Protein 2EPS (pdb70)

InterPro domains:
  IPR000210 BTB/POZ domain [PF00651] (30-159)
  IPR000210 BTB/POZ domain [PS50097] (41-130)
  IPR000210 BTB/POZ domain [SM00225] (41-160)
  IPR000637 HMG-I/HMG-Y, DNA-binding, conserved site [PS00354] (262-272)
  IPR011333 SKP1/BTB/POZ domain superfamily [G3DSA:3.30.710.10] (14-164)
  IPR011333 SKP1/BTB/POZ domain superfamily [SSF54695] (13-158)
  IPR013087 Zinc finger C2H2-type [PF00096] (357-377)
  IPR013087 Zinc finger C2H2-type [PF00096] (383-405)
  IPR013087 Zinc finger C2H2-type [PF00096] (413-436)
  IPR013087 Zinc finger C2H2-type [PF00096] (497-517)
  IPR013087 Zinc finger C2H2-type [PF00096] (605-628)
  IPR013087 Zinc finger C2H2-type [PF13912] (442-466)
  IPR013087 Zinc finger C2H2-type [PS00028] (294-314)
  IPR013087 Zinc finger C2H2-type [PS00028] (357-377)
  IPR013087 Zinc finger C2H2-type [PS00028] (385-405)
  IPR013087 Zinc finger C2H2-type [PS00028] (415-436)
  IPR013087 Zinc finger C2H2-type [PS00028] (444-464)
  IPR013087 Zinc finger C2H2-type [PS00028] (497-518)
  IPR013087 Zinc finger C2H2-type [PS00028] (607-628)
  IPR013087 Zinc finger C2H2-type [PS50157] (292-314)

Nearest PDB structures (foldseek):
  2eps-assembly1_A  TM=6.583E-01  e=6.763E-07  Homo sapiens
  2eoz-assembly1_A  TM=5.416E-01  e=2.972E-03  Homo sapiens
  2ytg-assembly1_A  TM=5.446E-01  e=8.253E-03  Homo sapiens
  2emh-assembly1_A  TM=5.737E-01  e=2.291E-02  Homo sapiens
  2epw-assembly1_A  TM=4.756E-01  e=1.060E-01  Homo sapiens

Foldseek 3Di:
DPPDDDDDDDAPAFDPPPGRGDNDPVVVVCCCCVVVNDDDPDDDPDDDDDDHDD

Organism: Homo sapiens (NCBI:txid9606)

Secondary structure (DSSP, 8-state):
--------SS--EE-SSS--EESSHHHHHHHHHHTS-------SSSS--SS---

Sequence (54 aa):
GSSGSSGSVGKPYICQSCGKGFSRPDHLNGHIKQVHTSERPHKCQVWVSGPSSGGSSGSSGSVGKPYICQSCGKGFSRPDHLNGHIKQVHTSERPHKCQVWVSGPSSGGSSGSSGSVGKPYICQSCGKGFSRPDHLNGHIKQVHTSERPHKCQVWVSGPSSGGSSGSSGSVGKPYICQSCGKGFSRPDHLNGHIKQVHTSERPHKCQVWVSGPSSGGSSGSSGSVGKPYICQSCGKGFSRPDHLNGHIKQVHTSERPHKCQVWVSGPSSGGSSGSSGSVGKPYICQSCGKGFSRPDHLNGHIKQVHTSERPHKCQVWVSGPSSGGSSGSSGSVGKPYICQSCGKGFSRPDHLNGHIKQVHTSERPHKCQVWVSGPSSGGSSGSSGSVGKPYICQSCGKGFSRPDHLNGHIKQVHTSERPHKCQVWVSGPSSGGSSGSSGSVGKPYICQSCGKGFSRPDHLNGHIKQVHTSERPHKCQVWVSGPSSGGSSGSSGSVGKPYICQSCGKGFSRPDHLNGHIKQVHTSERPHKCQVWVSGPSSGGSSGSSGSVGKPYICQSCGKGFSRPDHLNGHIKQVHTSERPHKCQVWVSGPSSGGSSGSSGSVGKPYICQSCGKGFSRPDHLNGHIKQVHTSERPHKCQVWVSGPSSGGSSGSSGSVGKPYICQSCGKGFSRPDHLNGHIKQVHTSERPHKCQVWVSGPSSGGSSGSSGSVGKPYICQSCGKGFSRPDHLNGHIKQVHTSERPHKCQVWVSGPSSGGSSGSSGSVGKPYICQSCGKGFSRPDHLNGHIKQVHTSERPHKCQVWVSGPSSGGSSGSSGSVGKPYICQSCGKGFSRPDHLNGHIKQVHTSERPHKCQVWVSGPSSGGSSGSSGSVGKPYICQSCGKGFSRPDHLNGHIKQVHTSERPHKCQVWVSGPSSGGSSGSSGSVGKPYICQSCGKGFSRPDHLNGHIKQVHTSERPHKCQVWVSGPSSGGSSGSSGSVGKPYICQSCGKGFSRPDHLNGHIKQVHTSERPHKCQVWVSGPSSGGSSGSSGSVGKPYICQSCGKGFSRPDHLNGHIKQVHTSERPHKCQVWVSGPSSG

GO terms:
  GO:0005515 protein binding (F, IPI)
  GO:0031625 ubiquitin protein ligase binding (F, IPI)
  GO:0005654 nucleoplasm (C, IDA)
  GO:0005634 nucleus (C, TAS)
  GO:0045892 negative regulation of DNA-templated transcription (P, TAS)
  GO:0006355 regulation of DNA-templated transcription (P, TAS)

Structure (mmCIF, N/CA/C/O backbone):
data_2EPS
#
_entry.id   2EPS
#
loop_
_entity.id
_entity.type
_entity.pdbx_description
1 polymer 'POZ-, AT hook-, and zinc finger-containing protein 1'
2 non-polymer 'ZINC ION'
#
loop_
_atom_site.group_PDB
_atom_site.id
_atom_site.type_symbol
_atom_site.label_atom_id
_atom_site.label_alt_id
_atom_site.label_comp_id
_atom_site.label_asym_id
_atom_site.label_entity_id
_atom_site.label_seq_id
_atom_site.pdbx_PDB_ins_code
_atom_site.Cartn_x
_atom_site.Cartn_y
_atom_site.Cartn_z
_atom_site.occupancy
_atom_site.B_iso_or_equiv
_atom_site.auth_seq_id
_atom_site.auth_comp_id
_atom_site.auth_asym_id
_atom_site.auth_atom_id
_atom_site.pdbx_PDB_model_num
ATOM 1 N N . GLY A 1 1 ? 18.539 24.861 -7.387 1.00 0.00 401 GLY A N 1
ATOM 2 C CA . GLY A 1 1 ? 17.550 24.484 -6.393 1.00 0.00 401 GLY A CA 1
ATOM 3 C C . GLY A 1 1 ? 16.584 23.435 -6.907 1.00 0.00 401 GLY A C 1
ATOM 4 O O . GLY A 1 1 ? 15.370 23.574 -6.757 1.00 0.00 401 GLY A O 1
ATOM 8 N N . SER A 1 2 ? 17.122 22.383 -7.515 1.00 0.00 402 SER A N 1
ATOM 9 C CA . SER A 1 2 ? 16.298 21.309 -8.057 1.00 0.00 402 SER A CA 1
ATOM 10 C C . SER A 1 2 ? 16.013 20.254 -6.994 1.00 0.00 402 SER A C 1
ATOM 11 O O . SER A 1 2 ? 14.863 20.034 -6.614 1.00 0.00 402 SER A O 1
ATOM 19 N N . SER A 1 3 ? 17.069 19.602 -6.517 1.00 0.00 403 SER A N 1
ATOM 20 C CA . SER A 1 3 ? 16.933 18.566 -5.500 1.00 0.00 403 SER A CA 1
ATOM 21 C C . SER A 1 3 ? 15.742 17.662 -5.802 1.00 0.00 403 SER A C 1
ATOM 22 O O . SER A 1 3 ? 14.964 17.322 -4.911 1.00 0.00 403 SER A O 1
ATOM 30 N N . GLY A 1 4 ? 15.607 17.274 -7.066 1.00 0.00 404 GLY A N 1
ATOM 31 C CA . GLY A 1 4 ? 14.509 16.413 -7.465 1.00 0.00 404 GLY A CA 1
ATOM 32 C C . GLY A 1 4 ? 14.608 15.980 -8.914 1.00 0.00 404 GLY A C 1
ATOM 33 O O . GLY A 1 4 ? 15.700 15.709 -9.415 1.00 0.00 404 GLY A O 1
ATOM 37 N N . SER A 1 5 ? 13.466 15.912 -9.590 1.00 0.00 405 SER A N 1
ATOM 38 C CA . SER A 1 5 ? 13.428 15.503 -10.989 1.00 0.00 405 SER A CA 1
ATOM 39 C C . SER A 1 5 ? 13.956 14.081 -11.154 1.00 0.00 405 SER A C 1
ATOM 40 O O . SER A 1 5 ? 14.756 13.804 -12.047 1.00 0.00 405 SER A O 1
ATOM 48 N N . SER A 1 6 ? 13.501 13.183 -10.285 1.00 0.00 406 SER A N 1
ATOM 49 C CA . SER A 1 6 ? 13.930 11.790 -10.331 1.00 0.00 406 SER A CA 1
ATOM 50 C C . SER A 1 6 ? 12.787 10.857 -9.941 1.00 0.00 406 SER A C 1
ATOM 51 O O . SER A 1 6 ? 11.795 11.285 -9.353 1.00 0.00 406 SER A O 1
ATOM 59 N N . GLY A 1 7 ? 12.936 9.578 -10.273 1.00 0.00 407 GLY A N 1
ATOM 60 C CA . GLY A 1 7 ? 11.910 8.604 -9.950 1.00 0.00 407 GLY A CA 1
ATOM 61 C C . GLY A 1 7 ? 12.427 7.492 -9.058 1.00 0.00 407 GLY A C 1
ATOM 62 O O . GLY A 1 7 ? 13.258 7.727 -8.181 1.00 0.00 407 GLY A O 1
ATOM 66 N N . SER A 1 8 ? 11.932 6.279 -9.281 1.00 0.00 408 SER A N 1
ATOM 67 C CA . SER A 1 8 ? 12.345 5.128 -8.486 1.00 0.00 408 SER A CA 1
ATOM 68 C C . SER A 1 8 ? 12.783 3.976 -9.386 1.00 0.00 408 SER A C 1
ATOM 69 O O . SER A 1 8 ? 12.096 3.627 -10.346 1.00 0.00 408 SER A O 1
ATOM 77 N N . VAL A 1 9 ? 13.933 3.390 -9.068 1.00 0.00 409 VAL A N 1
ATOM 78 C CA . VAL A 1 9 ? 14.464 2.277 -9.846 1.00 0.00 409 VAL A CA 1
ATOM 79 C C . VAL A 1 9 ? 13.943 0.943 -9.323 1.00 0.00 409 VAL A C 1
ATOM 80 O O . VAL A 1 9 ? 14.530 0.345 -8.422 1.00 0.00 409 VAL A O 1
ATOM 93 N N . GLY A 1 10 ? 12.836 0.481 -9.896 1.00 0.00 410 GLY A N 1
ATOM 94 C CA . GLY A 1 10 ? 12.254 -0.780 -9.476 1.00 0.00 410 GLY A CA 1
ATOM 95 C C . GLY A 1 10 ? 10.771 -0.864 -9.781 1.00 0.00 410 GLY A C 1
ATOM 96 O O . GLY A 1 10 ? 10.351 -1.625 -10.653 1.00 0.00 410 GLY A O 1
ATOM 100 N N . LYS A 1 11 ? 9.975 -0.082 -9.060 1.00 0.00 411 LYS A N 1
ATOM 101 C CA . LYS A 1 11 ? 8.530 -0.071 -9.257 1.00 0.00 411 LYS A CA 1
ATOM 102 C C . LYS A 1 11 ? 8.099 1.158 -10.051 1.00 0.00 411 LYS A C 1
ATOM 103 O O . LYS A 1 11 ? 7.923 2.248 -9.508 1.00 0.00 411 LYS A O 1
ATOM 122 N N . PRO A 1 12 ? 7.922 0.979 -11.369 1.00 0.00 412 PRO A N 1
ATOM 123 C CA . PRO A 1 12 ? 7.507 2.062 -12.266 1.00 0.00 412 PRO A CA 1
ATOM 124 C C . PRO A 1 12 ? 6.062 2.487 -12.030 1.00 0.00 412 PRO A C 1
ATOM 125 O O . PRO A 1 12 ? 5.764 3.678 -11.925 1.00 0.00 412 PRO A O 1
ATOM 136 N N . TYR A 1 13 ? 5.168 1.509 -11.948 1.00 0.00 413 TYR A N 1
ATOM 137 C CA . TYR A 1 13 ? 3.753 1.782 -11.727 1.00 0.00 413 TYR A CA 1
ATOM 138 C C . TYR A 1 13 ? 3.543 2.543 -10.421 1.00 0.00 413 TYR A C 1
ATOM 139 O O . TYR A 1 13 ? 3.432 1.942 -9.352 1.00 0.00 413 TYR A O 1
ATOM 157 N N . ILE A 1 14 ? 3.488 3.867 -10.517 1.00 0.00 414 ILE A N 1
ATOM 158 C CA . ILE A 1 14 ? 3.290 4.710 -9.345 1.00 0.00 414 ILE A CA 1
ATOM 159 C C . ILE A 1 14 ? 1.841 5.172 -9.240 1.00 0.00 414 ILE A C 1
ATOM 160 O O . ILE A 1 14 ? 1.290 5.746 -10.180 1.00 0.00 414 ILE A O 1
ATOM 176 N N . CYS A 1 15 ? 1.227 4.921 -8.088 1.00 0.00 415 CYS A N 1
ATOM 177 C CA . CYS A 1 15 ? -0.158 5.312 -7.858 1.00 0.00 415 CYS A CA 1
ATOM 178 C C . CYS A 1 15 ? -0.363 6.794 -8.160 1.00 0.00 415 CYS A C 1
ATOM 179 O O . CYS A 1 15 ? 0.408 7.641 -7.710 1.00 0.00 415 CYS A O 1
ATOM 186 N N . GLN A 1 16 ? -1.406 7.097 -8.926 1.00 0.00 416 GLN A N 1
ATOM 187 C CA . GLN A 1 16 ? -1.711 8.476 -9.289 1.00 0.00 416 GLN A CA 1
ATOM 188 C C . GLN A 1 16 ? -2.663 9.107 -8.278 1.00 0.00 416 GLN A C 1
ATOM 189 O O . GLN A 1 16 ? -3.330 10.098 -8.574 1.00 0.00 416 GLN A O 1
ATOM 203 N N . SER A 1 17 ? -2.721 8.526 -7.084 1.00 0.00 417 SER A N 1
ATOM 204 C CA . SER A 1 17 ? -3.595 9.029 -6.031 1.00 0.00 417 SER A CA 1
ATOM 205 C C . SER A 1 17 ? -2.781 9.523 -4.839 1.00 0.00 417 SER A C 1
ATOM 206 O O . SER A 1 17 ? -3.001 10.625 -4.336 1.00 0.00 417 SER A O 1
ATOM 214 N N . CYS A 1 18 ? -1.839 8.699 -4.392 1.00 0.00 418 CYS A N 1
ATOM 215 C CA . CYS A 1 18 ? -0.991 9.050 -3.259 1.00 0.00 418 CYS A CA 1
ATOM 216 C C . CYS A 1 18 ? 0.467 9.181 -3.691 1.00 0.00 418 CYS A C 1
ATOM 217 O O . CYS A 1 18 ? 1.171 10.097 -3.269 1.00 0.00 418 CYS A O 1
ATOM 224 N N . GLY A 1 19 ? 0.913 8.257 -4.537 1.00 0.00 419 GLY A N 1
ATOM 225 C CA . GLY A 1 19 ? 2.284 8.287 -5.013 1.00 0.00 419 GLY A CA 1
ATOM 226 C C . GLY A 1 19 ? 2.993 6.961 -4.821 1.00 0.00 419 GLY A C 1
ATOM 227 O O . GLY A 1 19 ? 4.157 6.811 -5.196 1.00 0.00 419 GLY A O 1
ATOM 231 N N . LYS A 1 20 ? 2.293 5.996 -4.235 1.00 0.00 420 LYS A N 1
ATOM 232 C CA . LYS A 1 20 ? 2.862 4.676 -3.993 1.00 0.00 420 LYS A CA 1
ATOM 233 C C . LYS A 1 20 ? 3.483 4.110 -5.266 1.00 0.00 420 LYS A C 1
ATOM 234 O O . LYS A 1 20 ? 3.454 4.746 -6.318 1.00 0.00 420 LYS A O 1
ATOM 253 N N . GLY A 1 21 ? 4.045 2.909 -5.162 1.00 0.00 421 GLY A N 1
ATOM 254 C CA . GLY A 1 21 ? 4.664 2.277 -6.312 1.00 0.00 421 GLY A CA 1
ATOM 255 C C . GLY A 1 21 ? 4.534 0.767 -6.285 1.00 0.00 421 GLY A C 1
ATOM 256 O O . GLY A 1 21 ? 4.593 0.151 -5.220 1.00 0.00 421 GLY A O 1
ATOM 260 N N . PHE A 1 22 ? 4.355 0.169 -7.457 1.00 0.00 422 PHE A N 1
ATOM 261 C CA . PHE A 1 22 ? 4.213 -1.279 -7.563 1.00 0.00 422 PHE A CA 1
ATOM 262 C C . PHE A 1 22 ? 4.968 -1.811 -8.778 1.00 0.00 422 PHE A C 1
ATOM 263 O O . PHE A 1 22 ? 5.437 -1.043 -9.617 1.00 0.00 422 PHE A O 1
ATOM 280 N N . SER A 1 23 ? 5.081 -3.133 -8.864 1.00 0.00 423 SER A N 1
ATOM 281 C CA . SER A 1 23 ? 5.782 -3.770 -9.973 1.00 0.00 423 SER A CA 1
ATOM 282 C C . SER A 1 23 ? 4.795 -4.284 -11.016 1.00 0.00 423 SER A C 1
ATOM 283 O O . SER A 1 23 ? 5.092 -4.306 -12.210 1.00 0.00 423 SER A O 1
ATOM 291 N N . ARG A 1 24 ? 3.619 -4.698 -10.555 1.00 0.00 424 ARG A N 1
ATOM 292 C CA . ARG A 1 24 ? 2.588 -5.214 -11.447 1.00 0.00 424 ARG A CA 1
ATOM 293 C C . ARG A 1 24 ? 1.407 -4.250 -11.528 1.00 0.00 424 ARG A C 1
ATOM 294 O O . ARG A 1 24 ? 1.161 -3.454 -10.622 1.00 0.00 424 ARG A O 1
ATOM 315 N N . PRO A 1 25 ? 0.659 -4.323 -12.639 1.00 0.00 425 PRO A N 1
ATOM 316 C CA . PRO A 1 25 ? -0.508 -3.464 -12.865 1.00 0.00 425 PRO A CA 1
ATOM 317 C C . PRO A 1 25 ? -1.670 -3.811 -11.942 1.00 0.00 425 PRO A C 1
ATOM 318 O O . PRO A 1 25 ? -2.297 -2.927 -11.358 1.00 0.00 425 PRO A O 1
ATOM 329 N N . ASP A 1 26 ? -1.953 -5.103 -11.813 1.00 0.00 426 ASP A N 1
ATOM 330 C CA . ASP A 1 26 ? -3.040 -5.567 -10.959 1.00 0.00 426 ASP A CA 1
ATOM 331 C C . ASP A 1 26 ? -2.748 -5.260 -9.494 1.00 0.00 426 ASP A C 1
ATOM 332 O O . ASP A 1 26 ? -3.640 -4.868 -8.741 1.00 0.00 426 ASP A O 1
ATOM 341 N N . HIS A 1 27 ? -1.493 -5.443 -9.094 1.00 0.00 427 HIS A N 1
ATOM 342 C CA . HIS A 1 27 ? -1.084 -5.186 -7.718 1.00 0.00 427 HIS A CA 1
ATOM 343 C C . HIS A 1 27 ? -1.453 -3.767 -7.298 1.00 0.00 427 HIS A C 1
ATOM 344 O O . HIS A 1 27 ? -2.113 -3.562 -6.278 1.00 0.00 427 HIS A O 1
ATOM 358 N N . LEU A 1 28 ? -1.022 -2.790 -8.088 1.00 0.00 428 LEU A N 1
ATOM 359 C CA . LEU A 1 28 ? -1.306 -1.389 -7.797 1.00 0.00 428 LEU A CA 1
ATOM 360 C C . LEU A 1 28 ? -2.809 -1.131 -7.778 1.00 0.00 428 LEU A C 1
ATOM 361 O O . LEU A 1 28 ? -3.321 -0.449 -6.891 1.00 0.00 428 LEU A O 1
ATOM 377 N N . ASN A 1 29 ? -3.512 -1.683 -8.762 1.00 0.00 429 ASN A N 1
ATOM 378 C CA . ASN A 1 29 ? -4.957 -1.515 -8.857 1.00 0.00 429 ASN A CA 1
ATOM 379 C C . ASN A 1 29 ? -5.631 -1.835 -7.527 1.00 0.00 429 ASN A C 1
ATOM 380 O O . ASN A 1 29 ? -6.367 -1.016 -6.978 1.00 0.00 429 ASN A O 1
ATOM 391 N N . GLY A 1 30 ? -5.373 -3.034 -7.012 1.00 0.00 430 GLY A N 1
ATOM 392 C CA . GLY A 1 30 ? -5.962 -3.442 -5.750 1.00 0.00 430 GLY A CA 1
ATOM 393 C C . GLY A 1 30 ? -5.825 -2.380 -4.677 1.00 0.00 430 GLY A C 1
ATOM 394 O O . GLY A 1 30 ? -6.755 -2.145 -3.904 1.00 0.00 430 GLY A O 1
ATOM 398 N N . HIS A 1 31 ? -4.662 -1.739 -4.626 1.00 0.00 431 HIS A N 1
ATOM 399 C CA . HIS A 1 31 ? -4.407 -0.697 -3.637 1.00 0.00 431 HIS A CA 1
ATOM 400 C C . HIS A 1 31 ? -5.321 0.503 -3.864 1.00 0.00 431 HIS A C 1
ATOM 401 O O . HIS A 1 31 ? -5.848 1.082 -2.913 1.00 0.00 431 HIS A O 1
ATOM 415 N N . ILE A 1 32 ? -5.505 0.871 -5.127 1.00 0.00 432 ILE A N 1
ATOM 416 C CA . ILE A 1 32 ? -6.356 2.001 -5.477 1.00 0.00 432 ILE A CA 1
ATOM 417 C C . ILE A 1 32 ? -7.831 1.653 -5.303 1.00 0.00 432 ILE A C 1
ATOM 418 O O . ILE A 1 32 ? -8.683 2.538 -5.217 1.00 0.00 432 ILE A O 1
ATOM 434 N N . LYS A 1 33 ? -8.125 0.359 -5.250 1.00 0.00 433 LYS A N 1
ATOM 435 C CA . LYS A 1 33 ? -9.497 -0.108 -5.082 1.00 0.00 433 LYS A CA 1
ATOM 436 C C . LYS A 1 33 ? -9.704 -0.699 -3.691 1.00 0.00 433 LYS A C 1
ATOM 437 O O . LYS A 1 33 ? -10.792 -1.172 -3.365 1.00 0.00 433 LYS A O 1
ATOM 456 N N . GLN A 1 34 ? -8.654 -0.668 -2.877 1.00 0.00 434 GLN A N 1
ATOM 457 C CA . GLN A 1 34 ? -8.723 -1.201 -1.522 1.00 0.00 434 GLN A CA 1
ATOM 458 C C . GLN A 1 34 ? -8.419 -0.115 -0.494 1.00 0.00 434 GLN A C 1
ATOM 459 O O . GLN A 1 34 ? -8.886 -0.175 0.643 1.00 0.00 434 GLN A O 1
ATOM 473 N N . VAL A 1 35 ? -7.634 0.877 -0.903 1.00 0.00 435 VAL A N 1
ATOM 474 C CA . VAL A 1 35 ? -7.269 1.976 -0.018 1.00 0.00 435 VAL A CA 1
ATOM 475 C C . VAL A 1 35 ? -7.886 3.289 -0.488 1.00 0.00 435 VAL A C 1
ATOM 476 O O . VAL A 1 35 ? -8.377 4.081 0.317 1.00 0.00 435 VAL A O 1
ATOM 489 N N . HIS A 1 36 ? -7.859 3.513 -1.798 1.00 0.00 436 HIS A N 1
ATOM 490 C CA . HIS A 1 36 ? -8.418 4.730 -2.377 1.00 0.00 436 HIS A CA 1
ATOM 491 C C . HIS A 1 36 ? -9.893 4.542 -2.718 1.00 0.00 436 HIS A C 1
ATOM 492 O O . HIS A 1 36 ? -10.647 5.511 -2.818 1.00 0.00 436 HIS A O 1
ATOM 506 N N . THR A 1 37 ? -10.300 3.289 -2.895 1.00 0.00 437 THR A N 1
ATOM 507 C CA . THR A 1 37 ? -11.684 2.974 -3.226 1.00 0.00 437 THR A CA 1
ATOM 508 C C . THR A 1 37 ? -12.651 3.842 -2.429 1.00 0.00 437 THR A C 1
ATOM 509 O O . THR A 1 37 ? -12.545 3.944 -1.207 1.00 0.00 437 THR A O 1
ATOM 520 N N . SER A 1 38 ? -13.594 4.466 -3.129 1.00 0.00 438 SER A N 1
ATOM 521 C CA . SER A 1 38 ? -14.578 5.328 -2.486 1.00 0.00 438 SER A CA 1
ATOM 522 C C . SER A 1 38 ? -15.744 5.616 -3.427 1.00 0.00 438 SER A C 1
ATOM 523 O O . SER A 1 38 ? -15.723 5.230 -4.595 1.00 0.00 438 SER A O 1
ATOM 531 N N . GLU A 1 39 ? -16.761 6.297 -2.907 1.00 0.00 439 GLU A N 1
ATOM 532 C CA . GLU A 1 39 ? -17.937 6.637 -3.700 1.00 0.00 439 GLU A CA 1
ATOM 533 C C . GLU A 1 39 ? -18.007 8.140 -3.952 1.00 0.00 439 GLU A C 1
ATOM 534 O O . GLU A 1 39 ? -17.693 8.943 -3.074 1.00 0.00 439 GLU A O 1
ATOM 546 N N . ARG A 1 40 ? -18.422 8.513 -5.159 1.00 0.00 440 ARG A N 1
ATOM 547 C CA . ARG A 1 40 ? -18.533 9.919 -5.528 1.00 0.00 440 ARG A CA 1
ATOM 548 C C . ARG A 1 40 ? -19.829 10.181 -6.290 1.00 0.00 440 ARG A C 1
ATOM 549 O O . ARG A 1 40 ? -20.294 9.354 -7.074 1.00 0.00 440 ARG A O 1
ATOM 570 N N . PRO A 1 41 ? -20.426 11.358 -6.054 1.00 0.00 441 PRO A N 1
ATOM 571 C CA . PRO A 1 41 ? -21.676 11.756 -6.708 1.00 0.00 441 PRO A CA 1
ATOM 572 C C . PRO A 1 41 ? -21.489 12.038 -8.195 1.00 0.00 441 PRO A C 1
ATOM 573 O O . PRO A 1 41 ? -20.417 12.465 -8.626 1.00 0.00 441 PRO A O 1
ATOM 584 N N . HIS A 1 42 ? -22.537 11.796 -8.976 1.00 0.00 442 HIS A N 1
ATOM 585 C CA . HIS A 1 42 ? -22.488 12.025 -10.415 1.00 0.00 442 HIS A CA 1
ATOM 586 C C . HIS A 1 42 ? -23.636 12.924 -10.862 1.00 0.00 442 HIS A C 1
ATOM 587 O O . HIS A 1 42 ? -24.566 13.188 -10.099 1.00 0.00 442 HIS A O 1
ATOM 601 N N . LYS A 1 43 ? -23.565 13.394 -12.103 1.00 0.00 443 LYS A N 1
ATOM 602 C CA . LYS A 1 43 ? -24.598 14.263 -12.653 1.00 0.00 443 LYS A CA 1
ATOM 603 C C . LYS A 1 43 ? -25.967 13.593 -12.586 1.00 0.00 443 LYS A C 1
ATOM 604 O O . LYS A 1 43 ? -26.078 12.426 -12.208 1.00 0.00 443 LYS A O 1
ATOM 623 N N . CYS A 1 44 ? -27.003 14.336 -12.957 1.00 0.00 444 CYS A N 1
ATOM 624 C CA . CYS A 1 44 ? -28.365 13.812 -12.939 1.00 0.00 444 CYS A CA 1
ATOM 625 C C . CYS A 1 44 ? -28.641 12.973 -14.183 1.00 0.00 444 CYS A C 1
ATOM 626 O O . CYS A 1 44 ? -29.709 13.073 -14.785 1.00 0.00 444 CYS A O 1
ATOM 634 N N . GLN A 1 45 ? -27.670 12.148 -14.561 1.00 0.00 445 GLN A N 1
ATOM 635 C CA . GLN A 1 45 ? -27.808 11.293 -15.734 1.00 0.00 445 GLN A CA 1
ATOM 636 C C . GLN A 1 45 ? -28.019 12.128 -16.993 1.00 0.00 445 GLN A C 1
ATOM 637 O O . GLN A 1 45 ? -28.767 11.738 -17.890 1.00 0.00 445 GLN A O 1
ATOM 651 N N . VAL A 1 46 ? -27.356 13.278 -17.053 1.00 0.00 446 VAL A N 1
ATOM 652 C CA . VAL A 1 46 ? -27.471 14.168 -18.202 1.00 0.00 446 VAL A CA 1
ATOM 653 C C . VAL A 1 46 ? -26.494 15.333 -18.095 1.00 0.00 446 VAL A C 1
ATOM 654 O O . VAL A 1 46 ? -26.152 15.770 -16.996 1.00 0.00 446 VAL A O 1
ATOM 667 N N . TRP A 1 47 ? -26.050 15.833 -19.242 1.00 0.00 447 TRP A N 1
ATOM 668 C CA . TRP A 1 47 ? -25.112 16.950 -19.277 1.00 0.00 447 TRP A CA 1
ATOM 669 C C . TRP A 1 47 ? -25.679 18.160 -18.541 1.00 0.00 447 TRP A C 1
ATOM 670 O O . TRP A 1 47 ? -25.108 18.621 -17.553 1.00 0.00 447 TRP A O 1
ATOM 691 N N . VAL A 1 48 ? -26.805 18.670 -19.029 1.00 0.00 448 VAL A N 1
ATOM 692 C CA . VAL A 1 48 ? -27.449 19.825 -18.417 1.00 0.00 448 VAL A CA 1
ATOM 693 C C . VAL A 1 48 ? -28.881 19.502 -18.005 1.00 0.00 448 VAL A C 1
ATOM 694 O O . VAL A 1 48 ? -29.645 18.925 -18.778 1.00 0.00 448 VAL A O 1
ATOM 707 N N . SER A 1 49 ? -29.238 19.879 -16.781 1.00 0.00 449 SER A N 1
ATOM 708 C CA . SER A 1 49 ? -30.578 19.627 -16.264 1.00 0.00 449 SER A CA 1
ATOM 709 C C . SER A 1 49 ? -31.348 20.932 -16.090 1.00 0.00 449 SER A C 1
ATOM 710 O O . SER A 1 49 ? -32.548 20.998 -16.351 1.00 0.00 449 SER A O 1
ATOM 718 N N . GLY A 1 50 ? -30.647 21.971 -15.645 1.00 0.00 450 GLY A N 1
ATOM 719 C CA . GLY A 1 50 ? -31.279 23.261 -15.443 1.00 0.00 450 GLY A CA 1
ATOM 720 C C . GLY A 1 50 ? -31.857 23.831 -16.723 1.00 0.00 450 GLY A C 1
ATOM 721 O O . GLY A 1 50 ? -32.136 23.107 -17.679 1.00 0.00 450 GLY A O 1
ATOM 725 N N . PRO A 1 51 ? -32.048 25.158 -16.751 1.00 0.00 451 PRO A N 1
ATOM 726 C CA . PRO A 1 51 ? -32.599 25.854 -17.918 1.00 0.00 451 PRO A CA 1
ATOM 727 C C . PRO A 1 51 ? -31.631 25.869 -19.095 1.00 0.00 451 PRO A C 1
ATOM 728 O O . PRO A 1 51 ? -32.040 25.743 -20.250 1.00 0.00 451 PRO A O 1
ATOM 739 N N . SER A 1 52 ? -30.345 26.023 -18.797 1.00 0.00 452 SER A N 1
ATOM 740 C CA . SER A 1 52 ? -29.318 26.057 -19.832 1.00 0.00 452 SER A CA 1
ATOM 741 C C . SER A 1 52 ? -27.924 26.041 -19.214 1.00 0.00 452 SER A C 1
ATOM 742 O O . SER A 1 52 ? -27.764 26.230 -18.008 1.00 0.00 452 SER A O 1
ATOM 750 N N . SER A 1 53 ? -26.916 25.813 -20.050 1.00 0.00 453 SER A N 1
ATOM 751 C CA . SER A 1 53 ? -25.534 25.767 -19.587 1.00 0.00 453 SER A CA 1
ATOM 752 C C . SER A 1 53 ? -24.571 25.635 -20.763 1.00 0.00 453 SER A C 1
ATOM 753 O O . SER A 1 53 ? -24.966 25.255 -21.864 1.00 0.00 453 SER A O 1
ATOM 761 N N . GLY A 1 54 ? -23.303 25.953 -20.520 1.00 0.00 454 GLY A N 1
ATOM 762 C CA . GLY A 1 54 ? -22.302 25.865 -21.567 1.00 0.00 454 GLY A CA 1
ATOM 763 C C . GLY A 1 54 ? -21.281 26.983 -21.490 1.00 0.00 454 GLY A C 1
ATOM 764 O O . GLY A 1 54 ? -21.487 27.973 -20.788 1.00 0.00 454 GLY A O 1
ATOM 769 N N . GLY A 1 1 ? 26.441 15.064 6.873 1.00 0.00 401 GLY A N 2
ATOM 770 C CA . GLY A 1 1 ? 26.667 13.954 5.966 1.00 0.00 401 GLY A CA 2
ATOM 771 C C . GLY A 1 1 ? 25.399 13.516 5.260 1.00 0.00 401 GLY A C 2
ATOM 772 O O . GLY A 1 1 ? 24.969 14.146 4.294 1.00 0.00 401 GLY A O 2
ATOM 776 N N . SER A 1 2 ? 24.800 12.431 5.742 1.00 0.00 402 SER A N 2
ATOM 777 C CA . SER A 1 2 ? 23.577 11.906 5.146 1.00 0.00 402 SER A CA 2
ATOM 778 C C . SER A 1 2 ? 22.557 11.550 6.224 1.00 0.00 402 SER A C 2
ATOM 779 O O . SER A 1 2 ? 22.835 11.663 7.418 1.00 0.00 402 SER A O 2
ATOM 787 N N . SER A 1 3 ? 21.376 11.119 5.793 1.00 0.00 403 SER A N 2
ATOM 788 C CA . SER A 1 3 ? 20.313 10.749 6.720 1.00 0.00 403 SER A CA 2
ATOM 789 C C . SER A 1 3 ? 20.037 9.250 6.661 1.00 0.00 403 SER A C 2
ATOM 790 O O . SER A 1 3 ? 20.067 8.561 7.679 1.00 0.00 403 SER A O 2
ATOM 798 N N . GLY A 1 4 ? 19.768 8.751 5.458 1.00 0.00 404 GLY A N 2
ATOM 799 C CA . GLY A 1 4 ? 19.491 7.337 5.286 1.00 0.00 404 GLY A CA 2
ATOM 800 C C . GLY A 1 4 ? 18.030 7.065 4.986 1.00 0.00 404 GLY A C 2
ATOM 801 O O . GLY A 1 4 ? 17.315 6.497 5.812 1.00 0.00 404 GLY A O 2
ATOM 805 N N . SER A 1 5 ? 17.584 7.474 3.803 1.00 0.00 405 SER A N 2
ATOM 806 C CA . SER A 1 5 ? 16.197 7.276 3.398 1.00 0.00 405 SER A CA 2
ATOM 807 C C . SER A 1 5 ? 16.119 6.721 1.979 1.00 0.00 405 SER A C 2
ATOM 808 O O . SER A 1 5 ? 15.382 5.773 1.711 1.00 0.00 405 SER A O 2
ATOM 816 N N . SER A 1 6 ? 16.886 7.321 1.073 1.00 0.00 406 SER A N 2
ATOM 817 C CA . SER A 1 6 ? 16.902 6.890 -0.320 1.00 0.00 406 SER A CA 2
ATOM 818 C C . SER A 1 6 ? 17.404 5.455 -0.440 1.00 0.00 406 SER A C 2
ATOM 819 O O . SER A 1 6 ? 18.425 5.092 0.143 1.00 0.00 406 SER A O 2
ATOM 827 N N . GLY A 1 7 ? 16.677 4.641 -1.200 1.00 0.00 407 GLY A N 2
ATOM 828 C CA . GLY A 1 7 ? 17.064 3.254 -1.383 1.00 0.00 407 GLY A CA 2
ATOM 829 C C . GLY A 1 7 ? 16.887 2.787 -2.814 1.00 0.00 407 GLY A C 2
ATOM 830 O O . GLY A 1 7 ? 16.832 3.600 -3.737 1.00 0.00 407 GLY A O 2
ATOM 834 N N . SER A 1 8 ? 16.801 1.474 -3.000 1.00 0.00 408 SER A N 2
ATOM 835 C CA . SER A 1 8 ? 16.636 0.900 -4.330 1.00 0.00 408 SER A CA 2
ATOM 836 C C . SER A 1 8 ? 15.190 1.026 -4.801 1.00 0.00 408 SER A C 2
ATOM 837 O O . SER A 1 8 ? 14.254 0.845 -4.023 1.00 0.00 408 SER A O 2
ATOM 845 N N . VAL A 1 9 ? 15.017 1.339 -6.081 1.00 0.00 409 VAL A N 2
ATOM 846 C CA . VAL A 1 9 ? 13.686 1.490 -6.658 1.00 0.00 409 VAL A CA 2
ATOM 847 C C . VAL A 1 9 ? 13.482 0.532 -7.827 1.00 0.00 409 VAL A C 2
ATOM 848 O O . VAL A 1 9 ? 14.336 0.418 -8.705 1.00 0.00 409 VAL A O 2
ATOM 861 N N . GLY A 1 10 ? 12.344 -0.154 -7.831 1.00 0.00 410 GLY A N 2
ATOM 862 C CA . GLY A 1 10 ? 12.047 -1.093 -8.897 1.00 0.00 410 GLY A CA 2
ATOM 863 C C . GLY A 1 10 ? 10.561 -1.209 -9.171 1.00 0.00 410 GLY A C 2
ATOM 864 O O . GLY A 1 10 ? 10.074 -2.273 -9.555 1.00 0.00 410 GLY A O 2
ATOM 868 N N . LYS A 1 11 ? 9.837 -0.113 -8.972 1.00 0.00 411 LYS A N 2
ATOM 869 C CA . LYS A 1 11 ? 8.396 -0.096 -9.199 1.00 0.00 411 LYS A CA 2
ATOM 870 C C . LYS A 1 11 ? 7.991 1.120 -10.026 1.00 0.00 411 LYS A C 2
ATOM 871 O O . LYS A 1 11 ? 7.837 2.228 -9.512 1.00 0.00 411 LYS A O 2
ATOM 890 N N . PRO A 1 12 ? 7.812 0.910 -11.339 1.00 0.00 412 PRO A N 2
ATOM 891 C CA . PRO A 1 12 ? 7.420 1.977 -12.265 1.00 0.00 412 PRO A CA 2
ATOM 892 C C . PRO A 1 12 ? 5.983 2.438 -12.043 1.00 0.00 412 PRO A C 2
ATOM 893 O O . PRO A 1 12 ? 5.709 3.637 -11.980 1.00 0.00 412 PRO A O 2
ATOM 904 N N . TYR A 1 13 ? 5.071 1.480 -11.924 1.00 0.00 413 TYR A N 2
ATOM 905 C CA . TYR A 1 13 ? 3.662 1.788 -11.711 1.00 0.00 413 TYR A CA 2
ATOM 906 C C . TYR A 1 13 ? 3.463 2.549 -10.403 1.00 0.00 413 TYR A C 2
ATOM 907 O O . TYR A 1 13 ? 3.318 1.947 -9.339 1.00 0.00 413 TYR A O 2
ATOM 925 N N . ILE A 1 14 ? 3.455 3.874 -10.493 1.00 0.00 414 ILE A N 2
ATOM 926 C CA . ILE A 1 14 ? 3.271 4.718 -9.319 1.00 0.00 414 ILE A CA 2
ATOM 927 C C . ILE A 1 14 ? 1.825 5.186 -9.199 1.00 0.00 414 ILE A C 2
ATOM 928 O O . ILE A 1 14 ? 1.246 5.701 -10.156 1.00 0.00 414 ILE A O 2
ATOM 944 N N . CYS A 1 15 ? 1.247 5.006 -8.016 1.00 0.00 415 CYS A N 2
ATOM 945 C CA . CYS A 1 15 ? -0.132 5.410 -7.768 1.00 0.00 415 CYS A CA 2
ATOM 946 C C . CYS A 1 15 ? -0.332 6.887 -8.098 1.00 0.00 415 CYS A C 2
ATOM 947 O O . CYS A 1 15 ? 0.461 7.736 -7.693 1.00 0.00 415 CYS A O 2
ATOM 954 N N . GLN A 1 16 ? -1.399 7.184 -8.834 1.00 0.00 416 GLN A N 2
ATOM 955 C CA . GLN A 1 16 ? -1.703 8.557 -9.217 1.00 0.00 416 GLN A CA 2
ATOM 956 C C . GLN A 1 16 ? -2.641 9.209 -8.207 1.00 0.00 416 GLN A C 2
ATOM 957 O O . GLN A 1 16 ? -3.317 10.191 -8.516 1.00 0.00 416 GLN A O 2
ATOM 971 N N . SER A 1 17 ? -2.678 8.656 -6.998 1.00 0.00 417 SER A N 2
ATOM 972 C CA . SER A 1 17 ? -3.537 9.182 -5.943 1.00 0.00 417 SER A CA 2
ATOM 973 C C . SER A 1 17 ? -2.707 9.661 -4.756 1.00 0.00 417 SER A C 2
ATOM 974 O O . SER A 1 17 ? -2.904 10.766 -4.251 1.00 0.00 417 SER A O 2
ATOM 982 N N . CYS A 1 18 ? -1.778 8.820 -4.314 1.00 0.00 418 CYS A N 2
ATOM 983 C CA . CYS A 1 18 ? -0.917 9.154 -3.186 1.00 0.00 418 CYS A CA 2
ATOM 984 C C . CYS A 1 18 ? 0.541 9.253 -3.625 1.00 0.00 418 CYS A C 2
ATOM 985 O O . CYS A 1 18 ? 1.278 10.129 -3.174 1.00 0.00 418 CYS A O 2
ATOM 992 N N . GLY A 1 19 ? 0.951 8.347 -4.508 1.00 0.00 419 GLY A N 2
ATOM 993 C CA . GLY A 1 19 ? 2.318 8.350 -4.993 1.00 0.00 419 GLY A CA 2
ATOM 994 C C . GLY A 1 19 ? 3.022 7.029 -4.751 1.00 0.00 419 GLY A C 2
ATOM 995 O O . GLY A 1 19 ? 4.228 6.910 -4.967 1.00 0.00 419 GLY A O 2
ATOM 999 N N . LYS A 1 20 ? 2.268 6.033 -4.299 1.00 0.00 420 LYS A N 2
ATOM 1000 C CA . LYS A 1 20 ? 2.825 4.714 -4.026 1.00 0.00 420 LYS A CA 2
ATOM 1001 C C . LYS A 1 20 ? 3.473 4.127 -5.276 1.00 0.00 420 LYS A C 2
ATOM 1002 O O . LYS A 1 20 ? 3.479 4.753 -6.335 1.00 0.00 420 LYS A O 2
ATOM 1021 N N . GLY A 1 21 ? 4.018 2.921 -5.145 1.00 0.00 421 GLY A N 2
ATOM 1022 C CA . GLY A 1 21 ? 4.659 2.271 -6.273 1.00 0.00 421 GLY A CA 2
ATOM 1023 C C . GLY A 1 21 ? 4.504 0.763 -6.237 1.00 0.00 421 GLY A C 2
ATOM 1024 O O . GLY A 1 21 ? 4.515 0.156 -5.167 1.00 0.00 421 GLY A O 2
ATOM 1028 N N . PHE A 1 22 ? 4.358 0.158 -7.411 1.00 0.00 422 PHE A N 2
ATOM 1029 C CA . PHE A 1 22 ? 4.197 -1.288 -7.511 1.00 0.00 422 PHE A CA 2
ATOM 1030 C C . PHE A 1 22 ? 5.000 -1.846 -8.682 1.00 0.00 422 PHE A C 2
ATOM 1031 O O . PHE A 1 22 ? 5.704 -1.109 -9.373 1.00 0.00 422 PHE A O 2
ATOM 1048 N N . SER A 1 23 ? 4.890 -3.152 -8.899 1.00 0.00 423 SER A N 2
ATOM 1049 C CA . SER A 1 23 ? 5.609 -3.811 -9.983 1.00 0.00 423 SER A CA 2
ATOM 1050 C C . SER A 1 23 ? 4.641 -4.311 -11.052 1.00 0.00 423 SER A C 2
ATOM 1051 O O . SER A 1 23 ? 4.948 -4.285 -12.244 1.00 0.00 423 SER A O 2
ATOM 1059 N N . ARG A 1 24 ? 3.471 -4.765 -10.615 1.00 0.00 424 ARG A N 2
ATOM 1060 C CA . ARG A 1 24 ? 2.458 -5.273 -11.533 1.00 0.00 424 ARG A CA 2
ATOM 1061 C C . ARG A 1 24 ? 1.255 -4.336 -11.586 1.00 0.00 424 ARG A C 2
ATOM 1062 O O . ARG A 1 24 ? 0.981 -3.583 -10.651 1.00 0.00 424 ARG A O 2
ATOM 1083 N N . PRO A 1 25 ? 0.518 -4.382 -12.707 1.00 0.00 425 PRO A N 2
ATOM 1084 C CA . PRO A 1 25 ? -0.667 -3.544 -12.909 1.00 0.00 425 PRO A CA 2
ATOM 1085 C C . PRO A 1 25 ? -1.829 -3.957 -12.012 1.00 0.00 425 PRO A C 2
ATOM 1086 O O . PRO A 1 25 ? -2.656 -3.129 -11.630 1.00 0.00 425 PRO A O 2
ATOM 1097 N N . ASP A 1 26 ? -1.885 -5.242 -11.678 1.00 0.00 426 ASP A N 2
ATOM 1098 C CA . ASP A 1 26 ? -2.945 -5.764 -10.824 1.00 0.00 426 ASP A CA 2
ATOM 1099 C C . ASP A 1 26 ? -2.651 -5.475 -9.355 1.00 0.00 426 ASP A C 2
ATOM 1100 O O . ASP A 1 26 ? -3.566 -5.276 -8.555 1.00 0.00 426 ASP A O 2
ATOM 1109 N N . HIS A 1 27 ? -1.369 -5.454 -9.006 1.00 0.00 427 HIS A N 2
ATOM 1110 C CA . HIS A 1 27 ? -0.954 -5.190 -7.633 1.00 0.00 427 HIS A CA 2
ATOM 1111 C C . HIS A 1 27 ? -1.323 -3.768 -7.218 1.00 0.00 427 HIS A C 2
ATOM 1112 O O . HIS A 1 27 ? -1.943 -3.556 -6.174 1.00 0.00 427 HIS A O 2
ATOM 1126 N N . LEU A 1 28 ? -0.938 -2.799 -8.040 1.00 0.00 428 LEU A N 2
ATOM 1127 C CA . LEU A 1 28 ? -1.228 -1.397 -7.758 1.00 0.00 428 LEU A CA 2
ATOM 1128 C C . LEU A 1 28 ? -2.732 -1.143 -7.750 1.00 0.00 428 LEU A C 2
ATOM 1129 O O . LEU A 1 28 ? -3.251 -0.459 -6.869 1.00 0.00 428 LEU A O 2
ATOM 1145 N N . ASN A 1 29 ? -3.426 -1.700 -8.737 1.00 0.00 429 ASN A N 2
ATOM 1146 C CA . ASN A 1 29 ? -4.872 -1.535 -8.843 1.00 0.00 429 ASN A CA 2
ATOM 1147 C C . ASN A 1 29 ? -5.554 -1.853 -7.516 1.00 0.00 429 ASN A C 2
ATOM 1148 O O . ASN A 1 29 ? -6.326 -1.050 -6.994 1.00 0.00 429 ASN A O 2
ATOM 1159 N N . GLY A 1 30 ? -5.262 -3.032 -6.975 1.00 0.00 430 GLY A N 2
ATOM 1160 C CA . GLY A 1 30 ? -5.855 -3.437 -5.713 1.00 0.00 430 GLY A CA 2
ATOM 1161 C C . GLY A 1 30 ? -5.750 -2.360 -4.652 1.00 0.00 430 GLY A C 2
ATOM 1162 O O . GLY A 1 30 ? -6.682 -2.150 -3.875 1.00 0.00 430 GLY A O 2
ATOM 1166 N N . HIS A 1 31 ? -4.611 -1.676 -4.615 1.00 0.00 431 HIS A N 2
ATOM 1167 C CA . HIS A 1 31 ? -4.386 -0.615 -3.640 1.00 0.00 431 HIS A CA 2
ATOM 1168 C C . HIS A 1 31 ? -5.300 0.576 -3.912 1.00 0.00 431 HIS A C 2
ATOM 1169 O O . HIS A 1 31 ? -5.872 1.155 -2.988 1.00 0.00 431 HIS A O 2
ATOM 1183 N N . ILE A 1 32 ? -5.432 0.936 -5.184 1.00 0.00 432 ILE A N 2
ATOM 1184 C CA . ILE A 1 32 ? -6.276 2.057 -5.577 1.00 0.00 432 ILE A CA 2
ATOM 1185 C C . ILE A 1 32 ? -7.754 1.701 -5.455 1.00 0.00 432 ILE A C 2
ATOM 1186 O O . ILE A 1 32 ? -8.613 2.581 -5.391 1.00 0.00 432 ILE A O 2
ATOM 1202 N N . LYS A 1 33 ? -8.044 0.405 -5.422 1.00 0.00 433 LYS A N 2
ATOM 1203 C CA . LYS A 1 33 ? -9.418 -0.069 -5.304 1.00 0.00 433 LYS A CA 2
ATOM 1204 C C . LYS A 1 33 ? -9.672 -0.661 -3.921 1.00 0.00 433 LYS A C 2
ATOM 1205 O O . LYS A 1 33 ? -10.768 -1.145 -3.636 1.00 0.00 433 LYS A O 2
ATOM 1224 N N . GLN A 1 34 ? -8.655 -0.619 -3.068 1.00 0.00 434 GLN A N 2
ATOM 1225 C CA . GLN A 1 34 ? -8.770 -1.151 -1.715 1.00 0.00 434 GLN A CA 2
ATOM 1226 C C . GLN A 1 34 ? -8.522 -0.061 -0.678 1.00 0.00 434 GLN A C 2
ATOM 1227 O O . GLN A 1 34 ? -9.054 -0.112 0.431 1.00 0.00 434 GLN A O 2
ATOM 1241 N N . VAL A 1 35 ? -7.711 0.926 -1.046 1.00 0.00 435 VAL A N 2
ATOM 1242 C CA . VAL A 1 35 ? -7.394 2.030 -0.148 1.00 0.00 435 VAL A CA 2
ATOM 1243 C C . VAL A 1 35 ? -7.980 3.341 -0.660 1.00 0.00 435 VAL A C 2
ATOM 1244 O O . VAL A 1 35 ? -8.512 4.139 0.113 1.00 0.00 435 VAL A O 2
ATOM 1257 N N . HIS A 1 36 ? -7.881 3.557 -1.968 1.00 0.00 436 HIS A N 2
ATOM 1258 C CA . HIS A 1 36 ? -8.403 4.771 -2.584 1.00 0.00 436 HIS A CA 2
ATOM 1259 C C . HIS A 1 36 ? -9.860 4.588 -2.996 1.00 0.00 436 HIS A C 2
ATOM 1260 O O . HIS A 1 36 ? -10.578 5.561 -3.231 1.00 0.00 436 HIS A O 2
ATOM 1274 N N . THR A 1 37 ? -10.292 3.334 -3.084 1.00 0.00 437 THR A N 2
ATOM 1275 C CA . THR A 1 37 ? -11.663 3.023 -3.470 1.00 0.00 437 THR A CA 2
ATOM 1276 C C . THR A 1 37 ? -12.660 3.870 -2.688 1.00 0.00 437 THR A C 2
ATOM 1277 O O . THR A 1 37 ? -12.560 3.995 -1.467 1.00 0.00 437 THR A O 2
ATOM 1288 N N . SER A 1 38 ? -13.623 4.449 -3.398 1.00 0.00 438 SER A N 2
ATOM 1289 C CA . SER A 1 38 ? -14.637 5.287 -2.770 1.00 0.00 438 SER A CA 2
ATOM 1290 C C . SER A 1 38 ? -15.276 4.571 -1.584 1.00 0.00 438 SER A C 2
ATOM 1291 O O . SER A 1 38 ? -15.429 3.350 -1.593 1.00 0.00 438 SER A O 2
ATOM 1299 N N . GLU A 1 39 ? -15.646 5.340 -0.565 1.00 0.00 439 GLU A N 2
ATOM 1300 C CA . GLU A 1 39 ? -16.267 4.779 0.629 1.00 0.00 439 GLU A CA 2
ATOM 1301 C C . GLU A 1 39 ? -17.617 5.436 0.900 1.00 0.00 439 GLU A C 2
ATOM 1302 O O . GLU A 1 39 ? -17.931 6.488 0.341 1.00 0.00 439 GLU A O 2
ATOM 1314 N N . ARG A 1 40 ? -18.412 4.809 1.761 1.00 0.00 440 ARG A N 2
ATOM 1315 C CA . ARG A 1 40 ? -19.728 5.331 2.106 1.00 0.00 440 ARG A CA 2
ATOM 1316 C C . ARG A 1 40 ? -19.608 6.594 2.953 1.00 0.00 440 ARG A C 2
ATOM 1317 O O . ARG A 1 40 ? -18.705 6.734 3.779 1.00 0.00 440 ARG A O 2
ATOM 1338 N N . PRO A 1 41 ? -20.538 7.538 2.746 1.00 0.00 441 PRO A N 2
ATOM 1339 C CA . PRO A 1 41 ? -20.557 8.806 3.481 1.00 0.00 441 PRO A CA 2
ATOM 1340 C C . PRO A 1 41 ? -20.932 8.620 4.947 1.00 0.00 441 PRO A C 2
ATOM 1341 O O . PRO A 1 41 ? -22.111 8.519 5.289 1.00 0.00 441 PRO A O 2
ATOM 1352 N N . HIS A 1 42 ? -19.922 8.576 5.810 1.00 0.00 442 HIS A N 2
ATOM 1353 C CA . HIS A 1 42 ? -20.147 8.404 7.241 1.00 0.00 442 HIS A CA 2
ATOM 1354 C C . HIS A 1 42 ? -20.319 9.754 7.931 1.00 0.00 442 HIS A C 2
ATOM 1355 O O . HIS A 1 42 ? -19.826 10.775 7.452 1.00 0.00 442 HIS A O 2
ATOM 1369 N N . LYS A 1 43 ? -21.022 9.751 9.058 1.00 0.00 443 LYS A N 2
ATOM 1370 C CA . LYS A 1 43 ? -21.260 10.975 9.815 1.00 0.00 443 LYS A CA 2
ATOM 1371 C C . LYS A 1 43 ? -19.985 11.805 9.921 1.00 0.00 443 LYS A C 2
ATOM 1372 O O . LYS A 1 43 ? -18.952 11.319 10.384 1.00 0.00 443 LYS A O 2
ATOM 1391 N N . CYS A 1 44 ? -20.064 13.060 9.490 1.00 0.00 444 CYS A N 2
ATOM 1392 C CA . CYS A 1 44 ? -18.916 13.958 9.537 1.00 0.00 444 CYS A CA 2
ATOM 1393 C C . CYS A 1 44 ? -19.284 15.276 10.210 1.00 0.00 444 CYS A C 2
ATOM 1394 O O . CYS A 1 44 ? -20.462 15.598 10.362 1.00 0.00 444 CYS A O 2
ATOM 1402 N N . GLN A 1 45 ? -18.269 16.034 10.612 1.00 0.00 445 GLN A N 2
ATOM 1403 C CA . GLN A 1 45 ? -18.487 17.316 11.270 1.00 0.00 445 GLN A CA 2
ATOM 1404 C C . GLN A 1 45 ? -18.729 18.420 10.246 1.00 0.00 445 GLN A C 2
ATOM 1405 O O . GLN A 1 45 ? -18.167 18.399 9.151 1.00 0.00 445 GLN A O 2
ATOM 1419 N N . VAL A 1 46 ? -19.570 19.384 10.609 1.00 0.00 446 VAL A N 2
ATOM 1420 C CA . VAL A 1 46 ? -19.886 20.497 9.722 1.00 0.00 446 VAL A CA 2
ATOM 1421 C C . VAL A 1 46 ? -18.618 21.118 9.147 1.00 0.00 446 VAL A C 2
ATOM 1422 O O . VAL A 1 46 ? -17.633 21.314 9.858 1.00 0.00 446 VAL A O 2
ATOM 1435 N N . TRP A 1 47 ? -18.651 21.426 7.855 1.00 0.00 447 TRP A N 2
ATOM 1436 C CA . TRP A 1 47 ? -17.504 22.026 7.184 1.00 0.00 447 TRP A CA 2
ATOM 1437 C C . TRP A 1 47 ? -17.509 23.542 7.346 1.00 0.00 447 TRP A C 2
ATOM 1438 O O . TRP A 1 47 ? -16.491 24.143 7.691 1.00 0.00 447 TRP A O 2
ATOM 1459 N N . VAL A 1 48 ? -18.662 24.155 7.097 1.00 0.00 448 VAL A N 2
ATOM 1460 C CA . VAL A 1 48 ? -18.800 25.602 7.217 1.00 0.00 448 VAL A CA 2
ATOM 1461 C C . VAL A 1 48 ? -20.218 25.987 7.622 1.00 0.00 448 VAL A C 2
ATOM 1462 O O . VAL A 1 48 ? -21.181 25.302 7.276 1.00 0.00 448 VAL A O 2
ATOM 1475 N N . SER A 1 49 ? -20.340 27.088 8.355 1.00 0.00 449 SER A N 2
ATOM 1476 C CA . SER A 1 49 ? -21.642 27.564 8.810 1.00 0.00 449 SER A CA 2
ATOM 1477 C C . SER A 1 49 ? -22.550 27.876 7.625 1.00 0.00 449 SER A C 2
ATOM 1478 O O . SER A 1 49 ? -22.109 27.891 6.477 1.00 0.00 449 SER A O 2
ATOM 1486 N N . GLY A 1 50 ? -23.824 28.125 7.913 1.00 0.00 450 GLY A N 2
ATOM 1487 C CA . GLY A 1 50 ? -24.776 28.434 6.862 1.00 0.00 450 GLY A CA 2
ATOM 1488 C C . GLY A 1 50 ? -24.627 29.850 6.343 1.00 0.00 450 GLY A C 2
ATOM 1489 O O . GLY A 1 50 ? -23.577 30.477 6.479 1.00 0.00 450 GLY A O 2
ATOM 1493 N N . PRO A 1 51 ? -25.698 30.375 5.729 1.00 0.00 451 PRO A N 2
ATOM 1494 C CA . PRO A 1 51 ? -25.707 31.731 5.174 1.00 0.00 451 PRO A CA 2
ATOM 1495 C C . PRO A 1 51 ? -25.681 32.802 6.259 1.00 0.00 451 PRO A C 2
ATOM 1496 O O . PRO A 1 51 ? -26.219 32.607 7.349 1.00 0.00 451 PRO A O 2
ATOM 1507 N N . SER A 1 52 ? -25.054 33.933 5.953 1.00 0.00 452 SER A N 2
ATOM 1508 C CA . SER A 1 52 ? -24.956 35.034 6.904 1.00 0.00 452 SER A CA 2
ATOM 1509 C C . SER A 1 52 ? -24.698 36.354 6.183 1.00 0.00 452 SER A C 2
ATOM 1510 O O . SER A 1 52 ? -24.278 36.370 5.026 1.00 0.00 452 SER A O 2
ATOM 1518 N N . SER A 1 53 ? -24.951 37.459 6.876 1.00 0.00 453 SER A N 2
ATOM 1519 C CA . SER A 1 53 ? -24.750 38.785 6.302 1.00 0.00 453 SER A CA 2
ATOM 1520 C C . SER A 1 53 ? -23.270 39.156 6.299 1.00 0.00 453 SER A C 2
ATOM 1521 O O . SER A 1 53 ? -22.667 39.357 7.352 1.00 0.00 453 SER A O 2
ATOM 1529 N N . GLY A 1 54 ? -22.692 39.246 5.105 1.00 0.00 454 GLY A N 2
ATOM 1530 C CA . GLY A 1 54 ? -21.288 39.593 4.985 1.00 0.00 454 GLY A CA 2
ATOM 1531 C C . GLY A 1 54 ? -20.563 38.736 3.967 1.00 0.00 454 GLY A C 2
ATOM 1532 O O . GLY A 1 54 ? -21.136 37.795 3.418 1.00 0.00 454 GLY A O 2
ATOM 1537 N N . GLY A 1 1 ? 11.502 17.081 14.161 1.00 0.00 401 GLY A N 3
ATOM 1538 C CA . GLY A 1 1 ? 10.431 18.055 14.063 1.00 0.00 401 GLY A CA 3
ATOM 1539 C C . GLY A 1 1 ? 9.480 17.758 12.920 1.00 0.00 401 GLY A C 3
ATOM 1540 O O . GLY A 1 1 ? 8.324 17.400 13.143 1.00 0.00 401 GLY A O 3
ATOM 1544 N N . SER A 1 2 ? 9.967 17.909 11.693 1.00 0.00 402 SER A N 3
ATOM 1545 C CA . SER A 1 2 ? 9.151 17.659 10.510 1.00 0.00 402 SER A CA 3
ATOM 1546 C C . SER A 1 2 ? 10.011 17.642 9.250 1.00 0.00 402 SER A C 3
ATOM 1547 O O . SER A 1 2 ? 10.723 18.603 8.959 1.00 0.00 402 SER A O 3
ATOM 1555 N N . SER A 1 3 ? 9.938 16.543 8.507 1.00 0.00 403 SER A N 3
ATOM 1556 C CA . SER A 1 3 ? 10.713 16.397 7.280 1.00 0.00 403 SER A CA 3
ATOM 1557 C C . SER A 1 3 ? 10.072 15.369 6.352 1.00 0.00 403 SER A C 3
ATOM 1558 O O . SER A 1 3 ? 9.326 14.496 6.795 1.00 0.00 403 SER A O 3
ATOM 1566 N N . GLY A 1 4 ? 10.371 15.478 5.061 1.00 0.00 404 GLY A N 3
ATOM 1567 C CA . GLY A 1 4 ? 9.817 14.552 4.091 1.00 0.00 404 GLY A CA 3
ATOM 1568 C C . GLY A 1 4 ? 10.888 13.869 3.265 1.00 0.00 404 GLY A C 3
ATOM 1569 O O . GLY A 1 4 ? 11.788 14.523 2.738 1.00 0.00 404 GLY A O 3
ATOM 1573 N N . SER A 1 5 ? 10.793 12.548 3.152 1.00 0.00 405 SER A N 3
ATOM 1574 C CA . SER A 1 5 ? 11.765 11.774 2.389 1.00 0.00 405 SER A CA 3
ATOM 1575 C C . SER A 1 5 ? 11.065 10.797 1.449 1.00 0.00 405 SER A C 3
ATOM 1576 O O . SER A 1 5 ? 10.425 9.843 1.892 1.00 0.00 405 SER A O 3
ATOM 1584 N N . SER A 1 6 ? 11.191 11.042 0.149 1.00 0.00 406 SER A N 3
ATOM 1585 C CA . SER A 1 6 ? 10.567 10.188 -0.855 1.00 0.00 406 SER A CA 3
ATOM 1586 C C . SER A 1 6 ? 11.536 9.894 -1.996 1.00 0.00 406 SER A C 3
ATOM 1587 O O . SER A 1 6 ? 12.642 10.432 -2.041 1.00 0.00 406 SER A O 3
ATOM 1595 N N . GLY A 1 7 ? 11.112 9.035 -2.918 1.00 0.00 407 GLY A N 3
ATOM 1596 C CA . GLY A 1 7 ? 11.953 8.684 -4.048 1.00 0.00 407 GLY A CA 3
ATOM 1597 C C . GLY A 1 7 ? 11.890 7.206 -4.380 1.00 0.00 407 GLY A C 3
ATOM 1598 O O . GLY A 1 7 ? 12.861 6.477 -4.183 1.00 0.00 407 GLY A O 3
ATOM 1602 N N . SER A 1 8 ? 10.742 6.763 -4.884 1.00 0.00 408 SER A N 3
ATOM 1603 C CA . SER A 1 8 ? 10.554 5.361 -5.239 1.00 0.00 408 SER A CA 3
ATOM 1604 C C . SER A 1 8 ? 11.369 5.001 -6.477 1.00 0.00 408 SER A C 3
ATOM 1605 O O . SER A 1 8 ? 10.891 5.120 -7.605 1.00 0.00 408 SER A O 3
ATOM 1613 N N . VAL A 1 9 ? 12.603 4.558 -6.258 1.00 0.00 409 VAL A N 3
ATOM 1614 C CA . VAL A 1 9 ? 13.485 4.179 -7.355 1.00 0.00 409 VAL A CA 3
ATOM 1615 C C . VAL A 1 9 ? 13.467 2.671 -7.578 1.00 0.00 409 VAL A C 3
ATOM 1616 O O . VAL A 1 9 ? 14.275 1.938 -7.009 1.00 0.00 409 VAL A O 3
ATOM 1629 N N . GLY A 1 10 ? 12.537 2.213 -8.412 1.00 0.00 410 GLY A N 3
ATOM 1630 C CA . GLY A 1 10 ? 12.431 0.793 -8.696 1.00 0.00 410 GLY A CA 3
ATOM 1631 C C . GLY A 1 10 ? 11.143 0.441 -9.413 1.00 0.00 410 GLY A C 3
ATOM 1632 O O . GLY A 1 10 ? 11.158 0.065 -10.586 1.00 0.00 410 GLY A O 3
ATOM 1636 N N . LYS A 1 11 ? 10.023 0.560 -8.708 1.00 0.00 411 LYS A N 3
ATOM 1637 C CA . LYS A 1 11 ? 8.719 0.252 -9.283 1.00 0.00 411 LYS A CA 3
ATOM 1638 C C . LYS A 1 11 ? 8.208 1.414 -10.127 1.00 0.00 411 LYS A C 3
ATOM 1639 O O . LYS A 1 11 ? 8.009 2.527 -9.639 1.00 0.00 411 LYS A O 3
ATOM 1658 N N . PRO A 1 12 ? 7.989 1.153 -11.425 1.00 0.00 412 PRO A N 3
ATOM 1659 C CA . PRO A 1 12 ? 7.496 2.165 -12.363 1.00 0.00 412 PRO A CA 3
ATOM 1660 C C . PRO A 1 12 ? 6.044 2.548 -12.094 1.00 0.00 412 PRO A C 3
ATOM 1661 O O . PRO A 1 12 ? 5.699 3.729 -12.061 1.00 0.00 412 PRO A O 3
ATOM 1672 N N . TYR A 1 13 ? 5.198 1.541 -11.902 1.00 0.00 413 TYR A N 3
ATOM 1673 C CA . TYR A 1 13 ? 3.783 1.773 -11.637 1.00 0.00 413 TYR A CA 3
ATOM 1674 C C . TYR A 1 13 ? 3.592 2.546 -10.336 1.00 0.00 413 TYR A C 3
ATOM 1675 O O . TYR A 1 13 ? 3.558 1.961 -9.253 1.00 0.00 413 TYR A O 3
ATOM 1693 N N . ILE A 1 14 ? 3.465 3.864 -10.452 1.00 0.00 414 ILE A N 3
ATOM 1694 C CA . ILE A 1 14 ? 3.275 4.718 -9.286 1.00 0.00 414 ILE A CA 3
ATOM 1695 C C . ILE A 1 14 ? 1.835 5.211 -9.196 1.00 0.00 414 ILE A C 3
ATOM 1696 O O . ILE A 1 14 ? 1.315 5.818 -10.132 1.00 0.00 414 ILE A O 3
ATOM 1712 N N . CYS A 1 15 ? 1.196 4.949 -8.061 1.00 0.00 415 CYS A N 3
ATOM 1713 C CA . CYS A 1 15 ? -0.184 5.367 -7.845 1.00 0.00 415 CYS A CA 3
ATOM 1714 C C . CYS A 1 15 ? -0.359 6.850 -8.160 1.00 0.00 415 CYS A C 3
ATOM 1715 O O . CYS A 1 15 ? 0.388 7.691 -7.663 1.00 0.00 415 CYS A O 3
ATOM 1722 N N . GLN A 1 16 ? -1.350 7.160 -8.989 1.00 0.00 416 GLN A N 3
ATOM 1723 C CA . GLN A 1 16 ? -1.622 8.541 -9.371 1.00 0.00 416 GLN A CA 3
ATOM 1724 C C . GLN A 1 16 ? -2.601 9.191 -8.399 1.00 0.00 416 GLN A C 3
ATOM 1725 O O . GLN A 1 16 ? -3.229 10.201 -8.718 1.00 0.00 416 GLN A O 3
ATOM 1739 N N . SER A 1 17 ? -2.728 8.605 -7.213 1.00 0.00 417 SER A N 3
ATOM 1740 C CA . SER A 1 17 ? -3.634 9.125 -6.196 1.00 0.00 417 SER A CA 3
ATOM 1741 C C . SER A 1 17 ? -2.860 9.599 -4.970 1.00 0.00 417 SER A C 3
ATOM 1742 O O . SER A 1 17 ? -3.116 10.681 -4.439 1.00 0.00 417 SER A O 3
ATOM 1750 N N . CYS A 1 18 ? -1.912 8.782 -4.524 1.00 0.00 418 CYS A N 3
ATOM 1751 C CA . CYS A 1 18 ? -1.099 9.116 -3.360 1.00 0.00 418 CYS A CA 3
ATOM 1752 C C . CYS A 1 18 ? 0.373 9.241 -3.742 1.00 0.00 418 CYS A C 3
ATOM 1753 O O . CYS A 1 18 ? 1.033 10.221 -3.400 1.00 0.00 418 CYS A O 3
ATOM 1760 N N . GLY A 1 19 ? 0.881 8.240 -4.455 1.00 0.00 419 GLY A N 3
ATOM 1761 C CA . GLY A 1 19 ? 2.271 8.257 -4.872 1.00 0.00 419 GLY A CA 3
ATOM 1762 C C . GLY A 1 19 ? 2.949 6.914 -4.686 1.00 0.00 419 GLY A C 3
ATOM 1763 O O . GLY A 1 19 ? 4.124 6.752 -5.014 1.00 0.00 419 GLY A O 3
ATOM 1767 N N . LYS A 1 20 ? 2.207 5.947 -4.155 1.00 0.00 420 LYS A N 3
ATOM 1768 C CA . LYS A 1 20 ? 2.743 4.611 -3.924 1.00 0.00 420 LYS A CA 3
ATOM 1769 C C . LYS A 1 20 ? 3.337 4.034 -5.205 1.00 0.00 420 LYS A C 3
ATOM 1770 O O . LYS A 1 20 ? 3.238 4.637 -6.273 1.00 0.00 420 LYS A O 3
ATOM 1789 N N . GLY A 1 21 ? 3.954 2.862 -5.091 1.00 0.00 421 GLY A N 3
ATOM 1790 C CA . GLY A 1 21 ? 4.553 2.223 -6.248 1.00 0.00 421 GLY A CA 3
ATOM 1791 C C . GLY A 1 21 ? 4.402 0.715 -6.221 1.00 0.00 421 GLY A C 3
ATOM 1792 O O . GLY A 1 21 ? 4.420 0.101 -5.154 1.00 0.00 421 GLY A O 3
ATOM 1796 N N . PHE A 1 22 ? 4.250 0.116 -7.397 1.00 0.00 422 PHE A N 3
ATOM 1797 C CA . PHE A 1 22 ? 4.092 -1.330 -7.505 1.00 0.00 422 PHE A CA 3
ATOM 1798 C C . PHE A 1 22 ? 4.845 -1.871 -8.717 1.00 0.00 422 PHE A C 3
ATOM 1799 O O . PHE A 1 22 ? 5.214 -1.118 -9.618 1.00 0.00 422 PHE A O 3
ATOM 1816 N N . SER A 1 23 ? 5.069 -3.181 -8.730 1.00 0.00 423 SER A N 3
ATOM 1817 C CA . SER A 1 23 ? 5.782 -3.823 -9.828 1.00 0.00 423 SER A CA 3
ATOM 1818 C C . SER A 1 23 ? 4.803 -4.431 -10.828 1.00 0.00 423 SER A C 3
ATOM 1819 O O . SER A 1 23 ? 5.109 -4.556 -12.014 1.00 0.00 423 SER A O 3
ATOM 1827 N N . ARG A 1 24 ? 3.626 -4.808 -10.340 1.00 0.00 424 ARG A N 3
ATOM 1828 C CA . ARG A 1 24 ? 2.602 -5.405 -11.190 1.00 0.00 424 ARG A CA 3
ATOM 1829 C C . ARG A 1 24 ? 1.427 -4.450 -11.377 1.00 0.00 424 ARG A C 3
ATOM 1830 O O . ARG A 1 24 ? 1.101 -3.648 -10.502 1.00 0.00 424 ARG A O 3
ATOM 1851 N N . PRO A 1 25 ? 0.775 -4.536 -12.546 1.00 0.00 425 PRO A N 3
ATOM 1852 C CA . PRO A 1 25 ? -0.374 -3.687 -12.876 1.00 0.00 425 PRO A CA 3
ATOM 1853 C C . PRO A 1 25 ? -1.608 -4.035 -12.050 1.00 0.00 425 PRO A C 3
ATOM 1854 O O . PRO A 1 25 ? -2.409 -3.162 -11.716 1.00 0.00 425 PRO A O 3
ATOM 1865 N N . ASP A 1 26 ? -1.754 -5.314 -11.724 1.00 0.00 426 ASP A N 3
ATOM 1866 C CA . ASP A 1 26 ? -2.890 -5.777 -10.936 1.00 0.00 426 ASP A CA 3
ATOM 1867 C C . ASP A 1 26 ? -2.709 -5.424 -9.463 1.00 0.00 426 ASP A C 3
ATOM 1868 O O . ASP A 1 26 ? -3.666 -5.059 -8.779 1.00 0.00 426 ASP A O 3
ATOM 1877 N N . HIS A 1 27 ? -1.476 -5.536 -8.980 1.00 0.00 427 HIS A N 3
ATOM 1878 C CA . HIS A 1 27 ? -1.169 -5.230 -7.587 1.00 0.00 427 HIS A CA 3
ATOM 1879 C C . HIS A 1 27 ? -1.552 -3.792 -7.251 1.00 0.00 427 HIS A C 3
ATOM 1880 O O . HIS A 1 27 ? -2.270 -3.540 -6.282 1.00 0.00 427 HIS A O 3
ATOM 1894 N N . LEU A 1 28 ? -1.068 -2.852 -8.055 1.00 0.00 428 LEU A N 3
ATOM 1895 C CA . LEU A 1 28 ? -1.359 -1.438 -7.843 1.00 0.00 428 LEU A CA 3
ATOM 1896 C C . LEU A 1 28 ? -2.863 -1.184 -7.857 1.00 0.00 428 LEU A C 3
ATOM 1897 O O . LEU A 1 28 ? -3.393 -0.492 -6.988 1.00 0.00 428 LEU A O 3
ATOM 1913 N N . ASN A 1 29 ? -3.544 -1.749 -8.848 1.00 0.00 429 ASN A N 3
ATOM 1914 C CA . ASN A 1 29 ? -4.988 -1.585 -8.974 1.00 0.00 429 ASN A CA 3
ATOM 1915 C C . ASN A 1 29 ? -5.686 -1.881 -7.650 1.00 0.00 429 ASN A C 3
ATOM 1916 O O . ASN A 1 29 ? -6.467 -1.070 -7.154 1.00 0.00 429 ASN A O 3
ATOM 1927 N N . GLY A 1 30 ? -5.400 -3.049 -7.084 1.00 0.00 430 GLY A N 3
ATOM 1928 C CA . GLY A 1 30 ? -6.008 -3.432 -5.823 1.00 0.00 430 GLY A CA 3
ATOM 1929 C C . GLY A 1 30 ? -5.905 -2.342 -4.775 1.00 0.00 430 GLY A C 3
ATOM 1930 O O . GLY A 1 30 ? -6.848 -2.106 -4.019 1.00 0.00 430 GLY A O 3
ATOM 1934 N N . HIS A 1 31 ? -4.756 -1.675 -4.728 1.00 0.00 431 HIS A N 3
ATOM 1935 C CA . HIS A 1 31 ? -4.533 -0.604 -3.764 1.00 0.00 431 HIS A CA 3
ATOM 1936 C C . HIS A 1 31 ? -5.449 0.583 -4.048 1.00 0.00 431 HIS A C 3
ATOM 1937 O O . HIS A 1 31 ? -6.026 1.167 -3.130 1.00 0.00 431 HIS A O 3
ATOM 1951 N N . ILE A 1 32 ? -5.578 0.933 -5.323 1.00 0.00 432 ILE A N 3
ATOM 1952 C CA . ILE A 1 32 ? -6.424 2.049 -5.727 1.00 0.00 432 ILE A CA 3
ATOM 1953 C C . ILE A 1 32 ? -7.901 1.693 -5.601 1.00 0.00 432 ILE A C 3
ATOM 1954 O O . ILE A 1 32 ? -8.760 2.572 -5.535 1.00 0.00 432 ILE A O 3
ATOM 1970 N N . LYS A 1 33 ? -8.190 0.396 -5.566 1.00 0.00 433 LYS A N 3
ATOM 1971 C CA . LYS A 1 33 ? -9.563 -0.079 -5.444 1.00 0.00 433 LYS A CA 3
ATOM 1972 C C . LYS A 1 33 ? -9.817 -0.660 -4.057 1.00 0.00 433 LYS A C 3
ATOM 1973 O O . LYS A 1 33 ? -10.916 -1.131 -3.764 1.00 0.00 433 LYS A O 3
ATOM 1992 N N . GLN A 1 34 ? -8.795 -0.621 -3.208 1.00 0.00 434 GLN A N 3
ATOM 1993 C CA . GLN A 1 34 ? -8.910 -1.143 -1.851 1.00 0.00 434 GLN A CA 3
ATOM 1994 C C . GLN A 1 34 ? -8.647 -0.049 -0.823 1.00 0.00 434 GLN A C 3
ATOM 1995 O O . GLN A 1 34 ? -9.135 -0.112 0.306 1.00 0.00 434 GLN A O 3
ATOM 2009 N N . VAL A 1 35 ? -7.871 0.955 -1.219 1.00 0.00 435 VAL A N 3
ATOM 2010 C CA . VAL A 1 35 ? -7.543 2.065 -0.332 1.00 0.00 435 VAL A CA 3
ATOM 2011 C C . VAL A 1 35 ? -8.142 3.371 -0.841 1.00 0.00 435 VAL A C 3
ATOM 2012 O O . VAL A 1 35 ? -8.660 4.174 -0.064 1.00 0.00 435 VAL A O 3
ATOM 2025 N N . HIS A 1 36 ? -8.068 3.578 -2.152 1.00 0.00 436 HIS A N 3
ATOM 2026 C CA . HIS A 1 36 ? -8.604 4.788 -2.766 1.00 0.00 436 HIS A CA 3
ATOM 2027 C C . HIS A 1 36 ? -10.063 4.593 -3.167 1.00 0.00 436 HIS A C 3
ATOM 2028 O O . HIS A 1 36 ? -10.800 5.560 -3.360 1.00 0.00 436 HIS A O 3
ATOM 2042 N N . THR A 1 37 ? -10.475 3.335 -3.291 1.00 0.00 437 THR A N 3
ATOM 2043 C CA . THR A 1 37 ? -11.845 3.013 -3.671 1.00 0.00 437 THR A CA 3
ATOM 2044 C C . THR A 1 37 ? -12.845 3.858 -2.890 1.00 0.00 437 THR A C 3
ATOM 2045 O O . THR A 1 37 ? -13.797 4.393 -3.458 1.00 0.00 437 THR A O 3
ATOM 2056 N N . SER A 1 38 ? -12.622 3.975 -1.585 1.00 0.00 438 SER A N 3
ATOM 2057 C CA . SER A 1 38 ? -13.506 4.753 -0.725 1.00 0.00 438 SER A CA 3
ATOM 2058 C C . SER A 1 38 ? -13.794 6.120 -1.338 1.00 0.00 438 SER A C 3
ATOM 2059 O O . SER A 1 38 ? -12.984 7.041 -1.236 1.00 0.00 438 SER A O 3
ATOM 2067 N N . GLU A 1 39 ? -14.955 6.244 -1.975 1.00 0.00 439 GLU A N 3
ATOM 2068 C CA . GLU A 1 39 ? -15.350 7.498 -2.605 1.00 0.00 439 GLU A CA 3
ATOM 2069 C C . GLU A 1 39 ? -16.583 8.084 -1.924 1.00 0.00 439 GLU A C 3
ATOM 2070 O O . GLU A 1 39 ? -17.558 7.378 -1.667 1.00 0.00 439 GLU A O 3
ATOM 2082 N N . ARG A 1 40 ? -16.531 9.380 -1.634 1.00 0.00 440 ARG A N 3
ATOM 2083 C CA . ARG A 1 40 ? -17.642 10.062 -0.982 1.00 0.00 440 ARG A CA 3
ATOM 2084 C C . ARG A 1 40 ? -18.964 9.726 -1.666 1.00 0.00 440 ARG A C 3
ATOM 2085 O O . ARG A 1 40 ? -19.039 9.570 -2.885 1.00 0.00 440 ARG A O 3
ATOM 2106 N N . PRO A 1 41 ? -20.033 9.610 -0.864 1.00 0.00 441 PRO A N 3
ATOM 2107 C CA . PRO A 1 41 ? -21.372 9.291 -1.370 1.00 0.00 441 PRO A CA 3
ATOM 2108 C C . PRO A 1 41 ? -21.976 10.437 -2.174 1.00 0.00 441 PRO A C 3
ATOM 2109 O O . PRO A 1 41 ? -21.454 11.553 -2.172 1.00 0.00 441 PRO A O 3
ATOM 2120 N N . HIS A 1 42 ? -23.079 10.156 -2.860 1.00 0.00 442 HIS A N 3
ATOM 2121 C CA . HIS A 1 42 ? -23.755 11.164 -3.668 1.00 0.00 442 HIS A CA 3
ATOM 2122 C C . HIS A 1 42 ? -24.950 11.748 -2.920 1.00 0.00 442 HIS A C 3
ATOM 2123 O O . HIS A 1 42 ? -25.769 11.013 -2.366 1.00 0.00 442 HIS A O 3
ATOM 2137 N N . LYS A 1 43 ? -25.044 13.073 -2.907 1.00 0.00 443 LYS A N 3
ATOM 2138 C CA . LYS A 1 43 ? -26.139 13.756 -2.228 1.00 0.00 443 LYS A CA 3
ATOM 2139 C C . LYS A 1 43 ? -27.427 13.659 -3.039 1.00 0.00 443 LYS A C 3
ATOM 2140 O O . LYS A 1 43 ? -28.426 13.112 -2.571 1.00 0.00 443 LYS A O 3
ATOM 2159 N N . CYS A 1 44 ? -27.396 14.192 -4.256 1.00 0.00 444 CYS A N 3
ATOM 2160 C CA . CYS A 1 44 ? -28.562 14.165 -5.132 1.00 0.00 444 CYS A CA 3
ATOM 2161 C C . CYS A 1 44 ? -28.202 14.655 -6.531 1.00 0.00 444 CYS A C 3
ATOM 2162 O O . CYS A 1 44 ? -27.154 15.266 -6.733 1.00 0.00 444 CYS A O 3
ATOM 2170 N N . GLN A 1 45 ? -29.079 14.381 -7.492 1.00 0.00 445 GLN A N 3
ATOM 2171 C CA . GLN A 1 45 ? -28.852 14.792 -8.872 1.00 0.00 445 GLN A CA 3
ATOM 2172 C C . GLN A 1 45 ? -29.595 16.087 -9.183 1.00 0.00 445 GLN A C 3
ATOM 2173 O O . GLN A 1 45 ? -30.744 16.065 -9.623 1.00 0.00 445 GLN A O 3
ATOM 2187 N N . VAL A 1 46 ? -28.930 17.215 -8.952 1.00 0.00 446 VAL A N 3
ATOM 2188 C CA . VAL A 1 46 ? -29.527 18.520 -9.209 1.00 0.00 446 VAL A CA 3
ATOM 2189 C C . VAL A 1 46 ? -28.532 19.456 -9.886 1.00 0.00 446 VAL A C 3
ATOM 2190 O O . VAL A 1 46 ? -27.357 19.496 -9.524 1.00 0.00 446 VAL A O 3
ATOM 2203 N N . TRP A 1 47 ? -29.012 20.208 -10.870 1.00 0.00 447 TRP A N 3
ATOM 2204 C CA . TRP A 1 47 ? -28.164 21.145 -11.598 1.00 0.00 447 TRP A CA 3
ATOM 2205 C C . TRP A 1 47 ? -28.819 22.519 -11.683 1.00 0.00 447 TRP A C 3
ATOM 2206 O O . TRP A 1 47 ? -30.003 22.635 -11.997 1.00 0.00 447 TRP A O 3
ATOM 2227 N N . VAL A 1 48 ? -28.041 23.559 -11.400 1.00 0.00 448 VAL A N 3
ATOM 2228 C CA . VAL A 1 48 ? -28.545 24.927 -11.445 1.00 0.00 448 VAL A CA 3
ATOM 2229 C C . VAL A 1 48 ? -29.581 25.094 -12.551 1.00 0.00 448 VAL A C 3
ATOM 2230 O O . VAL A 1 48 ? -29.248 25.076 -13.736 1.00 0.00 448 VAL A O 3
ATOM 2243 N N . SER A 1 49 ? -30.840 25.256 -12.155 1.00 0.00 449 SER A N 3
ATOM 2244 C CA . SER A 1 49 ? -31.926 25.423 -13.114 1.00 0.00 449 SER A CA 3
ATOM 2245 C C . SER A 1 49 ? -31.966 26.853 -13.646 1.00 0.00 449 SER A C 3
ATOM 2246 O O . SER A 1 49 ? -32.424 27.769 -12.964 1.00 0.00 449 SER A O 3
ATOM 2254 N N . GLY A 1 50 ? -31.482 27.035 -14.871 1.00 0.00 450 GLY A N 3
ATOM 2255 C CA . GLY A 1 50 ? -31.470 28.354 -15.475 1.00 0.00 450 GLY A CA 3
ATOM 2256 C C . GLY A 1 50 ? -32.344 28.433 -16.711 1.00 0.00 450 GLY A C 3
ATOM 2257 O O . GLY A 1 50 ? -33.550 28.666 -16.631 1.00 0.00 450 GLY A O 3
ATOM 2261 N N . PRO A 1 51 ? -31.730 28.239 -17.888 1.00 0.00 451 PRO A N 3
ATOM 2262 C CA . PRO A 1 51 ? -32.441 28.285 -19.169 1.00 0.00 451 PRO A CA 3
ATOM 2263 C C . PRO A 1 51 ? -33.383 27.100 -19.353 1.00 0.00 451 PRO A C 3
ATOM 2264 O O . PRO A 1 51 ? -32.946 25.987 -19.645 1.00 0.00 451 PRO A O 3
ATOM 2275 N N . SER A 1 52 ? -34.678 27.347 -19.180 1.00 0.00 452 SER A N 3
ATOM 2276 C CA . SER A 1 52 ? -35.682 26.299 -19.324 1.00 0.00 452 SER A CA 3
ATOM 2277 C C . SER A 1 52 ? -36.051 26.098 -20.791 1.00 0.00 452 SER A C 3
ATOM 2278 O O . SER A 1 52 ? -37.222 25.927 -21.130 1.00 0.00 452 SER A O 3
ATOM 2286 N N . SER A 1 53 ? -35.043 26.120 -21.657 1.00 0.00 453 SER A N 3
ATOM 2287 C CA . SER A 1 53 ? -35.261 25.945 -23.088 1.00 0.00 453 SER A CA 3
ATOM 2288 C C . SER A 1 53 ? -34.348 24.858 -23.647 1.00 0.00 453 SER A C 3
ATOM 2289 O O . SER A 1 53 ? -33.201 24.717 -23.225 1.00 0.00 453 SER A O 3
ATOM 2297 N N . GLY A 1 54 ? -34.867 24.090 -24.601 1.00 0.00 454 GLY A N 3
ATOM 2298 C CA . GLY A 1 54 ? -34.086 23.025 -25.202 1.00 0.00 454 GLY A CA 3
ATOM 2299 C C . GLY A 1 54 ? -34.591 22.643 -26.580 1.00 0.00 454 GLY A C 3
ATOM 2300 O O . GLY A 1 54 ? -33.860 22.740 -27.565 1.00 0.00 454 GLY A O 3
ATOM 2305 N N . GLY A 1 1 ? 5.273 15.674 0.128 1.00 0.00 401 GLY A N 4
ATOM 2306 C CA . GLY A 1 1 ? 6.539 15.378 -0.518 1.00 0.00 401 GLY A CA 4
ATOM 2307 C C . GLY A 1 1 ? 6.765 16.215 -1.762 1.00 0.00 401 GLY A C 4
ATOM 2308 O O . GLY A 1 1 ? 6.145 15.978 -2.799 1.00 0.00 401 GLY A O 4
ATOM 2312 N N . SER A 1 2 ? 7.653 17.198 -1.658 1.00 0.00 402 SER A N 4
ATOM 2313 C CA . SER A 1 2 ? 7.955 18.077 -2.782 1.00 0.00 402 SER A CA 4
ATOM 2314 C C . SER A 1 2 ? 8.138 17.273 -4.066 1.00 0.00 402 SER A C 4
ATOM 2315 O O . SER A 1 2 ? 8.375 16.066 -4.027 1.00 0.00 402 SER A O 4
ATOM 2323 N N . SER A 1 3 ? 8.027 17.953 -5.203 1.00 0.00 403 SER A N 4
ATOM 2324 C CA . SER A 1 3 ? 8.176 17.303 -6.500 1.00 0.00 403 SER A CA 4
ATOM 2325 C C . SER A 1 3 ? 9.611 16.829 -6.708 1.00 0.00 403 SER A C 4
ATOM 2326 O O . SER A 1 3 ? 10.559 17.597 -6.551 1.00 0.00 403 SER A O 4
ATOM 2334 N N . GLY A 1 4 ? 9.762 15.556 -7.063 1.00 0.00 404 GLY A N 4
ATOM 2335 C CA . GLY A 1 4 ? 11.084 15.001 -7.287 1.00 0.00 404 GLY A CA 4
ATOM 2336 C C . GLY A 1 4 ? 11.056 13.498 -7.484 1.00 0.00 404 GLY A C 4
ATOM 2337 O O . GLY A 1 4 ? 10.644 12.756 -6.593 1.00 0.00 404 GLY A O 4
ATOM 2341 N N . SER A 1 5 ? 11.493 13.048 -8.656 1.00 0.00 405 SER A N 4
ATOM 2342 C CA . SER A 1 5 ? 11.510 11.624 -8.970 1.00 0.00 405 SER A CA 4
ATOM 2343 C C . SER A 1 5 ? 12.660 11.290 -9.916 1.00 0.00 405 SER A C 4
ATOM 2344 O O . SER A 1 5 ? 12.873 11.975 -10.917 1.00 0.00 405 SER A O 4
ATOM 2352 N N . SER A 1 6 ? 13.397 10.233 -9.591 1.00 0.00 406 SER A N 4
ATOM 2353 C CA . SER A 1 6 ? 14.528 9.810 -10.409 1.00 0.00 406 SER A CA 4
ATOM 2354 C C . SER A 1 6 ? 14.242 8.468 -11.077 1.00 0.00 406 SER A C 4
ATOM 2355 O O . SER A 1 6 ? 15.124 7.617 -11.188 1.00 0.00 406 SER A O 4
ATOM 2363 N N . GLY A 1 7 ? 13.002 8.287 -11.521 1.00 0.00 407 GLY A N 4
ATOM 2364 C CA . GLY A 1 7 ? 12.621 7.048 -12.173 1.00 0.00 407 GLY A CA 4
ATOM 2365 C C . GLY A 1 7 ? 13.012 5.825 -11.367 1.00 0.00 407 GLY A C 4
ATOM 2366 O O . GLY A 1 7 ? 14.175 5.420 -11.366 1.00 0.00 407 GLY A O 4
ATOM 2370 N N . SER A 1 8 ? 12.040 5.236 -10.679 1.00 0.00 408 SER A N 4
ATOM 2371 C CA . SER A 1 8 ? 12.290 4.055 -9.860 1.00 0.00 408 SER A CA 4
ATOM 2372 C C . SER A 1 8 ? 12.479 2.819 -10.734 1.00 0.00 408 SER A C 4
ATOM 2373 O O . SER A 1 8 ? 11.590 2.443 -11.499 1.00 0.00 408 SER A O 4
ATOM 2381 N N . VAL A 1 9 ? 13.643 2.189 -10.614 1.00 0.00 409 VAL A N 4
ATOM 2382 C CA . VAL A 1 9 ? 13.950 0.994 -11.391 1.00 0.00 409 VAL A CA 4
ATOM 2383 C C . VAL A 1 9 ? 13.270 -0.235 -10.799 1.00 0.00 409 VAL A C 4
ATOM 2384 O O . VAL A 1 9 ? 13.193 -1.283 -11.439 1.00 0.00 409 VAL A O 4
ATOM 2397 N N . GLY A 1 10 ? 12.776 -0.099 -9.572 1.00 0.00 410 GLY A N 4
ATOM 2398 C CA . GLY A 1 10 ? 12.108 -1.207 -8.915 1.00 0.00 410 GLY A CA 4
ATOM 2399 C C . GLY A 1 10 ? 10.623 -1.250 -9.216 1.00 0.00 410 GLY A C 4
ATOM 2400 O O . GLY A 1 10 ? 10.144 -2.163 -9.889 1.00 0.00 410 GLY A O 4
ATOM 2404 N N . LYS A 1 11 ? 9.891 -0.261 -8.715 1.00 0.00 411 LYS A N 4
ATOM 2405 C CA . LYS A 1 11 ? 8.451 -0.188 -8.934 1.00 0.00 411 LYS A CA 4
ATOM 2406 C C . LYS A 1 11 ? 8.090 1.025 -9.785 1.00 0.00 411 LYS A C 4
ATOM 2407 O O . LYS A 1 11 ? 7.925 2.138 -9.284 1.00 0.00 411 LYS A O 4
ATOM 2426 N N . PRO A 1 12 ? 7.963 0.808 -11.102 1.00 0.00 412 PRO A N 4
ATOM 2427 C CA . PRO A 1 12 ? 7.619 1.872 -12.050 1.00 0.00 412 PRO A CA 4
ATOM 2428 C C . PRO A 1 12 ? 6.178 2.347 -11.890 1.00 0.00 412 PRO A C 4
ATOM 2429 O O . PRO A 1 12 ? 5.912 3.548 -11.849 1.00 0.00 412 PRO A O 4
ATOM 2440 N N . TYR A 1 13 ? 5.254 1.397 -11.800 1.00 0.00 413 TYR A N 4
ATOM 2441 C CA . TYR A 1 13 ? 3.840 1.719 -11.646 1.00 0.00 413 TYR A CA 4
ATOM 2442 C C . TYR A 1 13 ? 3.598 2.515 -10.367 1.00 0.00 413 TYR A C 4
ATOM 2443 O O . TYR A 1 13 ? 3.426 1.943 -9.291 1.00 0.00 413 TYR A O 4
ATOM 2461 N N . ILE A 1 14 ? 3.587 3.837 -10.495 1.00 0.00 414 ILE A N 4
ATOM 2462 C CA . ILE A 1 14 ? 3.365 4.712 -9.350 1.00 0.00 414 ILE A CA 4
ATOM 2463 C C . ILE A 1 14 ? 1.911 5.168 -9.281 1.00 0.00 414 ILE A C 4
ATOM 2464 O O . ILE A 1 14 ? 1.360 5.675 -10.258 1.00 0.00 414 ILE A O 4
ATOM 2480 N N . CYS A 1 15 ? 1.295 4.985 -8.118 1.00 0.00 415 CYS A N 4
ATOM 2481 C CA . CYS A 1 15 ? -0.095 5.378 -7.918 1.00 0.00 415 CYS A CA 4
ATOM 2482 C C . CYS A 1 15 ? -0.278 6.873 -8.163 1.00 0.00 415 CYS A C 4
ATOM 2483 O O . CYS A 1 15 ? 0.495 7.692 -7.668 1.00 0.00 415 CYS A O 4
ATOM 2490 N N . GLN A 1 16 ? -1.307 7.219 -8.931 1.00 0.00 416 GLN A N 4
ATOM 2491 C CA . GLN A 1 16 ? -1.591 8.615 -9.242 1.00 0.00 416 GLN A CA 4
ATOM 2492 C C . GLN A 1 16 ? -2.565 9.210 -8.231 1.00 0.00 416 GLN A C 4
ATOM 2493 O O . GLN A 1 16 ? -2.963 10.370 -8.346 1.00 0.00 416 GLN A O 4
ATOM 2507 N N . SER A 1 17 ? -2.947 8.409 -7.241 1.00 0.00 417 SER A N 4
ATOM 2508 C CA . SER A 1 17 ? -3.878 8.856 -6.212 1.00 0.00 417 SER A CA 4
ATOM 2509 C C . SER A 1 17 ? -3.129 9.396 -4.998 1.00 0.00 417 SER A C 4
ATOM 2510 O O . SER A 1 17 ? -3.501 10.424 -4.431 1.00 0.00 417 SER A O 4
ATOM 2518 N N . CYS A 1 18 ? -2.070 8.695 -4.605 1.00 0.00 418 CYS A N 4
ATOM 2519 C CA . CYS A 1 18 ? -1.267 9.102 -3.458 1.00 0.00 418 CYS A CA 4
ATOM 2520 C C . CYS A 1 18 ? 0.197 9.274 -3.853 1.00 0.00 418 CYS A C 4
ATOM 2521 O O . CYS A 1 18 ? 0.833 10.266 -3.501 1.00 0.00 418 CYS A O 4
ATOM 2528 N N . GLY A 1 19 ? 0.724 8.299 -4.588 1.00 0.00 419 GLY A N 4
ATOM 2529 C CA . GLY A 1 19 ? 2.109 8.362 -5.019 1.00 0.00 419 GLY A CA 4
ATOM 2530 C C . GLY A 1 19 ? 2.850 7.062 -4.778 1.00 0.00 419 GLY A C 4
ATOM 2531 O O . GLY A 1 19 ? 4.056 6.974 -5.010 1.00 0.00 419 GLY A O 4
ATOM 2535 N N . LYS A 1 20 ? 2.129 6.049 -4.309 1.00 0.00 420 LYS A N 4
ATOM 2536 C CA . LYS A 1 20 ? 2.725 4.747 -4.036 1.00 0.00 420 LYS A CA 4
ATOM 2537 C C . LYS A 1 20 ? 3.369 4.169 -5.291 1.00 0.00 420 LYS A C 4
ATOM 2538 O O . LYS A 1 20 ? 3.313 4.771 -6.363 1.00 0.00 420 LYS A O 4
ATOM 2557 N N . GLY A 1 21 ? 3.981 2.997 -5.151 1.00 0.00 421 GLY A N 4
ATOM 2558 C CA . GLY A 1 21 ? 4.626 2.357 -6.283 1.00 0.00 421 GLY A CA 4
ATOM 2559 C C . GLY A 1 21 ? 4.509 0.846 -6.240 1.00 0.00 421 GLY A C 4
ATOM 2560 O O . GLY A 1 21 ? 4.567 0.242 -5.168 1.00 0.00 421 GLY A O 4
ATOM 2564 N N . PHE A 1 22 ? 4.340 0.234 -7.407 1.00 0.00 422 PHE A N 4
ATOM 2565 C CA . PHE A 1 22 ? 4.210 -1.216 -7.498 1.00 0.00 422 PHE A CA 4
ATOM 2566 C C . PHE A 1 22 ? 5.000 -1.759 -8.685 1.00 0.00 422 PHE A C 4
ATOM 2567 O O . PHE A 1 22 ? 5.478 -0.998 -9.527 1.00 0.00 422 PHE A O 4
ATOM 2584 N N . SER A 1 23 ? 5.133 -3.080 -8.745 1.00 0.00 423 SER A N 4
ATOM 2585 C CA . SER A 1 23 ? 5.868 -3.726 -9.826 1.00 0.00 423 SER A CA 4
ATOM 2586 C C . SER A 1 23 ? 4.911 -4.305 -10.864 1.00 0.00 423 SER A C 4
ATOM 2587 O O . SER A 1 23 ? 5.249 -4.417 -12.042 1.00 0.00 423 SER A O 4
ATOM 2595 N N . ARG A 1 24 ? 3.715 -4.673 -10.416 1.00 0.00 424 ARG A N 4
ATOM 2596 C CA . ARG A 1 24 ? 2.708 -5.241 -11.304 1.00 0.00 424 ARG A CA 4
ATOM 2597 C C . ARG A 1 24 ? 1.510 -4.306 -11.438 1.00 0.00 424 ARG A C 4
ATOM 2598 O O . ARG A 1 24 ? 1.222 -3.496 -10.557 1.00 0.00 424 ARG A O 4
ATOM 2619 N N . PRO A 1 25 ? 0.795 -4.418 -12.567 1.00 0.00 425 PRO A N 4
ATOM 2620 C CA . PRO A 1 25 ? -0.383 -3.591 -12.844 1.00 0.00 425 PRO A CA 4
ATOM 2621 C C . PRO A 1 25 ? -1.563 -3.944 -11.945 1.00 0.00 425 PRO A C 4
ATOM 2622 O O . PRO A 1 25 ? -2.201 -3.063 -11.367 1.00 0.00 425 PRO A O 4
ATOM 2633 N N . ASP A 1 26 ? -1.848 -5.236 -11.831 1.00 0.00 426 ASP A N 4
ATOM 2634 C CA . ASP A 1 26 ? -2.951 -5.706 -11.000 1.00 0.00 426 ASP A CA 4
ATOM 2635 C C . ASP A 1 26 ? -2.705 -5.375 -9.532 1.00 0.00 426 ASP A C 4
ATOM 2636 O O . ASP A 1 26 ? -3.632 -5.033 -8.797 1.00 0.00 426 ASP A O 4
ATOM 2645 N N . HIS A 1 27 ? -1.449 -5.480 -9.109 1.00 0.00 427 HIS A N 4
ATOM 2646 C CA . HIS A 1 27 ? -1.080 -5.193 -7.728 1.00 0.00 427 HIS A CA 4
ATOM 2647 C C . HIS A 1 27 ? -1.462 -3.765 -7.349 1.00 0.00 427 HIS A C 4
ATOM 2648 O O . HIS A 1 27 ? -2.162 -3.540 -6.361 1.00 0.00 427 HIS A O 4
ATOM 2662 N N . LEU A 1 28 ? -0.996 -2.804 -8.140 1.00 0.00 428 LEU A N 4
ATOM 2663 C CA . LEU A 1 28 ? -1.288 -1.398 -7.887 1.00 0.00 428 LEU A CA 4
ATOM 2664 C C . LEU A 1 28 ? -2.792 -1.141 -7.910 1.00 0.00 428 LEU A C 4
ATOM 2665 O O . LEU A 1 28 ? -3.324 -0.439 -7.051 1.00 0.00 428 LEU A O 4
ATOM 2681 N N . ASN A 1 29 ? -3.470 -1.716 -8.897 1.00 0.00 429 ASN A N 4
ATOM 2682 C CA . ASN A 1 29 ? -4.913 -1.551 -9.030 1.00 0.00 429 ASN A CA 4
ATOM 2683 C C . ASN A 1 29 ? -5.620 -1.855 -7.713 1.00 0.00 429 ASN A C 4
ATOM 2684 O O . ASN A 1 29 ? -6.381 -1.036 -7.201 1.00 0.00 429 ASN A O 4
ATOM 2695 N N . GLY A 1 30 ? -5.360 -3.040 -7.168 1.00 0.00 430 GLY A N 4
ATOM 2696 C CA . GLY A 1 30 ? -5.978 -3.432 -5.915 1.00 0.00 430 GLY A CA 4
ATOM 2697 C C . GLY A 1 30 ? -5.875 -2.353 -4.856 1.00 0.00 430 GLY A C 4
ATOM 2698 O O . GLY A 1 30 ? -6.824 -2.115 -4.107 1.00 0.00 430 GLY A O 4
ATOM 2702 N N . HIS A 1 31 ? -4.721 -1.697 -4.790 1.00 0.00 431 HIS A N 4
ATOM 2703 C CA . HIS A 1 31 ? -4.498 -0.637 -3.813 1.00 0.00 431 HIS A CA 4
ATOM 2704 C C . HIS A 1 31 ? -5.410 0.554 -4.086 1.00 0.00 431 HIS A C 4
ATOM 2705 O O . HIS A 1 31 ? -5.956 1.155 -3.160 1.00 0.00 431 HIS A O 4
ATOM 2719 N N . ILE A 1 32 ? -5.571 0.890 -5.362 1.00 0.00 432 ILE A N 4
ATOM 2720 C CA . ILE A 1 32 ? -6.418 2.009 -5.756 1.00 0.00 432 ILE A CA 4
ATOM 2721 C C . ILE A 1 32 ? -7.895 1.655 -5.620 1.00 0.00 432 ILE A C 4
ATOM 2722 O O . ILE A 1 32 ? -8.753 2.536 -5.562 1.00 0.00 432 ILE A O 4
ATOM 2738 N N . LYS A 1 33 ? -8.185 0.360 -5.568 1.00 0.00 433 LYS A N 4
ATOM 2739 C CA . LYS A 1 33 ? -9.558 -0.113 -5.436 1.00 0.00 433 LYS A CA 4
ATOM 2740 C C . LYS A 1 33 ? -9.830 -0.605 -4.018 1.00 0.00 433 LYS A C 4
ATOM 2741 O O . LYS A 1 33 ? -10.956 -0.972 -3.685 1.00 0.00 433 LYS A O 4
ATOM 2760 N N . GLN A 1 34 ? -8.791 -0.609 -3.189 1.00 0.00 434 GLN A N 4
ATOM 2761 C CA . GLN A 1 34 ? -8.920 -1.056 -1.807 1.00 0.00 434 GLN A CA 4
ATOM 2762 C C . GLN A 1 34 ? -8.648 0.089 -0.837 1.00 0.00 434 GLN A C 4
ATOM 2763 O O . GLN A 1 34 ? -9.144 0.093 0.290 1.00 0.00 434 GLN A O 4
ATOM 2777 N N . VAL A 1 35 ? -7.857 1.060 -1.282 1.00 0.00 435 VAL A N 4
ATOM 2778 C CA . VAL A 1 35 ? -7.520 2.212 -0.454 1.00 0.00 435 VAL A CA 4
ATOM 2779 C C . VAL A 1 35 ? -8.091 3.497 -1.041 1.00 0.00 435 VAL A C 4
ATOM 2780 O O . VAL A 1 35 ? -8.478 4.409 -0.309 1.00 0.00 435 VAL A O 4
ATOM 2793 N N . HIS A 1 36 ? -8.142 3.564 -2.368 1.00 0.00 436 HIS A N 4
ATOM 2794 C CA . HIS A 1 36 ? -8.668 4.739 -3.054 1.00 0.00 436 HIS A CA 4
ATOM 2795 C C . HIS A 1 36 ? -10.082 4.481 -3.566 1.00 0.00 436 HIS A C 4
ATOM 2796 O O . HIS A 1 36 ? -10.592 5.218 -4.411 1.00 0.00 436 HIS A O 4
ATOM 2810 N N . THR A 1 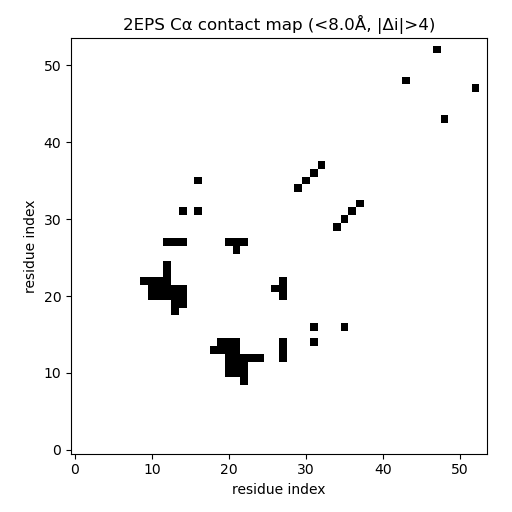37 ? -10.711 3.431 -3.049 1.00 0.00 437 THR A N 4
ATOM 2811 C CA . THR A 1 37 ? -12.065 3.075 -3.454 1.00 0.00 437 THR A CA 4
ATOM 2812 C C . THR A 1 37 ? -13.102 3.780 -2.588 1.00 0.00 437 THR A C 4
ATOM 2813 O O . THR A 1 37 ? -14.189 4.119 -3.055 1.00 0.00 437 THR A O 4
ATOM 2824 N N . SER A 1 38 ? -12.759 3.998 -1.322 1.00 0.00 438 SER A N 4
ATOM 2825 C CA . SER A 1 38 ? -13.662 4.661 -0.389 1.00 0.00 438 SER A CA 4
ATOM 2826 C C . SER A 1 38 ? -13.365 6.156 -0.314 1.00 0.00 438 SER A C 4
ATOM 2827 O O . SER A 1 38 ? -14.273 6.984 -0.387 1.00 0.00 438 SER A O 4
ATOM 2835 N N . GLU A 1 39 ? -12.087 6.493 -0.169 1.00 0.00 439 GLU A N 4
ATOM 2836 C CA . GLU A 1 39 ? -11.671 7.888 -0.084 1.00 0.00 439 GLU A CA 4
ATOM 2837 C C . GLU A 1 39 ? -10.984 8.330 -1.374 1.00 0.00 439 GLU A C 4
ATOM 2838 O O . GLU A 1 39 ? -10.109 7.637 -1.893 1.00 0.00 439 GLU A O 4
ATOM 2850 N N . ARG A 1 40 ? -11.389 9.488 -1.885 1.00 0.00 440 ARG A N 4
ATOM 2851 C CA . ARG A 1 40 ? -10.815 10.023 -3.114 1.00 0.00 440 ARG A CA 4
ATOM 2852 C C . ARG A 1 40 ? -11.013 11.534 -3.194 1.00 0.00 440 ARG A C 4
ATOM 2853 O O . ARG A 1 40 ? -11.963 12.090 -2.643 1.00 0.00 440 ARG A O 4
ATOM 2874 N N . PRO A 1 41 ? -10.095 12.214 -3.896 1.00 0.00 441 PRO A N 4
ATOM 2875 C CA . PRO A 1 41 ? -10.147 13.670 -4.066 1.00 0.00 441 PRO A CA 4
ATOM 2876 C C . PRO A 1 41 ? -11.301 14.108 -4.961 1.00 0.00 441 PRO A C 4
ATOM 2877 O O . PRO A 1 41 ? -12.178 13.311 -5.296 1.00 0.00 441 PRO A O 4
ATOM 2888 N N . HIS A 1 42 ? -11.294 15.381 -5.346 1.00 0.00 442 HIS A N 4
ATOM 2889 C CA . HIS A 1 42 ? -12.341 15.925 -6.204 1.00 0.00 442 HIS A CA 4
ATOM 2890 C C . HIS A 1 42 ? -12.117 15.519 -7.658 1.00 0.00 442 HIS A C 4
ATOM 2891 O O . HIS A 1 42 ? -11.005 15.618 -8.177 1.00 0.00 442 HIS A O 4
ATOM 2905 N N . LYS A 1 43 ? -13.180 15.060 -8.309 1.00 0.00 443 LYS A N 4
ATOM 2906 C CA . LYS A 1 43 ? -13.101 14.639 -9.703 1.00 0.00 443 LYS A CA 4
ATOM 2907 C C . LYS A 1 43 ? -13.359 15.814 -10.642 1.00 0.00 443 LYS A C 4
ATOM 2908 O O . LYS A 1 43 ? -14.220 16.654 -10.378 1.00 0.00 443 LYS A O 4
ATOM 2927 N N . CYS A 1 44 ? -12.609 15.865 -11.737 1.00 0.00 444 CYS A N 4
ATOM 2928 C CA . CYS A 1 44 ? -12.757 16.937 -12.716 1.00 0.00 444 CYS A CA 4
ATOM 2929 C C . CYS A 1 44 ? -12.670 16.391 -14.137 1.00 0.00 444 CYS A C 4
ATOM 2930 O O . CYS A 1 44 ? -11.747 15.649 -14.471 1.00 0.00 444 CYS A O 4
ATOM 2938 N N . GLN A 1 45 ? -13.639 16.762 -14.968 1.00 0.00 445 GLN A N 4
ATOM 2939 C CA . GLN A 1 45 ? -13.672 16.307 -16.353 1.00 0.00 445 GLN A CA 4
ATOM 2940 C C . GLN A 1 45 ? -12.787 17.182 -17.235 1.00 0.00 445 GLN A C 4
ATOM 2941 O O . GLN A 1 45 ? -13.275 18.065 -17.941 1.00 0.00 445 GLN A O 4
ATOM 2955 N N . VAL A 1 46 ? -11.482 16.932 -17.189 1.00 0.00 446 VAL A N 4
ATOM 2956 C CA . VAL A 1 46 ? -10.529 17.696 -17.985 1.00 0.00 446 VAL A CA 4
ATOM 2957 C C . VAL A 1 46 ? -9.952 16.850 -19.114 1.00 0.00 446 VAL A C 4
ATOM 2958 O O . VAL A 1 46 ? -9.795 17.323 -20.239 1.00 0.00 446 VAL A O 4
ATOM 2971 N N . TRP A 1 47 ? -9.639 15.597 -18.805 1.00 0.00 447 TRP A N 4
ATOM 2972 C CA . TRP A 1 47 ? -9.079 14.683 -19.795 1.00 0.00 447 TRP A CA 4
ATOM 2973 C C . TRP A 1 47 ? -9.885 14.722 -21.089 1.00 0.00 447 TRP A C 4
ATOM 2974 O O . TRP A 1 47 ? -9.333 14.577 -22.180 1.00 0.00 447 TRP A O 4
ATOM 2995 N N . VAL A 1 48 ? -11.193 14.917 -20.960 1.00 0.00 448 VAL A N 4
ATOM 2996 C CA . VAL A 1 48 ? -12.075 14.976 -22.120 1.00 0.00 448 VAL A CA 4
ATOM 2997 C C . VAL A 1 48 ? -13.399 15.648 -21.770 1.00 0.00 448 VAL A C 4
ATOM 2998 O O . VAL A 1 48 ? -14.036 15.305 -20.775 1.00 0.00 448 VAL A O 4
ATOM 3011 N N . SER A 1 49 ? -13.806 16.605 -22.597 1.00 0.00 449 SER A N 4
ATOM 3012 C CA . SER A 1 49 ? -15.053 17.328 -22.374 1.00 0.00 449 SER A CA 4
ATOM 3013 C C . SER A 1 49 ? -15.886 17.381 -23.651 1.00 0.00 449 SER A C 4
ATOM 3014 O O . SER A 1 49 ? -15.716 18.273 -24.480 1.00 0.00 449 SER A O 4
ATOM 3022 N N . GLY A 1 50 ? -16.790 16.417 -23.801 1.00 0.00 450 GLY A N 4
ATOM 3023 C CA . GLY A 1 50 ? -17.636 16.371 -24.979 1.00 0.00 450 GLY A CA 4
ATOM 3024 C C . GLY A 1 50 ? -18.172 14.979 -25.253 1.00 0.00 450 GLY A C 4
ATOM 3025 O O . GLY A 1 50 ? -17.614 13.977 -24.807 1.00 0.00 450 GLY A O 4
ATOM 3029 N N . PRO A 1 51 ? -19.281 14.906 -26.004 1.00 0.00 451 PRO A N 4
ATOM 3030 C CA . PRO A 1 51 ? -19.918 13.632 -26.353 1.00 0.00 451 PRO A CA 4
ATOM 3031 C C . PRO A 1 51 ? -19.082 12.817 -27.334 1.00 0.00 451 PRO A C 4
ATOM 3032 O O . PRO A 1 51 ? -19.421 11.678 -27.656 1.00 0.00 451 PRO A O 4
ATOM 3043 N N . SER A 1 52 ? -17.988 13.406 -27.805 1.00 0.00 452 SER A N 4
ATOM 3044 C CA . SER A 1 52 ? -17.105 12.735 -28.752 1.00 0.00 452 SER A CA 4
ATOM 3045 C C . SER A 1 52 ? -16.804 11.310 -28.298 1.00 0.00 452 SER A C 4
ATOM 3046 O O . SER A 1 52 ? -16.443 11.078 -27.144 1.00 0.00 452 SER A O 4
ATOM 3054 N N . SER A 1 53 ? -16.956 10.359 -29.214 1.00 0.00 453 SER A N 4
ATOM 3055 C CA . SER A 1 53 ? -16.704 8.956 -28.909 1.00 0.00 453 SER A CA 4
ATOM 3056 C C . SER A 1 53 ? -15.790 8.327 -29.955 1.00 0.00 453 SER A C 4
ATOM 3057 O O . SER A 1 53 ? -15.763 8.753 -31.109 1.00 0.00 453 SER A O 4
ATOM 3065 N N . GLY A 1 54 ? -15.040 7.309 -29.542 1.00 0.00 454 GLY A N 4
ATOM 3066 C CA . GLY A 1 54 ? -14.133 6.638 -30.455 1.00 0.00 454 GLY A CA 4
ATOM 3067 C C . GLY A 1 54 ? -14.436 5.158 -30.589 1.00 0.00 454 GLY A C 4
ATOM 3068 O O . GLY A 1 54 ? -15.593 4.745 -30.512 1.00 0.00 454 GLY A O 4
ATOM 3073 N N . GLY A 1 1 ? 24.978 14.859 4.838 1.00 0.00 401 GLY A N 5
ATOM 3074 C CA . GLY A 1 1 ? 25.461 13.493 4.916 1.00 0.00 401 GLY A CA 5
ATOM 3075 C C . GLY A 1 1 ? 25.920 12.963 3.573 1.00 0.00 401 GLY A C 5
ATOM 3076 O O . GLY A 1 1 ? 25.800 13.644 2.555 1.00 0.00 401 GLY A O 5
ATOM 3080 N N . SER A 1 2 ? 26.449 11.743 3.569 1.00 0.00 402 SER A N 5
ATOM 3081 C CA . SER A 1 2 ? 26.933 11.124 2.341 1.00 0.00 402 SER A CA 5
ATOM 3082 C C . SER A 1 2 ? 25.832 10.305 1.674 1.00 0.00 402 SER A C 5
ATOM 3083 O O . SER A 1 2 ? 24.806 10.011 2.287 1.00 0.00 402 SER A O 5
ATOM 3091 N N . SER A 1 3 ? 26.054 9.940 0.416 1.00 0.00 403 SER A N 5
ATOM 3092 C CA . SER A 1 3 ? 25.079 9.159 -0.337 1.00 0.00 403 SER A CA 5
ATOM 3093 C C . SER A 1 3 ? 25.249 7.668 -0.060 1.00 0.00 403 SER A C 5
ATOM 3094 O O . SER A 1 3 ? 25.881 6.949 -0.833 1.00 0.00 403 SER A O 5
ATOM 3102 N N . GLY A 1 4 ? 24.679 7.210 1.051 1.00 0.00 404 GLY A N 5
ATOM 3103 C CA . GLY A 1 4 ? 24.778 5.808 1.412 1.00 0.00 404 GLY A CA 5
ATOM 3104 C C . GLY A 1 4 ? 23.423 5.178 1.668 1.00 0.00 404 GLY A C 5
ATOM 3105 O O . GLY A 1 4 ? 23.222 4.514 2.685 1.00 0.00 404 GLY A O 5
ATOM 3109 N N . SER A 1 5 ? 22.490 5.387 0.744 1.00 0.00 405 SER A N 5
ATOM 3110 C CA . SER A 1 5 ? 21.146 4.840 0.878 1.00 0.00 405 SER A CA 5
ATOM 3111 C C . SER A 1 5 ? 20.461 4.742 -0.482 1.00 0.00 405 SER A C 5
ATOM 3112 O O . SER A 1 5 ? 20.227 5.752 -1.146 1.00 0.00 405 SER A O 5
ATOM 3120 N N . SER A 1 6 ? 20.143 3.518 -0.891 1.00 0.00 406 SER A N 5
ATOM 3121 C CA . SER A 1 6 ? 19.488 3.286 -2.173 1.00 0.00 406 SER A CA 5
ATOM 3122 C C . SER A 1 6 ? 18.007 3.641 -2.099 1.00 0.00 406 SER A C 5
ATOM 3123 O O . SER A 1 6 ? 17.270 3.111 -1.269 1.00 0.00 406 SER A O 5
ATOM 3131 N N . GLY A 1 7 ? 17.576 4.544 -2.976 1.00 0.00 407 GLY A N 5
ATOM 3132 C CA . GLY A 1 7 ? 16.185 4.956 -2.994 1.00 0.00 407 GLY A CA 5
ATOM 3133 C C . GLY A 1 7 ? 15.232 3.785 -2.857 1.00 0.00 407 GLY A C 5
ATOM 3134 O O . GLY A 1 7 ? 14.904 3.369 -1.746 1.00 0.00 407 GLY A O 5
ATOM 3138 N N . SER A 1 8 ? 14.785 3.252 -3.990 1.00 0.00 408 SER A N 5
ATOM 3139 C CA . SER A 1 8 ? 13.859 2.126 -3.992 1.00 0.00 408 SER A CA 5
ATOM 3140 C C . SER A 1 8 ? 14.398 0.982 -4.845 1.00 0.00 408 SER A C 5
ATOM 3141 O O . SER A 1 8 ? 15.419 1.121 -5.518 1.00 0.00 408 SER A O 5
ATOM 3149 N N . VAL A 1 9 ? 13.702 -0.151 -4.813 1.00 0.00 409 VAL A N 5
ATOM 3150 C CA . VAL A 1 9 ? 14.108 -1.320 -5.584 1.00 0.00 409 VAL A CA 5
ATOM 3151 C C . VAL A 1 9 ? 13.916 -1.087 -7.078 1.00 0.00 409 VAL A C 5
ATOM 3152 O O . VAL A 1 9 ? 14.874 -1.107 -7.849 1.00 0.00 409 VAL A O 5
ATOM 3165 N N . GLY A 1 10 ? 12.668 -0.865 -7.481 1.00 0.00 410 GLY A N 5
ATOM 3166 C CA . GLY A 1 10 ? 12.372 -0.631 -8.882 1.00 0.00 410 GLY A CA 5
ATOM 3167 C C . GLY A 1 10 ? 10.900 -0.806 -9.201 1.00 0.00 410 GLY A C 5
ATOM 3168 O O . GLY A 1 10 ? 10.502 -1.802 -9.804 1.00 0.00 410 GLY A O 5
ATOM 3172 N N . LYS A 1 11 ? 10.089 0.164 -8.793 1.00 0.00 411 LYS A N 5
ATOM 3173 C CA . LYS A 1 11 ? 8.652 0.114 -9.038 1.00 0.00 411 LYS A CA 5
ATOM 3174 C C . LYS A 1 11 ? 8.208 1.284 -9.911 1.00 0.00 411 LYS A C 5
ATOM 3175 O O . LYS A 1 11 ? 7.999 2.400 -9.435 1.00 0.00 411 LYS A O 5
ATOM 3194 N N . PRO A 1 12 ? 8.057 1.024 -11.218 1.00 0.00 412 PRO A N 5
ATOM 3195 C CA . PRO A 1 12 ? 7.634 2.042 -12.184 1.00 0.00 412 PRO A CA 5
ATOM 3196 C C . PRO A 1 12 ? 6.176 2.448 -11.997 1.00 0.00 412 PRO A C 5
ATOM 3197 O O . PRO A 1 12 ? 5.850 3.635 -11.974 1.00 0.00 412 PRO A O 5
ATOM 3208 N N . TYR A 1 13 ? 5.303 1.455 -11.862 1.00 0.00 413 TYR A N 5
ATOM 3209 C CA . TYR A 1 13 ? 3.879 1.709 -11.679 1.00 0.00 413 TYR A CA 5
ATOM 3210 C C . TYR A 1 13 ? 3.624 2.471 -10.382 1.00 0.00 413 TYR A C 5
ATOM 3211 O O . TYR A 1 13 ? 3.509 1.875 -9.311 1.00 0.00 413 TYR A O 5
ATOM 3229 N N . ILE A 1 14 ? 3.537 3.793 -10.488 1.00 0.00 414 ILE A N 5
ATOM 3230 C CA . ILE A 1 14 ? 3.294 4.637 -9.324 1.00 0.00 414 ILE A CA 5
ATOM 3231 C C . ILE A 1 14 ? 1.844 5.107 -9.279 1.00 0.00 414 ILE A C 5
ATOM 3232 O O . ILE A 1 14 ? 1.296 5.562 -10.283 1.00 0.00 414 ILE A O 5
ATOM 3248 N N . CYS A 1 15 ? 1.228 4.994 -8.107 1.00 0.00 415 CYS A N 5
ATOM 3249 C CA . CYS A 1 15 ? -0.158 5.408 -7.929 1.00 0.00 415 CYS A CA 5
ATOM 3250 C C . CYS A 1 15 ? -0.339 6.878 -8.299 1.00 0.00 415 CYS A C 5
ATOM 3251 O O . CYS A 1 15 ? 0.390 7.743 -7.816 1.00 0.00 415 CYS A O 5
ATOM 3258 N N . GLN A 1 16 ? -1.316 7.150 -9.158 1.00 0.00 416 GLN A N 5
ATOM 3259 C CA . GLN A 1 16 ? -1.592 8.514 -9.593 1.00 0.00 416 GLN A CA 5
ATOM 3260 C C . GLN A 1 16 ? -2.523 9.220 -8.612 1.00 0.00 416 GLN A C 5
ATOM 3261 O O . GLN A 1 16 ? -3.198 10.186 -8.967 1.00 0.00 416 GLN A O 5
ATOM 3275 N N . SER A 1 17 ? -2.555 8.730 -7.377 1.00 0.00 417 SER A N 5
ATOM 3276 C CA . SER A 1 17 ? -3.406 9.312 -6.346 1.00 0.00 417 SER A CA 5
ATOM 3277 C C . SER A 1 17 ? -2.580 9.740 -5.137 1.00 0.00 417 SER A C 5
ATOM 3278 O O . SER A 1 17 ? -2.466 10.929 -4.838 1.00 0.00 417 SER A O 5
ATOM 3286 N N . CYS A 1 18 ? -2.004 8.763 -4.445 1.00 0.00 418 CYS A N 5
ATOM 3287 C CA . CYS A 1 18 ? -1.188 9.036 -3.268 1.00 0.00 418 CYS A CA 5
ATOM 3288 C C . CYS A 1 18 ? 0.283 9.179 -3.647 1.00 0.00 418 CYS A C 5
ATOM 3289 O O . CYS A 1 18 ? 0.978 10.068 -3.157 1.00 0.00 418 CYS A O 5
ATOM 3296 N N . GLY A 1 19 ? 0.751 8.297 -4.525 1.00 0.00 419 GLY A N 5
ATOM 3297 C CA . GLY A 1 19 ? 2.136 8.342 -4.956 1.00 0.00 419 GLY A CA 5
ATOM 3298 C C . GLY A 1 19 ? 2.873 7.048 -4.674 1.00 0.00 419 GLY A C 5
ATOM 3299 O O . GLY A 1 19 ? 4.100 6.991 -4.761 1.00 0.00 419 GLY A O 5
ATOM 3303 N N . LYS A 1 20 ? 2.124 6.004 -4.333 1.00 0.00 420 LYS A N 5
ATOM 3304 C CA . LYS A 1 20 ? 2.713 4.704 -4.037 1.00 0.00 420 LYS A CA 5
ATOM 3305 C C . LYS A 1 20 ? 3.369 4.107 -5.278 1.00 0.00 420 LYS A C 5
ATOM 3306 O O . LYS A 1 20 ? 3.364 4.716 -6.347 1.00 0.00 420 LYS A O 5
ATOM 3325 N N . GLY A 1 21 ? 3.932 2.912 -5.128 1.00 0.00 421 GLY A N 5
ATOM 3326 C CA . GLY A 1 21 ? 4.582 2.253 -6.246 1.00 0.00 421 GLY A CA 5
ATOM 3327 C C . GLY A 1 21 ? 4.431 0.746 -6.198 1.00 0.00 421 GLY A C 5
ATOM 3328 O O . GLY A 1 21 ? 4.451 0.146 -5.123 1.00 0.00 421 GLY A O 5
ATOM 3332 N N . PHE A 1 22 ? 4.278 0.130 -7.366 1.00 0.00 422 PHE A N 5
ATOM 3333 C CA . PHE A 1 22 ? 4.120 -1.317 -7.453 1.00 0.00 422 PHE A CA 5
ATOM 3334 C C . PHE A 1 22 ? 4.908 -1.880 -8.632 1.00 0.00 422 PHE A C 5
ATOM 3335 O O . PHE A 1 22 ? 5.308 -1.143 -9.534 1.00 0.00 422 PHE A O 5
ATOM 3352 N N . SER A 1 23 ? 5.128 -3.191 -8.617 1.00 0.00 423 SER A N 5
ATOM 3353 C CA . SER A 1 23 ? 5.872 -3.853 -9.682 1.00 0.00 423 SER A CA 5
ATOM 3354 C C . SER A 1 23 ? 4.923 -4.430 -10.729 1.00 0.00 423 SER A C 5
ATOM 3355 O O . SER A 1 23 ? 5.300 -4.621 -11.885 1.00 0.00 423 SER A O 5
ATOM 3363 N N . ARG A 1 24 ? 3.691 -4.706 -10.314 1.00 0.00 424 ARG A N 5
ATOM 3364 C CA . ARG A 1 24 ? 2.689 -5.262 -11.215 1.00 0.00 424 ARG A CA 5
ATOM 3365 C C . ARG A 1 24 ? 1.504 -4.311 -11.363 1.00 0.00 424 ARG A C 5
ATOM 3366 O O . ARG A 1 24 ? 1.201 -3.514 -10.475 1.00 0.00 424 ARG A O 5
ATOM 3387 N N . PRO A 1 25 ? 0.818 -4.396 -12.513 1.00 0.00 425 PRO A N 5
ATOM 3388 C CA . PRO A 1 25 ? -0.344 -3.551 -12.805 1.00 0.00 425 PRO A CA 5
ATOM 3389 C C . PRO A 1 25 ? -1.551 -3.907 -11.944 1.00 0.00 425 PRO A C 5
ATOM 3390 O O . PRO A 1 25 ? -2.275 -3.027 -11.478 1.00 0.00 425 PRO A O 5
ATOM 3401 N N . ASP A 1 26 ? -1.762 -5.202 -11.737 1.00 0.00 426 ASP A N 5
ATOM 3402 C CA . ASP A 1 26 ? -2.881 -5.675 -10.930 1.00 0.00 426 ASP A CA 5
ATOM 3403 C C . ASP A 1 26 ? -2.670 -5.338 -9.457 1.00 0.00 426 ASP A C 5
ATOM 3404 O O . ASP A 1 26 ? -3.597 -4.910 -8.769 1.00 0.00 426 ASP A O 5
ATOM 3413 N N . HIS A 1 27 ? -1.445 -5.534 -8.980 1.00 0.00 427 HIS A N 5
ATOM 3414 C CA . HIS A 1 27 ? -1.113 -5.251 -7.589 1.00 0.00 427 HIS A CA 5
ATOM 3415 C C . HIS A 1 27 ? -1.437 -3.802 -7.236 1.00 0.00 427 HIS A C 5
ATOM 3416 O O . HIS A 1 27 ? -1.982 -3.519 -6.168 1.00 0.00 427 HIS A O 5
ATOM 3430 N N . LEU A 1 28 ? -1.099 -2.889 -8.139 1.00 0.00 428 LEU A N 5
ATOM 3431 C CA . LEU A 1 28 ? -1.354 -1.469 -7.924 1.00 0.00 428 LEU A CA 5
ATOM 3432 C C . LEU A 1 28 ? -2.850 -1.172 -7.960 1.00 0.00 428 LEU A C 5
ATOM 3433 O O . LEU A 1 28 ? -3.368 -0.441 -7.118 1.00 0.00 428 LEU A O 5
ATOM 3449 N N . ASN A 1 29 ? -3.538 -1.748 -8.941 1.00 0.00 429 ASN A N 5
ATOM 3450 C CA . ASN A 1 29 ? -4.976 -1.546 -9.086 1.00 0.00 429 ASN A CA 5
ATOM 3451 C C . ASN A 1 29 ? -5.701 -1.840 -7.776 1.00 0.00 429 ASN A C 5
ATOM 3452 O O . ASN A 1 29 ? -6.449 -1.006 -7.268 1.00 0.00 429 ASN A O 5
ATOM 3463 N N . GLY A 1 30 ? -5.473 -3.033 -7.234 1.00 0.00 430 GLY A N 5
ATOM 3464 C CA . GLY A 1 30 ? -6.112 -3.415 -5.989 1.00 0.00 430 GLY A CA 5
ATOM 3465 C C . GLY A 1 30 ? -5.993 -2.344 -4.923 1.00 0.00 430 GLY A C 5
ATOM 3466 O O . GLY A 1 30 ? -6.941 -2.090 -4.178 1.00 0.00 430 GLY A O 5
ATOM 3470 N N . HIS A 1 31 ? -4.826 -1.713 -4.848 1.00 0.00 431 HIS A N 5
ATOM 3471 C CA . HIS A 1 31 ? -4.586 -0.663 -3.864 1.00 0.00 431 HIS A CA 5
ATOM 3472 C C . HIS A 1 31 ? -5.478 0.546 -4.131 1.00 0.00 431 HIS A C 5
ATOM 3473 O O . HIS A 1 31 ? -6.005 1.158 -3.202 1.00 0.00 431 HIS A O 5
ATOM 3487 N N . ILE A 1 32 ? -5.642 0.884 -5.406 1.00 0.00 432 ILE A N 5
ATOM 3488 C CA . ILE A 1 32 ? -6.471 2.018 -5.794 1.00 0.00 432 ILE A CA 5
ATOM 3489 C C . ILE A 1 32 ? -7.953 1.684 -5.673 1.00 0.00 432 ILE A C 5
ATOM 3490 O O . ILE A 1 32 ? -8.801 2.575 -5.626 1.00 0.00 432 ILE A O 5
ATOM 3506 N N . LYS A 1 33 ? -8.260 0.392 -5.621 1.00 0.00 433 LYS A N 5
ATOM 3507 C CA . LYS A 1 33 ? -9.640 -0.063 -5.501 1.00 0.00 433 LYS A CA 5
ATOM 3508 C C . LYS A 1 33 ? -9.916 -0.603 -4.102 1.00 0.00 433 LYS A C 5
ATOM 3509 O O . LYS A 1 33 ? -11.039 -0.997 -3.790 1.00 0.00 433 LYS A O 5
ATOM 3528 N N . GLN A 1 34 ? -8.885 -0.615 -3.263 1.00 0.00 434 GLN A N 5
ATOM 3529 C CA . GLN A 1 34 ? -9.018 -1.106 -1.897 1.00 0.00 434 GLN A CA 5
ATOM 3530 C C . GLN A 1 34 ? -8.743 0.006 -0.890 1.00 0.00 434 GLN A C 5
ATOM 3531 O O . GLN A 1 34 ? -9.229 -0.032 0.241 1.00 0.00 434 GLN A O 5
ATOM 3545 N N . VAL A 1 35 ? -7.961 0.996 -1.308 1.00 0.00 435 VAL A N 5
ATOM 3546 C CA . VAL A 1 35 ? -7.622 2.120 -0.443 1.00 0.00 435 VAL A CA 5
ATOM 3547 C C . VAL A 1 35 ? -8.181 3.426 -0.994 1.00 0.00 435 VAL A C 5
ATOM 3548 O O . VAL A 1 35 ? -8.647 4.282 -0.241 1.00 0.00 435 VAL A O 5
ATOM 3561 N N . HIS A 1 36 ? -8.132 3.574 -2.315 1.00 0.00 436 HIS A N 5
ATOM 3562 C CA . HIS A 1 36 ? -8.635 4.777 -2.968 1.00 0.00 436 HIS A CA 5
ATOM 3563 C C . HIS A 1 36 ? -10.087 4.594 -3.400 1.00 0.00 436 HIS A C 5
ATOM 3564 O O . HIS A 1 36 ? -10.674 5.472 -4.032 1.00 0.00 436 HIS A O 5
ATOM 3578 N N . THR A 1 37 ? -10.662 3.446 -3.055 1.00 0.00 437 THR A N 5
ATOM 3579 C CA . THR A 1 37 ? -12.044 3.146 -3.407 1.00 0.00 437 THR A CA 5
ATOM 3580 C C . THR A 1 37 ? -13.015 3.806 -2.435 1.00 0.00 437 THR A C 5
ATOM 3581 O O . THR A 1 37 ? -14.044 4.345 -2.840 1.00 0.00 437 THR A O 5
ATOM 3592 N N . SER A 1 38 ? -12.680 3.759 -1.149 1.00 0.00 438 SER A N 5
ATOM 3593 C CA . SER A 1 38 ? -13.525 4.350 -0.118 1.00 0.00 438 SER A CA 5
ATOM 3594 C C . SER A 1 38 ? -13.604 5.865 -0.282 1.00 0.00 438 SER A C 5
ATOM 3595 O O . SER A 1 38 ? -12.753 6.474 -0.929 1.00 0.00 438 SER A O 5
ATOM 3603 N N . GLU A 1 39 ? -14.633 6.465 0.308 1.00 0.00 439 GLU A N 5
ATOM 3604 C CA . GLU A 1 39 ? -14.824 7.908 0.227 1.00 0.00 439 GLU A CA 5
ATOM 3605 C C . GLU A 1 39 ? -13.927 8.633 1.226 1.00 0.00 439 GLU A C 5
ATOM 3606 O O . GLU A 1 39 ? -13.238 8.003 2.028 1.00 0.00 439 GLU A O 5
ATOM 3618 N N . ARG A 1 40 ? -13.941 9.961 1.170 1.00 0.00 440 ARG A N 5
ATOM 3619 C CA . ARG A 1 40 ? -13.127 10.772 2.068 1.00 0.00 440 ARG A CA 5
ATOM 3620 C C . ARG A 1 40 ? -13.826 12.089 2.393 1.00 0.00 440 ARG A C 5
ATOM 3621 O O . ARG A 1 40 ? -14.512 12.679 1.558 1.00 0.00 440 ARG A O 5
ATOM 3642 N N . PRO A 1 41 ? -13.649 12.562 3.636 1.00 0.00 441 PRO A N 5
ATOM 3643 C CA . PRO A 1 41 ? -14.255 13.813 4.101 1.00 0.00 441 PRO A CA 5
ATOM 3644 C C . PRO A 1 41 ? -13.631 15.039 3.441 1.00 0.00 441 PRO A C 5
ATOM 3645 O O . PRO A 1 41 ? -12.830 14.917 2.514 1.00 0.00 441 PRO A O 5
ATOM 3656 N N . HIS A 1 42 ? -14.003 16.219 3.925 1.00 0.00 442 HIS A N 5
ATOM 3657 C CA . HIS A 1 42 ? -13.479 17.468 3.382 1.00 0.00 442 HIS A CA 5
ATOM 3658 C C . HIS A 1 42 ? -13.831 18.644 4.288 1.00 0.00 442 HIS A C 5
ATOM 3659 O O . HIS A 1 42 ? -14.536 18.485 5.285 1.00 0.00 442 HIS A O 5
ATOM 3673 N N . LYS A 1 43 ? -13.335 19.825 3.935 1.00 0.00 443 LYS A N 5
ATOM 3674 C CA . LYS A 1 43 ? -13.596 21.029 4.715 1.00 0.00 443 LYS A CA 5
ATOM 3675 C C . LYS A 1 43 ? -15.066 21.428 4.623 1.00 0.00 443 LYS A C 5
ATOM 3676 O O . LYS A 1 43 ? -15.837 20.824 3.877 1.00 0.00 443 LYS A O 5
ATOM 3695 N N . CYS A 1 44 ? -15.445 22.448 5.385 1.00 0.00 444 CYS A N 5
ATOM 3696 C CA . CYS A 1 44 ? -16.823 22.928 5.389 1.00 0.00 444 CYS A CA 5
ATOM 3697 C C . CYS A 1 44 ? -17.376 23.003 3.970 1.00 0.00 444 CYS A C 5
ATOM 3698 O O . CYS A 1 44 ? -16.621 23.004 2.998 1.00 0.00 444 CYS A O 5
ATOM 3706 N N . GLN A 1 45 ? -18.699 23.065 3.859 1.00 0.00 445 GLN A N 5
ATOM 3707 C CA . GLN A 1 45 ? -19.354 23.139 2.558 1.00 0.00 445 GLN A CA 5
ATOM 3708 C C . GLN A 1 45 ? -20.187 24.410 2.438 1.00 0.00 445 GLN A C 5
ATOM 3709 O O . GLN A 1 45 ? -20.294 25.187 3.388 1.00 0.00 445 GLN A O 5
ATOM 3723 N N . VAL A 1 46 ? -20.776 24.618 1.265 1.00 0.00 446 VAL A N 5
ATOM 3724 C CA . VAL A 1 46 ? -21.601 25.796 1.021 1.00 0.00 446 VAL A CA 5
ATOM 3725 C C . VAL A 1 46 ? -23.064 25.519 1.347 1.00 0.00 446 VAL A C 5
ATOM 3726 O O . VAL A 1 46 ? -23.427 24.403 1.720 1.00 0.00 446 VAL A O 5
ATOM 3739 N N . TRP A 1 47 ? -23.900 26.541 1.202 1.00 0.00 447 TRP A N 5
ATOM 3740 C CA . TRP A 1 47 ? -25.325 26.407 1.481 1.00 0.00 447 TRP A CA 5
ATOM 3741 C C . TRP A 1 47 ? -26.101 27.597 0.929 1.00 0.00 447 TRP A C 5
ATOM 3742 O O . TRP A 1 47 ? -25.897 28.735 1.352 1.00 0.00 447 TRP A O 5
ATOM 3763 N N . VAL A 1 48 ? -26.993 27.328 -0.020 1.00 0.00 448 VAL A N 5
ATOM 3764 C CA . VAL A 1 48 ? -27.801 28.377 -0.629 1.00 0.00 448 VAL A CA 5
ATOM 3765 C C . VAL A 1 48 ? -27.025 29.686 -0.720 1.00 0.00 448 VAL A C 5
ATOM 3766 O O . VAL A 1 48 ? -27.571 30.762 -0.477 1.00 0.00 448 VAL A O 5
ATOM 3779 N N . SER A 1 49 ? -25.747 29.587 -1.074 1.00 0.00 449 SER A N 5
ATOM 3780 C CA . SER A 1 49 ? -24.894 30.763 -1.194 1.00 0.00 449 SER A CA 5
ATOM 3781 C C . SER A 1 49 ? -24.952 31.333 -2.608 1.00 0.00 449 SER A C 5
ATOM 3782 O O . SER A 1 49 ? -24.109 31.024 -3.449 1.00 0.00 449 SER A O 5
ATOM 3790 N N . GLY A 1 50 ? -25.954 32.170 -2.861 1.00 0.00 450 GLY A N 5
ATOM 3791 C CA . GLY A 1 50 ? -26.105 32.771 -4.173 1.00 0.00 450 GLY A CA 5
ATOM 3792 C C . GLY A 1 50 ? -26.027 34.284 -4.130 1.00 0.00 450 GLY A C 5
ATOM 3793 O O . GLY A 1 50 ? -25.015 34.885 -4.492 1.00 0.00 450 GLY A O 5
ATOM 3797 N N . PRO A 1 51 ? -27.116 34.924 -3.680 1.00 0.00 451 PRO A N 5
ATOM 3798 C CA . PRO A 1 51 ? -27.192 36.384 -3.581 1.00 0.00 451 PRO A CA 5
ATOM 3799 C C . PRO A 1 51 ? -26.292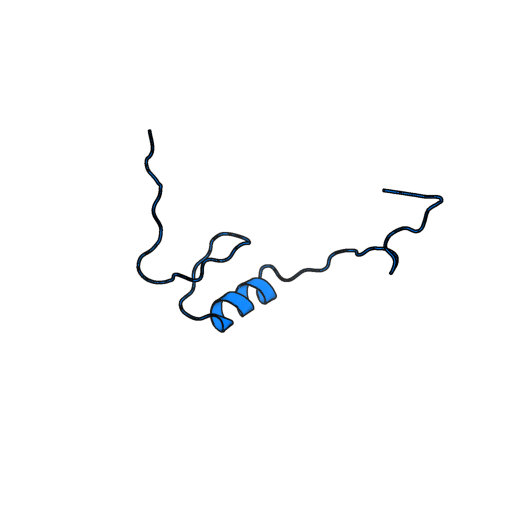 36.939 -2.482 1.00 0.00 451 PRO A C 5
ATOM 3800 O O . PRO A 1 51 ? -25.806 38.066 -2.574 1.00 0.00 451 PRO A O 5
ATOM 3811 N N . SER A 1 52 ? -26.074 36.139 -1.443 1.00 0.00 452 SER A N 5
ATOM 3812 C CA . SER A 1 52 ? -25.235 36.552 -0.324 1.00 0.00 452 SER A CA 5
ATOM 3813 C C . SER A 1 52 ? -23.839 36.937 -0.805 1.00 0.00 452 SER A C 5
ATOM 3814 O O . SER A 1 52 ? -23.319 36.362 -1.761 1.00 0.00 452 SER A O 5
ATOM 3822 N N . SER A 1 53 ? -23.238 37.915 -0.135 1.00 0.00 453 SER A N 5
ATOM 3823 C CA . SER A 1 53 ? -21.904 38.382 -0.496 1.00 0.00 453 SER A CA 5
ATOM 3824 C C . SER A 1 53 ? -20.833 37.464 0.085 1.00 0.00 453 SER A C 5
ATOM 3825 O O . SER A 1 53 ? -19.866 37.924 0.690 1.00 0.00 453 SER A O 5
ATOM 3833 N N . GLY A 1 54 ? -21.013 36.160 -0.105 1.00 0.00 454 GLY A N 5
ATOM 3834 C CA . GLY A 1 54 ? -20.055 35.197 0.405 1.00 0.00 454 GLY A CA 5
ATOM 3835 C C . GLY A 1 54 ? -19.718 34.122 -0.609 1.00 0.00 454 GLY A C 5
ATOM 3836 O O . GLY A 1 54 ? -18.546 33.833 -0.850 1.00 0.00 454 GLY A O 5
ATOM 3841 N N . GLY A 1 1 ? 7.368 26.988 2.400 1.00 0.00 401 GLY A N 6
ATOM 3842 C CA . GLY A 1 1 ? 8.240 25.920 1.947 1.00 0.00 401 GLY A CA 6
ATOM 3843 C C . GLY A 1 1 ? 8.307 24.769 2.931 1.00 0.00 401 GLY A C 6
ATOM 3844 O O . GLY A 1 1 ? 7.801 24.869 4.049 1.00 0.00 401 GLY A O 6
ATOM 3848 N N . SER A 1 2 ? 8.931 23.672 2.515 1.00 0.00 402 SER A N 6
ATOM 3849 C CA . SER A 1 2 ? 9.057 22.495 3.367 1.00 0.00 402 SER A CA 6
ATOM 3850 C C . SER A 1 2 ? 9.954 21.447 2.716 1.00 0.00 402 SER A C 6
ATOM 3851 O O . SER A 1 2 ? 10.130 21.435 1.497 1.00 0.00 402 SER A O 6
ATOM 3859 N N . SER A 1 3 ? 10.519 20.568 3.537 1.00 0.00 403 SER A N 6
ATOM 3860 C CA . SER A 1 3 ? 11.401 19.517 3.043 1.00 0.00 403 SER A CA 6
ATOM 3861 C C . SER A 1 3 ? 10.612 18.460 2.276 1.00 0.00 403 SER A C 6
ATOM 3862 O O . SER A 1 3 ? 10.070 17.526 2.865 1.00 0.00 403 SER A O 6
ATOM 3870 N N . GLY A 1 4 ? 10.551 18.617 0.957 1.00 0.00 404 GLY A N 6
ATOM 3871 C CA . GLY A 1 4 ? 9.825 17.671 0.130 1.00 0.00 404 GLY A CA 6
ATOM 3872 C C . GLY A 1 4 ? 10.681 17.097 -0.982 1.00 0.00 404 GLY A C 6
ATOM 3873 O O . GLY A 1 4 ? 11.290 17.840 -1.752 1.00 0.00 404 GLY A O 6
ATOM 3877 N N . SER A 1 5 ? 10.730 15.772 -1.065 1.00 0.00 405 SER A N 6
ATOM 3878 C CA . SER A 1 5 ? 11.523 15.099 -2.088 1.00 0.00 405 SER A CA 6
ATOM 3879 C C . SER A 1 5 ? 11.158 13.620 -2.172 1.00 0.00 405 SER A C 6
ATOM 3880 O O . SER A 1 5 ? 11.476 12.839 -1.275 1.00 0.00 405 SER A O 6
ATOM 3888 N N . SER A 1 6 ? 10.488 13.243 -3.256 1.00 0.00 406 SER A N 6
ATOM 3889 C CA . SER A 1 6 ? 10.075 11.859 -3.457 1.00 0.00 406 SER A CA 6
ATOM 3890 C C . SER A 1 6 ? 10.346 11.414 -4.892 1.00 0.00 406 SER A C 6
ATOM 3891 O O . SER A 1 6 ? 9.973 12.096 -5.846 1.00 0.00 406 SER A O 6
ATOM 3899 N N . GLY A 1 7 ? 10.998 10.264 -5.035 1.00 0.00 407 GLY A N 6
ATOM 3900 C CA . GLY A 1 7 ? 11.309 9.747 -6.355 1.00 0.00 407 GLY A CA 6
ATOM 3901 C C . GLY A 1 7 ? 11.021 8.264 -6.479 1.00 0.00 407 GLY A C 6
ATOM 3902 O O . GLY A 1 7 ? 11.279 7.495 -5.554 1.00 0.00 407 GLY A O 6
ATOM 3906 N N . SER A 1 8 ? 10.483 7.862 -7.626 1.00 0.00 408 SER A N 6
ATOM 3907 C CA . SER A 1 8 ? 10.154 6.461 -7.866 1.00 0.00 408 SER A CA 6
ATOM 3908 C C . SER A 1 8 ? 11.356 5.710 -8.432 1.00 0.00 408 SER A C 6
ATOM 3909 O O . SER A 1 8 ? 11.509 5.587 -9.647 1.00 0.00 408 SER A O 6
ATOM 3917 N N . VAL A 1 9 ? 12.206 5.210 -7.541 1.00 0.00 409 VAL A N 6
ATOM 3918 C CA . VAL A 1 9 ? 13.394 4.470 -7.950 1.00 0.00 409 VAL A CA 6
ATOM 3919 C C . VAL A 1 9 ? 13.180 2.967 -7.811 1.00 0.00 409 VAL A C 6
ATO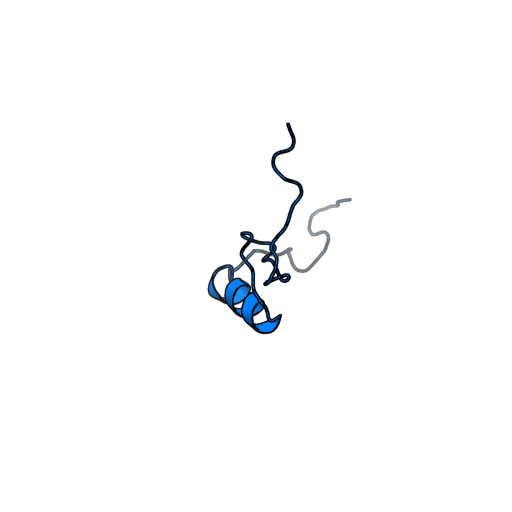M 3920 O O . VAL A 1 9 ? 13.441 2.386 -6.759 1.00 0.00 409 VAL A O 6
ATOM 3933 N N . GLY A 1 10 ? 12.702 2.341 -8.883 1.00 0.00 410 GLY A N 6
ATOM 3934 C CA . GLY A 1 10 ? 12.461 0.911 -8.861 1.00 0.00 410 GLY A CA 6
ATOM 3935 C C . GLY A 1 10 ? 11.185 0.526 -9.583 1.00 0.00 410 GLY A C 6
ATOM 3936 O O . GLY A 1 10 ? 11.214 0.153 -10.756 1.00 0.00 410 GLY A O 6
ATOM 3940 N N . LYS A 1 11 ? 10.060 0.615 -8.882 1.00 0.00 411 LYS A N 6
ATOM 3941 C CA . LYS A 1 11 ? 8.766 0.274 -9.462 1.00 0.00 411 LYS A CA 6
ATOM 3942 C C . LYS A 1 11 ? 8.228 1.425 -10.306 1.00 0.00 411 LYS A C 6
ATOM 3943 O O . LYS A 1 11 ? 8.043 2.544 -9.827 1.00 0.00 411 LYS A O 6
ATOM 3962 N N . PRO A 1 12 ? 7.969 1.146 -11.592 1.00 0.00 412 PRO A N 6
ATOM 3963 C CA . PRO A 1 12 ? 7.445 2.145 -12.529 1.00 0.00 412 PRO A CA 6
ATOM 3964 C C . PRO A 1 12 ? 6.003 2.530 -12.219 1.00 0.00 412 PRO A C 6
ATOM 3965 O O . PRO A 1 12 ? 5.659 3.712 -12.185 1.00 0.00 412 PRO A O 6
ATOM 3976 N N . TYR A 1 13 ? 5.163 1.526 -11.995 1.00 0.00 413 TYR A N 6
ATOM 3977 C CA . TYR A 1 13 ? 3.756 1.760 -11.691 1.00 0.00 413 TYR A CA 6
ATOM 3978 C C . TYR A 1 13 ? 3.602 2.525 -10.380 1.00 0.00 413 TYR A C 6
ATOM 3979 O O . TYR A 1 13 ? 3.632 1.937 -9.298 1.00 0.00 413 TYR A O 6
ATOM 3997 N N . ILE A 1 14 ? 3.437 3.839 -10.485 1.00 0.00 414 ILE A N 6
ATOM 3998 C CA . ILE A 1 14 ? 3.277 4.685 -9.309 1.00 0.00 414 ILE A CA 6
ATOM 3999 C C . ILE A 1 14 ? 1.842 5.188 -9.184 1.00 0.00 414 ILE A C 6
ATOM 4000 O O . ILE A 1 14 ? 1.300 5.786 -10.113 1.00 0.00 414 ILE A O 6
ATOM 4016 N N . CYS A 1 15 ? 1.234 4.942 -8.029 1.00 0.00 415 CYS A N 6
ATOM 4017 C CA . CYS A 1 15 ? -0.138 5.370 -7.780 1.00 0.00 415 CYS A CA 6
ATOM 4018 C C . CYS A 1 15 ? -0.305 6.858 -8.075 1.00 0.00 415 CYS A C 6
ATOM 4019 O O . CYS A 1 15 ? 0.436 7.690 -7.554 1.00 0.00 415 CYS A O 6
ATOM 4026 N N . GLN A 1 16 ? -1.283 7.183 -8.914 1.00 0.00 416 GLN A N 6
ATOM 4027 C CA . GLN A 1 16 ? -1.547 8.570 -9.278 1.00 0.00 416 GLN A CA 6
ATOM 4028 C C . GLN A 1 16 ? -2.497 9.224 -8.279 1.00 0.00 416 GLN A C 6
ATOM 4029 O O . GLN A 1 16 ? -3.148 10.221 -8.588 1.00 0.00 416 GLN A O 6
ATOM 4043 N N . SER A 1 17 ? -2.570 8.655 -7.080 1.00 0.00 417 SER A N 6
ATOM 4044 C CA . SER A 1 17 ? -3.443 9.180 -6.037 1.00 0.00 417 SER A CA 6
ATOM 4045 C C . SER A 1 17 ? -2.631 9.641 -4.830 1.00 0.00 417 SER A C 6
ATOM 4046 O O . SER A 1 17 ? -2.783 10.769 -4.359 1.00 0.00 417 SER A O 6
ATOM 4054 N N . CYS A 1 18 ? -1.768 8.761 -4.334 1.00 0.00 418 CYS A N 6
ATOM 4055 C CA . CYS A 1 18 ? -0.931 9.075 -3.182 1.00 0.00 418 CYS A CA 6
ATOM 4056 C C . CYS A 1 18 ? 0.533 9.199 -3.592 1.00 0.00 418 CYS A C 6
ATOM 4057 O O . CYS A 1 18 ? 1.217 10.149 -3.212 1.00 0.00 418 CYS A O 6
ATOM 4064 N N . GLY A 1 19 ? 1.008 8.231 -4.370 1.00 0.00 419 GLY A N 6
ATOM 4065 C CA . GLY A 1 19 ? 2.389 8.250 -4.818 1.00 0.00 419 GLY A CA 6
ATOM 4066 C C . GLY A 1 19 ? 3.093 6.929 -4.583 1.00 0.00 419 GLY A C 6
ATOM 4067 O O . GLY A 1 19 ? 4.315 6.837 -4.704 1.00 0.00 419 GLY A O 6
ATOM 4071 N N . LYS A 1 20 ? 2.321 5.901 -4.244 1.00 0.00 420 LYS A N 6
ATOM 4072 C CA . LYS A 1 20 ? 2.877 4.577 -3.990 1.00 0.00 420 LYS A CA 6
ATOM 4073 C C . LYS A 1 20 ? 3.498 3.996 -5.256 1.00 0.00 420 LYS A C 6
ATOM 4074 O O . LYS A 1 20 ? 3.497 4.633 -6.309 1.00 0.00 420 LYS A O 6
ATOM 4093 N N . GLY A 1 21 ? 4.028 2.781 -5.147 1.00 0.00 421 GLY A N 6
ATOM 4094 C CA . GLY A 1 21 ? 4.643 2.135 -6.291 1.00 0.00 421 GLY A CA 6
ATOM 4095 C C . GLY A 1 21 ? 4.460 0.630 -6.274 1.00 0.00 421 GLY A C 6
ATOM 4096 O O . GLY A 1 21 ? 4.492 0.005 -5.214 1.00 0.00 421 GLY A O 6
ATOM 4100 N N . PHE A 1 22 ? 4.266 0.046 -7.452 1.00 0.00 422 PHE A N 6
ATOM 4101 C CA . PHE A 1 22 ? 4.073 -1.395 -7.569 1.00 0.00 422 PHE A CA 6
ATOM 4102 C C . PHE A 1 22 ? 4.827 -1.948 -8.775 1.00 0.00 422 PHE A C 6
ATOM 4103 O O . PHE A 1 22 ? 5.172 -1.210 -9.697 1.00 0.00 422 PHE A O 6
ATOM 4120 N N . SER A 1 23 ? 5.081 -3.253 -8.759 1.00 0.00 423 SER A N 6
ATOM 4121 C CA . SER A 1 23 ? 5.798 -3.906 -9.848 1.00 0.00 423 SER A CA 6
ATOM 4122 C C . SER A 1 23 ? 4.825 -4.446 -10.892 1.00 0.00 423 SER A C 6
ATOM 4123 O O . SER A 1 23 ? 5.149 -4.522 -12.077 1.00 0.00 423 SER A O 6
ATOM 4131 N N . ARG A 1 24 ? 3.632 -4.819 -10.442 1.00 0.00 424 ARG A N 6
ATOM 4132 C CA . ARG A 1 24 ? 2.611 -5.353 -11.336 1.00 0.00 424 ARG A CA 6
ATOM 4133 C C . ARG A 1 24 ? 1.436 -4.388 -11.458 1.00 0.00 424 ARG A C 6
ATOM 4134 O O . ARG A 1 24 ? 1.174 -3.574 -10.572 1.00 0.00 424 ARG A O 6
ATOM 4155 N N . PRO A 1 25 ? 0.711 -4.477 -12.583 1.00 0.00 425 PRO A N 6
ATOM 4156 C CA . PRO A 1 25 ? -0.447 -3.619 -12.849 1.00 0.00 425 PRO A CA 6
ATOM 4157 C C . PRO A 1 25 ? -1.630 -3.946 -11.944 1.00 0.00 425 PRO A C 6
ATOM 4158 O O . PRO A 1 25 ? -2.277 -3.049 -11.403 1.00 0.00 425 PRO A O 6
ATOM 4169 N N . ASP A 1 26 ? -1.908 -5.235 -11.784 1.00 0.00 426 ASP A N 6
ATOM 4170 C CA . ASP A 1 26 ? -3.013 -5.681 -10.943 1.00 0.00 426 ASP A CA 6
ATOM 4171 C C . ASP A 1 26 ? -2.742 -5.362 -9.476 1.00 0.00 426 ASP A C 6
ATOM 4172 O O . ASP A 1 26 ? -3.650 -4.988 -8.733 1.00 0.00 426 ASP A O 6
ATOM 4181 N N . HIS A 1 27 ? -1.487 -5.514 -9.064 1.00 0.00 427 HIS A N 6
ATOM 4182 C CA . HIS A 1 27 ? -1.096 -5.242 -7.685 1.00 0.00 427 HIS A CA 6
ATOM 4183 C C . HIS A 1 27 ? -1.453 -3.812 -7.291 1.00 0.00 427 HIS A C 6
ATOM 4184 O O . HIS A 1 27 ? -2.060 -3.579 -6.245 1.00 0.00 427 HIS A O 6
ATOM 4198 N N . LEU A 1 28 ? -1.073 -2.859 -8.134 1.00 0.00 428 LEU A N 6
ATOM 4199 C CA . LEU A 1 28 ? -1.352 -1.451 -7.873 1.00 0.00 428 LEU A CA 6
ATOM 4200 C C . LEU A 1 28 ? -2.854 -1.189 -7.852 1.00 0.00 428 LEU A C 6
ATOM 4201 O O . LEU A 1 28 ? -3.364 -0.512 -6.960 1.00 0.00 428 LEU A O 6
ATOM 4217 N N . ASN A 1 29 ? -3.558 -1.731 -8.840 1.00 0.00 429 ASN A N 6
ATOM 4218 C CA . ASN A 1 29 ? -5.003 -1.558 -8.934 1.00 0.00 429 ASN A CA 6
ATOM 4219 C C . ASN A 1 29 ? -5.676 -1.866 -7.600 1.00 0.00 429 ASN A C 6
ATOM 4220 O O . ASN A 1 29 ? -6.426 -1.049 -7.068 1.00 0.00 429 ASN A O 6
ATOM 4231 N N . GLY A 1 30 ? -5.402 -3.052 -7.066 1.00 0.00 430 GLY A N 6
ATOM 4232 C CA . GLY A 1 30 ? -5.988 -3.448 -5.799 1.00 0.00 430 GLY A CA 6
ATOM 4233 C C . GLY A 1 30 ? -5.834 -2.384 -4.730 1.00 0.00 430 GLY A C 6
ATOM 4234 O O . GLY A 1 30 ? -6.759 -2.130 -3.959 1.00 0.00 430 GLY A O 6
ATOM 4238 N N . HIS A 1 31 ? -4.661 -1.761 -4.684 1.00 0.00 431 HIS A N 6
ATOM 4239 C CA . HIS A 1 31 ? -4.388 -0.718 -3.701 1.00 0.00 431 HIS A CA 6
ATOM 4240 C C . HIS A 1 31 ? -5.285 0.494 -3.931 1.00 0.00 431 HIS A C 6
ATOM 4241 O O . HIS A 1 31 ? -5.793 1.091 -2.982 1.00 0.00 431 HIS A O 6
ATOM 4255 N N . ILE A 1 32 ? -5.474 0.852 -5.197 1.00 0.00 432 ILE A N 6
ATOM 4256 C CA . ILE A 1 32 ? -6.310 1.993 -5.551 1.00 0.00 432 ILE A CA 6
ATOM 4257 C C . ILE A 1 32 ? -7.788 1.673 -5.357 1.00 0.00 432 ILE A C 6
ATOM 4258 O O . ILE A 1 32 ? -8.618 2.573 -5.225 1.00 0.00 432 ILE A O 6
ATOM 4274 N N . LYS A 1 33 ? -8.111 0.384 -5.337 1.00 0.00 433 LYS A N 6
ATOM 4275 C CA . LYS A 1 33 ? -9.488 -0.058 -5.156 1.00 0.00 433 LYS A CA 6
ATOM 4276 C C . LYS A 1 33 ? -9.713 -0.570 -3.737 1.00 0.00 433 LYS A C 6
ATOM 4277 O O . LYS A 1 33 ? -10.827 -0.943 -3.371 1.00 0.00 433 LYS A O 6
ATOM 4296 N N . GLN A 1 34 ? -8.647 -0.585 -2.942 1.00 0.00 434 GLN A N 6
ATOM 4297 C CA . GLN A 1 34 ? -8.730 -1.052 -1.563 1.00 0.00 434 GLN A CA 6
ATOM 4298 C C . GLN A 1 34 ? -8.458 0.087 -0.586 1.00 0.00 434 GLN A C 6
ATOM 4299 O O . GLN A 1 34 ? -8.959 0.087 0.539 1.00 0.00 434 GLN A O 6
ATOM 4313 N N . VAL A 1 35 ? -7.662 1.058 -1.023 1.00 0.00 435 VAL A N 6
ATOM 4314 C CA . VAL A 1 35 ? -7.324 2.204 -0.187 1.00 0.00 435 VAL A CA 6
ATOM 4315 C C . VAL A 1 35 ? -7.901 3.493 -0.762 1.00 0.00 435 VAL A C 6
ATOM 4316 O O . VAL A 1 35 ? -8.348 4.370 -0.023 1.00 0.00 435 VAL A O 6
ATOM 4329 N N . HIS A 1 36 ? -7.888 3.601 -2.087 1.00 0.00 436 HIS A N 6
ATOM 4330 C CA . HIS A 1 36 ? -8.412 4.783 -2.763 1.00 0.00 436 HIS A CA 6
ATOM 4331 C C . HIS A 1 36 ? -9.844 4.549 -3.234 1.00 0.00 436 HIS A C 6
ATOM 4332 O O . HIS A 1 36 ? -10.383 5.325 -4.025 1.00 0.00 436 HIS A O 6
ATOM 4346 N N . THR A 1 37 ? -10.456 3.476 -2.744 1.00 0.00 437 THR A N 6
ATOM 4347 C CA . THR A 1 37 ? -11.824 3.139 -3.117 1.00 0.00 437 THR A CA 6
ATOM 4348 C C . THR A 1 37 ? -12.829 3.851 -2.219 1.00 0.00 437 THR A C 6
ATOM 4349 O O . THR A 1 37 ? -12.695 3.848 -0.995 1.00 0.00 437 THR A O 6
ATOM 4360 N N . SER A 1 38 ? -13.837 4.462 -2.835 1.00 0.00 438 SER A N 6
ATOM 4361 C CA . SER A 1 38 ? -14.864 5.181 -2.090 1.00 0.00 438 SER A CA 6
ATOM 4362 C C . SER A 1 38 ? -16.251 4.882 -2.650 1.00 0.00 438 SER A C 6
ATOM 4363 O O . SER A 1 38 ? -16.475 4.964 -3.858 1.00 0.00 438 SER A O 6
ATOM 4371 N N . GLU A 1 39 ? -17.178 4.533 -1.763 1.00 0.00 439 GLU A N 6
ATOM 4372 C CA . GLU A 1 39 ? -18.543 4.220 -2.169 1.00 0.00 439 GLU A CA 6
ATOM 4373 C C . GLU A 1 39 ? -19.433 5.457 -2.083 1.00 0.00 439 GLU A C 6
ATOM 4374 O O . GLU A 1 39 ? -19.354 6.226 -1.124 1.00 0.00 439 GLU A O 6
ATOM 4386 N N . ARG A 1 40 ? -20.279 5.641 -3.091 1.00 0.00 440 ARG A N 6
ATOM 4387 C CA . ARG A 1 40 ? -21.183 6.784 -3.130 1.00 0.00 440 ARG A CA 6
ATOM 4388 C C . ARG A 1 40 ? -22.244 6.602 -4.212 1.00 0.00 440 ARG A C 6
ATOM 4389 O O . ARG A 1 40 ? -21.987 6.049 -5.281 1.00 0.00 440 ARG A O 6
ATOM 4410 N N . PRO A 1 41 ? -23.466 7.076 -3.928 1.00 0.00 441 PRO A N 6
ATOM 4411 C CA . PRO A 1 41 ? -24.591 6.977 -4.864 1.00 0.00 441 PRO A CA 6
ATOM 4412 C C . PRO A 1 41 ? -24.415 7.880 -6.079 1.00 0.00 441 PRO A C 6
ATOM 4413 O O . PRO A 1 41 ? -23.388 8.543 -6.229 1.00 0.00 441 PRO A O 6
ATOM 4424 N N . HIS A 1 42 ? -25.423 7.902 -6.945 1.00 0.00 442 HIS A N 6
ATOM 4425 C CA . HIS A 1 42 ? -25.380 8.726 -8.148 1.00 0.00 442 HIS A CA 6
ATOM 4426 C C . HIS A 1 42 ? -25.180 10.196 -7.793 1.00 0.00 442 HIS A C 6
ATOM 4427 O O . HIS A 1 42 ? -26.116 10.878 -7.374 1.00 0.00 442 HIS A O 6
ATOM 4441 N N . LYS A 1 43 ? -23.954 10.679 -7.961 1.00 0.00 443 LYS A N 6
ATOM 4442 C CA . LYS A 1 43 ? -23.629 12.068 -7.659 1.00 0.00 443 LYS A CA 6
ATOM 4443 C C . LYS A 1 43 ? -23.289 12.837 -8.932 1.00 0.00 443 LYS A C 6
ATOM 4444 O O . LYS A 1 43 ? -22.164 12.768 -9.429 1.00 0.00 443 LYS A O 6
ATOM 4463 N N . CYS A 1 44 ? -24.267 13.569 -9.455 1.00 0.00 444 CYS A N 6
ATOM 4464 C CA . CYS A 1 44 ? -24.071 14.351 -10.670 1.00 0.00 444 CYS A CA 6
ATOM 4465 C C . CYS A 1 44 ? -23.326 15.647 -10.368 1.00 0.00 444 CYS A C 6
ATOM 4466 O O . CYS A 1 44 ? -23.802 16.482 -9.599 1.00 0.00 444 CYS A O 6
ATOM 4474 N N . GLN A 1 45 ? -22.156 15.807 -10.977 1.00 0.00 445 GLN A N 6
ATOM 4475 C CA . GLN A 1 45 ? -21.345 17.001 -10.771 1.00 0.00 445 GLN A CA 6
ATOM 4476 C C . GLN A 1 45 ? -21.432 17.934 -11.974 1.00 0.00 445 GLN A C 6
ATOM 4477 O O . GLN A 1 45 ? -20.712 17.763 -12.958 1.00 0.00 445 GLN A O 6
ATOM 4491 N N . VAL A 1 46 ? -22.319 18.920 -11.890 1.00 0.00 446 VAL A N 6
ATOM 4492 C CA . VAL A 1 46 ? -22.500 19.880 -12.972 1.00 0.00 446 VAL A CA 6
ATOM 4493 C C . VAL A 1 46 ? -23.363 21.055 -12.525 1.00 0.00 446 VAL A C 6
ATOM 4494 O O . VAL A 1 46 ? -24.372 20.873 -11.844 1.00 0.00 446 VAL A O 6
ATOM 4507 N N . TRP A 1 47 ? -22.961 22.259 -12.914 1.00 0.00 447 TRP A N 6
ATOM 4508 C CA . TRP A 1 47 ? -23.698 23.465 -12.554 1.00 0.00 447 TRP A CA 6
ATOM 4509 C C . TRP A 1 47 ? -24.376 24.074 -13.777 1.00 0.00 447 TRP A C 6
ATOM 4510 O O . TRP A 1 47 ? -25.478 24.614 -13.684 1.00 0.00 447 TRP A O 6
ATOM 4531 N N . VAL A 1 48 ? -23.710 23.984 -14.924 1.00 0.00 448 VAL A N 6
ATOM 4532 C CA . VAL A 1 48 ? -24.249 24.525 -16.166 1.00 0.00 448 VAL A CA 6
ATOM 4533 C C . VAL A 1 48 ? -23.825 23.681 -17.363 1.00 0.00 448 VAL A C 6
ATOM 4534 O O . VAL A 1 48 ? -22.654 23.330 -17.504 1.00 0.00 448 VAL A O 6
ATOM 4547 N N . SER A 1 49 ? -24.785 23.360 -18.223 1.00 0.00 449 SER A N 6
ATOM 4548 C CA . SER A 1 49 ? -24.513 22.555 -19.408 1.00 0.00 449 SER A CA 6
ATOM 4549 C C . SER A 1 49 ? -25.023 23.249 -20.667 1.00 0.00 449 SER A C 6
ATOM 4550 O O . SER A 1 49 ? -26.054 23.920 -20.644 1.00 0.00 449 SER A O 6
ATOM 4558 N N . GLY A 1 50 ? -24.292 23.083 -21.765 1.00 0.00 450 GLY A N 6
ATOM 4559 C CA . GLY A 1 50 ? -24.685 23.699 -23.018 1.00 0.00 450 GLY A CA 6
ATOM 4560 C C . GLY A 1 50 ? -23.505 24.278 -23.774 1.00 0.00 450 GLY A C 6
ATOM 4561 O O . GLY A 1 50 ? -23.010 23.693 -24.737 1.00 0.00 450 GLY A O 6
ATOM 4565 N N . PRO A 1 51 ? -23.039 25.458 -23.337 1.00 0.00 451 PRO A N 6
ATOM 4566 C CA . PRO A 1 51 ? -21.906 26.142 -23.966 1.00 0.00 451 PRO A CA 6
ATOM 4567 C C . PRO A 1 51 ? -20.585 25.419 -23.725 1.00 0.00 451 PRO A C 6
ATOM 4568 O O . PRO A 1 51 ? -20.490 24.552 -22.857 1.00 0.00 451 PRO A O 6
ATOM 4579 N N . SER A 1 52 ? -19.567 25.782 -24.500 1.00 0.00 452 SER A N 6
ATOM 4580 C CA . SER A 1 52 ? -18.252 25.165 -24.372 1.00 0.00 452 SER A CA 6
ATOM 4581 C C . SER A 1 52 ? -18.319 23.674 -24.688 1.00 0.00 452 SER A C 6
ATOM 4582 O O . SER A 1 52 ? -17.720 22.853 -23.992 1.00 0.00 452 SER A O 6
ATOM 4590 N N . SER A 1 53 ? -19.051 23.331 -25.743 1.00 0.00 453 SER A N 6
ATOM 4591 C CA . SER A 1 53 ? -19.200 21.939 -26.150 1.00 0.00 453 SER A CA 6
ATOM 4592 C C . SER A 1 53 ? -18.059 21.517 -27.070 1.00 0.00 453 SER A C 6
ATOM 4593 O O . SER A 1 53 ? -17.401 22.354 -27.686 1.00 0.00 453 SER A O 6
ATOM 4601 N N . GLY A 1 54 ? -17.831 20.210 -27.159 1.00 0.00 454 GLY A N 6
ATOM 4602 C CA . GLY A 1 54 ? -16.770 19.698 -28.006 1.00 0.00 454 GLY A CA 6
ATOM 4603 C C . GLY A 1 54 ? -17.182 19.608 -29.462 1.00 0.00 454 GLY A C 6
ATOM 4604 O O . GLY A 1 54 ? -18.189 20.188 -29.866 1.00 0.00 454 GLY A O 6
ATOM 4609 N N . GLY A 1 1 ? 18.514 27.923 -9.020 1.00 0.00 401 GLY A N 7
ATOM 4610 C CA . GLY A 1 1 ? 18.062 27.885 -7.642 1.00 0.00 401 GLY A CA 7
ATOM 4611 C C . GLY A 1 1 ? 18.368 26.563 -6.967 1.00 0.00 401 GLY A C 7
ATOM 4612 O O . GLY A 1 1 ? 19.533 26.207 -6.784 1.00 0.00 401 GLY A O 7
ATOM 4616 N N . SER A 1 2 ? 17.322 25.833 -6.595 1.00 0.00 402 SER A N 7
ATOM 4617 C CA . SER A 1 2 ? 17.485 24.545 -5.932 1.00 0.00 402 SER A CA 7
ATOM 4618 C C . SER A 1 2 ? 17.357 23.399 -6.931 1.00 0.00 402 SER A C 7
ATOM 4619 O O . SER A 1 2 ? 16.605 23.488 -7.901 1.00 0.00 402 SER A O 7
ATOM 4627 N N . SER A 1 3 ? 18.098 22.323 -6.686 1.00 0.00 403 SER A N 7
ATOM 4628 C CA . SER A 1 3 ? 18.072 21.160 -7.566 1.00 0.00 403 SER A CA 7
ATOM 4629 C C . SER A 1 3 ? 18.081 19.867 -6.757 1.00 0.00 403 SER A C 7
ATOM 4630 O O . SER A 1 3 ? 18.564 19.832 -5.626 1.00 0.00 403 SER A O 7
ATOM 4638 N N . GLY A 1 4 ? 17.541 18.804 -7.346 1.00 0.00 404 GLY A N 7
ATOM 4639 C CA . GLY A 1 4 ? 17.496 17.523 -6.666 1.00 0.00 404 GLY A CA 7
ATOM 4640 C C . GLY A 1 4 ? 16.096 16.943 -6.614 1.00 0.00 404 GLY A C 7
ATOM 4641 O O . GLY A 1 4 ? 15.312 17.276 -5.725 1.00 0.00 404 GLY A O 7
ATOM 4645 N N . SER A 1 5 ? 15.780 16.075 -7.569 1.00 0.00 405 SER A N 7
ATOM 4646 C CA . SER A 1 5 ? 14.463 15.452 -7.631 1.00 0.00 405 SER A CA 7
ATOM 4647 C C . SER A 1 5 ? 14.561 13.948 -7.392 1.00 0.00 405 SER A C 7
ATOM 4648 O O . SER A 1 5 ? 15.576 13.325 -7.703 1.00 0.00 405 SER A O 7
ATOM 4656 N N . SER A 1 6 ? 13.499 13.373 -6.838 1.00 0.00 406 SER A N 7
ATOM 4657 C CA . SER A 1 6 ? 13.465 11.943 -6.554 1.00 0.00 406 SER A CA 7
ATOM 4658 C C . SER A 1 6 ? 13.061 11.152 -7.794 1.00 0.00 406 SER A C 7
ATOM 4659 O O . SER A 1 6 ? 12.540 11.711 -8.758 1.00 0.00 406 SER A O 7
ATOM 4667 N N . GLY A 1 7 ? 13.306 9.845 -7.761 1.00 0.00 407 GLY A N 7
ATOM 4668 C CA . GLY A 1 7 ? 12.962 8.997 -8.887 1.00 0.00 407 GLY A CA 7
ATOM 4669 C C . GLY A 1 7 ? 12.224 7.742 -8.464 1.00 0.00 407 GLY A C 7
ATOM 4670 O O . GLY A 1 7 ? 11.464 7.757 -7.495 1.00 0.00 407 GLY A O 7
ATOM 4674 N N . SER A 1 8 ? 12.447 6.653 -9.192 1.00 0.00 408 SER A N 7
ATOM 4675 C CA . SER A 1 8 ? 11.793 5.385 -8.890 1.00 0.00 408 SER A CA 7
ATOM 4676 C C . SER A 1 8 ? 12.823 4.300 -8.593 1.00 0.00 408 SER A C 7
ATOM 4677 O O . SER A 1 8 ? 12.725 3.592 -7.591 1.00 0.00 408 SER A O 7
ATOM 4685 N N . VAL A 1 9 ? 13.812 4.175 -9.472 1.00 0.00 409 VAL A N 7
ATOM 4686 C CA . VAL A 1 9 ? 14.863 3.177 -9.305 1.00 0.00 409 VAL A CA 7
ATOM 4687 C C . VAL A 1 9 ? 14.300 1.876 -8.746 1.00 0.00 409 VAL A C 7
ATOM 4688 O O . VAL A 1 9 ? 15.004 1.119 -8.078 1.00 0.00 409 VAL A O 7
ATOM 4701 N N . GLY A 1 10 ? 13.025 1.621 -9.023 1.00 0.00 410 GLY A N 7
ATOM 4702 C CA . GLY A 1 10 ? 12.388 0.409 -8.540 1.00 0.00 410 GLY A CA 7
ATOM 4703 C C . GLY A 1 10 ? 11.108 0.090 -9.286 1.00 0.00 410 GLY A C 7
ATOM 4704 O O . GLY A 1 10 ? 11.144 -0.368 -10.428 1.00 0.00 410 GLY A O 7
ATOM 4708 N N . LYS A 1 11 ? 9.973 0.329 -8.639 1.00 0.00 411 LYS A N 7
ATOM 4709 C CA . LYS A 1 11 ? 8.674 0.064 -9.247 1.00 0.00 411 LYS A CA 7
ATOM 4710 C C . LYS A 1 11 ? 8.214 1.252 -10.086 1.00 0.00 411 LYS A C 7
ATOM 4711 O O . LYS A 1 11 ? 8.041 2.364 -9.589 1.00 0.00 411 LYS A O 7
ATOM 4730 N N . PRO A 1 12 ? 8.009 1.012 -11.390 1.00 0.00 412 PRO A N 7
ATOM 4731 C CA . PRO A 1 12 ? 7.564 2.049 -12.325 1.00 0.00 412 PRO A CA 7
ATOM 4732 C C . PRO A 1 12 ? 6.121 2.473 -12.077 1.00 0.00 412 PRO A C 7
ATOM 4733 O O . PRO A 1 12 ? 5.816 3.665 -12.013 1.00 0.00 412 PRO A O 7
ATOM 4744 N N . TYR A 1 13 ? 5.237 1.492 -11.936 1.00 0.00 413 TYR A N 7
ATOM 4745 C CA . TYR A 1 13 ? 3.825 1.765 -11.696 1.00 0.00 413 TYR A CA 7
ATOM 4746 C C . TYR A 1 13 ? 3.632 2.530 -10.391 1.00 0.00 413 TYR A C 7
ATOM 4747 O O . TYR A 1 13 ? 3.536 1.934 -9.317 1.00 0.00 413 TYR A O 7
ATOM 4765 N N . ILE A 1 14 ? 3.575 3.853 -10.491 1.00 0.00 414 ILE A N 7
ATOM 4766 C CA . ILE A 1 14 ? 3.392 4.701 -9.320 1.00 0.00 414 ILE A CA 7
ATOM 4767 C C . ILE A 1 14 ? 1.951 5.191 -9.215 1.00 0.00 414 ILE A C 7
ATOM 4768 O O . ILE A 1 14 ? 1.395 5.727 -10.174 1.00 0.00 414 ILE A O 7
ATOM 4784 N N . CYS A 1 15 ? 1.352 5.004 -8.044 1.00 0.00 415 CYS A N 7
ATOM 4785 C CA . CYS A 1 15 ? -0.023 5.428 -7.812 1.00 0.00 415 CYS A CA 7
ATOM 4786 C C . CYS A 1 15 ? -0.169 6.935 -8.006 1.00 0.00 415 CYS A C 7
ATOM 4787 O O . CYS A 1 15 ? 0.492 7.723 -7.330 1.00 0.00 415 CYS A O 7
ATOM 4794 N N . GLN A 1 16 ? -1.037 7.326 -8.933 1.00 0.00 416 GLN A N 7
ATOM 4795 C CA . GLN A 1 16 ? -1.268 8.737 -9.216 1.00 0.00 416 GLN A CA 7
ATOM 4796 C C . GLN A 1 16 ? -2.220 9.349 -8.192 1.00 0.00 416 GLN A C 7
ATOM 4797 O O . GLN A 1 16 ? -2.480 10.551 -8.214 1.00 0.00 416 GLN A O 7
ATOM 4811 N N . SER A 1 17 ? -2.735 8.512 -7.297 1.00 0.00 417 SER A N 7
ATOM 4812 C CA . SER A 1 17 ? -3.661 8.970 -6.268 1.00 0.00 417 SER A CA 7
ATOM 4813 C C . SER A 1 17 ? -2.905 9.469 -5.040 1.00 0.00 417 SER A C 7
ATOM 4814 O O . SER A 1 17 ? -3.221 10.523 -4.488 1.00 0.00 417 SER A O 7
ATOM 4822 N N . CYS A 1 18 ? -1.904 8.704 -4.617 1.00 0.00 418 CYS A N 7
ATOM 4823 C CA . CYS A 1 18 ? -1.102 9.066 -3.455 1.00 0.00 418 CYS A CA 7
ATOM 4824 C C . CYS A 1 18 ? 0.370 9.202 -3.832 1.00 0.00 418 CYS A C 7
ATOM 4825 O O . CYS A 1 18 ? 1.019 10.192 -3.495 1.00 0.00 418 CYS A O 7
ATOM 4832 N N . GLY A 1 19 ? 0.891 8.200 -4.533 1.00 0.00 419 GLY A N 7
ATOM 4833 C CA . GLY A 1 19 ? 2.283 8.227 -4.944 1.00 0.00 419 GLY A CA 7
ATOM 4834 C C . GLY A 1 19 ? 2.973 6.892 -4.744 1.00 0.00 419 GLY A C 7
ATOM 4835 O O . GLY A 1 19 ? 4.162 6.750 -5.029 1.00 0.00 419 GLY A O 7
ATOM 4839 N N . LYS A 1 20 ? 2.226 5.910 -4.251 1.00 0.00 420 LYS A N 7
ATOM 4840 C CA . LYS A 1 20 ? 2.772 4.579 -4.011 1.00 0.00 420 LYS A CA 7
ATOM 4841 C C . LYS A 1 20 ? 3.396 4.011 -5.282 1.00 0.00 420 LYS A C 7
ATOM 4842 O O . LYS A 1 20 ? 3.399 4.659 -6.327 1.00 0.00 420 LYS A O 7
ATOM 4861 N N . GLY A 1 21 ? 3.922 2.794 -5.184 1.00 0.00 421 GLY A N 7
ATOM 4862 C CA . GLY A 1 21 ? 4.541 2.158 -6.333 1.00 0.00 421 GLY A CA 7
ATOM 4863 C C . GLY A 1 21 ? 4.366 0.653 -6.327 1.00 0.00 421 GLY A C 7
ATOM 4864 O O . GLY A 1 21 ? 4.321 0.030 -5.265 1.00 0.00 421 GLY A O 7
ATOM 4868 N N . PHE A 1 22 ? 4.265 0.065 -7.514 1.00 0.00 422 PHE A N 7
ATOM 4869 C CA . PHE A 1 22 ? 4.090 -1.377 -7.642 1.00 0.00 422 PHE A CA 7
ATOM 4870 C C . PHE A 1 22 ? 4.840 -1.910 -8.860 1.00 0.00 422 PHE A C 7
ATOM 4871 O O . PHE A 1 22 ? 5.130 -1.167 -9.798 1.00 0.00 422 PHE A O 7
ATOM 4888 N N . SER A 1 23 ? 5.152 -3.202 -8.837 1.00 0.00 423 SER A N 7
ATOM 4889 C CA . SER A 1 23 ? 5.871 -3.834 -9.936 1.00 0.00 423 SER A CA 7
ATOM 4890 C C . SER A 1 23 ? 4.900 -4.400 -10.967 1.00 0.00 423 SER A C 7
ATOM 4891 O O . SER A 1 23 ? 5.259 -4.607 -12.126 1.00 0.00 423 SER A O 7
ATOM 4899 N N . ARG A 1 24 ? 3.668 -4.648 -10.536 1.00 0.00 424 ARG A N 7
ATOM 4900 C CA . ARG A 1 24 ? 2.644 -5.192 -11.420 1.00 0.00 424 ARG A CA 7
ATOM 4901 C C . ARG A 1 24 ? 1.444 -4.252 -11.505 1.00 0.00 424 ARG A C 7
ATOM 4902 O O . ARG A 1 24 ? 1.185 -3.454 -10.604 1.00 0.00 424 ARG A O 7
ATOM 4923 N N . PRO A 1 25 ? 0.694 -4.348 -12.612 1.00 0.00 425 PRO A N 7
ATOM 4924 C CA . PRO A 1 25 ? -0.490 -3.515 -12.841 1.00 0.00 425 PRO A CA 7
ATOM 4925 C C . PRO A 1 25 ? -1.643 -3.878 -11.911 1.00 0.00 425 PRO A C 7
ATOM 4926 O O . PRO A 1 25 ? -2.246 -3.006 -11.285 1.00 0.00 425 PRO A O 7
ATOM 4937 N N . ASP A 1 26 ? -1.944 -5.169 -11.826 1.00 0.00 426 ASP A N 7
ATOM 4938 C CA . ASP A 1 26 ? -3.024 -5.647 -10.970 1.00 0.00 426 ASP A CA 7
ATOM 4939 C C . ASP A 1 26 ? -2.730 -5.345 -9.504 1.00 0.00 426 ASP A C 7
ATOM 4940 O O . ASP A 1 26 ? -3.635 -5.033 -8.730 1.00 0.00 426 ASP A O 7
ATOM 4949 N N . HIS A 1 27 ? -1.458 -5.442 -9.128 1.00 0.00 427 HIS A N 7
ATOM 4950 C CA . HIS A 1 27 ? -1.045 -5.179 -7.754 1.00 0.00 427 HIS A CA 7
ATOM 4951 C C . HIS A 1 27 ? -1.419 -3.761 -7.336 1.00 0.00 427 HIS A C 7
ATOM 4952 O O . HIS A 1 27 ? -2.065 -3.556 -6.307 1.00 0.00 427 HIS A O 7
ATOM 4966 N N . LEU A 1 28 ? -1.009 -2.785 -8.138 1.00 0.00 428 LEU A N 7
ATOM 4967 C CA . LEU A 1 28 ? -1.300 -1.385 -7.851 1.00 0.00 428 LEU A CA 7
ATOM 4968 C C . LEU A 1 28 ? -2.805 -1.135 -7.830 1.00 0.00 428 LEU A C 7
ATOM 4969 O O . LEU A 1 28 ? -3.315 -0.433 -6.958 1.00 0.00 428 LEU A O 7
ATOM 4985 N N . ASN A 1 29 ? -3.510 -1.716 -8.795 1.00 0.00 429 ASN A N 7
ATOM 4986 C CA . ASN A 1 29 ? -4.957 -1.558 -8.886 1.00 0.00 429 ASN A CA 7
ATOM 4987 C C . ASN A 1 29 ? -5.624 -1.878 -7.552 1.00 0.00 429 ASN A C 7
ATOM 4988 O O . ASN A 1 29 ? -6.366 -1.063 -7.006 1.00 0.00 429 ASN A O 7
ATOM 4999 N N . GLY A 1 30 ? -5.354 -3.072 -7.033 1.00 0.00 430 GLY A N 7
ATOM 5000 C CA . GLY A 1 30 ? -5.935 -3.479 -5.767 1.00 0.00 430 GLY A CA 7
ATOM 5001 C C . GLY A 1 30 ? -5.820 -2.404 -4.704 1.00 0.00 430 GLY A C 7
ATOM 5002 O O . GLY A 1 30 ? -6.767 -2.154 -3.958 1.00 0.00 430 GLY A O 7
ATOM 5006 N N . HIS A 1 31 ? -4.655 -1.767 -4.632 1.00 0.00 431 HIS A N 7
ATOM 5007 C CA . HIS A 1 31 ? -4.419 -0.714 -3.651 1.00 0.00 431 HIS A CA 7
ATOM 5008 C C . HIS A 1 31 ? -5.349 0.472 -3.892 1.00 0.00 431 HIS A C 7
ATOM 5009 O O . HIS A 1 31 ? -5.915 1.030 -2.952 1.00 0.00 431 HIS A O 7
ATOM 5023 N N . ILE A 1 32 ? -5.501 0.850 -5.157 1.00 0.00 432 ILE A N 7
ATOM 5024 C CA . ILE A 1 32 ? -6.362 1.969 -5.520 1.00 0.00 432 ILE A CA 7
ATOM 5025 C C . ILE A 1 32 ? -7.834 1.601 -5.368 1.00 0.00 432 ILE A C 7
ATOM 5026 O O . ILE A 1 32 ? -8.704 2.473 -5.339 1.00 0.00 432 ILE A O 7
ATOM 5042 N N . LYS A 1 33 ? -8.107 0.305 -5.270 1.00 0.00 433 LYS A N 7
ATOM 5043 C CA . LYS A 1 33 ? -9.474 -0.180 -5.117 1.00 0.00 433 LYS A CA 7
ATOM 5044 C C . LYS A 1 33 ? -9.732 -0.637 -3.685 1.00 0.00 433 LYS A C 7
ATOM 5045 O O . LYS A 1 33 ? -10.865 -0.949 -3.319 1.00 0.00 433 LYS A O 7
ATOM 5064 N N . GLN A 1 34 ? -8.675 -0.673 -2.880 1.00 0.00 434 GLN A N 7
ATOM 5065 C CA . GLN A 1 34 ? -8.789 -1.092 -1.488 1.00 0.00 434 GLN A CA 7
ATOM 5066 C C . GLN A 1 34 ? -8.482 0.067 -0.545 1.00 0.00 434 GLN A C 7
ATOM 5067 O O . GLN A 1 34 ? -8.908 0.070 0.610 1.00 0.00 434 GLN A O 7
ATOM 5081 N N . VAL A 1 35 ? -7.738 1.049 -1.044 1.00 0.00 435 VAL A N 7
ATOM 5082 C CA . VAL A 1 35 ? -7.374 2.213 -0.246 1.00 0.00 435 VAL A CA 7
ATOM 5083 C C . VAL A 1 35 ? -7.969 3.489 -0.831 1.00 0.00 435 VAL A C 7
ATOM 5084 O O . VAL A 1 35 ? -8.384 4.387 -0.098 1.00 0.00 435 VAL A O 7
ATOM 5097 N N . HIS A 1 36 ? -8.009 3.562 -2.158 1.00 0.00 436 HIS A N 7
ATOM 5098 C CA . HIS A 1 36 ? -8.556 4.728 -2.843 1.00 0.00 436 HIS A CA 7
ATOM 5099 C C . HIS A 1 36 ? -9.992 4.472 -3.289 1.00 0.00 436 HIS A C 7
ATOM 5100 O O . HIS A 1 36 ? -10.547 5.221 -4.095 1.00 0.00 436 HIS A O 7
ATOM 5114 N N . THR A 1 37 ? -10.591 3.409 -2.762 1.00 0.00 437 THR A N 7
ATOM 5115 C CA . THR A 1 37 ? -11.961 3.053 -3.107 1.00 0.00 437 THR A CA 7
ATOM 5116 C C . THR A 1 37 ? -12.959 3.767 -2.202 1.00 0.00 437 THR A C 7
ATOM 5117 O O . THR A 1 37 ? -12.664 4.056 -1.043 1.00 0.00 437 THR A O 7
ATOM 5128 N N . SER A 1 38 ? -14.141 4.050 -2.740 1.00 0.00 438 SER A N 7
ATOM 5129 C CA . SER A 1 38 ? -15.182 4.734 -1.982 1.00 0.00 438 SER A CA 7
ATOM 5130 C C . SER A 1 38 ? -14.760 6.161 -1.645 1.00 0.00 438 SER A C 7
ATOM 5131 O O . SER A 1 38 ? -15.088 6.680 -0.579 1.00 0.00 438 SER A O 7
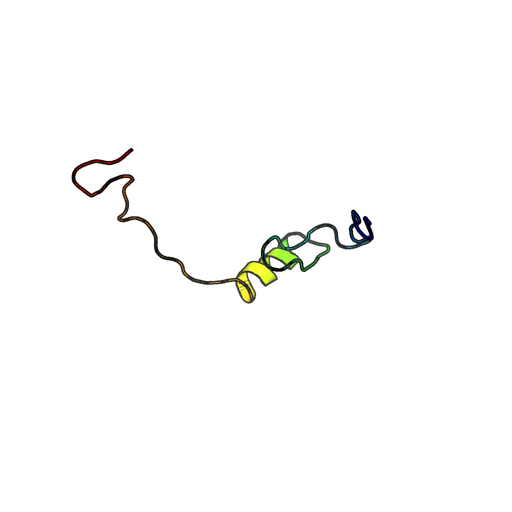ATOM 5139 N N . GLU A 1 39 ? -14.030 6.788 -2.562 1.00 0.00 439 GLU A N 7
ATOM 5140 C CA . GLU A 1 39 ? -13.562 8.154 -2.362 1.00 0.00 439 GLU A CA 7
ATOM 5141 C C . GLU A 1 39 ? -14.642 9.161 -2.747 1.00 0.00 439 GLU A C 7
ATOM 5142 O O . GLU A 1 39 ? -15.760 8.784 -3.098 1.00 0.00 439 GLU A O 7
ATOM 5154 N N . ARG A 1 40 ? -14.299 10.443 -2.678 1.00 0.00 440 ARG A N 7
ATOM 5155 C CA . ARG A 1 40 ? -15.239 11.505 -3.017 1.00 0.00 440 ARG A CA 7
ATOM 5156 C C . ARG A 1 40 ? -14.903 12.115 -4.375 1.00 0.00 440 ARG A C 7
ATOM 5157 O O . ARG A 1 40 ? -13.744 12.181 -4.783 1.00 0.00 440 ARG A O 7
ATOM 5178 N N . PRO A 1 41 ? -15.941 12.572 -5.091 1.00 0.00 441 PRO A N 7
ATOM 5179 C CA . PRO A 1 41 ? -15.781 13.185 -6.413 1.00 0.00 441 PRO A CA 7
ATOM 5180 C C . PRO A 1 41 ? -15.104 14.549 -6.342 1.00 0.00 441 PRO A C 7
ATOM 5181 O O . PRO A 1 41 ? -14.803 15.158 -7.369 1.00 0.00 441 PRO A O 7
ATOM 5192 N N . HIS A 1 42 ? -14.865 15.023 -5.123 1.00 0.00 442 HIS A N 7
ATOM 5193 C CA . HIS A 1 42 ? -14.222 16.316 -4.919 1.00 0.00 442 HIS A CA 7
ATOM 5194 C C . HIS A 1 42 ? -13.177 16.580 -5.999 1.00 0.00 442 HIS A C 7
ATOM 5195 O O . HIS A 1 42 ? -12.539 15.654 -6.500 1.00 0.00 442 HIS A O 7
ATOM 5209 N N . LYS A 1 43 ? -13.008 17.849 -6.354 1.00 0.00 443 LYS A N 7
ATOM 5210 C CA . LYS A 1 43 ? -12.041 18.236 -7.375 1.00 0.00 443 LYS A CA 7
ATOM 5211 C C . LYS A 1 43 ? -11.249 19.464 -6.936 1.00 0.00 443 LYS A C 7
ATOM 5212 O O . LYS A 1 43 ? -11.760 20.315 -6.207 1.00 0.00 443 LYS A O 7
ATOM 5231 N N . CYS A 1 44 ? -10.003 19.550 -7.386 1.00 0.00 444 CYS A N 7
ATOM 5232 C CA . CYS A 1 44 ? -9.141 20.675 -7.040 1.00 0.00 444 CYS A CA 7
ATOM 5233 C C . CYS A 1 44 ? -9.761 21.994 -7.490 1.00 0.00 444 CYS A C 7
ATOM 5234 O O . CYS A 1 44 ? -9.630 22.388 -8.649 1.00 0.00 444 CYS A O 7
ATOM 5242 N N . GLN A 1 45 ? -10.438 22.669 -6.567 1.00 0.00 445 GLN A N 7
ATOM 5243 C CA . GLN A 1 45 ? -11.081 23.942 -6.871 1.00 0.00 445 GLN A CA 7
ATOM 5244 C C . GLN A 1 45 ? -10.081 24.930 -7.462 1.00 0.00 445 GLN A C 7
ATOM 5245 O O . GLN A 1 45 ? -9.204 25.436 -6.761 1.00 0.00 445 GLN A O 7
ATOM 5259 N N . VAL A 1 46 ? -10.218 25.200 -8.756 1.00 0.00 446 VAL A N 7
ATOM 5260 C CA . VAL A 1 46 ? -9.326 26.129 -9.441 1.00 0.00 446 VAL A CA 7
ATOM 5261 C C . VAL A 1 46 ? -10.015 27.465 -9.696 1.00 0.00 446 VAL A C 7
ATOM 5262 O O . VAL A 1 46 ? -11.152 27.509 -10.166 1.00 0.00 446 VAL A O 7
ATOM 5275 N N . TRP A 1 47 ? -9.318 28.551 -9.385 1.00 0.00 447 TRP A N 7
ATOM 5276 C CA . TRP A 1 47 ? -9.863 29.890 -9.581 1.00 0.00 447 TRP A CA 7
ATOM 5277 C C . TRP A 1 47 ? -9.662 30.354 -11.019 1.00 0.00 447 TRP A C 7
ATOM 5278 O O . TRP A 1 47 ? -10.600 30.817 -11.669 1.00 0.00 447 TRP A O 7
ATOM 5299 N N . VAL A 1 48 ? -8.434 30.227 -11.512 1.00 0.00 448 VAL A N 7
ATOM 5300 C CA . VAL A 1 48 ? -8.111 30.632 -12.875 1.00 0.00 448 VAL A CA 7
ATOM 5301 C C . VAL A 1 48 ? -7.940 29.419 -13.783 1.00 0.00 448 VAL A C 7
ATOM 5302 O O . VAL A 1 48 ? -7.329 28.423 -13.396 1.00 0.00 448 VAL A O 7
ATOM 5315 N N . SER A 1 49 ? -8.484 29.511 -14.992 1.00 0.00 449 SER A N 7
ATOM 5316 C CA . SER A 1 49 ? -8.394 28.420 -15.955 1.00 0.00 449 SER A CA 7
ATOM 5317 C C . SER A 1 49 ? -8.867 27.108 -15.336 1.00 0.00 449 SER A C 7
ATOM 5318 O O . SER A 1 49 ? -8.265 26.056 -15.547 1.00 0.00 449 SER A O 7
ATOM 5326 N N . GLY A 1 50 ? -9.951 27.180 -14.568 1.00 0.00 450 GLY A N 7
ATOM 5327 C CA . GLY A 1 50 ? -10.487 25.993 -13.929 1.00 0.00 450 GLY A CA 7
ATOM 5328 C C . GLY A 1 50 ? -11.639 25.387 -14.705 1.00 0.00 450 GLY A C 7
ATOM 5329 O O . GLY A 1 50 ? -11.446 24.603 -15.634 1.00 0.00 450 GLY A O 7
ATOM 5333 N N . PRO A 1 51 ? -12.872 25.750 -14.321 1.00 0.00 451 PRO A N 7
ATOM 5334 C CA . PRO A 1 51 ? -14.085 25.247 -14.974 1.00 0.00 451 PRO A CA 7
ATOM 5335 C C . PRO A 1 51 ? -14.255 25.799 -16.385 1.00 0.00 451 PRO A C 7
ATOM 5336 O O . PRO A 1 51 ? -14.023 26.983 -16.631 1.00 0.00 451 PRO A O 7
ATOM 5347 N N . SER A 1 52 ? -14.661 24.934 -17.309 1.00 0.00 452 SER A N 7
ATOM 5348 C CA . SER A 1 52 ? -14.859 25.335 -18.697 1.00 0.00 452 SER A CA 7
ATOM 5349 C C . SER A 1 52 ? -15.594 26.669 -18.777 1.00 0.00 452 SER A C 7
ATOM 5350 O O . SER A 1 52 ? -15.162 27.588 -19.473 1.00 0.00 452 SER A O 7
ATOM 5358 N N . SER A 1 53 ? -16.709 26.768 -18.060 1.00 0.00 453 SER A N 7
ATOM 5359 C CA . SER A 1 53 ? -17.508 27.987 -18.052 1.00 0.00 453 SER A CA 7
ATOM 5360 C C . SER A 1 53 ? -16.657 29.192 -17.659 1.00 0.00 453 SER A C 7
ATOM 5361 O O . SER A 1 53 ? -16.428 30.093 -18.465 1.00 0.00 453 SER A O 7
ATOM 5369 N N . GLY A 1 54 ? -16.192 29.199 -16.414 1.00 0.00 454 GLY A N 7
ATOM 5370 C CA . GLY A 1 54 ? -15.372 30.296 -15.934 1.00 0.00 454 GLY A CA 7
ATOM 5371 C C . GLY A 1 54 ? -14.461 30.852 -17.010 1.00 0.00 454 GLY A C 7
ATOM 5372 O O . GLY A 1 54 ? -14.824 31.792 -17.716 1.00 0.00 454 GLY A O 7
ATOM 5377 N N . GLY A 1 1 ? 4.248 20.529 -1.366 1.00 0.00 401 GLY A N 8
ATOM 5378 C CA . GLY A 1 1 ? 5.686 20.541 -1.555 1.00 0.00 401 GLY A CA 8
ATOM 5379 C C . GLY A 1 1 ? 6.247 19.160 -1.826 1.00 0.00 401 GLY A C 8
ATOM 5380 O O . GLY A 1 1 ? 5.617 18.152 -1.506 1.00 0.00 401 GLY A O 8
ATOM 5384 N N . SER A 1 2 ? 7.436 19.111 -2.420 1.00 0.00 402 SER A N 8
ATOM 5385 C CA . SER A 1 2 ? 8.079 17.842 -2.740 1.00 0.00 402 SER A CA 8
ATOM 5386 C C . SER A 1 2 ? 9.584 18.025 -2.915 1.00 0.00 402 SER A C 8
ATOM 5387 O O . SER A 1 2 ? 10.098 19.141 -2.836 1.00 0.00 402 SER A O 8
ATOM 5395 N N . SER A 1 3 ? 10.284 16.921 -3.153 1.00 0.00 403 SER A N 8
ATOM 5396 C CA . SER A 1 3 ? 11.730 16.957 -3.335 1.00 0.00 403 SER A CA 8
ATOM 5397 C C . SER A 1 3 ? 12.087 17.164 -4.804 1.00 0.00 403 SER A C 8
ATOM 5398 O O . SER A 1 3 ? 12.998 16.524 -5.329 1.00 0.00 403 SER A O 8
ATOM 5406 N N . GLY A 1 4 ? 11.363 18.064 -5.462 1.00 0.00 404 GLY A N 8
ATOM 5407 C CA . GLY A 1 4 ? 11.617 18.340 -6.864 1.00 0.00 404 GLY A CA 8
ATOM 5408 C C . GLY A 1 4 ? 11.595 17.085 -7.715 1.00 0.00 404 GLY A C 8
ATOM 5409 O O . GLY A 1 4 ? 11.004 16.076 -7.330 1.00 0.00 404 GLY A O 8
ATOM 5413 N N . SER A 1 5 ? 12.239 17.148 -8.876 1.00 0.00 405 SER A N 8
ATOM 5414 C CA . SER A 1 5 ? 12.287 16.010 -9.786 1.00 0.00 405 SER A CA 8
ATOM 5415 C C . SER A 1 5 ? 13.191 14.912 -9.236 1.00 0.00 405 SER A C 8
ATOM 5416 O O . SER A 1 5 ?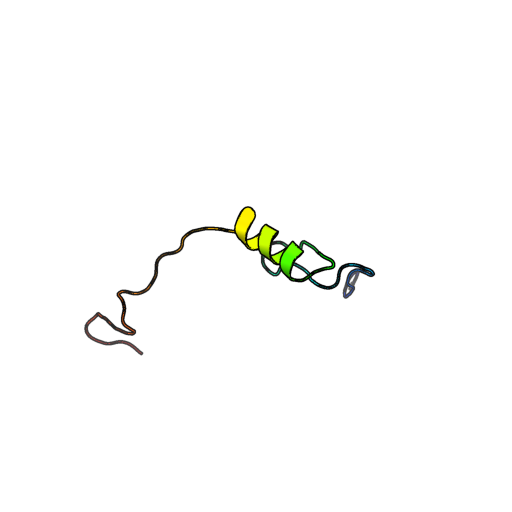 14.396 14.898 -9.491 1.00 0.00 405 SER A O 8
ATOM 5424 N N . SER A 1 6 ? 12.601 13.992 -8.480 1.00 0.00 406 SER A N 8
ATOM 5425 C CA . SER A 1 6 ? 13.353 12.890 -7.890 1.00 0.00 406 SER A CA 8
ATOM 5426 C C . SER A 1 6 ? 12.862 11.549 -8.425 1.00 0.00 406 SER A C 8
ATOM 5427 O O . SER A 1 6 ? 11.863 11.008 -7.953 1.00 0.00 406 SER A O 8
ATOM 5435 N N . GLY A 1 7 ? 13.572 11.017 -9.415 1.00 0.00 407 GLY A N 8
ATOM 5436 C CA . GLY A 1 7 ? 13.194 9.744 -9.999 1.00 0.00 407 GLY A CA 8
ATOM 5437 C C . GLY A 1 7 ? 14.061 8.601 -9.510 1.00 0.00 407 GLY A C 8
ATOM 5438 O O . GLY A 1 7 ? 14.542 7.794 -10.304 1.00 0.00 407 GLY A O 8
ATOM 5442 N N . SER A 1 8 ? 14.263 8.533 -8.198 1.00 0.00 408 SER A N 8
ATOM 5443 C CA . SER A 1 8 ? 15.083 7.484 -7.603 1.00 0.00 408 SER A CA 8
ATOM 5444 C C . SER A 1 8 ? 14.213 6.343 -7.084 1.00 0.00 408 SER A C 8
ATOM 5445 O O . SER A 1 8 ? 14.442 5.819 -5.994 1.00 0.00 408 SER A O 8
ATOM 5453 N N . VAL A 1 9 ? 13.213 5.964 -7.873 1.00 0.00 409 VAL A N 8
ATOM 5454 C CA . VAL A 1 9 ? 12.308 4.884 -7.496 1.00 0.00 409 VAL A CA 8
ATOM 5455 C C . VAL A 1 9 ? 12.410 3.715 -8.469 1.00 0.00 409 VAL A C 8
ATOM 5456 O O . VAL A 1 9 ? 12.613 3.907 -9.667 1.00 0.00 409 VAL A O 8
ATOM 5469 N N . GLY A 1 10 ? 12.269 2.502 -7.944 1.00 0.00 410 GLY A N 8
ATOM 5470 C CA . GLY A 1 10 ? 12.348 1.318 -8.781 1.00 0.00 410 GLY A CA 8
ATOM 5471 C C . GLY A 1 10 ? 11.041 1.019 -9.487 1.00 0.00 410 GLY A C 8
ATOM 5472 O O . GLY A 1 10 ? 10.949 1.125 -10.711 1.00 0.00 410 GLY A O 8
ATOM 5476 N N . LYS A 1 11 ? 10.026 0.642 -8.717 1.00 0.00 411 LYS A N 8
ATOM 5477 C CA . LYS A 1 11 ? 8.717 0.326 -9.275 1.00 0.00 411 LYS A CA 8
ATOM 5478 C C . LYS A 1 11 ? 8.190 1.483 -10.117 1.00 0.00 411 LYS A C 8
ATOM 5479 O O . LYS A 1 11 ? 7.965 2.589 -9.625 1.00 0.00 411 LYS A O 8
ATOM 5498 N N . PRO A 1 12 ? 7.987 1.225 -11.418 1.00 0.00 412 PRO A N 8
ATOM 5499 C CA . PRO A 1 12 ? 7.482 2.233 -12.355 1.00 0.00 412 PRO A CA 8
ATOM 5500 C C . PRO A 1 12 ? 6.022 2.586 -12.096 1.00 0.00 412 PRO A C 8
ATOM 5501 O O . PRO A 1 12 ? 5.659 3.761 -12.029 1.00 0.00 412 PRO A O 8
ATOM 5512 N N . TYR A 1 13 ? 5.188 1.562 -11.951 1.00 0.00 413 TYR A N 8
ATOM 5513 C CA . TYR A 1 13 ? 3.765 1.765 -11.701 1.00 0.00 413 TYR A CA 8
ATOM 5514 C C . TYR A 1 13 ? 3.544 2.529 -10.399 1.00 0.00 413 TYR A C 8
ATOM 5515 O O . TYR A 1 13 ? 3.414 1.931 -9.330 1.00 0.00 413 TYR A O 8
ATOM 5533 N N . ILE A 1 14 ? 3.504 3.853 -10.498 1.00 0.00 414 ILE A N 8
ATOM 5534 C CA . ILE A 1 14 ? 3.297 4.700 -9.329 1.00 0.00 414 ILE A CA 8
ATOM 5535 C C . ILE A 1 14 ? 1.850 5.173 -9.243 1.00 0.00 414 ILE A C 8
ATOM 5536 O O . ILE A 1 14 ? 1.311 5.736 -10.197 1.00 0.00 414 ILE A O 8
ATOM 5552 N N . CYS A 1 15 ? 1.226 4.944 -8.093 1.00 0.00 415 CYS A N 8
ATOM 5553 C CA . CYS A 1 15 ? -0.159 5.348 -7.879 1.00 0.00 415 CYS A CA 8
ATOM 5554 C C . CYS A 1 15 ? -0.344 6.833 -8.178 1.00 0.00 415 CYS A C 8
ATOM 5555 O O . CYS A 1 15 ? 0.425 7.671 -7.709 1.00 0.00 415 CYS A O 8
ATOM 5562 N N . GLN A 1 16 ? -1.371 7.149 -8.961 1.00 0.00 416 GLN A N 8
ATOM 5563 C CA . GLN A 1 16 ? -1.657 8.532 -9.323 1.00 0.00 416 GLN A CA 8
ATOM 5564 C C . GLN A 1 16 ? -2.631 9.164 -8.333 1.00 0.00 416 GLN A C 8
ATOM 5565 O O . GLN A 1 16 ? -3.296 10.151 -8.645 1.00 0.00 416 GLN A O 8
ATOM 5579 N N . SER A 1 17 ? -2.709 8.586 -7.138 1.00 0.00 417 SER A N 8
ATOM 5580 C CA . SER A 1 17 ? -3.605 9.090 -6.103 1.00 0.00 417 SER A CA 8
ATOM 5581 C C . SER A 1 17 ? -2.816 9.569 -4.888 1.00 0.00 417 SER A C 8
ATOM 5582 O O . SER A 1 17 ? -3.071 10.649 -4.355 1.00 0.00 417 SER A O 8
ATOM 5590 N N . CYS A 1 18 ? -1.857 8.757 -4.456 1.00 0.00 418 CYS A N 8
ATOM 5591 C CA . CYS A 1 18 ? -1.031 9.096 -3.304 1.00 0.00 418 CYS A CA 8
ATOM 5592 C C . CYS A 1 18 ? 0.437 9.218 -3.704 1.00 0.00 418 CYS A C 8
ATOM 5593 O O . CYS A 1 18 ? 1.109 10.185 -3.350 1.00 0.00 418 CYS A O 8
ATOM 5600 N N . GLY A 1 19 ? 0.926 8.229 -4.446 1.00 0.00 419 GLY A N 8
ATOM 5601 C CA . GLY A 1 19 ? 2.310 8.245 -4.883 1.00 0.00 419 GLY A CA 8
ATOM 5602 C C . GLY A 1 19 ? 2.994 6.906 -4.690 1.00 0.00 419 GLY A C 8
ATOM 5603 O O . GLY A 1 19 ? 4.185 6.762 -4.968 1.00 0.00 419 GLY A O 8
ATOM 5607 N N . LYS A 1 20 ? 2.241 5.922 -4.210 1.00 0.00 420 LYS A N 8
ATOM 5608 C CA . LYS A 1 20 ? 2.781 4.588 -3.978 1.00 0.00 420 LYS A CA 8
ATOM 5609 C C . LYS A 1 20 ? 3.401 4.023 -5.253 1.00 0.00 420 LYS A C 8
ATOM 5610 O O . LYS A 1 20 ? 3.340 4.644 -6.313 1.00 0.00 420 LYS A O 8
ATOM 5629 N N . GLY A 1 21 ? 3.996 2.839 -5.142 1.00 0.00 421 GLY A N 8
ATOM 5630 C CA . GLY A 1 21 ? 4.617 2.210 -6.293 1.00 0.00 421 GLY A CA 8
ATOM 5631 C C . GLY A 1 21 ? 4.482 0.700 -6.271 1.00 0.00 421 GLY A C 8
ATOM 5632 O O . GLY A 1 21 ? 4.529 0.081 -5.208 1.00 0.00 421 GLY A O 8
ATOM 5636 N N . PHE A 1 22 ? 4.313 0.106 -7.448 1.00 0.00 422 PHE A N 8
ATOM 5637 C CA . PHE A 1 22 ? 4.169 -1.341 -7.559 1.00 0.00 422 PHE A CA 8
ATOM 5638 C C . PHE A 1 22 ? 4.926 -1.871 -8.773 1.00 0.00 422 PHE A C 8
ATOM 5639 O O . PHE A 1 22 ? 5.383 -1.101 -9.618 1.00 0.00 422 PHE A O 8
ATOM 5656 N N . SER A 1 23 ? 5.055 -3.191 -8.853 1.00 0.00 423 SER A N 8
ATOM 5657 C CA . SER A 1 23 ? 5.761 -3.825 -9.960 1.00 0.00 423 SER A CA 8
ATOM 5658 C C . SER A 1 23 ? 4.777 -4.423 -10.961 1.00 0.00 423 SER A C 8
ATOM 5659 O O . SER A 1 23 ? 5.085 -4.561 -12.145 1.00 0.00 423 SER A O 8
ATOM 5667 N N . ARG A 1 24 ? 3.590 -4.775 -10.476 1.00 0.00 424 ARG A N 8
ATOM 5668 C CA . ARG A 1 24 ? 2.560 -5.358 -11.327 1.00 0.00 424 ARG A CA 8
ATOM 5669 C C . ARG A 1 24 ? 1.381 -4.403 -11.486 1.00 0.00 424 ARG A C 8
ATOM 5670 O O . ARG A 1 24 ? 1.067 -3.612 -10.596 1.00 0.00 424 ARG A O 8
ATOM 5691 N N . PRO A 1 25 ? 0.711 -4.477 -12.645 1.00 0.00 425 PRO A N 8
ATOM 5692 C CA . PRO A 1 25 ? -0.443 -3.627 -12.948 1.00 0.00 425 PRO A CA 8
ATOM 5693 C C . PRO A 1 25 ? -1.664 -3.986 -12.108 1.00 0.00 425 PRO A C 8
ATOM 5694 O O . PRO A 1 25 ? -2.476 -3.122 -11.775 1.00 0.00 425 PRO A O 8
ATOM 5705 N N . ASP A 1 26 ? -1.788 -5.264 -11.768 1.00 0.00 426 ASP A N 8
ATOM 5706 C CA . ASP A 1 26 ? -2.909 -5.737 -10.965 1.00 0.00 426 ASP A CA 8
ATOM 5707 C C . ASP A 1 26 ? -2.694 -5.415 -9.489 1.00 0.00 426 ASP A C 8
ATOM 5708 O O . ASP A 1 26 ? -3.639 -5.094 -8.768 1.00 0.00 426 ASP A O 8
ATOM 5717 N N . HIS A 1 27 ? -1.444 -5.505 -9.045 1.00 0.00 427 HIS A N 8
ATOM 5718 C CA . HIS A 1 27 ? -1.105 -5.224 -7.654 1.00 0.00 427 HIS A CA 8
ATOM 5719 C C . HIS A 1 27 ? -1.489 -3.796 -7.279 1.00 0.00 427 HIS A C 8
ATOM 5720 O O . HIS A 1 27 ? -2.197 -3.571 -6.296 1.00 0.00 427 HIS A O 8
ATOM 5734 N N . LEU A 1 28 ? -1.018 -2.836 -8.066 1.00 0.00 428 LEU A N 8
ATOM 5735 C CA . LEU A 1 28 ? -1.312 -1.429 -7.816 1.00 0.00 428 LEU A CA 8
ATOM 5736 C C . LEU A 1 28 ? -2.817 -1.178 -7.819 1.00 0.00 428 LEU A C 8
ATOM 5737 O O . LEU A 1 28 ? -3.348 -0.521 -6.925 1.00 0.00 428 LEU A O 8
ATOM 5753 N N . ASN A 1 29 ? -3.498 -1.708 -8.830 1.00 0.00 429 ASN A N 8
ATOM 5754 C CA . ASN A 1 29 ? -4.942 -1.543 -8.948 1.00 0.00 429 ASN A CA 8
ATOM 5755 C C . ASN A 1 29 ? -5.639 -1.891 -7.636 1.00 0.00 429 ASN A C 8
ATOM 5756 O O . ASN A 1 29 ? -6.420 -1.102 -7.108 1.00 0.00 429 ASN A O 8
ATOM 5767 N N . GLY A 1 30 ? -5.348 -3.079 -7.115 1.00 0.00 430 GLY A N 8
ATOM 5768 C CA . GLY A 1 30 ? -5.954 -3.511 -5.869 1.00 0.00 430 GLY A CA 8
ATOM 5769 C C . GLY A 1 30 ? -5.850 -2.462 -4.779 1.00 0.00 430 GLY A C 8
ATOM 5770 O O . GLY A 1 30 ? -6.804 -2.232 -4.036 1.00 0.00 430 GLY A O 8
ATOM 5774 N N . HIS A 1 31 ? -4.687 -1.825 -4.683 1.00 0.00 431 HIS A N 8
ATOM 5775 C CA . HIS A 1 31 ? -4.462 -0.795 -3.675 1.00 0.00 431 HIS A CA 8
ATOM 5776 C C . HIS A 1 31 ? -5.392 0.394 -3.895 1.00 0.00 431 HIS A C 8
ATOM 5777 O O . HIS A 1 31 ? -5.931 0.957 -2.942 1.00 0.00 431 HIS A O 8
ATOM 5791 N N . ILE A 1 32 ? -5.575 0.770 -5.156 1.00 0.00 432 ILE A N 8
ATOM 5792 C CA . ILE A 1 32 ? -6.441 1.891 -5.500 1.00 0.00 432 ILE A CA 8
ATOM 5793 C C . ILE A 1 32 ? -7.909 1.534 -5.298 1.00 0.00 432 ILE A C 8
ATOM 5794 O O . ILE A 1 32 ? -8.755 2.412 -5.120 1.00 0.00 432 ILE A O 8
ATOM 5810 N N . LYS A 1 33 ? -8.207 0.240 -5.324 1.00 0.00 433 LYS A N 8
ATOM 5811 C CA . LYS A 1 33 ? -9.573 -0.236 -5.141 1.00 0.00 433 LYS A CA 8
ATOM 5812 C C . LYS A 1 33 ? -9.772 -0.788 -3.733 1.00 0.00 433 LYS A C 8
ATOM 5813 O O . LYS A 1 33 ? -10.853 -1.269 -3.393 1.00 0.00 433 LYS A O 8
ATOM 5832 N N . GLN A 1 34 ? -8.724 -0.715 -2.919 1.00 0.00 434 GLN A N 8
ATOM 5833 C CA . GLN A 1 34 ? -8.786 -1.208 -1.549 1.00 0.00 434 GLN A CA 8
ATOM 5834 C C . GLN A 1 34 ? -8.510 -0.085 -0.554 1.00 0.00 434 GLN A C 8
ATOM 5835 O O . GLN A 1 34 ? -8.981 -0.119 0.583 1.00 0.00 434 GLN A O 8
ATOM 5849 N N . VAL A 1 35 ? -7.742 0.909 -0.989 1.00 0.00 435 VAL A N 8
ATOM 5850 C CA . VAL A 1 35 ? -7.403 2.042 -0.137 1.00 0.00 435 VAL A CA 8
ATOM 5851 C C . VAL A 1 35 ? -8.002 3.335 -0.679 1.00 0.00 435 VAL A C 8
ATOM 5852 O O . VAL A 1 35 ? -8.528 4.153 0.077 1.00 0.00 435 VAL A O 8
ATOM 5865 N N . HIS A 1 36 ? -7.920 3.514 -1.993 1.00 0.00 436 HIS A N 8
ATOM 5866 C CA . HIS A 1 36 ? -8.456 4.708 -2.638 1.00 0.00 436 HIS A CA 8
ATOM 5867 C C . HIS A 1 36 ? -9.913 4.502 -3.038 1.00 0.00 436 HIS A C 8
ATOM 5868 O O . HIS A 1 36 ? -10.565 5.416 -3.545 1.00 0.00 436 HIS A O 8
ATOM 5882 N N . THR A 1 37 ? -10.421 3.295 -2.807 1.00 0.00 437 THR A N 8
ATOM 5883 C CA . THR A 1 37 ? -11.800 2.968 -3.145 1.00 0.00 437 THR A CA 8
ATOM 5884 C C . THR A 1 37 ? -12.779 3.740 -2.267 1.00 0.00 437 THR A C 8
ATOM 5885 O O . THR A 1 37 ? -13.189 3.261 -1.210 1.00 0.00 437 THR A O 8
ATOM 5896 N N . SER A 1 38 ? -13.149 4.936 -2.712 1.00 0.00 438 SER A N 8
ATOM 5897 C CA . SER A 1 38 ? -14.078 5.776 -1.965 1.00 0.00 438 SER A CA 8
ATOM 5898 C C . SER A 1 38 ? -15.311 6.101 -2.802 1.00 0.00 438 SER A C 8
ATOM 5899 O O . SER A 1 38 ? -16.442 5.990 -2.330 1.00 0.00 438 SER A O 8
ATOM 5907 N N . GLU A 1 39 ? -15.083 6.503 -4.049 1.00 0.00 439 GLU A N 8
ATOM 5908 C CA . GLU A 1 39 ? -16.175 6.846 -4.952 1.00 0.00 439 GLU A CA 8
ATOM 5909 C C . GLU A 1 39 ? -16.409 5.732 -5.969 1.00 0.00 439 GLU A C 8
ATOM 5910 O O . GLU A 1 39 ? -15.628 4.784 -6.058 1.00 0.00 439 GLU A O 8
ATOM 5922 N N . ARG A 1 40 ? -17.489 5.855 -6.733 1.00 0.00 440 ARG A N 8
ATOM 5923 C CA . ARG A 1 40 ? -17.828 4.859 -7.743 1.00 0.00 440 ARG A CA 8
ATOM 5924 C C . ARG A 1 40 ? -18.584 5.497 -8.904 1.00 0.00 440 ARG A C 8
ATOM 5925 O O . ARG A 1 40 ? -19.360 6.436 -8.730 1.00 0.00 440 ARG A O 8
ATOM 5946 N N . PRO A 1 41 ? -18.352 4.976 -10.119 1.00 0.00 441 PRO A N 8
ATOM 5947 C CA . PRO A 1 41 ? -19.002 5.480 -11.333 1.00 0.00 441 PRO A CA 8
ATOM 5948 C C . PRO A 1 41 ? -20.491 5.156 -11.370 1.00 0.00 441 PRO A C 8
ATOM 5949 O O . PRO A 1 41 ? -20.906 4.165 -11.970 1.00 0.00 441 PRO A O 8
ATOM 5960 N N . HIS A 1 42 ? -21.292 6.000 -10.726 1.00 0.00 442 HIS A N 8
ATOM 5961 C CA . HIS A 1 42 ? -22.737 5.803 -10.687 1.00 0.00 442 HIS A CA 8
ATOM 5962 C C . HIS A 1 42 ? -23.395 6.361 -11.945 1.00 0.00 442 HIS A C 8
ATOM 5963 O O . HIS A 1 42 ? -22.857 7.258 -12.595 1.00 0.00 442 HIS A O 8
ATOM 5977 N N . LYS A 1 43 ? -24.561 5.823 -12.285 1.00 0.00 443 LYS A N 8
ATOM 5978 C CA . LYS A 1 43 ? -25.294 6.266 -13.465 1.00 0.00 443 LYS A CA 8
ATOM 5979 C C . LYS A 1 43 ? -26.709 6.700 -13.096 1.00 0.00 443 LYS A C 8
ATOM 5980 O O . LYS A 1 43 ? -27.279 6.220 -12.115 1.00 0.00 443 LYS A O 8
ATOM 5999 N N . CYS A 1 44 ? -27.270 7.607 -13.887 1.00 0.00 444 CYS A N 8
ATOM 6000 C CA . CYS A 1 44 ? -28.620 8.104 -13.643 1.00 0.00 444 CYS A CA 8
ATOM 6001 C C . CYS A 1 44 ? -29.656 7.014 -13.899 1.00 0.00 444 CYS A C 8
ATOM 6002 O O . CYS A 1 44 ? -29.732 6.464 -14.997 1.00 0.00 444 CYS A O 8
ATOM 6010 N N . GLN A 1 45 ? -30.449 6.707 -12.878 1.00 0.00 445 GLN A N 8
ATOM 6011 C CA . GLN A 1 45 ? -31.478 5.681 -12.992 1.00 0.00 445 GLN A CA 8
ATOM 6012 C C . GLN A 1 45 ? -32.540 6.086 -14.008 1.00 0.00 445 GLN A C 8
ATOM 6013 O O . GLN A 1 45 ? -33.000 7.229 -14.020 1.00 0.00 445 GLN A O 8
ATOM 6027 N N . VAL A 1 46 ? -32.927 5.143 -14.862 1.00 0.00 446 VAL A N 8
ATOM 6028 C CA . VAL A 1 46 ? -33.935 5.401 -15.882 1.00 0.00 446 VAL A CA 8
ATOM 6029 C C . VAL A 1 46 ? -35.049 4.362 -15.829 1.00 0.00 446 VAL A C 8
ATOM 6030 O O . VAL A 1 46 ? -34.791 3.158 -15.854 1.00 0.00 446 VAL A O 8
ATOM 6043 N N . TRP A 1 47 ? -36.288 4.834 -15.757 1.00 0.00 447 TRP A N 8
ATOM 6044 C CA . TRP A 1 47 ? -37.443 3.944 -15.702 1.00 0.00 447 TRP A CA 8
ATOM 6045 C C . TRP A 1 47 ? -37.606 3.181 -17.011 1.00 0.00 447 TRP A C 8
ATOM 6046 O O . TRP A 1 47 ? -37.694 1.953 -17.019 1.00 0.00 447 TRP A O 8
ATOM 6067 N N . VAL A 1 48 ? -37.645 3.916 -18.119 1.00 0.00 448 VAL A N 8
ATOM 6068 C CA . VAL A 1 48 ? -37.796 3.307 -19.435 1.00 0.00 448 VAL A CA 8
ATOM 6069 C C . VAL A 1 48 ? -37.316 4.249 -20.534 1.00 0.00 448 VAL A C 8
ATOM 6070 O O . VAL A 1 48 ? -37.611 5.444 -20.514 1.00 0.00 448 VAL A O 8
ATOM 6083 N N . SER A 1 49 ? -36.575 3.702 -21.492 1.00 0.00 449 SER A N 8
ATOM 6084 C CA . SER A 1 49 ? -36.050 4.493 -22.599 1.00 0.00 449 SER A CA 8
ATOM 6085 C C . SER A 1 49 ? -37.166 5.280 -23.281 1.00 0.00 449 SER A C 8
ATOM 6086 O O . SER A 1 49 ? -38.342 5.120 -22.955 1.00 0.00 449 SER A O 8
ATOM 6094 N N . GLY A 1 50 ? -36.787 6.130 -24.230 1.00 0.00 450 GLY A N 8
ATOM 6095 C CA . GLY A 1 50 ? -37.766 6.930 -24.943 1.00 0.00 450 GLY A CA 8
ATOM 6096 C C . GLY A 1 50 ? -37.926 6.498 -26.387 1.00 0.00 450 GLY A C 8
ATOM 6097 O O . GLY A 1 50 ? -38.784 5.682 -26.723 1.00 0.00 450 GLY A O 8
ATOM 6101 N N . PRO A 1 51 ? -37.084 7.055 -27.272 1.00 0.00 451 PRO A N 8
ATOM 6102 C CA . PRO A 1 51 ? -37.117 6.739 -28.702 1.00 0.00 451 PRO A CA 8
ATOM 6103 C C . PRO A 1 51 ? -36.640 5.320 -28.994 1.00 0.00 451 PRO A C 8
ATOM 6104 O O . PRO A 1 51 ? -36.554 4.909 -30.151 1.00 0.00 451 PRO A O 8
ATOM 6115 N N . SER A 1 52 ? -36.331 4.576 -27.937 1.00 0.00 452 SER A N 8
ATOM 6116 C CA . SER A 1 52 ? -35.859 3.203 -28.079 1.00 0.00 452 SER A CA 8
ATOM 6117 C C . SER A 1 52 ? -36.620 2.480 -29.186 1.00 0.00 452 SER A C 8
ATOM 6118 O O . SER A 1 52 ? -37.719 2.884 -29.566 1.00 0.00 452 SER A O 8
ATOM 6126 N N . SER A 1 53 ? -36.027 1.407 -29.699 1.00 0.00 453 SER A N 8
ATOM 6127 C CA . SER A 1 53 ? -36.647 0.628 -30.765 1.00 0.00 453 SER A CA 8
ATOM 6128 C C . SER A 1 53 ? -37.945 -0.014 -30.285 1.00 0.00 453 SER A C 8
ATOM 6129 O O . SER A 1 53 ? -38.326 0.123 -29.124 1.00 0.00 453 SER A O 8
ATOM 6137 N N . GLY A 1 54 ? -38.620 -0.717 -31.190 1.00 0.00 454 GLY A N 8
ATOM 6138 C CA . GLY A 1 54 ? -39.868 -1.370 -30.841 1.00 0.00 454 GLY A CA 8
ATOM 6139 C C . GLY A 1 54 ? -39.738 -2.253 -29.616 1.00 0.00 454 GLY A C 8
ATOM 6140 O O . GLY A 1 54 ? -40.251 -1.924 -28.547 1.00 0.00 454 GLY A O 8
ATOM 6145 N N . GLY A 1 1 ? 17.157 20.292 10.742 1.00 0.00 401 GLY A N 9
ATOM 6146 C CA . GLY A 1 1 ? 16.943 18.940 10.259 1.00 0.00 401 GLY A CA 9
ATOM 6147 C C . GLY A 1 1 ? 15.642 18.798 9.494 1.00 0.00 401 GLY A C 9
ATOM 6148 O O . GLY A 1 1 ? 14.885 17.852 9.714 1.00 0.00 401 GLY A O 9
ATOM 6152 N N . SER A 1 2 ? 15.380 19.740 8.595 1.00 0.00 402 SER A N 9
ATOM 6153 C CA . SER A 1 2 ? 14.158 19.719 7.798 1.00 0.00 402 SER A CA 9
ATOM 6154 C C . SER A 1 2 ? 14.381 18.981 6.482 1.00 0.00 402 SER A C 9
ATOM 6155 O O . SER A 1 2 ? 13.920 19.418 5.427 1.00 0.00 402 SER A O 9
ATOM 6163 N N . SER A 1 3 ? 15.092 17.860 6.551 1.00 0.00 403 SER A N 9
ATOM 6164 C CA . SER A 1 3 ? 15.380 17.062 5.365 1.00 0.00 403 SER A CA 9
ATOM 6165 C C . SER A 1 3 ? 14.453 15.853 5.285 1.00 0.00 403 SER A C 9
ATOM 6166 O O . SER A 1 3 ? 14.796 14.763 5.742 1.00 0.00 403 SER A O 9
ATOM 6174 N N . GLY A 1 4 ? 13.276 16.054 4.700 1.00 0.00 404 GLY A N 9
ATOM 6175 C CA . GLY A 1 4 ? 12.318 14.973 4.570 1.00 0.00 404 GLY A CA 9
ATOM 6176 C C . GLY A 1 4 ? 12.675 14.012 3.454 1.00 0.00 404 GLY A C 9
ATOM 6177 O O . GLY A 1 4 ? 12.281 14.210 2.305 1.00 0.00 404 GLY A O 9
ATOM 6181 N N . SER A 1 5 ? 13.426 12.968 3.791 1.00 0.00 405 SER A N 9
ATOM 6182 C CA . SER A 1 5 ? 13.842 11.975 2.807 1.00 0.00 405 SER A CA 9
ATOM 6183 C C . SER A 1 5 ? 12.713 10.990 2.519 1.00 0.00 405 SER A C 9
ATOM 6184 O O . SER A 1 5 ? 12.131 10.411 3.436 1.00 0.00 405 SER A O 9
ATOM 6192 N N . SER A 1 6 ? 12.409 10.806 1.238 1.00 0.00 406 SER A N 9
ATOM 6193 C CA . SER A 1 6 ? 11.348 9.895 0.828 1.00 0.00 406 SER A CA 9
ATOM 6194 C C . SER A 1 6 ? 11.455 9.571 -0.659 1.00 0.00 406 SER A C 9
ATOM 6195 O O . SER A 1 6 ? 11.851 10.414 -1.463 1.00 0.00 406 SER A O 9
ATOM 6203 N N . GLY A 1 7 ? 11.099 8.341 -1.018 1.00 0.00 407 GLY A N 9
ATOM 6204 C CA . GLY A 1 7 ? 11.162 7.926 -2.407 1.00 0.00 407 GLY A CA 9
ATOM 6205 C C . GLY A 1 7 ? 11.745 6.536 -2.571 1.00 0.00 407 GLY A C 9
ATOM 6206 O O . GLY A 1 7 ? 12.263 5.956 -1.617 1.00 0.00 407 GLY A O 9
ATOM 6210 N N . SER A 1 8 ? 11.660 6.000 -3.785 1.00 0.00 408 SER A N 9
ATOM 6211 C CA . SER A 1 8 ? 12.179 4.667 -4.069 1.00 0.00 408 SER A CA 9
ATOM 6212 C C . SER A 1 8 ? 12.301 4.442 -5.573 1.00 0.00 408 SER A C 9
ATOM 6213 O O . SER A 1 8 ? 11.395 4.773 -6.338 1.00 0.00 408 SER A O 9
ATOM 6221 N N . VAL A 1 9 ? 13.428 3.875 -5.990 1.00 0.00 409 VAL A N 9
ATOM 6222 C CA . VAL A 1 9 ? 13.671 3.603 -7.402 1.00 0.00 409 VAL A CA 9
ATOM 6223 C C . VAL A 1 9 ? 13.566 2.111 -7.701 1.00 0.00 409 VAL A C 9
ATOM 6224 O O . VAL A 1 9 ? 14.166 1.286 -7.013 1.00 0.00 409 VAL A O 9
ATOM 6237 N N . GLY A 1 10 ? 12.798 1.772 -8.732 1.00 0.00 410 GLY A N 9
ATOM 6238 C CA . GLY A 1 10 ? 12.629 0.380 -9.105 1.00 0.00 410 GLY A CA 9
ATOM 6239 C C . GLY A 1 10 ? 11.241 0.088 -9.641 1.00 0.00 410 GLY A C 9
ATOM 6240 O O . GLY A 1 10 ? 11.092 -0.479 -10.723 1.00 0.00 410 GLY A O 9
ATOM 6244 N N . LYS A 1 11 ? 10.222 0.475 -8.882 1.00 0.00 411 LYS A N 9
ATOM 6245 C CA . LYS A 1 11 ? 8.839 0.252 -9.285 1.00 0.00 411 LYS A CA 9
ATOM 6246 C C . LYS A 1 11 ? 8.322 1.417 -10.123 1.00 0.00 411 LYS A C 9
ATOM 6247 O O . LYS A 1 11 ? 8.112 2.524 -9.628 1.00 0.00 411 LYS A O 9
ATOM 6266 N N . PRO A 1 12 ? 8.110 1.163 -11.423 1.00 0.00 412 PRO A N 9
ATOM 6267 C CA . PRO A 1 12 ? 7.613 2.178 -12.357 1.00 0.00 412 PRO A CA 9
ATOM 6268 C C . PRO A 1 12 ? 6.157 2.548 -12.091 1.00 0.00 412 PRO A C 9
ATOM 6269 O O . PRO A 1 12 ? 5.811 3.726 -12.008 1.00 0.00 412 PRO A O 9
ATOM 6280 N N . TYR A 1 13 ? 5.310 1.534 -11.958 1.00 0.00 413 TYR A N 9
ATOM 6281 C CA . TYR A 1 13 ? 3.891 1.752 -11.703 1.00 0.00 413 TYR A CA 9
ATOM 6282 C C . TYR A 1 13 ? 3.683 2.513 -10.397 1.00 0.00 413 TYR A C 9
ATOM 6283 O O . TYR A 1 13 ? 3.650 1.920 -9.318 1.00 0.00 413 TYR A O 9
ATOM 6301 N N . ILE A 1 14 ? 3.542 3.830 -10.503 1.00 0.00 414 ILE A N 9
ATOM 6302 C CA . ILE A 1 14 ? 3.336 4.673 -9.332 1.00 0.00 414 ILE A CA 9
ATOM 6303 C C . ILE A 1 14 ? 1.880 5.112 -9.221 1.00 0.00 414 ILE A C 9
ATOM 6304 O O . ILE A 1 14 ? 1.310 5.656 -10.168 1.00 0.00 414 ILE A O 9
ATOM 6320 N N . CYS A 1 15 ? 1.283 4.874 -8.058 1.00 0.00 415 CYS A N 9
ATOM 6321 C CA . CYS A 1 15 ? -0.107 5.246 -7.821 1.00 0.00 415 CYS A CA 9
ATOM 6322 C C . CYS A 1 15 ? -0.339 6.719 -8.149 1.00 0.00 415 CYS A C 9
ATOM 6323 O O . CYS A 1 15 ? 0.377 7.593 -7.662 1.00 0.00 415 CYS A O 9
ATOM 6330 N N . GLN A 1 16 ? -1.345 6.983 -8.976 1.00 0.00 416 GLN A N 9
ATOM 6331 C CA . GLN A 1 16 ? -1.671 8.349 -9.369 1.00 0.00 416 GLN A CA 9
ATOM 6332 C C . GLN A 1 16 ? -2.641 8.984 -8.378 1.00 0.00 416 GLN A C 9
ATOM 6333 O O . GLN A 1 16 ? -3.343 9.940 -8.706 1.00 0.00 416 GLN A O 9
ATOM 6347 N N . SER A 1 17 ? -2.675 8.444 -7.163 1.00 0.00 417 SER A N 9
ATOM 6348 C CA . SER A 1 17 ? -3.562 8.955 -6.125 1.00 0.00 417 SER A CA 9
ATOM 6349 C C . SER A 1 17 ? -2.762 9.474 -4.934 1.00 0.00 417 SER A C 9
ATOM 6350 O O . SER A 1 17 ? -2.966 10.599 -4.476 1.00 0.00 417 SER A O 9
ATOM 6358 N N . CYS A 1 18 ? -1.851 8.645 -4.435 1.00 0.00 418 CYS A N 9
ATOM 6359 C CA . CYS A 1 18 ? -1.019 9.018 -3.297 1.00 0.00 418 CYS A CA 9
ATOM 6360 C C . CYS A 1 18 ? 0.440 9.171 -3.717 1.00 0.00 418 CYS A C 9
ATOM 6361 O O . CYS A 1 18 ? 1.101 10.145 -3.359 1.00 0.00 418 CYS A O 9
ATOM 6368 N N . GLY A 1 19 ? 0.936 8.201 -4.479 1.00 0.00 419 GLY A N 9
ATOM 6369 C CA . GLY A 1 19 ? 2.313 8.246 -4.936 1.00 0.00 419 GLY A CA 9
ATOM 6370 C C . GLY A 1 19 ? 3.051 6.946 -4.682 1.00 0.00 419 GLY A C 9
ATOM 6371 O O . GLY A 1 19 ? 4.269 6.873 -4.846 1.00 0.00 419 GLY A O 9
ATOM 6375 N N . LYS A 1 20 ? 2.313 5.917 -4.280 1.00 0.00 420 LYS A N 9
ATOM 6376 C CA . LYS A 1 20 ? 2.903 4.613 -4.003 1.00 0.00 420 LYS A CA 9
ATOM 6377 C C . LYS A 1 20 ? 3.527 4.020 -5.262 1.00 0.00 420 LYS A C 9
ATOM 6378 O O . LYS A 1 20 ? 3.499 4.633 -6.328 1.00 0.00 420 LYS A O 9
ATOM 6397 N N . GLY A 1 21 ? 4.089 2.822 -5.130 1.00 0.00 421 GLY A N 9
ATOM 6398 C CA . GLY A 1 21 ? 4.710 2.165 -6.265 1.00 0.00 421 GLY A CA 9
ATOM 6399 C C . GLY A 1 21 ? 4.534 0.660 -6.232 1.00 0.00 421 GLY A C 9
ATOM 6400 O O . GLY A 1 21 ? 4.587 0.045 -5.167 1.00 0.00 421 GLY A O 9
ATOM 6404 N N . PHE A 1 22 ? 4.323 0.065 -7.402 1.00 0.00 422 PHE A N 9
ATOM 6405 C CA . PHE A 1 22 ? 4.136 -1.378 -7.502 1.00 0.00 422 PHE A CA 9
ATOM 6406 C C . PHE A 1 22 ? 4.903 -1.944 -8.694 1.00 0.00 422 PHE A C 9
ATOM 6407 O O . PHE A 1 22 ? 5.327 -1.204 -9.581 1.00 0.00 422 PHE A O 9
ATOM 6424 N N . SER A 1 23 ? 5.076 -3.262 -8.706 1.00 0.00 423 SER A N 9
ATOM 6425 C CA . SER A 1 23 ? 5.795 -3.928 -9.786 1.00 0.00 423 SER A CA 9
ATOM 6426 C C . SER A 1 23 ? 4.826 -4.463 -10.835 1.00 0.00 423 SER A C 9
ATOM 6427 O O . SER A 1 23 ? 5.169 -4.578 -12.012 1.00 0.00 423 SER A O 9
ATOM 6435 N N . ARG A 1 24 ? 3.613 -4.787 -10.400 1.00 0.00 424 ARG A N 9
ATOM 6436 C CA . ARG A 1 24 ? 2.593 -5.311 -11.301 1.00 0.00 424 ARG A CA 9
ATOM 6437 C C . ARG A 1 24 ? 1.424 -4.338 -11.424 1.00 0.00 424 ARG A C 9
ATOM 6438 O O . ARG A 1 24 ? 1.140 -3.553 -10.518 1.00 0.00 424 ARG A O 9
ATOM 6459 N N . PRO A 1 25 ? 0.730 -4.387 -12.571 1.00 0.00 425 PRO A N 9
ATOM 6460 C CA . PRO A 1 25 ? -0.418 -3.517 -12.839 1.00 0.00 425 PRO A CA 9
ATOM 6461 C C . PRO A 1 25 ? -1.626 -3.870 -11.979 1.00 0.00 425 PRO A C 9
ATOM 6462 O O . PRO A 1 25 ? -2.353 -2.988 -11.521 1.00 0.00 425 PRO A O 9
ATOM 6473 N N . ASP A 1 26 ? -1.835 -5.164 -11.762 1.00 0.00 426 ASP A N 9
ATOM 6474 C CA . ASP A 1 26 ? -2.955 -5.633 -10.955 1.00 0.00 426 ASP A CA 9
ATOM 6475 C C . ASP A 1 26 ? -2.734 -5.313 -9.480 1.00 0.00 426 ASP A C 9
ATOM 6476 O O . ASP A 1 26 ? -3.663 -4.923 -8.772 1.00 0.00 426 ASP A O 9
ATOM 6485 N N . HIS A 1 27 ? -1.497 -5.481 -9.023 1.00 0.00 427 HIS A N 9
ATOM 6486 C CA . HIS A 1 27 ? -1.153 -5.210 -7.631 1.00 0.00 427 HIS A CA 9
ATOM 6487 C C . HIS A 1 27 ? -1.470 -3.764 -7.264 1.00 0.00 427 HIS A C 9
ATOM 6488 O O . HIS A 1 27 ? -2.035 -3.490 -6.205 1.00 0.00 427 HIS A O 9
ATOM 6502 N N . LEU A 1 28 ? -1.103 -2.841 -8.147 1.00 0.00 428 LEU A N 9
ATOM 6503 C CA . LEU A 1 28 ? -1.348 -1.421 -7.916 1.00 0.00 428 LEU A CA 9
ATOM 6504 C C . LEU A 1 28 ? -2.843 -1.119 -7.914 1.00 0.00 428 LEU A C 9
ATOM 6505 O O . LEU A 1 28 ? -3.341 -0.403 -7.047 1.00 0.00 428 LEU A O 9
ATOM 6521 N N . ASN A 1 29 ? -3.554 -1.673 -8.891 1.00 0.00 429 ASN A N 9
ATOM 6522 C CA . ASN A 1 29 ? -4.993 -1.465 -9.002 1.00 0.00 429 ASN A CA 9
ATOM 6523 C C . ASN A 1 29 ? -5.690 -1.769 -7.679 1.00 0.00 429 ASN A C 9
ATOM 6524 O O . ASN A 1 29 ? -6.408 -0.930 -7.137 1.00 0.00 429 ASN A O 9
ATOM 6535 N N . GLY A 1 30 ? -5.472 -2.976 -7.165 1.00 0.00 430 GLY A N 9
ATOM 6536 C CA . GLY A 1 30 ? -6.085 -3.369 -5.910 1.00 0.00 430 GLY A CA 9
ATOM 6537 C C . GLY A 1 30 ? -5.931 -2.314 -4.833 1.00 0.00 430 GLY A C 9
ATOM 6538 O O . GLY A 1 30 ? -6.862 -2.055 -4.069 1.00 0.00 430 GLY A O 9
ATOM 6542 N N . HIS A 1 31 ? -4.752 -1.704 -4.770 1.00 0.00 431 HIS A N 9
ATOM 6543 C CA . HIS A 1 31 ? -4.478 -0.671 -3.777 1.00 0.00 431 HIS A CA 9
ATOM 6544 C C . HIS A 1 31 ? -5.369 0.547 -4.000 1.00 0.00 431 HIS A C 9
ATOM 6545 O O . HIS A 1 31 ? -5.873 1.143 -3.047 1.00 0.00 431 HIS A O 9
ATOM 6559 N N . ILE A 1 32 ? -5.558 0.912 -5.264 1.00 0.00 432 ILE A N 9
ATOM 6560 C CA . ILE A 1 32 ? -6.388 2.059 -5.611 1.00 0.00 432 ILE A CA 9
ATOM 6561 C C . ILE A 1 32 ? -7.867 1.749 -5.406 1.00 0.00 432 ILE A C 9
ATOM 6562 O O . ILE A 1 32 ? -8.682 2.652 -5.213 1.00 0.00 432 ILE A O 9
ATOM 6578 N N . LYS A 1 33 ? -8.208 0.465 -5.446 1.00 0.00 433 LYS A N 9
ATOM 6579 C CA . LYS A 1 33 ? -9.589 0.034 -5.262 1.00 0.00 433 LYS A CA 9
ATOM 6580 C C . LYS A 1 33 ? -9.807 -0.503 -3.851 1.00 0.00 433 LYS A C 9
ATOM 6581 O O . LYS A 1 33 ? -10.920 -0.881 -3.487 1.00 0.00 433 LYS A O 9
ATOM 6600 N N . GLN A 1 34 ? -8.738 -0.531 -3.061 1.00 0.00 434 GLN A N 9
ATOM 6601 C CA . GLN A 1 34 ? -8.815 -1.021 -1.690 1.00 0.00 434 GLN A CA 9
ATOM 6602 C C . GLN A 1 34 ? -8.510 0.095 -0.696 1.00 0.00 434 GLN A C 9
ATOM 6603 O O . GLN A 1 34 ? -8.988 0.077 0.439 1.00 0.00 434 GLN A O 9
ATOM 6617 N N . VAL A 1 35 ? -7.712 1.065 -1.129 1.00 0.00 435 VAL A N 9
ATOM 6618 C CA . VAL A 1 35 ? -7.344 2.190 -0.277 1.00 0.00 435 VAL A CA 9
ATOM 6619 C C . VAL A 1 35 ? -7.904 3.499 -0.823 1.00 0.00 435 VAL A C 9
ATOM 6620 O O . VAL A 1 35 ? -8.316 4.375 -0.063 1.00 0.00 435 VAL A O 9
ATOM 6633 N N . HIS A 1 36 ? -7.916 3.625 -2.147 1.00 0.00 436 HIS A N 9
ATOM 6634 C CA . HIS A 1 36 ? -8.426 4.827 -2.796 1.00 0.00 436 HIS A CA 9
ATOM 6635 C C . HIS A 1 36 ? -9.860 4.619 -3.274 1.00 0.00 436 HIS A C 9
ATOM 6636 O O . HIS A 1 36 ? -10.375 5.392 -4.083 1.00 0.00 436 HIS A O 9
ATOM 6650 N N . THR A 1 37 ? -10.501 3.569 -2.770 1.00 0.00 437 THR A N 9
ATOM 6651 C CA . THR A 1 37 ? -11.874 3.258 -3.147 1.00 0.00 437 THR A CA 9
ATOM 6652 C C . THR A 1 37 ? -12.868 3.966 -2.234 1.00 0.00 437 THR A C 9
ATOM 6653 O O . THR A 1 37 ? -12.614 4.145 -1.042 1.00 0.00 437 THR A O 9
ATOM 6664 N N . SER A 1 38 ? -14.002 4.368 -2.799 1.00 0.00 438 SER A N 9
ATOM 6665 C CA . SER A 1 38 ? -15.034 5.059 -2.036 1.00 0.00 438 SER A CA 9
ATOM 6666 C C . SER A 1 38 ? -15.097 4.533 -0.605 1.00 0.00 438 SER A C 9
ATOM 6667 O O . SER A 1 38 ? -14.815 3.363 -0.351 1.00 0.00 438 SER A O 9
ATOM 6675 N N . GLU A 1 39 ? -15.467 5.408 0.325 1.00 0.00 439 GLU A N 9
ATOM 6676 C CA . GLU A 1 39 ? -15.566 5.032 1.730 1.00 0.00 439 GLU A CA 9
ATOM 6677 C C . GLU A 1 39 ? -16.502 3.840 1.910 1.00 0.00 439 GLU A C 9
ATOM 6678 O O . GLU A 1 39 ? -17.286 3.513 1.019 1.00 0.00 439 GLU A O 9
ATOM 6690 N N . ARG A 1 40 ? -16.414 3.196 3.069 1.00 0.00 440 ARG A N 9
ATOM 6691 C CA . ARG A 1 40 ? -17.251 2.040 3.366 1.00 0.00 440 ARG A CA 9
ATOM 6692 C C . ARG A 1 40 ? -17.817 2.128 4.781 1.00 0.00 440 ARG A C 9
ATOM 6693 O O . ARG A 1 40 ? -17.175 2.633 5.702 1.00 0.00 440 ARG A O 9
ATOM 6714 N N . PRO A 1 41 ? -19.047 1.624 4.958 1.00 0.00 441 PRO A N 9
ATOM 6715 C CA . PRO A 1 41 ? -19.726 1.634 6.257 1.00 0.00 441 PRO A CA 9
ATOM 6716 C C . PRO A 1 41 ? -19.084 0.676 7.255 1.00 0.00 441 PRO A C 9
ATOM 6717 O O . PRO A 1 41 ? -18.501 -0.338 6.869 1.00 0.00 441 PRO A O 9
ATOM 6728 N N . HIS A 1 42 ? -19.195 1.003 8.538 1.00 0.00 442 HIS A N 9
ATOM 6729 C CA . HIS A 1 42 ? -18.625 0.170 9.591 1.00 0.00 442 HIS A CA 9
ATOM 6730 C C . HIS A 1 42 ? -19.723 -0.546 10.372 1.00 0.00 442 HIS A C 9
ATOM 6731 O O . HIS A 1 42 ? -19.668 -1.760 10.570 1.00 0.00 442 HIS A O 9
ATOM 6745 N N . LYS A 1 43 ? -20.720 0.213 10.813 1.00 0.00 443 LYS A N 9
ATOM 6746 C CA . LYS A 1 43 ? -21.832 -0.348 11.571 1.00 0.00 443 LYS A CA 9
ATOM 6747 C C . LYS A 1 43 ? -23.155 -0.116 10.849 1.00 0.00 443 LYS A C 9
ATOM 6748 O O . LYS A 1 43 ? -24.182 0.138 11.480 1.00 0.00 443 LYS A O 9
ATOM 6767 N N . CYS A 1 44 ? -23.124 -0.206 9.524 1.00 0.00 444 CYS A N 9
ATOM 6768 C CA . CYS A 1 44 ? -24.321 -0.007 8.715 1.00 0.00 444 CYS A CA 9
ATOM 6769 C C . CYS A 1 44 ? -24.476 -1.124 7.689 1.00 0.00 444 CYS A C 9
ATOM 6770 O O . CYS A 1 44 ? -23.928 -1.049 6.589 1.00 0.00 444 CYS A O 9
ATOM 6778 N N . GLN A 1 45 ? -25.225 -2.159 8.056 1.00 0.00 445 GLN A N 9
ATOM 6779 C CA . GLN A 1 45 ? -25.449 -3.293 7.168 1.00 0.00 445 GLN A CA 9
ATOM 6780 C C . GLN A 1 45 ? -26.939 -3.502 6.917 1.00 0.00 445 GLN A C 9
ATOM 6781 O O . GLN A 1 45 ? -27.426 -4.632 6.912 1.00 0.00 445 GLN A O 9
ATOM 6795 N N . VAL A 1 46 ? -27.659 -2.404 6.710 1.00 0.00 446 VAL A N 9
ATOM 6796 C CA . VAL A 1 46 ? -29.093 -2.466 6.458 1.00 0.00 446 VAL A CA 9
ATOM 6797 C C . VAL A 1 46 ? -29.478 -1.608 5.258 1.00 0.00 446 VAL A C 9
ATOM 6798 O O . VAL A 1 46 ? -29.045 -0.462 5.137 1.00 0.00 446 VAL A O 9
ATOM 6811 N N . TRP A 1 47 ? -30.295 -2.170 4.374 1.00 0.00 447 TRP A N 9
ATOM 6812 C CA . TRP A 1 47 ? -30.740 -1.455 3.183 1.00 0.00 447 TRP A CA 9
ATOM 6813 C C . TRP A 1 47 ? -32.002 -0.650 3.470 1.00 0.00 447 TRP A C 9
ATOM 6814 O O . TRP A 1 47 ? -32.130 0.497 3.040 1.00 0.00 447 TRP A O 9
ATOM 6835 N N . VAL A 1 48 ? -32.933 -1.257 4.200 1.00 0.00 448 VAL A N 9
ATOM 6836 C CA . VAL A 1 48 ? -34.185 -0.595 4.545 1.00 0.00 448 VAL A CA 9
ATOM 6837 C C . VAL A 1 48 ? -34.000 0.347 5.730 1.00 0.00 448 VAL A C 9
ATOM 6838 O O . VAL A 1 48 ? -33.504 -0.054 6.783 1.00 0.00 448 VAL A O 9
ATOM 6851 N N . SER A 1 49 ? -34.403 1.601 5.550 1.00 0.00 449 SER A N 9
ATOM 6852 C CA . SER A 1 49 ? -34.278 2.602 6.604 1.00 0.00 449 SER A CA 9
ATOM 6853 C C . SER A 1 49 ? -35.611 3.304 6.845 1.00 0.00 449 SER A C 9
ATOM 6854 O O . SER A 1 49 ? -36.305 3.684 5.903 1.00 0.00 449 SER A O 9
ATOM 6862 N N . GLY A 1 50 ? -35.962 3.474 8.116 1.00 0.00 450 GLY A N 9
ATOM 6863 C CA . GLY A 1 50 ? -37.209 4.130 8.460 1.00 0.00 450 GLY A CA 9
ATOM 6864 C C . GLY A 1 50 ? -37.005 5.321 9.375 1.00 0.00 450 GLY A C 9
ATOM 6865 O O . GLY A 1 50 ? -36.732 6.435 8.927 1.00 0.00 450 GLY A O 9
ATOM 6869 N N . PRO A 1 51 ? -37.139 5.093 10.690 1.00 0.00 451 PRO A N 9
ATOM 6870 C CA . PRO A 1 51 ? -36.973 6.144 11.697 1.00 0.00 451 PRO A CA 9
ATOM 6871 C C . PRO A 1 51 ? -35.523 6.600 11.825 1.00 0.00 451 PRO A C 9
ATOM 6872 O O . PRO A 1 51 ? -35.232 7.795 11.778 1.00 0.00 451 PRO A O 9
ATOM 6883 N N . SER A 1 52 ? -34.618 5.641 11.986 1.00 0.00 452 SER A N 9
ATOM 6884 C CA . SER A 1 52 ? -33.198 5.945 12.124 1.00 0.00 452 SER A CA 9
ATOM 6885 C C . SER A 1 52 ? -32.371 4.664 12.172 1.00 0.00 452 SER A C 9
ATOM 6886 O O . SER A 1 52 ? -32.914 3.559 12.154 1.00 0.00 452 SER A O 9
ATOM 6894 N N . SER A 1 53 ? -31.052 4.821 12.233 1.00 0.00 453 SER A N 9
ATOM 6895 C CA . SER A 1 53 ? -30.148 3.678 12.279 1.00 0.00 453 SER A CA 9
ATOM 6896 C C . SER A 1 53 ? -30.299 2.919 13.594 1.00 0.00 453 SER A C 9
ATOM 6897 O O . SER A 1 53 ? -30.569 1.719 13.604 1.00 0.00 453 SER A O 9
ATOM 6905 N N . GLY A 1 54 ? -30.121 3.629 14.704 1.00 0.00 454 GLY A N 9
ATOM 6906 C CA . GLY A 1 54 ? -30.241 3.007 16.010 1.00 0.00 454 GLY A CA 9
ATOM 6907 C C . GLY A 1 54 ? -30.499 4.017 17.111 1.00 0.00 454 GLY A C 9
ATOM 6908 O O . GLY A 1 54 ? -29.613 4.309 17.914 1.00 0.00 454 GLY A O 9
ATOM 6913 N N . GLY A 1 1 ? 13.530 25.874 -6.986 1.00 0.00 401 GLY A N 10
ATOM 6914 C CA . GLY A 1 1 ? 12.990 25.511 -5.689 1.00 0.00 401 GLY A CA 10
ATOM 6915 C C . GLY A 1 1 ? 11.866 24.499 -5.791 1.00 0.00 401 GLY A C 10
ATOM 6916 O O . GLY A 1 1 ? 10.826 24.649 -5.151 1.00 0.00 401 GLY A O 10
ATOM 6920 N N . SER A 1 2 ? 12.075 23.465 -6.600 1.00 0.00 402 SER A N 10
ATOM 6921 C CA . SER A 1 2 ? 11.069 22.427 -6.789 1.00 0.00 402 SER A CA 10
ATOM 6922 C C . SER A 1 2 ? 11.643 21.049 -6.472 1.00 0.00 402 SER A C 10
ATOM 6923 O O . SER A 1 2 ? 12.860 20.871 -6.412 1.00 0.00 402 SER A O 10
ATOM 6931 N N . SER A 1 3 ? 10.758 20.078 -6.271 1.00 0.00 403 SER A N 10
ATOM 6932 C CA . SER A 1 3 ? 11.176 18.717 -5.956 1.00 0.00 403 SER A CA 10
ATOM 6933 C C . SER A 1 3 ? 11.828 18.055 -7.167 1.00 0.00 403 SER A C 10
ATOM 6934 O O . SER A 1 3 ? 12.928 17.513 -7.074 1.00 0.00 403 SER A O 10
ATOM 6942 N N . GLY A 1 4 ? 11.139 18.105 -8.303 1.00 0.00 404 GLY A N 10
ATOM 6943 C CA . GLY A 1 4 ? 11.666 17.507 -9.516 1.00 0.00 404 GLY A CA 10
ATOM 6944 C C . GLY A 1 4 ? 11.704 15.994 -9.448 1.00 0.00 404 GLY A C 10
ATOM 6945 O O . GLY A 1 4 ? 11.148 15.393 -8.528 1.00 0.00 404 GLY A O 10
ATOM 6949 N N . SER A 1 5 ? 12.361 15.375 -10.424 1.00 0.00 405 SER A N 10
ATOM 6950 C CA . SER A 1 5 ? 12.465 13.921 -10.473 1.00 0.00 405 SER A CA 10
ATOM 6951 C C . SER A 1 5 ? 13.880 13.490 -10.846 1.00 0.00 405 SER A C 10
ATOM 6952 O O . SER A 1 5 ? 14.311 13.656 -11.986 1.00 0.00 405 SER A O 10
ATOM 6960 N N . SER A 1 6 ? 14.598 12.935 -9.874 1.00 0.00 406 SER A N 10
ATOM 6961 C CA . SER A 1 6 ? 15.966 12.483 -10.097 1.00 0.00 406 SER A CA 10
ATOM 6962 C C . SER A 1 6 ? 16.171 11.077 -9.542 1.00 0.00 406 SER A C 10
ATOM 6963 O O . SER A 1 6 ? 15.671 10.742 -8.469 1.00 0.00 406 SER A O 10
ATOM 6971 N N . GLY A 1 7 ? 16.911 10.257 -10.282 1.00 0.00 407 GLY A N 10
ATOM 6972 C CA . GLY A 1 7 ? 17.170 8.897 -9.849 1.00 0.00 407 GLY A CA 10
ATOM 6973 C C . GLY A 1 7 ? 16.092 7.930 -10.298 1.00 0.00 407 GLY A C 10
ATOM 6974 O O . GLY A 1 7 ? 15.185 7.602 -9.533 1.00 0.00 407 GLY A O 10
ATOM 6978 N N . SER A 1 8 ? 16.189 7.474 -11.543 1.00 0.00 408 SER A N 10
ATOM 6979 C CA . SER A 1 8 ? 15.211 6.544 -12.094 1.00 0.00 408 SER A CA 10
ATOM 6980 C C . SER A 1 8 ? 15.557 5.106 -11.719 1.00 0.00 408 SER A C 10
ATOM 6981 O O . SER A 1 8 ? 16.474 4.508 -12.282 1.00 0.00 408 SER A O 10
ATOM 6989 N N . VAL A 1 9 ? 14.816 4.557 -10.762 1.00 0.00 409 VAL A N 10
ATOM 6990 C CA . VAL A 1 9 ? 15.041 3.189 -10.310 1.00 0.00 409 VAL A CA 10
ATOM 6991 C C . VAL A 1 9 ? 13.963 2.750 -9.326 1.00 0.00 409 VAL A C 10
ATOM 6992 O O . VAL A 1 9 ? 13.524 3.530 -8.482 1.00 0.00 409 VAL A O 10
ATOM 7005 N N . GLY A 1 10 ? 13.540 1.495 -9.441 1.00 0.00 410 GLY A N 10
ATOM 7006 C CA . GLY A 1 10 ? 12.517 0.973 -8.555 1.00 0.00 410 GLY A CA 10
ATOM 7007 C C . GLY A 1 10 ? 11.265 0.552 -9.299 1.00 0.00 410 GLY A C 10
ATOM 7008 O O . GLY A 1 10 ? 11.336 0.083 -10.435 1.00 0.00 410 GLY A O 10
ATOM 7012 N N . LYS A 1 11 ? 10.113 0.718 -8.657 1.00 0.00 411 LYS A N 10
ATOM 7013 C CA . LYS A 1 11 ? 8.839 0.352 -9.264 1.00 0.00 411 LYS A CA 10
ATOM 7014 C C . LYS A 1 11 ? 8.285 1.501 -10.101 1.00 0.00 411 LYS A C 10
ATOM 7015 O O . LYS A 1 11 ? 8.050 2.604 -9.606 1.00 0.00 411 LYS A O 10
ATOM 7034 N N . PRO A 1 12 ? 8.069 1.239 -11.398 1.00 0.00 412 PRO A N 10
ATOM 7035 C CA . PRO A 1 12 ? 7.538 2.239 -12.330 1.00 0.00 412 PRO A CA 10
ATOM 7036 C C . PRO A 1 12 ? 6.076 2.571 -12.053 1.00 0.00 412 PRO A C 10
ATOM 7037 O O . PRO A 1 12 ? 5.698 3.740 -11.975 1.00 0.00 412 PRO A O 10
ATOM 7048 N N . TYR A 1 13 ? 5.257 1.535 -11.905 1.00 0.00 413 TYR A N 10
ATOM 7049 C CA . TYR A 1 13 ? 3.835 1.717 -11.638 1.00 0.00 413 TYR A CA 10
ATOM 7050 C C . TYR A 1 13 ? 3.618 2.479 -10.334 1.00 0.00 413 TYR A C 10
ATOM 7051 O O . TYR A 1 13 ? 3.523 1.882 -9.262 1.00 0.00 413 TYR A O 10
ATOM 7069 N N . ILE A 1 14 ? 3.542 3.802 -10.436 1.00 0.00 414 ILE A N 10
ATOM 7070 C CA . ILE A 1 14 ? 3.335 4.647 -9.267 1.00 0.00 414 ILE A CA 10
ATOM 7071 C C . ILE A 1 14 ? 1.885 5.108 -9.172 1.00 0.00 414 ILE A C 10
ATOM 7072 O O . ILE A 1 14 ? 1.333 5.659 -10.125 1.00 0.00 414 ILE A O 10
ATOM 7088 N N . CYS A 1 15 ? 1.272 4.882 -8.014 1.00 0.00 415 CYS A N 10
ATOM 7089 C CA . CYS A 1 15 ? -0.114 5.275 -7.793 1.00 0.00 415 CYS A CA 10
ATOM 7090 C C . CYS A 1 15 ? -0.320 6.751 -8.122 1.00 0.00 415 CYS A C 10
ATOM 7091 O O . CYS A 1 15 ? 0.402 7.614 -7.626 1.00 0.00 415 CYS A O 10
ATOM 7098 N N . GLN A 1 16 ? -1.311 7.031 -8.963 1.00 0.00 416 GLN A N 10
ATOM 7099 C CA . GLN A 1 16 ? -1.612 8.401 -9.359 1.00 0.00 416 GLN A CA 10
ATOM 7100 C C . GLN A 1 16 ? -2.592 9.047 -8.385 1.00 0.00 416 GLN A C 10
ATOM 7101 O O . GLN A 1 16 ? -3.222 10.056 -8.701 1.00 0.00 416 GLN A O 10
ATOM 7115 N N . SER A 1 17 ? -2.715 8.458 -7.200 1.00 0.00 417 SER A N 10
ATOM 7116 C CA . SER A 1 17 ? -3.622 8.974 -6.181 1.00 0.00 417 SER A CA 10
ATOM 7117 C C . SER A 1 17 ? -2.844 9.500 -4.978 1.00 0.00 417 SER A C 10
ATOM 7118 O O . SER A 1 17 ? -3.158 10.561 -4.437 1.00 0.00 417 SER A O 10
ATOM 7126 N N . CYS A 1 18 ? -1.828 8.751 -4.565 1.00 0.00 418 CYS A N 10
ATOM 7127 C CA . CYS A 1 18 ? -1.004 9.139 -3.426 1.00 0.00 418 CYS A CA 10
ATOM 7128 C C . CYS A 1 18 ? 0.462 9.260 -3.832 1.00 0.00 418 CYS A C 10
ATOM 7129 O O . CYS A 1 18 ? 1.117 10.261 -3.541 1.00 0.00 418 CYS A O 10
ATOM 7136 N N . GLY A 1 19 ? 0.971 8.233 -4.505 1.00 0.00 419 GLY A N 10
ATOM 7137 C CA . GLY A 1 19 ? 2.355 8.244 -4.940 1.00 0.00 419 GLY A CA 10
ATOM 7138 C C . GLY A 1 19 ? 3.035 6.903 -4.745 1.00 0.00 419 GLY A C 10
ATOM 7139 O O . GLY A 1 19 ? 4.208 6.738 -5.080 1.00 0.00 419 GLY A O 10
ATOM 7143 N N . LYS A 1 20 ? 2.297 5.942 -4.199 1.00 0.00 420 LYS A N 10
ATOM 7144 C CA . LYS A 1 20 ? 2.834 4.608 -3.958 1.00 0.00 420 LYS A CA 10
ATOM 7145 C C . LYS A 1 20 ? 3.453 4.033 -5.229 1.00 0.00 420 LYS A C 10
ATOM 7146 O O . LYS A 1 20 ? 3.453 4.677 -6.277 1.00 0.00 420 LYS A O 10
ATOM 7165 N N . GLY A 1 21 ? 3.979 2.816 -5.127 1.00 0.00 421 GLY A N 10
ATOM 7166 C CA . GLY A 1 21 ? 4.593 2.175 -6.275 1.00 0.00 421 GLY A CA 10
ATOM 7167 C C . GLY A 1 21 ? 4.450 0.666 -6.242 1.00 0.00 421 GLY A C 10
ATOM 7168 O O . GLY A 1 21 ? 4.488 0.055 -5.174 1.00 0.00 421 GLY A O 10
ATOM 7172 N N . PHE A 1 22 ? 4.285 0.063 -7.415 1.00 0.00 422 PHE A N 10
ATOM 7173 C CA . PHE A 1 22 ? 4.133 -1.384 -7.515 1.00 0.00 422 PHE A CA 10
ATOM 7174 C C . PHE A 1 22 ? 4.896 -1.928 -8.720 1.00 0.00 422 PHE A C 10
ATOM 7175 O O . PHE A 1 22 ? 5.297 -1.174 -9.606 1.00 0.00 422 PHE A O 10
ATOM 7192 N N . SER A 1 23 ? 5.091 -3.242 -8.745 1.00 0.00 423 SER A N 10
ATOM 7193 C CA . SER A 1 23 ? 5.809 -3.888 -9.837 1.00 0.00 423 SER A CA 10
ATOM 7194 C C . SER A 1 23 ? 4.838 -4.403 -10.896 1.00 0.00 423 SER A C 10
ATOM 7195 O O . SER A 1 23 ? 5.147 -4.408 -12.087 1.00 0.00 423 SER A O 10
ATOM 7203 N N . ARG A 1 24 ? 3.662 -4.835 -10.451 1.00 0.00 424 ARG A N 10
ATOM 7204 C CA . ARG A 1 24 ? 2.646 -5.354 -11.358 1.00 0.00 424 ARG A CA 10
ATOM 7205 C C . ARG A 1 24 ? 1.472 -4.385 -11.470 1.00 0.00 424 ARG A C 10
ATOM 7206 O O . ARG A 1 24 ? 1.209 -3.583 -10.573 1.00 0.00 424 ARG A O 10
ATOM 7227 N N . PRO A 1 25 ? 0.748 -4.459 -12.597 1.00 0.00 425 PRO A N 10
ATOM 7228 C CA . PRO A 1 25 ? -0.409 -3.596 -12.853 1.00 0.00 425 PRO A CA 10
ATOM 7229 C C . PRO A 1 25 ? -1.594 -3.934 -11.954 1.00 0.00 425 PRO A C 10
ATOM 7230 O O . PRO A 1 25 ? -2.239 -3.044 -11.401 1.00 0.00 425 PRO A O 10
ATOM 7241 N N . ASP A 1 26 ? -1.874 -5.225 -11.813 1.00 0.00 426 ASP A N 10
ATOM 7242 C CA . ASP A 1 26 ? -2.981 -5.680 -10.980 1.00 0.00 426 ASP A CA 10
ATOM 7243 C C . ASP A 1 26 ? -2.728 -5.349 -9.512 1.00 0.00 426 ASP A C 10
ATOM 7244 O O . ASP A 1 26 ? -3.639 -4.942 -8.791 1.00 0.00 426 ASP A O 10
ATOM 7253 N N . HIS A 1 27 ? -1.485 -5.528 -9.076 1.00 0.00 427 HIS A N 10
ATOM 7254 C CA . HIS A 1 27 ? -1.113 -5.248 -7.694 1.00 0.00 427 HIS A CA 10
ATOM 7255 C C . HIS A 1 27 ? -1.473 -3.816 -7.313 1.00 0.00 427 HIS A C 10
ATOM 7256 O O . HIS A 1 27 ? -2.122 -3.577 -6.293 1.00 0.00 427 HIS A O 10
ATOM 7270 N N . LEU A 1 28 ? -1.047 -2.865 -8.137 1.00 0.00 428 LEU A N 10
ATOM 7271 C CA . LEU A 1 28 ? -1.324 -1.455 -7.887 1.00 0.00 428 LEU A CA 10
ATOM 7272 C C . LEU A 1 28 ? -2.826 -1.184 -7.898 1.00 0.00 428 LEU A C 10
ATOM 7273 O O . LEU A 1 28 ? -3.351 -0.507 -7.015 1.00 0.00 428 LEU A O 10
ATOM 7289 N N . ASN A 1 29 ? -3.511 -1.720 -8.902 1.00 0.00 429 ASN A N 10
ATOM 7290 C CA . ASN A 1 29 ? -4.953 -1.538 -9.027 1.00 0.00 429 ASN A CA 10
ATOM 7291 C C . ASN A 1 29 ? -5.656 -1.848 -7.709 1.00 0.00 429 ASN A C 10
ATOM 7292 O O . ASN A 1 29 ? -6.410 -1.027 -7.188 1.00 0.00 429 ASN A O 10
ATOM 7303 N N . GLY A 1 30 ? -5.403 -3.039 -7.175 1.00 0.00 430 GLY A N 10
ATOM 7304 C CA . GLY A 1 30 ? -6.019 -3.436 -5.922 1.00 0.00 430 GLY A CA 10
ATOM 7305 C C . GLY A 1 30 ? -5.884 -2.375 -4.848 1.00 0.00 430 GLY A C 10
ATOM 7306 O O . GLY A 1 30 ? -6.817 -2.135 -4.081 1.00 0.00 430 GLY A O 10
ATOM 7310 N N . HIS A 1 31 ? -4.718 -1.739 -4.790 1.00 0.00 431 HIS A N 10
ATOM 7311 C CA . HIS A 1 31 ? -4.463 -0.698 -3.800 1.00 0.00 431 HIS A CA 10
ATOM 7312 C C . HIS A 1 31 ? -5.364 0.510 -4.038 1.00 0.00 431 HIS A C 10
ATOM 7313 O O . HIS A 1 31 ? -5.859 1.123 -3.092 1.00 0.00 431 HIS A O 10
ATOM 7327 N N . ILE A 1 32 ? -5.571 0.847 -5.306 1.00 0.00 432 ILE A N 10
ATOM 7328 C CA . ILE A 1 32 ? -6.412 1.981 -5.668 1.00 0.00 432 ILE A CA 10
ATOM 7329 C C . ILE A 1 32 ? -7.889 1.647 -5.495 1.00 0.00 432 ILE A C 10
ATOM 7330 O O . ILE A 1 32 ? -8.735 2.539 -5.424 1.00 0.00 432 ILE A O 10
ATOM 7346 N N . LYS A 1 33 ? -8.194 0.356 -5.426 1.00 0.00 433 LYS A N 10
ATOM 7347 C CA . LYS A 1 33 ? -9.570 -0.099 -5.259 1.00 0.00 433 LYS A CA 10
ATOM 7348 C C . LYS A 1 33 ? -9.797 -0.634 -3.849 1.00 0.00 433 LYS A C 10
ATOM 7349 O O . LYS A 1 33 ? -10.908 -1.032 -3.499 1.00 0.00 433 LYS A O 10
ATOM 7368 N N . GLN A 1 34 ? -8.739 -0.640 -3.045 1.00 0.00 434 GLN A N 10
ATOM 7369 C CA . GLN A 1 34 ? -8.826 -1.126 -1.673 1.00 0.00 434 GLN A CA 10
ATOM 7370 C C . GLN A 1 34 ? -8.540 -0.005 -0.679 1.00 0.00 434 GLN A C 10
ATOM 7371 O O . GLN A 1 34 ? -9.016 -0.032 0.456 1.00 0.00 434 GLN A O 10
ATOM 7385 N N . VAL A 1 35 ? -7.759 0.979 -1.113 1.00 0.00 435 VAL A N 10
ATOM 7386 C CA . VAL A 1 35 ? -7.410 2.110 -0.261 1.00 0.00 435 VAL A CA 10
ATOM 7387 C C . VAL A 1 35 ? -7.991 3.409 -0.807 1.00 0.00 435 VAL A C 10
ATOM 7388 O O . VAL A 1 35 ? -8.478 4.250 -0.051 1.00 0.00 435 VAL A O 10
ATOM 7401 N N . HIS A 1 36 ? -7.938 3.566 -2.126 1.00 0.00 436 HIS A N 10
ATOM 7402 C CA . HIS A 1 36 ? -8.461 4.764 -2.775 1.00 0.00 436 HIS A CA 10
ATOM 7403 C C . HIS A 1 36 ? -9.908 4.556 -3.212 1.00 0.00 436 HIS A C 10
ATOM 7404 O O . HIS A 1 36 ? -10.445 5.331 -4.004 1.00 0.00 436 HIS A O 10
ATOM 7418 N N . THR A 1 37 ? -10.534 3.505 -2.692 1.00 0.00 437 THR A N 10
ATOM 7419 C CA . THR A 1 37 ? -11.917 3.195 -3.030 1.00 0.00 437 THR A CA 10
ATOM 7420 C C . THR A 1 37 ? -12.884 3.880 -2.071 1.00 0.00 437 THR A C 10
ATOM 7421 O O . THR A 1 37 ? -13.098 3.413 -0.952 1.00 0.00 437 THR A O 10
ATOM 7432 N N . SER A 1 38 ? -13.466 4.988 -2.517 1.00 0.00 438 SER A N 10
ATOM 7433 C CA . SER A 1 38 ? -14.409 5.740 -1.696 1.00 0.00 438 SER A CA 10
ATOM 7434 C C . SER A 1 38 ? -15.549 4.844 -1.221 1.00 0.00 438 SER A C 10
ATOM 7435 O O . SER A 1 38 ? -15.915 4.859 -0.046 1.00 0.00 438 SER A O 10
ATOM 7443 N N . GLU A 1 39 ? -16.105 4.064 -2.143 1.00 0.00 439 GLU A N 10
ATOM 7444 C CA . GLU A 1 39 ? -17.203 3.162 -1.818 1.00 0.00 439 GLU A CA 10
ATOM 7445 C C . GLU A 1 39 ? -16.897 1.742 -2.284 1.00 0.00 439 GLU A C 10
ATOM 7446 O O . GLU A 1 39 ? -16.373 1.536 -3.378 1.00 0.00 439 GLU A O 10
ATOM 7458 N N . ARG A 1 40 ? -17.228 0.766 -1.444 1.00 0.00 440 ARG A N 10
ATOM 7459 C CA . ARG A 1 40 ? -16.987 -0.635 -1.768 1.00 0.00 440 ARG A CA 10
ATOM 7460 C C . ARG A 1 40 ? -17.721 -1.031 -3.046 1.00 0.00 440 ARG A C 10
ATOM 7461 O O . ARG A 1 40 ? -18.821 -0.559 -3.332 1.00 0.00 440 ARG A O 10
ATOM 7482 N N . PRO A 1 41 ? -17.098 -1.920 -3.835 1.00 0.00 441 PRO A N 10
ATOM 7483 C CA . PRO A 1 41 ? -17.673 -2.399 -5.095 1.00 0.00 441 PRO A CA 10
ATOM 7484 C C . PRO A 1 41 ? -18.886 -3.298 -4.874 1.00 0.00 441 PRO A C 10
ATOM 7485 O O . PRO A 1 41 ? -18.755 -4.429 -4.405 1.00 0.00 441 PRO A O 10
ATOM 7496 N N . HIS A 1 42 ? -20.065 -2.787 -5.216 1.00 0.00 442 HIS A N 10
ATOM 7497 C CA . HIS A 1 42 ? -21.301 -3.545 -5.056 1.00 0.00 442 HIS A CA 10
ATOM 7498 C C . HIS A 1 42 ? -21.994 -3.745 -6.400 1.00 0.00 442 HIS A C 10
ATOM 7499 O O . HIS A 1 42 ? -22.175 -2.796 -7.164 1.00 0.00 442 HIS A O 10
ATOM 7513 N N . LYS A 1 43 ? -22.378 -4.984 -6.684 1.00 0.00 443 LYS A N 10
ATOM 7514 C CA . LYS A 1 43 ? -23.052 -5.310 -7.935 1.00 0.00 443 LYS A CA 10
ATOM 7515 C C . LYS A 1 43 ? -24.546 -5.519 -7.711 1.00 0.00 443 LYS A C 10
ATOM 7516 O O . LYS A 1 43 ? -25.036 -6.648 -7.743 1.00 0.00 443 LYS A O 10
ATOM 7535 N N . CYS A 1 44 ? -25.264 -4.425 -7.486 1.00 0.00 444 CYS A N 10
ATOM 7536 C CA . CYS A 1 44 ? -26.704 -4.488 -7.257 1.00 0.00 444 CYS A CA 10
ATOM 7537 C C . CYS A 1 44 ? -27.323 -3.096 -7.301 1.00 0.00 444 CYS A C 10
ATOM 7538 O O . CYS A 1 44 ? -27.172 -2.309 -6.367 1.00 0.00 444 CYS A O 10
ATOM 7546 N N . GLN A 1 45 ? -28.020 -2.798 -8.394 1.00 0.00 445 GLN A N 10
ATOM 7547 C CA . GLN A 1 45 ? -28.661 -1.499 -8.561 1.00 0.00 445 GLN A CA 10
ATOM 7548 C C . GLN A 1 45 ? -29.890 -1.6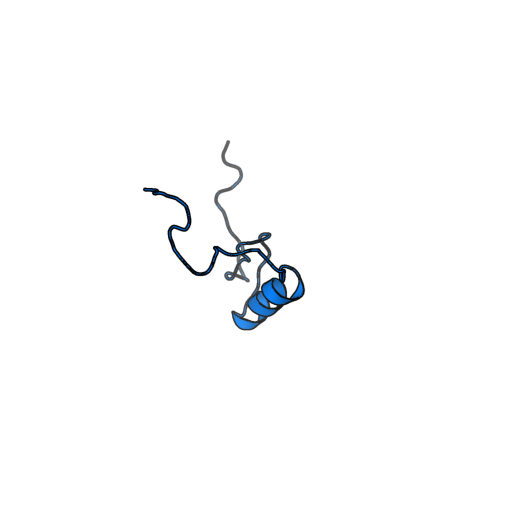10 -9.456 1.00 0.00 445 GLN A C 10
ATOM 7549 O O . GLN A 1 45 ? -29.878 -2.322 -10.460 1.00 0.00 445 GLN A O 10
ATOM 7563 N N . VAL A 1 46 ? -30.952 -0.900 -9.086 1.00 0.00 446 VAL A N 10
ATOM 7564 C CA . VAL A 1 46 ? -32.190 -0.918 -9.855 1.00 0.00 446 VAL A CA 10
ATOM 7565 C C . VAL A 1 46 ? -33.158 0.151 -9.363 1.00 0.00 446 VAL A C 10
ATOM 7566 O O . VAL A 1 46 ? -33.132 0.535 -8.193 1.00 0.00 446 VAL A O 10
ATOM 7579 N N . TRP A 1 47 ? -34.012 0.627 -10.262 1.00 0.00 447 TRP A N 10
ATOM 7580 C CA . TRP A 1 47 ? -34.991 1.652 -9.918 1.00 0.00 447 TRP A CA 10
ATOM 7581 C C . TRP A 1 47 ? -36.341 1.353 -10.560 1.00 0.00 447 TRP A C 10
ATOM 7582 O O . TRP A 1 47 ? -36.408 0.814 -11.665 1.00 0.00 447 TRP A O 10
ATOM 7603 N N . VAL A 1 48 ? -37.416 1.706 -9.861 1.00 0.00 448 VAL A N 10
ATOM 7604 C CA . VAL A 1 48 ? -38.764 1.476 -10.364 1.00 0.00 448 VAL A CA 10
ATOM 7605 C C . VAL A 1 48 ? -38.818 1.624 -11.881 1.00 0.00 448 VAL A C 10
ATOM 7606 O O . VAL A 1 48 ? -38.221 2.539 -12.447 1.00 0.00 448 VAL A O 10
ATOM 7619 N N . SER A 1 49 ? -39.538 0.716 -12.533 1.00 0.00 449 SER A N 10
ATOM 7620 C CA . SER A 1 49 ? -39.667 0.743 -13.985 1.00 0.00 449 SER A CA 10
ATOM 7621 C C . SER A 1 49 ? -41.134 0.691 -14.401 1.00 0.00 449 SER A C 10
ATOM 7622 O O . SER A 1 49 ? -41.702 -0.386 -14.579 1.00 0.00 449 SER A O 10
ATOM 7630 N N . GLY A 1 50 ? -41.741 1.863 -14.554 1.00 0.00 450 GLY A N 10
ATOM 7631 C CA . GLY A 1 50 ? -43.137 1.930 -14.948 1.00 0.00 450 GLY A CA 10
ATOM 7632 C C . GLY A 1 50 ? -44.042 1.159 -14.008 1.00 0.00 450 GLY A C 10
ATOM 7633 O O . GLY A 1 50 ? -43.720 0.944 -12.839 1.00 0.00 450 GLY A O 10
ATOM 7637 N N . PRO A 1 51 ? -45.205 0.730 -14.519 1.00 0.00 451 PRO A N 10
ATOM 7638 C CA . PRO A 1 51 ? -46.184 -0.027 -13.733 1.00 0.00 451 PRO A CA 10
ATOM 7639 C C . PRO A 1 51 ? -45.698 -1.434 -13.403 1.00 0.00 451 PRO A C 10
ATOM 7640 O O . PRO A 1 51 ? -46.420 -2.223 -12.793 1.00 0.00 451 PRO A O 10
ATOM 7651 N N . SER A 1 52 ? -44.471 -1.742 -13.808 1.00 0.00 452 SER A N 10
ATOM 7652 C CA . SER A 1 52 ? -43.890 -3.056 -13.558 1.00 0.00 452 SER A CA 10
ATOM 7653 C C . SER A 1 52 ? -44.366 -3.614 -12.219 1.00 0.00 452 SER A C 10
ATOM 7654 O O . SER A 1 52 ? -44.317 -2.930 -11.197 1.00 0.00 452 SER A O 10
ATOM 7662 N N . SER A 1 53 ? -44.826 -4.861 -12.235 1.00 0.00 453 SER A N 10
ATOM 7663 C CA . SER A 1 53 ? -45.314 -5.510 -11.025 1.00 0.00 453 SER A CA 10
ATOM 7664 C C . SER A 1 53 ? -44.204 -5.627 -9.985 1.00 0.00 453 SER A C 10
ATOM 7665 O O . SER A 1 53 ? -43.087 -6.038 -10.296 1.00 0.00 453 SER A O 10
ATOM 7673 N N . GLY A 1 54 ? -44.521 -5.261 -8.746 1.00 0.00 454 GLY A N 10
ATOM 7674 C CA . GLY A 1 54 ? -43.541 -5.331 -7.678 1.00 0.00 454 GLY A CA 10
ATOM 7675 C C . GLY A 1 54 ? -43.590 -4.122 -6.766 1.00 0.00 454 GLY A C 10
ATOM 7676 O O . GLY A 1 54 ? -44.656 -3.748 -6.278 1.00 0.00 454 GLY A O 10
ATOM 7681 N N . GLY A 1 1 ? 10.574 24.194 -1.704 1.00 0.00 401 GLY A N 11
ATOM 7682 C CA . GLY A 1 1 ? 10.223 23.314 -0.605 1.00 0.00 401 GLY A CA 11
ATOM 7683 C C . GLY A 1 1 ? 9.657 21.991 -1.080 1.00 0.00 401 GLY A C 11
ATOM 7684 O O . GLY A 1 1 ? 8.708 21.469 -0.495 1.00 0.00 401 GLY A O 11
ATOM 7688 N N . SER A 1 2 ? 10.239 21.448 -2.144 1.00 0.00 402 SER A N 11
ATOM 7689 C CA . SER A 1 2 ? 9.783 20.179 -2.701 1.00 0.00 402 SER A CA 11
ATOM 7690 C C . SER A 1 2 ? 10.966 19.319 -3.133 1.00 0.00 402 SER A C 11
ATOM 7691 O O . SER A 1 2 ? 11.691 19.663 -4.066 1.00 0.00 402 SER A O 11
ATOM 7699 N N . SER A 1 3 ? 11.155 18.196 -2.446 1.00 0.00 403 SER A N 11
ATOM 7700 C CA . SER A 1 3 ? 12.252 17.287 -2.755 1.00 0.00 403 SER A CA 11
ATOM 7701 C C . SER A 1 3 ? 12.043 16.625 -4.113 1.00 0.00 403 SER A C 11
ATOM 7702 O O . SER A 1 3 ? 10.941 16.638 -4.660 1.00 0.00 403 SER A O 11
ATOM 7710 N N . GLY A 1 4 ? 13.111 16.046 -4.653 1.00 0.00 404 GLY A N 11
ATOM 7711 C CA . GLY A 1 4 ? 13.025 15.387 -5.943 1.00 0.00 404 GLY A CA 11
ATOM 7712 C C . GLY A 1 4 ? 14.341 14.763 -6.365 1.00 0.00 404 GLY A C 11
ATOM 7713 O O . GLY A 1 4 ? 14.913 15.138 -7.388 1.00 0.00 404 GLY A O 11
ATOM 7717 N N . SER A 1 5 ? 14.823 13.810 -5.573 1.00 0.00 405 SER A N 11
ATOM 7718 C CA . SER A 1 5 ? 16.083 13.138 -5.867 1.00 0.00 405 SER A CA 11
ATOM 7719 C C . SER A 1 5 ? 15.863 11.644 -6.088 1.00 0.00 405 SER A C 11
ATOM 7720 O O . SER A 1 5 ? 15.545 10.908 -5.154 1.00 0.00 405 SER A O 11
ATOM 7728 N N . SER A 1 6 ? 16.036 11.204 -7.330 1.00 0.00 406 SER A N 11
ATOM 7729 C CA . SER A 1 6 ? 15.853 9.800 -7.676 1.00 0.00 406 SER A CA 11
ATOM 7730 C C . SER A 1 6 ? 16.717 9.418 -8.874 1.00 0.00 406 SER A C 11
ATOM 7731 O O . SER A 1 6 ? 16.741 10.119 -9.885 1.00 0.00 406 SER A O 11
ATOM 7739 N N . GLY A 1 7 ? 17.427 8.300 -8.752 1.00 0.00 407 GLY A N 11
ATOM 7740 C CA . GLY A 1 7 ? 18.283 7.844 -9.830 1.00 0.00 407 GLY A CA 11
ATOM 7741 C C . GLY A 1 7 ? 18.096 6.371 -10.135 1.00 0.00 407 GLY A C 11
ATOM 7742 O O . GLY A 1 7 ? 17.732 6.002 -11.252 1.00 0.00 407 GLY A O 11
ATOM 7746 N N . SER A 1 8 ? 18.348 5.526 -9.140 1.00 0.00 408 SER A N 11
ATOM 7747 C CA . SER A 1 8 ? 18.211 4.084 -9.309 1.00 0.00 408 SER A CA 11
ATOM 7748 C C . SER A 1 8 ? 16.808 3.724 -9.789 1.00 0.00 408 SER A C 11
ATOM 7749 O O . SER A 1 8 ? 15.825 4.351 -9.395 1.00 0.00 408 SER A O 11
ATOM 7757 N N . VAL A 1 9 ? 16.724 2.709 -10.643 1.00 0.00 409 VAL A N 11
ATOM 7758 C CA . VAL A 1 9 ? 15.443 2.263 -11.177 1.00 0.00 409 VAL A CA 11
ATOM 7759 C C . VAL A 1 9 ? 14.646 1.498 -10.127 1.00 0.00 409 VAL A C 11
ATOM 7760 O O . VAL A 1 9 ? 15.205 0.727 -9.349 1.00 0.00 409 VAL A O 11
ATOM 7773 N N . GLY A 1 10 ? 13.334 1.715 -10.112 1.00 0.00 410 GLY A N 11
ATOM 7774 C CA . GLY A 1 10 ? 12.481 1.038 -9.154 1.00 0.00 410 GLY A CA 11
ATOM 7775 C C . GLY A 1 10 ? 11.071 0.837 -9.673 1.00 0.00 410 GLY A C 11
ATOM 7776 O O . GLY A 1 10 ? 10.821 0.952 -10.873 1.00 0.00 410 GLY A O 11
ATOM 7780 N N . LYS A 1 11 ? 10.147 0.532 -8.769 1.00 0.00 411 LYS A N 11
ATOM 7781 C CA . LYS A 1 11 ? 8.754 0.313 -9.141 1.00 0.00 411 LYS A CA 11
ATOM 7782 C C . LYS A 1 11 ? 8.231 1.466 -9.993 1.00 0.00 411 LYS A C 11
ATOM 7783 O O . LYS A 1 11 ? 7.994 2.571 -9.505 1.00 0.00 411 LYS A O 11
ATOM 7802 N N . PRO A 1 12 ? 8.044 1.203 -11.295 1.00 0.00 412 PRO A N 11
ATOM 7803 C CA . PRO A 1 12 ? 7.545 2.206 -12.240 1.00 0.00 412 PRO A CA 11
ATOM 7804 C C . PRO A 1 12 ? 6.079 2.551 -11.999 1.00 0.00 412 PRO A C 11
ATOM 7805 O O . PRO A 1 12 ? 5.713 3.724 -11.915 1.00 0.00 412 PRO A O 11
ATOM 7816 N N . TYR A 1 13 ? 5.245 1.524 -11.889 1.00 0.00 413 TYR A N 11
ATOM 7817 C CA . TYR A 1 13 ? 3.818 1.719 -11.659 1.00 0.00 413 TYR A CA 11
ATOM 7818 C C . TYR A 1 13 ? 3.576 2.503 -10.373 1.00 0.00 413 TYR A C 11
ATOM 7819 O O . TYR A 1 13 ? 3.441 1.922 -9.295 1.00 0.00 413 TYR A O 11
ATOM 7837 N N . ILE A 1 14 ? 3.520 3.825 -10.495 1.00 0.00 414 ILE A N 11
ATOM 7838 C CA . ILE A 1 14 ? 3.292 4.689 -9.344 1.00 0.00 414 ILE A CA 11
ATOM 7839 C C . ILE A 1 14 ? 1.828 5.106 -9.251 1.00 0.00 414 ILE A C 11
ATOM 7840 O O . ILE A 1 14 ? 1.248 5.594 -10.221 1.00 0.00 414 ILE A O 11
ATOM 7856 N N . CYS A 1 15 ? 1.237 4.912 -8.077 1.00 0.00 415 CYS A N 11
ATOM 7857 C CA . CYS A 1 15 ? -0.159 5.269 -7.855 1.00 0.00 415 CYS A CA 11
ATOM 7858 C C . CYS A 1 15 ? -0.399 6.744 -8.161 1.00 0.00 415 CYS A C 11
ATOM 7859 O O . CYS A 1 15 ? 0.321 7.614 -7.672 1.00 0.00 415 CYS A O 11
ATOM 7866 N N . GLN A 1 16 ? -1.415 7.017 -8.973 1.00 0.00 416 GLN A N 11
ATOM 7867 C CA . GLN A 1 16 ? -1.749 8.387 -9.345 1.00 0.00 416 GLN A CA 11
ATOM 7868 C C . GLN A 1 16 ? -2.718 9.002 -8.341 1.00 0.00 416 GLN A C 11
ATOM 7869 O O . GLN A 1 16 ? -3.406 9.977 -8.645 1.00 0.00 416 GLN A O 11
ATOM 7883 N N . SER A 1 17 ? -2.769 8.425 -7.145 1.00 0.00 417 SER A N 11
ATOM 7884 C CA . SER A 1 17 ? -3.657 8.914 -6.097 1.00 0.00 417 SER A CA 11
ATOM 7885 C C . SER A 1 17 ? -2.858 9.440 -4.908 1.00 0.00 417 SER A C 11
ATOM 7886 O O . SER A 1 17 ? -3.154 10.507 -4.369 1.00 0.00 417 SER A O 11
ATOM 7894 N N . CYS A 1 18 ? -1.843 8.683 -4.504 1.00 0.00 418 CYS A N 11
ATOM 7895 C CA . CYS A 1 18 ? -1.000 9.069 -3.380 1.00 0.00 418 CYS A CA 11
ATOM 7896 C C . CYS A 1 18 ? 0.460 9.181 -3.808 1.00 0.00 418 CYS A C 11
ATOM 7897 O O . CYS A 1 18 ? 1.142 10.151 -3.480 1.00 0.00 418 CYS A O 11
ATOM 7904 N N . GLY A 1 19 ? 0.934 8.180 -4.543 1.00 0.00 419 GLY A N 11
ATOM 7905 C CA . GLY A 1 19 ? 2.310 8.184 -5.004 1.00 0.00 419 GLY A CA 11
ATOM 7906 C C . GLY A 1 19 ? 2.978 6.833 -4.848 1.00 0.00 419 GLY A C 11
ATOM 7907 O O . GLY A 1 19 ? 4.094 6.625 -5.325 1.00 0.00 419 GLY A O 11
ATOM 7911 N N . LYS A 1 20 ? 2.296 5.911 -4.177 1.00 0.00 420 LYS A N 11
ATOM 7912 C CA . LYS A 1 20 ? 2.830 4.572 -3.958 1.00 0.00 420 LYS A CA 11
ATOM 7913 C C . LYS A 1 20 ? 3.409 4.000 -5.247 1.00 0.00 420 LYS A C 11
ATOM 7914 O O . LYS A 1 20 ? 3.242 4.573 -6.323 1.00 0.00 420 LYS A O 11
ATOM 7933 N N . GLY A 1 21 ? 4.091 2.864 -5.132 1.00 0.00 421 GLY A N 11
ATOM 7934 C CA . GLY A 1 21 ? 4.683 2.232 -6.297 1.00 0.00 421 GLY A CA 11
ATOM 7935 C C . GLY A 1 21 ? 4.561 0.722 -6.262 1.00 0.00 421 GLY A C 11
ATOM 7936 O O . GLY A 1 21 ? 4.646 0.109 -5.198 1.00 0.00 421 GLY A O 11
ATOM 7940 N N . PHE A 1 22 ? 4.358 0.119 -7.429 1.00 0.00 422 PHE A N 11
ATOM 7941 C CA . PHE A 1 22 ? 4.221 -1.329 -7.528 1.00 0.00 422 PHE A CA 11
ATOM 7942 C C . PHE A 1 22 ? 4.982 -1.866 -8.737 1.00 0.00 422 PHE A C 11
ATOM 7943 O O . PHE A 1 22 ? 5.455 -1.100 -9.577 1.00 0.00 422 PHE A O 11
ATOM 7960 N N . SER A 1 23 ? 5.095 -3.188 -8.818 1.00 0.00 423 SER A N 11
ATOM 7961 C CA . SER A 1 23 ? 5.802 -3.828 -9.921 1.00 0.00 423 SER A CA 11
ATOM 7962 C C . SER A 1 23 ? 4.820 -4.351 -10.965 1.00 0.00 423 SER A C 11
ATOM 7963 O O . SER A 1 23 ? 5.107 -4.344 -12.162 1.00 0.00 423 SER A O 11
ATOM 7971 N N . ARG A 1 24 ? 3.659 -4.804 -10.502 1.00 0.00 424 ARG A N 11
ATOM 7972 C CA . ARG A 1 24 ? 2.634 -5.332 -11.394 1.00 0.00 424 ARG A CA 11
ATOM 7973 C C . ARG A 1 24 ? 1.459 -4.365 -11.504 1.00 0.00 424 ARG A C 11
ATOM 7974 O O . ARG A 1 24 ? 1.201 -3.559 -10.610 1.00 0.00 424 ARG A O 11
ATOM 7995 N N . PRO A 1 25 ? 0.728 -4.447 -12.625 1.00 0.00 425 PRO A N 11
ATOM 7996 C CA . PRO A 1 25 ? -0.432 -3.587 -12.879 1.00 0.00 425 PRO A CA 11
ATOM 7997 C C . PRO A 1 25 ? -1.610 -3.921 -11.970 1.00 0.00 425 PRO A C 11
ATOM 7998 O O . PRO A 1 25 ? -2.235 -3.030 -11.395 1.00 0.00 425 PRO A O 11
ATOM 8009 N N . ASP A 1 26 ? -1.909 -5.209 -11.846 1.00 0.00 426 ASP A N 11
ATOM 8010 C CA . ASP A 1 26 ? -3.012 -5.661 -11.006 1.00 0.00 426 ASP A CA 11
ATOM 8011 C C . ASP A 1 26 ? -2.735 -5.359 -9.537 1.00 0.00 426 ASP A C 11
ATOM 8012 O O . ASP A 1 26 ? -3.646 -5.025 -8.779 1.00 0.00 426 ASP A O 11
ATOM 8021 N N . HIS A 1 27 ? -1.472 -5.480 -9.141 1.00 0.00 427 HIS A N 11
ATOM 8022 C CA . HIS A 1 27 ? -1.075 -5.220 -7.762 1.00 0.00 427 HIS A CA 11
ATOM 8023 C C . HIS A 1 27 ? -1.431 -3.794 -7.353 1.00 0.00 427 HIS A C 11
ATOM 8024 O O . HIS A 1 27 ? -2.072 -3.573 -6.324 1.00 0.00 427 HIS A O 11
ATOM 8038 N N . LEU A 1 28 ? -1.012 -2.829 -8.164 1.00 0.00 428 LEU A N 11
ATOM 8039 C CA . LEU A 1 28 ? -1.286 -1.424 -7.887 1.00 0.00 428 LEU A CA 11
ATOM 8040 C C . LEU A 1 28 ? -2.787 -1.152 -7.883 1.00 0.00 428 LEU A C 11
ATOM 8041 O O . LEU A 1 28 ? -3.301 -0.461 -7.004 1.00 0.00 428 LEU A O 11
ATOM 8057 N N . ASN A 1 29 ? -3.485 -1.702 -8.871 1.00 0.00 429 ASN A N 11
ATOM 8058 C CA . ASN A 1 29 ? -4.928 -1.521 -8.981 1.00 0.00 429 ASN A CA 11
ATOM 8059 C C . ASN A 1 29 ? -5.620 -1.849 -7.661 1.00 0.00 429 ASN A C 11
ATOM 8060 O O . ASN A 1 29 ? -6.380 -1.041 -7.129 1.00 0.00 429 ASN A O 11
ATOM 8071 N N . GLY A 1 30 ? -5.349 -3.040 -7.137 1.00 0.00 430 GLY A N 11
ATOM 8072 C CA . GLY A 1 30 ? -5.952 -3.454 -5.884 1.00 0.00 430 GLY A CA 11
ATOM 8073 C C . GLY A 1 30 ? -5.834 -2.395 -4.806 1.00 0.00 430 GLY A C 11
ATOM 8074 O O . GLY A 1 30 ? -6.777 -2.162 -4.049 1.00 0.00 430 GLY A O 11
ATOM 8078 N N . HIS A 1 31 ? -4.674 -1.751 -4.735 1.00 0.00 431 HIS A N 11
ATOM 8079 C CA . HIS A 1 31 ? -4.436 -0.711 -3.740 1.00 0.00 431 HIS A CA 11
ATOM 8080 C C . HIS A 1 31 ? -5.360 0.482 -3.970 1.00 0.00 431 HIS A C 11
ATOM 8081 O O . HIS A 1 31 ? -5.890 1.061 -3.022 1.00 0.00 431 HIS A O 11
ATOM 8095 N N . ILE A 1 32 ? -5.547 0.843 -5.235 1.00 0.00 432 ILE A N 11
ATOM 8096 C CA . ILE A 1 32 ? -6.407 1.966 -5.589 1.00 0.00 432 ILE A CA 11
ATOM 8097 C C . ILE A 1 32 ? -7.879 1.607 -5.416 1.00 0.00 432 ILE A C 11
ATOM 8098 O O . ILE A 1 32 ? -8.740 2.485 -5.358 1.00 0.00 432 ILE A O 11
ATOM 8114 N N . LYS A 1 33 ? -8.160 0.312 -5.332 1.00 0.00 433 LYS A N 11
ATOM 8115 C CA . LYS A 1 33 ? -9.528 -0.165 -5.162 1.00 0.00 433 LYS A CA 11
ATOM 8116 C C . LYS A 1 33 ? -9.745 -0.701 -3.751 1.00 0.00 433 LYS A C 11
ATOM 8117 O O . LYS A 1 33 ? -10.846 -1.129 -3.403 1.00 0.00 433 LYS A O 11
ATOM 8136 N N . GLN A 1 34 ? -8.690 -0.674 -2.943 1.00 0.00 434 GLN A N 11
ATOM 8137 C CA . GLN A 1 34 ? -8.768 -1.157 -1.569 1.00 0.00 434 GLN A CA 11
ATOM 8138 C C . GLN A 1 34 ? -8.480 -0.033 -0.580 1.00 0.00 434 GLN A C 11
ATOM 8139 O O . GLN A 1 34 ? -8.930 -0.069 0.565 1.00 0.00 434 GLN A O 11
ATOM 8153 N N . VAL A 1 35 ? -7.725 0.965 -1.029 1.00 0.00 435 VAL A N 11
ATOM 8154 C CA . VAL A 1 35 ? -7.377 2.101 -0.184 1.00 0.00 435 VAL A CA 11
ATOM 8155 C C . VAL A 1 35 ? -7.968 3.395 -0.732 1.00 0.00 435 VAL A C 11
ATOM 8156 O O . VAL A 1 35 ? -8.435 4.246 0.026 1.00 0.00 435 VAL A O 11
ATOM 8169 N N . HIS A 1 36 ? -7.945 3.537 -2.053 1.00 0.00 436 HIS A N 11
ATOM 8170 C CA . HIS A 1 36 ? -8.479 4.728 -2.703 1.00 0.00 436 HIS A CA 11
ATOM 8171 C C . HIS A 1 36 ? -9.920 4.502 -3.152 1.00 0.00 436 HIS A C 11
ATOM 8172 O O . HIS A 1 36 ? -10.463 5.272 -3.945 1.00 0.00 436 HIS A O 11
ATOM 8186 N N . THR A 1 37 ? -10.534 3.440 -2.640 1.00 0.00 437 THR A N 11
ATOM 8187 C CA . THR A 1 37 ? -11.911 3.111 -2.989 1.00 0.00 437 THR A CA 11
ATOM 8188 C C . THR A 1 37 ? -12.894 3.780 -2.035 1.00 0.00 437 THR A C 11
ATOM 8189 O O . THR A 1 37 ? -13.123 3.298 -0.926 1.00 0.00 437 THR A O 11
ATOM 8200 N N . SER A 1 38 ? -13.475 4.892 -2.474 1.00 0.00 438 SER A N 11
ATOM 8201 C CA . SER A 1 38 ? -14.432 5.628 -1.658 1.00 0.00 438 SER A CA 11
ATOM 8202 C C . SER A 1 38 ? -15.672 5.993 -2.470 1.00 0.00 438 SER A C 11
ATOM 8203 O O . SER A 1 38 ? -15.800 5.609 -3.632 1.00 0.00 438 SER A O 11
ATOM 8211 N N . GLU A 1 39 ? -16.581 6.737 -1.848 1.00 0.00 439 GLU A N 11
ATOM 8212 C CA . GLU A 1 39 ? -17.811 7.153 -2.513 1.00 0.00 439 GLU A CA 11
ATOM 8213 C C . GLU A 1 39 ? -17.572 8.389 -3.374 1.00 0.00 439 GLU A C 11
ATOM 8214 O O . GLU A 1 39 ? -16.732 9.230 -3.053 1.00 0.00 439 GLU A O 11
ATOM 8226 N N . ARG A 1 40 ? -18.316 8.492 -4.471 1.00 0.00 440 ARG A N 11
ATOM 8227 C CA . ARG A 1 40 ? -18.184 9.624 -5.380 1.00 0.00 440 ARG A CA 11
ATOM 8228 C C . ARG A 1 40 ? -19.513 10.360 -5.528 1.00 0.00 440 ARG A C 11
ATOM 8229 O O . ARG A 1 40 ? -20.590 9.776 -5.411 1.00 0.00 440 ARG A O 11
ATOM 8250 N N . PRO A 1 41 ? -19.436 11.673 -5.790 1.00 0.00 441 PRO A N 11
ATOM 8251 C CA . PRO A 1 41 ? -20.622 12.517 -5.959 1.00 0.00 441 PRO A CA 11
ATOM 8252 C C . PRO A 1 41 ? -21.377 12.205 -7.246 1.00 0.00 441 PRO A C 11
ATOM 8253 O O . PRO A 1 41 ? -20.952 11.365 -8.039 1.00 0.00 441 PRO A O 11
ATOM 8264 N N . HIS A 1 42 ? -22.500 12.887 -7.448 1.00 0.00 442 HIS A N 11
ATOM 8265 C CA . HIS A 1 42 ? -23.314 12.683 -8.641 1.00 0.00 442 HIS A CA 11
ATOM 8266 C C . HIS A 1 42 ? -22.465 12.791 -9.904 1.00 0.00 442 HIS A C 11
ATOM 8267 O O . HIS A 1 42 ? -22.103 13.888 -10.330 1.00 0.00 442 HIS A O 11
ATOM 8281 N N . LYS A 1 43 ? -22.148 11.645 -10.498 1.00 0.00 443 LYS A N 11
ATOM 8282 C CA . LYS A 1 43 ? -21.342 11.610 -11.712 1.00 0.00 443 LYS A CA 11
ATOM 8283 C C . LYS A 1 43 ? -21.396 10.231 -12.361 1.00 0.00 443 LYS A C 11
ATOM 8284 O O . LYS A 1 43 ? -20.875 9.257 -11.816 1.00 0.00 443 LYS A O 11
ATOM 8303 N N . CYS A 1 44 ? -22.027 10.155 -13.527 1.00 0.00 444 CYS A N 11
ATOM 8304 C CA . CYS A 1 44 ? -22.148 8.894 -14.251 1.00 0.00 444 CYS A CA 11
ATOM 8305 C C . CYS A 1 44 ? -20.902 8.036 -14.059 1.00 0.00 444 CYS A C 11
ATOM 8306 O O . CYS A 1 44 ? -19.782 8.496 -14.274 1.00 0.00 444 CYS A O 11
ATOM 8314 N N . GLN A 1 45 ? -21.108 6.787 -13.652 1.00 0.00 445 GLN A N 11
ATOM 8315 C CA . GLN A 1 45 ? -20.000 5.865 -13.429 1.00 0.00 445 GLN A CA 11
ATOM 8316 C C . GLN A 1 45 ? -19.984 4.768 -14.488 1.00 0.00 445 GLN A C 11
ATOM 8317 O O . GLN A 1 45 ? -19.737 3.601 -14.184 1.00 0.00 445 GLN A O 11
ATOM 8331 N N . VAL A 1 46 ? -20.249 5.150 -15.734 1.00 0.00 446 VAL A N 11
ATOM 8332 C CA . VAL A 1 46 ? -20.264 4.198 -16.838 1.00 0.00 446 VAL A CA 11
ATOM 8333 C C . VAL A 1 46 ? -19.066 4.405 -17.758 1.00 0.00 446 VAL A C 11
ATOM 8334 O O . VAL A 1 46 ? -18.190 5.223 -17.478 1.00 0.00 446 VAL A O 11
ATOM 8347 N N . TRP A 1 47 ? -19.035 3.658 -18.856 1.00 0.00 447 TRP A N 11
ATOM 8348 C CA . TRP A 1 47 ? -17.943 3.760 -19.818 1.00 0.00 447 TRP A CA 11
ATOM 8349 C C . TRP A 1 47 ? -18.481 3.878 -21.240 1.00 0.00 447 TRP A C 11
ATOM 8350 O O . TRP A 1 47 ? -17.963 4.649 -22.048 1.00 0.00 447 TRP A O 11
ATOM 8371 N N . VAL A 1 48 ? -19.523 3.109 -21.540 1.00 0.00 448 VAL A N 11
ATOM 8372 C CA . VAL A 1 48 ? -20.131 3.129 -22.865 1.00 0.00 448 VAL A CA 11
ATOM 8373 C C . VAL A 1 48 ? -21.442 3.907 -22.856 1.00 0.00 448 VAL A C 11
ATOM 8374 O O . VAL A 1 48 ? -21.724 4.679 -23.773 1.00 0.00 448 VAL A O 11
ATOM 8387 N N . SER A 1 49 ? -22.240 3.700 -21.814 1.00 0.00 449 SER A N 11
ATOM 8388 C CA . SER A 1 49 ? -23.524 4.380 -21.686 1.00 0.00 449 SER A CA 11
ATOM 8389 C C . SER A 1 49 ? -24.144 4.118 -20.317 1.00 0.00 449 SER A C 11
ATOM 8390 O O . SER A 1 49 ? -23.642 3.306 -19.541 1.00 0.00 449 SER A O 11
ATOM 8398 N N . GLY A 1 50 ? -25.239 4.814 -20.028 1.00 0.00 450 GLY A N 11
ATOM 8399 C CA . GLY A 1 50 ? -25.911 4.644 -18.752 1.00 0.00 450 GLY A CA 11
ATOM 8400 C C . GLY A 1 50 ? -26.286 3.200 -18.483 1.00 0.00 450 GLY A C 11
ATOM 8401 O O . GLY A 1 50 ? -25.494 2.419 -17.953 1.00 0.00 450 GLY A O 11
ATOM 8405 N N . PRO A 1 51 ? -27.521 2.827 -18.850 1.00 0.00 451 PRO A N 11
ATOM 8406 C CA . PRO A 1 51 ? -28.027 1.466 -18.653 1.00 0.00 451 PRO A CA 11
ATOM 8407 C C . PRO A 1 51 ? -27.344 0.455 -19.568 1.00 0.00 451 PRO A C 11
ATOM 8408 O O . PRO A 1 51 ? -26.477 0.812 -20.366 1.00 0.00 451 PRO A O 11
ATOM 8419 N N . SER A 1 52 ? -27.740 -0.808 -19.446 1.00 0.00 452 SER A N 11
ATOM 8420 C CA . SER A 1 52 ? -27.162 -1.872 -20.260 1.00 0.00 452 SER A CA 11
ATOM 8421 C C . SER A 1 52 ? -27.808 -1.910 -21.642 1.00 0.00 452 SER A C 11
ATOM 8422 O O . SER A 1 52 ? -28.695 -1.113 -21.947 1.00 0.00 452 SER A O 11
ATOM 8430 N N . SER A 1 53 ? -27.355 -2.842 -22.474 1.00 0.00 453 SER A N 11
ATOM 8431 C CA . SER A 1 53 ? -27.885 -2.983 -23.825 1.00 0.00 453 SER A CA 11
ATOM 8432 C C . SER A 1 53 ? -28.601 -4.320 -23.991 1.00 0.00 453 SER A C 11
ATOM 8433 O O . SER A 1 53 ? -29.729 -4.377 -24.478 1.00 0.00 453 SER A O 11
ATOM 8441 N N . GLY A 1 54 ? -27.935 -5.396 -23.583 1.00 0.00 454 GLY A N 11
ATOM 8442 C CA . GLY A 1 54 ? -28.521 -6.719 -23.695 1.00 0.00 454 GLY A CA 11
ATOM 8443 C C . GLY A 1 54 ? -29.322 -7.103 -22.467 1.00 0.00 454 GLY A C 11
ATOM 8444 O O . GLY A 1 54 ? -29.901 -8.188 -22.409 1.00 0.00 454 GLY A O 11
ATOM 8449 N N . GLY A 1 1 ? 15.855 1.259 8.304 1.00 0.00 401 GLY A N 12
ATOM 8450 C CA . GLY A 1 1 ? 15.024 1.692 7.197 1.00 0.00 401 GLY A CA 12
ATOM 8451 C C . GLY A 1 1 ? 14.251 0.549 6.571 1.00 0.00 401 GLY A C 12
ATOM 8452 O O . GLY A 1 1 ? 14.839 -0.359 5.983 1.00 0.00 401 GLY A O 12
ATOM 8456 N N . SER A 1 2 ? 12.928 0.591 6.698 1.00 0.00 402 SER A N 12
ATOM 8457 C CA . SER A 1 2 ? 12.073 -0.453 6.144 1.00 0.00 402 SER A CA 12
ATOM 8458 C C . SER A 1 2 ? 11.777 -0.188 4.672 1.00 0.00 402 SER A C 12
ATOM 8459 O O . SER A 1 2 ? 10.633 -0.294 4.229 1.00 0.00 402 SER A O 12
ATOM 8467 N N . SER A 1 3 ? 12.816 0.157 3.918 1.00 0.00 403 SER A N 12
ATOM 8468 C CA . SER A 1 3 ? 12.667 0.441 2.495 1.00 0.00 403 SER A CA 12
ATOM 8469 C C . SER A 1 3 ? 13.773 -0.232 1.688 1.00 0.00 403 SER A C 12
ATOM 8470 O O . SER A 1 3 ? 14.880 -0.439 2.183 1.00 0.00 403 SER A O 12
ATOM 8478 N N . GLY A 1 4 ? 13.464 -0.572 0.441 1.00 0.00 404 GLY A N 12
ATOM 8479 C CA . GLY A 1 4 ? 14.440 -1.219 -0.416 1.00 0.00 404 GLY A CA 12
ATOM 8480 C C . GLY A 1 4 ? 14.586 -0.526 -1.756 1.00 0.00 404 GLY A C 12
ATOM 8481 O O . GLY A 1 4 ? 15.409 0.375 -1.910 1.00 0.00 404 GLY A O 12
ATOM 8485 N N . SER A 1 5 ? 13.784 -0.949 -2.729 1.00 0.00 405 SER A N 12
ATOM 8486 C CA . SER A 1 5 ? 13.831 -0.366 -4.065 1.00 0.00 405 SER A CA 12
ATOM 8487 C C . SER A 1 5 ? 13.364 1.086 -4.041 1.00 0.00 405 SER A C 12
ATOM 8488 O O . SER A 1 5 ? 12.173 1.369 -4.168 1.00 0.00 405 SER A O 12
ATOM 8496 N N . SER A 1 6 ? 14.312 2.003 -3.877 1.00 0.00 406 SER A N 12
ATOM 8497 C CA . SER A 1 6 ? 13.999 3.427 -3.832 1.00 0.00 406 SER A CA 12
ATOM 8498 C C . SER A 1 6 ? 14.794 4.191 -4.885 1.00 0.00 406 SER A C 12
ATOM 8499 O O . SER A 1 6 ? 15.304 5.280 -4.625 1.00 0.00 406 SER A O 12
ATOM 8507 N N . GLY A 1 7 ? 14.896 3.611 -6.078 1.00 0.00 407 GLY A N 12
ATOM 8508 C CA . GLY A 1 7 ? 15.630 4.251 -7.154 1.00 0.00 407 GLY A CA 12
ATOM 8509 C C . GLY A 1 7 ? 15.872 3.319 -8.324 1.00 0.00 407 GLY A C 12
ATOM 8510 O O . GLY A 1 7 ? 14.963 3.049 -9.109 1.00 0.00 407 GLY A O 12
ATOM 8514 N N . SER A 1 8 ? 17.102 2.829 -8.444 1.00 0.00 408 SER A N 12
ATOM 8515 C CA . SER A 1 8 ? 17.462 1.926 -9.531 1.00 0.00 408 SER A CA 12
ATOM 8516 C C . SER A 1 8 ? 16.444 0.796 -9.660 1.00 0.00 408 SER A C 12
ATOM 8517 O O . SER A 1 8 ? 15.858 0.358 -8.670 1.00 0.00 408 SER A O 12
ATOM 8525 N N . VAL A 1 9 ? 16.240 0.329 -10.887 1.00 0.00 409 VAL A N 12
ATOM 8526 C CA . VAL A 1 9 ? 15.294 -0.750 -11.147 1.00 0.00 409 VAL A CA 12
ATOM 8527 C C . VAL A 1 9 ? 14.096 -0.668 -10.208 1.00 0.00 409 VAL A C 12
ATOM 8528 O O . VAL A 1 9 ? 13.599 -1.686 -9.728 1.00 0.00 409 VAL A O 12
ATOM 8541 N N . GLY A 1 10 ? 13.634 0.552 -9.951 1.00 0.00 410 GLY A N 12
ATOM 8542 C CA . GLY A 1 10 ? 12.497 0.745 -9.071 1.00 0.00 410 GLY A CA 12
ATOM 8543 C C . GLY A 1 10 ? 11.181 0.397 -9.739 1.00 0.00 410 GLY A C 12
ATOM 8544 O O . GLY A 1 10 ? 11.156 -0.022 -10.897 1.00 0.00 410 GLY A O 12
ATOM 8548 N N . LYS A 1 11 ? 10.085 0.567 -9.008 1.00 0.00 411 LYS A N 12
ATOM 8549 C CA . LYS A 1 11 ? 8.759 0.268 -9.535 1.00 0.00 411 LYS A CA 12
ATOM 8550 C C . LYS A 1 11 ? 8.220 1.439 -10.351 1.00 0.00 411 LYS A C 12
ATOM 8551 O O . LYS A 1 11 ? 8.032 2.545 -9.844 1.00 0.00 411 LYS A O 12
ATOM 8570 N N . PRO A 1 12 ? 7.964 1.193 -11.644 1.00 0.00 412 PRO A N 12
ATOM 8571 C CA . PRO A 1 12 ? 7.441 2.214 -12.556 1.00 0.00 412 PRO A CA 12
ATOM 8572 C C . PRO A 1 12 ? 5.997 2.589 -12.241 1.00 0.00 412 PRO A C 12
ATOM 8573 O O . PRO A 1 12 ? 5.654 3.769 -12.167 1.00 0.00 412 PRO A O 12
ATOM 8584 N N . TYR A 1 13 ? 5.156 1.578 -12.055 1.00 0.00 413 TYR A N 12
ATOM 8585 C CA . TYR A 1 13 ? 3.748 1.801 -11.749 1.00 0.00 413 TYR A CA 12
ATOM 8586 C C . TYR A 1 13 ? 3.589 2.540 -10.424 1.00 0.00 413 TYR A C 12
ATOM 8587 O O . TYR A 1 13 ? 3.632 1.932 -9.353 1.00 0.00 413 TYR A O 12
ATOM 8605 N N . ILE A 1 14 ? 3.405 3.853 -10.504 1.00 0.00 414 ILE A N 12
ATOM 8606 C CA . ILE A 1 14 ? 3.238 4.675 -9.312 1.00 0.00 414 ILE A CA 12
ATOM 8607 C C . ILE A 1 14 ? 1.797 5.154 -9.173 1.00 0.00 414 ILE A C 12
ATOM 8608 O O . ILE A 1 14 ? 1.210 5.677 -10.120 1.00 0.00 414 ILE A O 12
ATOM 8624 N N . CYS A 1 15 ? 1.232 4.972 -7.984 1.00 0.00 415 CYS A N 12
ATOM 8625 C CA . CYS A 1 15 ? -0.141 5.386 -7.718 1.00 0.00 415 CYS A CA 12
ATOM 8626 C C . CYS A 1 15 ? -0.330 6.870 -8.023 1.00 0.00 415 CYS A C 12
ATOM 8627 O O . CYS A 1 15 ? 0.372 7.720 -7.477 1.00 0.00 415 CYS A O 12
ATOM 8634 N N . GLN A 1 16 ? -1.284 7.171 -8.898 1.00 0.00 416 GLN A N 12
ATOM 8635 C CA . GLN A 1 16 ? -1.565 8.550 -9.276 1.00 0.00 416 GLN A CA 12
ATOM 8636 C C . GLN A 1 16 ? -2.541 9.195 -8.297 1.00 0.00 416 GLN A C 12
ATOM 8637 O O . GLN A 1 16 ? -3.187 10.193 -8.616 1.00 0.00 416 GLN A O 12
ATOM 8651 N N . SER A 1 17 ? -2.642 8.618 -7.104 1.00 0.00 417 SER A N 12
ATOM 8652 C CA . SER A 1 17 ? -3.542 9.134 -6.079 1.00 0.00 417 SER A CA 12
ATOM 8653 C C . SER A 1 17 ? -2.761 9.598 -4.854 1.00 0.00 417 SER A C 12
ATOM 8654 O O . SER A 1 17 ? -2.998 10.686 -4.327 1.00 0.00 417 SER A O 12
ATOM 8662 N N . CYS A 1 18 ? -1.827 8.766 -4.405 1.00 0.00 418 CYS A N 12
ATOM 8663 C CA . CYS A 1 18 ? -1.010 9.089 -3.242 1.00 0.00 418 CYS A CA 12
ATOM 8664 C C . CYS A 1 18 ? 0.460 9.224 -3.630 1.00 0.00 418 CYS A C 12
ATOM 8665 O O . CYS A 1 18 ? 1.132 10.175 -3.235 1.00 0.00 418 CYS A O 12
ATOM 8672 N N . GLY A 1 19 ? 0.951 8.264 -4.408 1.00 0.00 419 GLY A N 12
ATOM 8673 C CA . GLY A 1 19 ? 2.337 8.294 -4.837 1.00 0.00 419 GLY A CA 12
ATOM 8674 C C . GLY A 1 19 ? 3.047 6.976 -4.596 1.00 0.00 419 GLY A C 12
ATOM 8675 O O . GLY A 1 19 ? 4.270 6.889 -4.718 1.00 0.00 419 GLY A O 12
ATOM 8679 N N . LYS A 1 20 ? 2.281 5.947 -4.250 1.00 0.00 420 LYS A N 12
ATOM 8680 C CA . LYS A 1 20 ? 2.843 4.627 -3.991 1.00 0.00 420 LYS A CA 12
ATOM 8681 C C . LYS A 1 20 ? 3.470 4.045 -5.253 1.00 0.00 420 LYS A C 12
ATOM 8682 O O . LYS A 1 20 ? 3.462 4.675 -6.310 1.00 0.00 420 LYS A O 12
ATOM 8701 N N . GLY A 1 21 ? 4.012 2.836 -5.136 1.00 0.00 421 GLY A N 12
ATOM 8702 C CA . GLY A 1 21 ? 4.635 2.189 -6.276 1.00 0.00 421 GLY A CA 12
ATOM 8703 C C . GLY A 1 21 ? 4.455 0.684 -6.258 1.00 0.00 421 GLY A C 12
ATOM 8704 O O . GLY A 1 21 ? 4.489 0.060 -5.196 1.00 0.00 421 GLY A O 12
ATOM 8708 N N . PHE A 1 22 ? 4.262 0.098 -7.435 1.00 0.00 422 PHE A N 12
ATOM 8709 C CA . PHE A 1 22 ? 4.074 -1.344 -7.549 1.00 0.00 422 PHE A CA 12
ATOM 8710 C C . PHE A 1 22 ? 4.832 -1.897 -8.752 1.00 0.00 422 PHE A C 12
ATOM 8711 O O . PHE A 1 22 ? 5.213 -1.153 -9.656 1.00 0.00 422 PHE A O 12
ATOM 8728 N N . SER A 1 23 ? 5.048 -3.209 -8.756 1.00 0.00 423 SER A N 12
ATOM 8729 C CA . SER A 1 23 ? 5.764 -3.863 -9.845 1.00 0.00 423 SER A CA 12
ATOM 8730 C C . SER A 1 23 ? 4.793 -4.378 -10.902 1.00 0.00 423 SER A C 12
ATOM 8731 O O . SER A 1 23 ? 5.112 -4.412 -12.090 1.00 0.00 423 SER A O 12
ATOM 8739 N N . ARG A 1 24 ? 3.605 -4.779 -10.460 1.00 0.00 424 ARG A N 12
ATOM 8740 C CA . ARG A 1 24 ? 2.586 -5.294 -11.366 1.00 0.00 424 ARG A CA 12
ATOM 8741 C C . ARG A 1 24 ? 1.398 -4.341 -11.447 1.00 0.00 424 ARG A C 12
ATOM 8742 O O . ARG A 1 24 ? 1.132 -3.562 -10.531 1.00 0.00 424 ARG A O 12
ATOM 8763 N N . PRO A 1 25 ? 0.665 -4.401 -12.569 1.00 0.00 425 PRO A N 12
ATOM 8764 C CA . PRO A 1 25 ? -0.507 -3.551 -12.796 1.00 0.00 425 PRO A CA 12
ATOM 8765 C C . PRO A 1 25 ? -1.678 -3.924 -11.894 1.00 0.00 425 PRO A C 12
ATOM 8766 O O . PRO A 1 25 ? -2.360 -3.054 -11.353 1.00 0.00 425 PRO A O 12
ATOM 8777 N N . ASP A 1 26 ? -1.906 -5.224 -11.736 1.00 0.00 426 ASP A N 12
ATOM 8778 C CA . ASP A 1 26 ? -2.994 -5.713 -10.898 1.00 0.00 426 ASP A CA 12
ATOM 8779 C C . ASP A 1 26 ? -2.736 -5.392 -9.429 1.00 0.00 426 ASP A C 12
ATOM 8780 O O . ASP A 1 26 ? -3.655 -5.042 -8.688 1.00 0.00 426 ASP A O 12
ATOM 8789 N N . HIS A 1 27 ? -1.478 -5.514 -9.014 1.00 0.00 427 HIS A N 12
ATOM 8790 C CA . HIS A 1 27 ? -1.099 -5.237 -7.634 1.00 0.00 427 HIS A CA 12
ATOM 8791 C C . HIS A 1 27 ? -1.459 -3.805 -7.248 1.00 0.00 427 HIS A C 12
ATOM 8792 O O . HIS A 1 27 ? -2.072 -3.568 -6.207 1.00 0.00 427 HIS A O 12
ATOM 8806 N N . LEU A 1 28 ? -1.072 -2.855 -8.092 1.00 0.00 428 LEU A N 12
ATOM 8807 C CA . LEU A 1 28 ? -1.353 -1.446 -7.839 1.00 0.00 428 LEU A CA 12
ATOM 8808 C C . LEU A 1 28 ? -2.856 -1.188 -7.810 1.00 0.00 428 LEU A C 12
ATOM 8809 O O . LEU A 1 28 ? -3.362 -0.506 -6.919 1.00 0.00 428 LEU A O 12
ATOM 8825 N N . ASN A 1 29 ? -3.566 -1.739 -8.789 1.00 0.00 429 ASN A N 12
ATOM 8826 C CA . ASN A 1 29 ? -5.012 -1.570 -8.875 1.00 0.00 429 ASN A CA 12
ATOM 8827 C C . ASN A 1 29 ? -5.677 -1.893 -7.540 1.00 0.00 429 ASN A C 12
ATOM 8828 O O . ASN A 1 29 ? -6.408 -1.073 -6.984 1.00 0.00 429 ASN A O 12
ATOM 8839 N N . GLY A 1 30 ? -5.418 -3.093 -7.031 1.00 0.00 430 GLY A N 12
ATOM 8840 C CA . GLY A 1 30 ? -5.999 -3.504 -5.766 1.00 0.00 430 GLY A CA 12
ATOM 8841 C C . GLY A 1 30 ? -5.857 -2.444 -4.692 1.00 0.00 430 GLY A C 12
ATOM 8842 O O . GLY A 1 30 ? -6.773 -2.227 -3.898 1.00 0.00 430 GLY A O 12
ATOM 8846 N N . HIS A 1 31 ? -4.704 -1.782 -4.664 1.00 0.00 431 HIS A N 12
ATOM 8847 C CA . HIS A 1 31 ? -4.445 -0.739 -3.678 1.00 0.00 431 HIS A CA 12
ATOM 8848 C C . HIS A 1 31 ? -5.358 0.462 -3.905 1.00 0.00 431 HIS A C 12
ATOM 8849 O O . HIS A 1 31 ? -5.879 1.046 -2.954 1.00 0.00 431 HIS A O 12
ATOM 8863 N N . ILE A 1 32 ? -5.545 0.827 -5.169 1.00 0.00 432 ILE A N 12
ATOM 8864 C CA . ILE A 1 32 ? -6.395 1.958 -5.519 1.00 0.00 432 ILE A CA 12
ATOM 8865 C C . ILE A 1 32 ? -7.871 1.608 -5.357 1.00 0.00 432 ILE A C 12
ATOM 8866 O O . ILE A 1 32 ? -8.729 2.489 -5.322 1.00 0.00 432 ILE A O 12
ATOM 8882 N N . LYS A 1 33 ? -8.159 0.314 -5.257 1.00 0.00 433 LYS A N 12
ATOM 8883 C CA . LYS A 1 33 ? -9.530 -0.154 -5.096 1.00 0.00 433 LYS A CA 12
ATOM 8884 C C . LYS A 1 33 ? -9.745 -0.736 -3.702 1.00 0.00 433 LYS A C 12
ATOM 8885 O O . LYS A 1 33 ? -10.837 -1.200 -3.376 1.00 0.00 433 LYS A O 12
ATOM 8904 N N . GLN A 1 34 ? -8.697 -0.707 -2.885 1.00 0.00 434 GLN A N 12
ATOM 8905 C CA . GLN A 1 34 ? -8.773 -1.231 -1.527 1.00 0.00 434 GLN A CA 12
ATOM 8906 C C . GLN A 1 34 ? -8.492 -0.136 -0.504 1.00 0.00 434 GLN A C 12
ATOM 8907 O O . GLN A 1 34 ? -8.942 -0.209 0.639 1.00 0.00 434 GLN A O 12
ATOM 8921 N N . VAL A 1 35 ? -7.743 0.880 -0.923 1.00 0.00 435 VAL A N 12
ATOM 8922 C CA . VAL A 1 35 ? -7.402 1.991 -0.043 1.00 0.00 435 VAL A CA 12
ATOM 8923 C C . VAL A 1 35 ? -7.989 3.300 -0.559 1.00 0.00 435 VAL A C 12
ATOM 8924 O O . VAL A 1 35 ? -8.513 4.105 0.212 1.00 0.00 435 VAL A O 12
ATOM 8937 N N . HIS A 1 36 ? -7.898 3.508 -1.869 1.00 0.00 436 HIS A N 12
ATOM 8938 C CA . HIS A 1 36 ? -8.421 4.720 -2.489 1.00 0.00 436 HIS A CA 12
ATOM 8939 C C . HIS A 1 36 ? -9.883 4.538 -2.888 1.00 0.00 436 HIS A C 12
ATOM 8940 O O . HIS A 1 36 ? -10.601 5.512 -3.116 1.00 0.00 436 HIS A O 12
ATOM 8954 N N . THR A 1 37 ? -10.317 3.285 -2.972 1.00 0.00 437 THR A N 12
ATOM 8955 C CA . THR A 1 37 ? -11.692 2.976 -3.345 1.00 0.00 437 THR A CA 12
ATOM 8956 C C . THR A 1 37 ? -12.676 3.885 -2.620 1.00 0.00 437 THR A C 12
ATOM 8957 O O . THR A 1 37 ? -12.426 4.315 -1.494 1.00 0.00 437 THR A O 12
ATOM 8968 N N . SER A 1 38 ? -13.798 4.175 -3.272 1.00 0.00 438 SER A N 12
ATOM 8969 C CA . SER A 1 38 ? -14.820 5.036 -2.689 1.00 0.00 438 SER A CA 12
ATOM 8970 C C . SER A 1 38 ? -14.365 6.493 -2.685 1.00 0.00 438 SER A C 12
ATOM 8971 O O . SER A 1 38 ? -14.401 7.162 -1.653 1.00 0.00 438 SER A O 12
ATOM 8979 N N . GLU A 1 39 ? -13.937 6.976 -3.847 1.00 0.00 439 GLU A N 12
ATOM 8980 C CA . GLU A 1 39 ? -13.474 8.352 -3.978 1.00 0.00 439 GLU A CA 12
ATOM 8981 C C . GLU A 1 39 ? -13.749 8.888 -5.380 1.00 0.00 439 GLU A C 12
ATOM 8982 O O . GLU A 1 39 ? -13.717 8.142 -6.358 1.00 0.00 439 GLU A O 12
ATOM 8994 N N . ARG A 1 40 ? -14.021 10.186 -5.468 1.00 0.00 440 ARG A N 12
ATOM 8995 C CA . ARG A 1 40 ? -14.303 10.823 -6.749 1.00 0.00 440 ARG A CA 12
ATOM 8996 C C . ARG A 1 40 ? -13.746 12.242 -6.785 1.00 0.00 440 ARG A C 12
ATOM 8997 O O . ARG A 1 40 ? -13.738 12.959 -5.784 1.00 0.00 440 ARG A O 12
ATOM 9018 N N . PRO A 1 41 ? -13.267 12.660 -7.966 1.00 0.00 441 PRO A N 12
ATOM 9019 C CA . PRO A 1 41 ? -12.698 13.997 -8.162 1.00 0.00 441 PRO A CA 12
ATOM 9020 C C . PRO A 1 41 ? -13.757 15.093 -8.093 1.00 0.00 441 PRO A C 12
ATOM 9021 O O . PRO A 1 41 ? -13.451 16.276 -8.244 1.00 0.00 441 PRO A O 12
ATOM 9032 N N . HIS A 1 42 ? -15.003 14.692 -7.863 1.00 0.00 442 HIS A N 12
ATOM 9033 C CA . HIS A 1 42 ? -16.107 15.641 -7.773 1.00 0.00 442 HIS A CA 12
ATOM 9034 C C . HIS A 1 42 ? -15.660 16.931 -7.093 1.00 0.00 442 HIS A C 12
ATOM 9035 O O . HIS A 1 42 ? -16.026 18.028 -7.516 1.00 0.00 442 HIS A O 12
ATOM 9049 N N . LYS A 1 43 ? -14.867 16.793 -6.036 1.00 0.00 443 LYS A N 12
ATOM 9050 C CA . LYS A 1 43 ? -14.368 17.947 -5.297 1.00 0.00 443 LYS A CA 12
ATOM 9051 C C . LYS A 1 43 ? -13.169 18.570 -6.004 1.00 0.00 443 LYS A C 12
ATOM 9052 O O . LYS A 1 43 ? -12.144 18.849 -5.380 1.00 0.00 443 LYS A O 12
ATOM 9071 N N . CYS A 1 44 ? -13.304 18.787 -7.308 1.00 0.00 444 CYS A N 12
ATOM 9072 C CA . CYS A 1 44 ? -12.231 19.379 -8.100 1.00 0.00 444 CYS A CA 12
ATOM 9073 C C . CYS A 1 44 ? -12.792 20.338 -9.144 1.00 0.00 444 CYS A C 12
ATOM 9074 O O . CYS A 1 44 ? -13.965 20.258 -9.508 1.00 0.00 444 CYS A O 12
ATOM 9082 N N . GLN A 1 45 ? -11.946 21.246 -9.621 1.00 0.00 445 GLN A N 12
ATOM 9083 C CA . GLN A 1 45 ? -12.359 22.222 -10.622 1.00 0.00 445 GLN A CA 12
ATOM 9084 C C . GLN A 1 45 ? -11.705 21.931 -11.969 1.00 0.00 445 GLN A C 12
ATOM 9085 O O . GLN A 1 45 ? -10.715 22.563 -12.339 1.00 0.00 445 GLN A O 12
ATOM 9099 N N . VAL A 1 46 ? -12.264 20.970 -12.697 1.00 0.00 446 VAL A N 12
ATOM 9100 C CA . VAL A 1 46 ? -11.735 20.596 -14.003 1.00 0.00 446 VAL A CA 12
ATOM 9101 C C . VAL A 1 46 ? -12.593 21.167 -15.127 1.00 0.00 446 VAL A C 12
ATOM 9102 O O . VAL A 1 46 ? -13.817 21.229 -15.017 1.00 0.00 446 VAL A O 12
ATOM 9115 N N . TRP A 1 47 ? -11.941 21.582 -16.208 1.00 0.00 447 TRP A N 12
ATOM 9116 C CA . TRP A 1 47 ? -12.644 22.148 -17.353 1.00 0.00 447 TRP A CA 12
ATOM 9117 C C . TRP A 1 47 ? -13.375 21.062 -18.134 1.00 0.00 447 TRP A C 12
ATOM 9118 O O . TRP A 1 47 ? -14.550 21.210 -18.471 1.00 0.00 447 TRP A O 12
ATOM 9139 N N . VAL A 1 48 ? -12.673 19.970 -18.420 1.00 0.00 448 VAL A N 12
ATOM 9140 C CA . VAL A 1 48 ? -13.257 18.858 -19.161 1.00 0.00 448 VAL A CA 12
ATOM 9141 C C . VAL A 1 48 ? -13.804 17.795 -18.215 1.00 0.00 448 VAL A C 12
ATOM 9142 O O . VAL A 1 48 ? -13.161 17.437 -17.228 1.00 0.00 448 VAL A O 12
ATOM 9155 N N . SER A 1 49 ? -14.995 17.292 -18.524 1.00 0.00 449 SER A N 12
ATOM 9156 C CA . SER A 1 49 ? -15.631 16.271 -17.700 1.00 0.00 449 SER A CA 12
ATOM 9157 C C . SER A 1 49 ? -14.703 15.076 -17.503 1.00 0.00 449 SER A C 12
ATOM 9158 O O . SER A 1 49 ? -14.204 14.838 -16.404 1.00 0.00 449 SER A O 12
ATOM 9166 N N . GLY A 1 50 ? -14.477 14.327 -18.578 1.00 0.00 450 GLY A N 12
ATOM 9167 C CA . GLY A 1 50 ? -13.610 13.166 -18.503 1.00 0.00 450 GLY A CA 12
ATOM 9168 C C . GLY A 1 50 ? -13.960 12.114 -19.536 1.00 0.00 450 GLY A C 12
ATOM 9169 O O . GLY A 1 50 ? -15.124 11.920 -19.887 1.00 0.00 450 GLY A O 12
ATOM 9173 N N . PRO A 1 51 ? -12.935 11.413 -20.044 1.00 0.00 451 PRO A N 12
ATOM 9174 C CA . PRO A 1 51 ? -13.115 10.364 -21.052 1.00 0.00 451 PRO A CA 12
ATOM 9175 C C . PRO A 1 51 ? -13.807 9.128 -20.485 1.00 0.00 451 PRO A C 12
ATOM 9176 O O . PRO A 1 51 ? -14.002 8.137 -21.188 1.00 0.00 451 PRO A O 12
ATOM 9187 N N . SER A 1 52 ? -14.177 9.195 -19.210 1.00 0.00 452 SER A N 12
ATOM 9188 C CA . SER A 1 52 ? -14.844 8.080 -18.548 1.00 0.00 452 SER A CA 12
ATOM 9189 C C . SER A 1 52 ? -15.759 7.341 -19.520 1.00 0.00 452 SER A C 12
ATOM 9190 O O . SER A 1 52 ? -16.859 7.800 -19.825 1.00 0.00 452 SER A O 12
ATOM 9198 N N . SER A 1 53 ? -15.295 6.192 -20.002 1.00 0.00 453 SER A N 12
ATOM 9199 C CA . SER A 1 53 ? -16.069 5.390 -20.942 1.00 0.00 453 SER A CA 12
ATOM 9200 C C . SER A 1 53 ? -16.621 4.140 -20.263 1.00 0.00 453 SER A C 12
ATOM 9201 O O . SER A 1 53 ? -16.484 3.030 -20.775 1.00 0.00 453 SER A O 12
ATOM 9209 N N . GLY A 1 54 ? -17.247 4.331 -19.106 1.00 0.00 454 GLY A N 12
ATOM 9210 C CA . GLY A 1 54 ? -17.812 3.212 -18.374 1.00 0.00 454 GLY A CA 12
ATOM 9211 C C . GLY A 1 54 ? -17.809 3.438 -16.875 1.00 0.00 454 GLY A C 12
ATOM 9212 O O . GLY A 1 54 ? -17.920 4.573 -16.412 1.00 0.00 454 GLY A O 12
ATOM 9217 N N . GLY A 1 1 ? 8.778 21.720 -21.601 1.00 0.00 401 GLY A N 13
ATOM 9218 C CA . GLY A 1 1 ? 9.225 22.638 -20.570 1.00 0.00 401 GLY A CA 13
ATOM 9219 C C . GLY A 1 1 ? 10.732 22.636 -20.405 1.00 0.00 401 GLY A C 13
ATOM 9220 O O . GLY A 1 1 ? 11.469 22.845 -21.368 1.00 0.00 401 GLY A O 13
ATOM 9224 N N . SER A 1 2 ? 11.192 22.400 -19.180 1.00 0.00 402 SER A N 13
ATOM 9225 C CA . SER A 1 2 ? 12.621 22.376 -18.891 1.00 0.00 402 SER A CA 13
ATOM 9226 C C . SER A 1 2 ? 12.997 21.119 -18.113 1.00 0.00 402 SER A C 13
ATOM 9227 O O . SER A 1 2 ? 12.700 21.000 -16.924 1.00 0.00 402 SER A O 13
ATOM 9235 N N . SER A 1 3 ? 13.653 20.184 -18.792 1.00 0.00 403 SER A N 13
ATOM 9236 C CA . SER A 1 3 ? 14.067 18.934 -18.167 1.00 0.00 403 SER A CA 13
ATOM 9237 C C . SER A 1 3 ? 15.103 18.214 -19.026 1.00 0.00 403 SER A C 13
ATOM 9238 O O . SER A 1 3 ? 15.396 18.631 -20.145 1.00 0.00 403 SER A O 13
ATOM 9246 N N . GLY A 1 4 ? 15.655 17.129 -18.491 1.00 0.00 404 GLY A N 13
ATOM 9247 C CA . GLY A 1 4 ? 16.652 16.367 -19.220 1.00 0.00 404 GLY A CA 13
ATOM 9248 C C . GLY A 1 4 ? 17.244 15.244 -18.393 1.00 0.00 404 GLY A C 13
ATOM 9249 O O . GLY A 1 4 ? 18.463 15.127 -18.275 1.00 0.00 404 GLY A O 13
ATOM 9253 N N . SER A 1 5 ? 16.378 14.416 -17.816 1.00 0.00 405 SER A N 13
ATOM 9254 C CA . SER A 1 5 ? 16.822 13.300 -16.990 1.00 0.00 405 SER A CA 13
ATOM 9255 C C . SER A 1 5 ? 15.648 12.400 -16.616 1.00 0.00 405 SER A C 13
ATOM 9256 O O . SER A 1 5 ? 14.589 12.880 -16.210 1.00 0.00 405 SER A O 13
ATOM 9264 N N . SER A 1 6 ? 15.844 11.093 -16.755 1.00 0.00 406 SER A N 13
ATOM 9265 C CA . SER A 1 6 ? 14.801 10.125 -16.436 1.00 0.00 406 SER A CA 13
ATOM 9266 C C . SER A 1 6 ? 15.397 8.876 -15.794 1.00 0.00 406 SER A C 13
ATOM 9267 O O . SER A 1 6 ? 16.344 8.289 -16.315 1.00 0.00 406 SER A O 13
ATOM 9275 N N . GLY A 1 7 ? 14.834 8.475 -14.658 1.00 0.00 407 GLY A N 13
ATOM 9276 C CA . GLY A 1 7 ? 15.322 7.299 -13.963 1.00 0.00 407 GLY A CA 13
ATOM 9277 C C . GLY A 1 7 ? 14.273 6.683 -13.059 1.00 0.00 407 GLY A C 13
ATOM 9278 O O . GLY A 1 7 ? 13.848 7.298 -12.081 1.00 0.00 407 GLY A O 13
ATOM 9282 N N . SER A 1 8 ? 13.853 5.465 -13.386 1.00 0.00 408 SER A N 13
ATOM 9283 C CA . SER A 1 8 ? 12.842 4.768 -12.599 1.00 0.00 408 SER A CA 13
ATOM 9284 C C . SER A 1 8 ? 13.432 4.257 -11.288 1.00 0.00 408 SER A C 13
ATOM 9285 O O . SER A 1 8 ? 12.799 4.339 -10.236 1.00 0.00 408 SER A O 13
ATOM 9293 N N . VAL A 1 9 ? 14.650 3.730 -11.360 1.00 0.00 409 VAL A N 13
ATOM 9294 C CA . VAL A 1 9 ? 15.328 3.206 -10.180 1.00 0.00 409 VAL A CA 13
ATOM 9295 C C . VAL A 1 9 ? 14.325 2.691 -9.154 1.00 0.00 409 VAL A C 13
ATOM 9296 O O . VAL A 1 9 ? 14.426 2.993 -7.966 1.00 0.00 409 VAL A O 13
ATOM 9309 N N . GLY A 1 10 ? 13.356 1.910 -9.622 1.00 0.00 410 GLY A N 13
ATOM 9310 C CA . GLY A 1 10 ? 12.348 1.364 -8.732 1.00 0.00 410 GLY A CA 13
ATOM 9311 C C . GLY A 1 10 ? 11.036 1.091 -9.440 1.00 0.00 410 GLY A C 13
ATOM 9312 O O . GLY A 1 10 ? 10.900 1.353 -10.636 1.00 0.00 410 GLY A O 13
ATOM 9316 N N . LYS A 1 11 ? 10.066 0.562 -8.702 1.00 0.00 411 LYS A N 13
ATOM 9317 C CA . LYS A 1 11 ? 8.757 0.252 -9.265 1.00 0.00 411 LYS A CA 13
ATOM 9318 C C . LYS A 1 11 ? 8.242 1.410 -10.114 1.00 0.00 411 LYS A C 13
ATOM 9319 O O . LYS A 1 11 ? 8.027 2.520 -9.627 1.00 0.00 411 LYS A O 13
ATOM 9338 N N . PRO A 1 12 ? 8.038 1.147 -11.413 1.00 0.00 412 PRO A N 13
ATOM 9339 C CA . PRO A 1 12 ? 7.543 2.155 -12.356 1.00 0.00 412 PRO A CA 13
ATOM 9340 C C . PRO A 1 12 ? 6.086 2.523 -12.100 1.00 0.00 412 PRO A C 13
ATOM 9341 O O . PRO A 1 12 ? 5.730 3.701 -12.065 1.00 0.00 412 PRO A O 13
ATOM 9352 N N . TYR A 1 13 ? 5.247 1.508 -11.923 1.00 0.00 413 TYR A N 13
ATOM 9353 C CA . TYR A 1 13 ? 3.827 1.725 -11.672 1.00 0.00 413 TYR A CA 13
ATOM 9354 C C . TYR A 1 13 ? 3.614 2.484 -10.366 1.00 0.00 413 TYR A C 13
ATOM 9355 O O . TYR A 1 13 ? 3.587 1.890 -9.287 1.00 0.00 413 TYR A O 13
ATOM 9373 N N . ILE A 1 14 ? 3.464 3.800 -10.472 1.00 0.00 414 ILE A N 13
ATOM 9374 C CA . ILE A 1 14 ? 3.252 4.641 -9.300 1.00 0.00 414 ILE A CA 13
ATOM 9375 C C . ILE A 1 14 ? 1.802 5.105 -9.212 1.00 0.00 414 ILE A C 13
ATOM 9376 O O . ILE A 1 14 ? 1.228 5.576 -10.194 1.00 0.00 414 ILE A O 13
ATOM 9392 N N . CYS A 1 15 ? 1.214 4.970 -8.028 1.00 0.00 415 CYS A N 13
ATOM 9393 C CA . CYS A 1 15 ? -0.169 5.376 -7.809 1.00 0.00 415 CYS A CA 13
ATOM 9394 C C . CYS A 1 15 ? -0.364 6.849 -8.156 1.00 0.00 415 CYS A C 13
ATOM 9395 O O . CYS A 1 15 ? 0.354 7.715 -7.656 1.00 0.00 415 CYS A O 13
ATOM 9402 N N . GLN A 1 16 ? -1.341 7.125 -9.014 1.00 0.00 416 GLN A N 13
ATOM 9403 C CA . GLN A 1 16 ? -1.630 8.493 -9.428 1.00 0.00 416 GLN A CA 13
ATOM 9404 C C . GLN A 1 16 ? -2.582 9.169 -8.446 1.00 0.00 416 GLN A C 13
ATOM 9405 O O . GLN A 1 16 ? -3.247 10.147 -8.785 1.00 0.00 416 GLN A O 13
ATOM 9419 N N . SER A 1 17 ? -2.641 8.640 -7.228 1.00 0.00 417 SER A N 13
ATOM 9420 C CA . SER A 1 17 ? -3.515 9.190 -6.198 1.00 0.00 417 SER A CA 13
ATOM 9421 C C . SER A 1 17 ? -2.703 9.687 -5.006 1.00 0.00 417 SER A C 13
ATOM 9422 O O . SER A 1 17 ? -2.806 10.849 -4.610 1.00 0.00 417 SER A O 13
ATOM 9430 N N . CYS A 1 18 ? -1.894 8.799 -4.437 1.00 0.00 418 CYS A N 13
ATOM 9431 C CA . CYS A 1 18 ? -1.064 9.145 -3.290 1.00 0.00 418 CYS A CA 13
ATOM 9432 C C . CYS A 1 18 ? 0.402 9.268 -3.697 1.00 0.00 418 CYS A C 13
ATOM 9433 O O . CYS A 1 18 ? 1.091 10.207 -3.299 1.00 0.00 418 CYS A O 13
ATOM 9440 N N . GLY A 1 19 ? 0.872 8.313 -4.493 1.00 0.00 419 GLY A N 13
ATOM 9441 C CA . GLY A 1 19 ? 2.252 8.333 -4.941 1.00 0.00 419 GLY A CA 13
ATOM 9442 C C . GLY A 1 19 ? 2.965 7.021 -4.679 1.00 0.00 419 GLY A C 13
ATOM 9443 O O . GLY A 1 19 ? 4.184 6.927 -4.830 1.00 0.00 419 GLY A O 13
ATOM 9447 N N . LYS A 1 20 ? 2.206 6.005 -4.283 1.00 0.00 420 LYS A N 13
ATOM 9448 C CA . LYS A 1 20 ? 2.772 4.692 -3.998 1.00 0.00 420 LYS A CA 13
ATOM 9449 C C . LYS A 1 20 ? 3.398 4.086 -5.251 1.00 0.00 420 LYS A C 13
ATOM 9450 O O . LYS A 1 20 ? 3.385 4.695 -6.320 1.00 0.00 420 LYS A O 13
ATOM 9469 N N . GLY A 1 21 ? 3.944 2.882 -5.111 1.00 0.00 421 GLY A N 13
ATOM 9470 C CA . GLY A 1 21 ? 4.566 2.214 -6.239 1.00 0.00 421 GLY A CA 13
ATOM 9471 C C . GLY A 1 21 ? 4.396 0.708 -6.187 1.00 0.00 421 GLY A C 13
ATOM 9472 O O . GLY A 1 21 ? 4.406 0.112 -5.109 1.00 0.00 421 GLY A O 13
ATOM 9476 N N . PHE A 1 22 ? 4.238 0.092 -7.353 1.00 0.00 422 PHE A N 13
ATOM 9477 C CA . PHE A 1 22 ? 4.062 -1.354 -7.436 1.00 0.00 422 PHE A CA 13
ATOM 9478 C C . PHE A 1 22 ? 4.847 -1.931 -8.610 1.00 0.00 422 PHE A C 13
ATOM 9479 O O . PHE A 1 22 ? 5.224 -1.209 -9.533 1.00 0.00 422 PHE A O 13
ATOM 9496 N N . SER A 1 23 ? 5.091 -3.237 -8.567 1.00 0.00 423 SER A N 13
ATOM 9497 C CA . SER A 1 23 ? 5.834 -3.911 -9.625 1.00 0.00 423 SER A CA 13
ATOM 9498 C C . SER A 1 23 ? 4.890 -4.449 -10.695 1.00 0.00 423 SER A C 13
ATOM 9499 O O . SER A 1 23 ? 5.236 -4.497 -11.876 1.00 0.00 423 SER A O 13
ATOM 9507 N N . ARG A 1 24 ? 3.696 -4.851 -10.274 1.00 0.00 424 ARG A N 13
ATOM 9508 C CA . ARG A 1 24 ? 2.701 -5.387 -11.195 1.00 0.00 424 ARG A CA 13
ATOM 9509 C C . ARG A 1 24 ? 1.521 -4.430 -11.338 1.00 0.00 424 ARG A C 13
ATOM 9510 O O . ARG A 1 24 ? 1.227 -3.631 -10.448 1.00 0.00 424 ARG A O 13
ATOM 9531 N N . PRO A 1 25 ? 0.828 -4.510 -12.484 1.00 0.00 425 PRO A N 13
ATOM 9532 C CA . PRO A 1 25 ? -0.330 -3.659 -12.770 1.00 0.00 425 PRO A CA 13
ATOM 9533 C C . PRO A 1 25 ? -1.535 -4.009 -11.903 1.00 0.00 425 PRO A C 13
ATOM 9534 O O . PRO A 1 25 ? -2.224 -3.124 -11.394 1.00 0.00 425 PRO A O 13
ATOM 9545 N N . ASP A 1 26 ? -1.783 -5.303 -11.738 1.00 0.00 426 ASP A N 13
ATOM 9546 C CA . ASP A 1 26 ? -2.904 -5.770 -10.930 1.00 0.00 426 ASP A CA 13
ATOM 9547 C C . ASP A 1 26 ? -2.696 -5.424 -9.459 1.00 0.00 426 ASP A C 13
ATOM 9548 O O . ASP A 1 26 ? -3.639 -5.058 -8.757 1.00 0.00 426 ASP A O 13
ATOM 9557 N N . HIS A 1 27 ? -1.455 -5.542 -8.998 1.00 0.00 427 HIS A N 13
ATOM 9558 C CA . HIS A 1 27 ? -1.123 -5.242 -7.610 1.00 0.00 427 HIS A CA 13
ATOM 9559 C C . HIS A 1 27 ? -1.501 -3.806 -7.260 1.00 0.00 427 HIS A C 13
ATOM 9560 O O . HIS A 1 27 ? -2.155 -3.555 -6.246 1.00 0.00 427 HIS A O 13
ATOM 9574 N N . LEU A 1 28 ? -1.085 -2.868 -8.103 1.00 0.00 428 LEU A N 13
ATOM 9575 C CA . LEU A 1 28 ? -1.380 -1.456 -7.882 1.00 0.00 428 LEU A CA 13
ATOM 9576 C C . LEU A 1 28 ? -2.882 -1.198 -7.934 1.00 0.00 428 LEU A C 13
ATOM 9577 O O . LEU A 1 28 ? -3.429 -0.485 -7.094 1.00 0.00 428 LEU A O 13
ATOM 9593 N N . ASN A 1 29 ? -3.544 -1.787 -8.925 1.00 0.00 429 ASN A N 13
ATOM 9594 C CA . ASN A 1 29 ? -4.984 -1.622 -9.085 1.00 0.00 429 ASN A CA 13
ATOM 9595 C C . ASN A 1 29 ? -5.712 -1.889 -7.771 1.00 0.00 429 ASN A C 13
ATOM 9596 O O . ASN A 1 29 ? -6.501 -1.067 -7.308 1.00 0.00 429 ASN A O 13
ATOM 9607 N N . GLY A 1 30 ? -5.441 -3.046 -7.175 1.00 0.00 430 GLY A N 13
ATOM 9608 C CA . GLY A 1 30 ? -6.077 -3.401 -5.920 1.00 0.00 430 GLY A CA 13
ATOM 9609 C C . GLY A 1 30 ? -5.982 -2.295 -4.888 1.00 0.00 430 GLY A C 13
ATOM 9610 O O . GLY A 1 30 ? -6.956 -1.995 -4.197 1.00 0.00 430 GLY A O 13
ATOM 9614 N N . HIS A 1 31 ? -4.804 -1.687 -4.781 1.00 0.00 431 HIS A N 13
ATOM 9615 C CA . HIS A 1 31 ? -4.585 -0.608 -3.825 1.00 0.00 431 HIS A CA 13
ATOM 9616 C C . HIS A 1 31 ? -5.469 0.593 -4.149 1.00 0.00 431 HIS A C 13
ATOM 9617 O O . HIS A 1 31 ? -6.022 1.229 -3.251 1.00 0.00 431 HIS A O 13
ATOM 9631 N N . ILE A 1 32 ? -5.597 0.897 -5.436 1.00 0.00 432 ILE A N 13
ATOM 9632 C CA . ILE A 1 32 ? -6.414 2.021 -5.877 1.00 0.00 432 ILE A CA 13
ATOM 9633 C C . ILE A 1 32 ? -7.900 1.694 -5.775 1.00 0.00 432 ILE A C 13
ATOM 9634 O O . ILE A 1 32 ? -8.745 2.590 -5.764 1.00 0.00 432 ILE A O 13
ATOM 9650 N N . LYS A 1 33 ? -8.212 0.405 -5.698 1.00 0.00 433 LYS A N 13
ATOM 9651 C CA . LYS A 1 33 ? -9.596 -0.042 -5.593 1.00 0.00 433 LYS A CA 13
ATOM 9652 C C . LYS A 1 33 ? -9.881 -0.608 -4.206 1.00 0.00 433 LYS A C 13
ATOM 9653 O O . LYS A 1 33 ? -10.994 -1.054 -3.925 1.00 0.00 433 LYS A O 13
ATOM 9672 N N . GLN A 1 34 ? -8.871 -0.586 -3.343 1.00 0.00 434 GLN A N 13
ATOM 9673 C CA . GLN A 1 34 ? -9.014 -1.097 -1.985 1.00 0.00 434 GLN A CA 13
ATOM 9674 C C . GLN A 1 34 ? -8.754 0.002 -0.960 1.00 0.00 434 GLN A C 13
ATOM 9675 O O . GLN A 1 34 ? -9.254 -0.052 0.164 1.00 0.00 434 GLN A O 13
ATOM 9689 N N . VAL A 1 35 ? -7.968 0.998 -1.354 1.00 0.00 435 VAL A N 13
ATOM 9690 C CA . VAL A 1 35 ? -7.642 2.111 -0.470 1.00 0.00 435 VAL A CA 13
ATOM 9691 C C . VAL A 1 35 ? -8.185 3.426 -1.017 1.00 0.00 435 VAL A C 13
ATOM 9692 O O . VAL A 1 35 ? -8.691 4.261 -0.267 1.00 0.00 435 VAL A O 13
ATOM 9705 N N . HIS A 1 36 ? -8.077 3.603 -2.330 1.00 0.00 436 HIS A N 13
ATOM 9706 C CA . HIS A 1 36 ? -8.559 4.817 -2.980 1.00 0.00 436 HIS A CA 13
ATOM 9707 C C . HIS A 1 36 ? -9.995 4.641 -3.463 1.00 0.00 436 HIS A C 13
ATOM 9708 O O . HIS A 1 36 ? -10.527 5.486 -4.184 1.00 0.00 436 HIS A O 13
ATOM 9722 N N . THR A 1 37 ? -10.619 3.537 -3.063 1.00 0.00 437 THR A N 13
ATOM 9723 C CA . THR A 1 37 ? -11.992 3.249 -3.457 1.00 0.00 437 THR A CA 13
ATOM 9724 C C . THR A 1 37 ? -12.985 3.873 -2.483 1.00 0.00 437 THR A C 13
ATOM 9725 O O . THR A 1 37 ? -14.030 4.382 -2.889 1.00 0.00 437 THR A O 13
ATOM 9736 N N . SER A 1 38 ? -12.652 3.831 -1.197 1.00 0.00 438 SER A N 13
ATOM 9737 C CA . SER A 1 38 ? -13.518 4.390 -0.165 1.00 0.00 438 SER A CA 13
ATOM 9738 C C . SER A 1 38 ? -13.905 5.827 -0.500 1.00 0.00 438 SER A C 13
ATOM 9739 O O . SER A 1 38 ? -13.052 6.710 -0.571 1.00 0.00 438 SER A O 13
ATOM 9747 N N . GLU A 1 39 ? -15.199 6.052 -0.706 1.00 0.00 439 GLU A N 13
ATOM 9748 C CA . GLU A 1 39 ? -15.700 7.381 -1.035 1.00 0.00 439 GLU A CA 13
ATOM 9749 C C . GLU A 1 39 ? -15.209 8.413 -0.024 1.00 0.00 439 GLU A C 13
ATOM 9750 O O . GLU A 1 39 ? -15.138 8.139 1.174 1.00 0.00 439 GLU A O 13
ATOM 9762 N N . ARG A 1 40 ? -14.870 9.600 -0.516 1.00 0.00 440 ARG A N 13
ATOM 9763 C CA . ARG A 1 40 ? -14.384 10.673 0.343 1.00 0.00 440 ARG A CA 13
ATOM 9764 C C . ARG A 1 40 ? -15.104 11.983 0.037 1.00 0.00 440 ARG A C 13
ATOM 9765 O O . ARG A 1 40 ? -15.601 12.203 -1.068 1.00 0.00 440 ARG A O 13
ATOM 9786 N N . PRO A 1 41 ? -15.162 12.874 1.038 1.00 0.00 441 PRO A N 13
ATOM 9787 C CA . PRO A 1 41 ? -15.819 14.177 0.900 1.00 0.00 441 PRO A CA 13
ATOM 9788 C C . PRO A 1 41 ? -15.053 15.118 -0.023 1.00 0.00 441 PRO A C 13
ATOM 9789 O O . PRO A 1 41 ? -14.002 14.761 -0.557 1.00 0.00 441 PRO A O 13
ATOM 9800 N N . HIS A 1 42 ? -15.585 16.322 -0.208 1.00 0.00 442 HIS A N 13
ATOM 9801 C CA . HIS A 1 42 ? -14.950 17.315 -1.067 1.00 0.00 442 HIS A CA 13
ATOM 9802 C C . HIS A 1 42 ? -14.774 18.639 -0.329 1.00 0.00 442 HIS A C 13
ATOM 9803 O O . HIS A 1 42 ? -15.615 19.026 0.483 1.00 0.00 442 HIS A O 13
ATOM 9817 N N . LYS A 1 43 ? -13.676 19.330 -0.616 1.00 0.00 443 LYS A N 13
ATOM 9818 C CA . LYS A 1 43 ? -13.390 20.611 0.019 1.00 0.00 443 LYS A CA 13
ATOM 9819 C C . LYS A 1 43 ? -14.543 21.589 -0.183 1.00 0.00 443 LYS A C 13
ATOM 9820 O O . LYS A 1 43 ? -15.229 21.550 -1.205 1.00 0.00 443 LYS A O 13
ATOM 9839 N N . CYS A 1 44 ? -14.749 22.464 0.794 1.00 0.00 444 CYS A N 13
ATOM 9840 C CA . CYS A 1 44 ? -15.819 23.453 0.723 1.00 0.00 444 CYS A CA 13
ATOM 9841 C C . CYS A 1 44 ? -15.696 24.295 -0.543 1.00 0.00 444 CYS A C 13
ATOM 9842 O O . CYS A 1 44 ? -14.791 25.120 -0.665 1.00 0.00 444 CYS A O 13
ATOM 9850 N N . GLN A 1 45 ? -16.612 24.080 -1.482 1.00 0.00 445 GLN A N 13
ATOM 9851 C CA . GLN A 1 45 ? -16.605 24.818 -2.739 1.00 0.00 445 GLN A CA 13
ATOM 9852 C C . GLN A 1 45 ? -16.889 26.298 -2.503 1.00 0.00 445 GLN A C 13
ATOM 9853 O O . GLN A 1 45 ? -17.160 26.717 -1.378 1.00 0.00 445 GLN A O 13
ATOM 9867 N N . VAL A 1 46 ? -16.826 27.085 -3.572 1.00 0.00 446 VAL A N 13
ATOM 9868 C CA . VAL A 1 46 ? -17.077 28.519 -3.482 1.00 0.00 446 VAL A CA 13
ATOM 9869 C C . VAL A 1 46 ? -18.556 28.803 -3.242 1.00 0.00 446 VAL A C 13
ATOM 9870 O O . VAL A 1 46 ? -19.420 28.014 -3.624 1.00 0.00 446 VAL A O 13
ATOM 9883 N N . TRP A 1 47 ? -18.839 29.935 -2.608 1.00 0.00 447 TRP A N 13
ATOM 9884 C CA . TRP A 1 47 ? -20.214 30.325 -2.317 1.00 0.00 447 TRP A CA 13
ATOM 9885 C C . TRP A 1 47 ? -20.795 31.160 -3.453 1.00 0.00 447 TRP A C 13
ATOM 9886 O O . TRP A 1 47 ? -20.114 32.014 -4.020 1.00 0.00 447 TRP A O 13
ATOM 9907 N N . VAL A 1 48 ? -22.058 30.907 -3.781 1.00 0.00 448 VAL A N 13
ATOM 9908 C CA . VAL A 1 48 ? -22.731 31.637 -4.849 1.00 0.00 448 VAL A CA 13
ATOM 9909 C C . VAL A 1 48 ? -22.257 33.085 -4.909 1.00 0.00 448 VAL A C 13
ATOM 9910 O O . VAL A 1 48 ? -22.248 33.788 -3.898 1.00 0.00 448 VAL A O 13
ATOM 9923 N N . SER A 1 49 ? -21.863 33.524 -6.100 1.00 0.00 449 SER A N 13
ATOM 9924 C CA . SER A 1 49 ? -21.384 34.888 -6.292 1.00 0.00 449 SER A CA 13
ATOM 9925 C C . SER A 1 49 ? -22.204 35.873 -5.464 1.00 0.00 449 SER A C 13
ATOM 9926 O O . SER A 1 49 ? -21.657 36.644 -4.676 1.00 0.00 449 SER A O 13
ATOM 9934 N N . GLY A 1 50 ? -23.520 35.840 -5.649 1.00 0.00 450 GLY A N 13
ATOM 9935 C CA . GLY A 1 50 ? -24.395 36.735 -4.913 1.00 0.00 450 GLY A CA 13
ATOM 9936 C C . GLY A 1 50 ? -25.457 37.362 -5.795 1.00 0.00 450 GLY A C 13
ATOM 9937 O O . GLY A 1 50 ? -26.601 36.909 -5.843 1.00 0.00 450 GLY A O 13
ATOM 9941 N N . PRO A 1 51 ? -25.081 38.431 -6.512 1.00 0.00 451 PRO A N 13
ATOM 9942 C CA . PRO A 1 51 ? -25.995 39.145 -7.408 1.00 0.00 451 PRO A CA 13
ATOM 9943 C C . PRO A 1 51 ? -26.358 38.323 -8.640 1.00 0.00 451 PRO A C 13
ATOM 9944 O O . PRO A 1 51 ? -25.654 38.356 -9.649 1.00 0.00 451 PRO A O 13
ATOM 9955 N N . SER A 1 52 ? -27.461 37.588 -8.552 1.00 0.00 452 SER A N 13
ATOM 9956 C CA . SER A 1 52 ? -27.916 36.755 -9.659 1.00 0.00 452 SER A CA 13
ATOM 9957 C C . SER A 1 52 ? -28.567 37.604 -10.746 1.00 0.00 452 SER A C 13
ATOM 9958 O O . SER A 1 52 ? -28.218 37.502 -11.922 1.00 0.00 452 SER A O 13
ATOM 9966 N N . SER A 1 53 ? -29.517 38.443 -10.343 1.00 0.00 453 SER A N 13
ATOM 9967 C CA . SER A 1 53 ? -30.221 39.308 -11.282 1.00 0.00 453 SER A CA 13
ATOM 9968 C C . SER A 1 53 ? -29.286 39.781 -12.391 1.00 0.00 453 SER A C 13
ATOM 9969 O O . SER A 1 53 ? -28.346 40.536 -12.146 1.00 0.00 453 SER A O 13
ATOM 9977 N N . GLY A 1 54 ? -29.551 39.331 -13.613 1.00 0.00 454 GLY A N 13
ATOM 9978 C CA . GLY A 1 54 ? -28.726 39.718 -14.742 1.00 0.00 454 GLY A CA 13
ATOM 9979 C C . GLY A 1 54 ? -29.224 39.137 -16.051 1.00 0.00 454 GLY A C 13
ATOM 9980 O O . GLY A 1 54 ? -29.507 37.943 -16.140 1.00 0.00 454 GLY A O 13
ATOM 9985 N N . GLY A 1 1 ? 4.549 13.773 15.760 1.00 0.00 401 GLY A N 14
ATOM 9986 C CA . GLY A 1 1 ? 3.752 14.888 15.283 1.00 0.00 401 GLY A CA 14
ATOM 9987 C C . GLY A 1 1 ? 4.178 15.359 13.907 1.00 0.00 401 GLY A C 14
ATOM 9988 O O . GLY A 1 1 ? 3.379 15.366 12.970 1.00 0.00 401 GLY A O 14
ATOM 9992 N N . SER A 1 2 ? 5.441 15.757 13.784 1.00 0.00 402 SER A N 14
ATOM 9993 C CA . SER A 1 2 ? 5.970 16.237 12.513 1.00 0.00 402 SER A CA 14
ATOM 9994 C C . SER A 1 2 ? 6.698 15.121 11.771 1.00 0.00 402 SER A C 14
ATOM 9995 O O . SER A 1 2 ? 7.449 14.350 12.368 1.00 0.00 402 SER A O 14
ATOM 10003 N N . SER A 1 3 ? 6.470 15.040 10.464 1.00 0.00 403 SER A N 14
ATOM 10004 C CA . SER A 1 3 ? 7.100 14.016 9.639 1.00 0.00 403 SER A CA 14
ATOM 10005 C C . SER A 1 3 ? 7.868 14.647 8.482 1.00 0.00 403 SER A C 14
ATOM 10006 O O . SER A 1 3 ? 7.748 15.844 8.222 1.00 0.00 403 SER A O 14
ATOM 10014 N N . GLY A 1 4 ? 8.657 13.832 7.789 1.00 0.00 404 GLY A N 14
ATOM 10015 C CA . GLY A 1 4 ? 9.433 14.327 6.667 1.00 0.00 404 GLY A CA 14
ATOM 10016 C C . GLY A 1 4 ? 8.999 13.719 5.348 1.00 0.00 404 GLY A C 14
ATOM 10017 O O . GLY A 1 4 ? 7.850 13.304 5.196 1.00 0.00 404 GLY A O 14
ATOM 10021 N N . SER A 1 5 ? 9.919 13.667 4.390 1.00 0.00 405 SER A N 14
ATOM 10022 C CA . SER A 1 5 ? 9.624 13.111 3.075 1.00 0.00 405 SER A CA 14
ATOM 10023 C C . SER A 1 5 ? 10.488 11.885 2.798 1.00 0.00 405 SER A C 14
ATOM 10024 O O . SER A 1 5 ? 11.696 11.897 3.034 1.00 0.00 405 SER A O 14
ATOM 10032 N N . SER A 1 6 ? 9.859 10.827 2.294 1.00 0.00 406 SER A N 14
ATOM 10033 C CA . SER A 1 6 ? 10.569 9.591 1.987 1.00 0.00 406 SER A CA 14
ATOM 10034 C C . SER A 1 6 ? 10.061 8.983 0.683 1.00 0.00 406 SER A C 14
ATOM 10035 O O . SER A 1 6 ? 8.929 9.229 0.270 1.00 0.00 406 SER A O 14
ATOM 10043 N N . GLY A 1 7 ? 10.909 8.185 0.040 1.00 0.00 407 GLY A N 14
ATOM 10044 C CA . GLY A 1 7 ? 10.529 7.554 -1.210 1.00 0.00 407 GLY A CA 14
ATOM 10045 C C . GLY A 1 7 ? 11.685 6.825 -1.866 1.00 0.00 407 GLY A C 14
ATOM 10046 O O . GLY A 1 7 ? 12.817 7.310 -1.861 1.00 0.00 407 GLY A O 14
ATOM 10050 N N . SER A 1 8 ? 11.402 5.656 -2.431 1.00 0.00 408 SER A N 14
ATOM 10051 C CA . SER A 1 8 ? 12.428 4.856 -3.089 1.00 0.00 408 SER A CA 14
ATOM 10052 C C . SER A 1 8 ? 12.099 4.658 -4.565 1.00 0.00 408 SER A C 14
ATOM 10053 O O . SER A 1 8 ? 10.984 4.275 -4.919 1.00 0.00 408 SER A O 14
ATOM 10061 N N . VAL A 1 9 ? 13.079 4.923 -5.424 1.00 0.00 409 VAL A N 14
ATOM 10062 C CA . VAL A 1 9 ? 12.896 4.774 -6.863 1.00 0.00 409 VAL A CA 14
ATOM 10063 C C . VAL A 1 9 ? 13.079 3.323 -7.293 1.00 0.00 409 VAL A C 14
ATOM 10064 O O . VAL A 1 9 ? 13.865 2.584 -6.701 1.00 0.00 409 VAL A O 14
ATOM 10077 N N . GLY A 1 10 ? 12.348 2.921 -8.328 1.00 0.00 410 GLY A N 14
ATOM 10078 C CA . GLY A 1 10 ? 12.445 1.559 -8.821 1.00 0.00 410 GLY A CA 14
ATOM 10079 C C . GLY A 1 10 ? 11.205 1.127 -9.577 1.00 0.00 410 GLY A C 14
ATOM 10080 O O . GLY A 1 10 ? 11.222 1.018 -10.803 1.00 0.00 410 GLY A O 14
ATOM 10084 N N . LYS A 1 11 ? 10.124 0.878 -8.845 1.00 0.00 411 LYS A N 14
ATOM 10085 C CA . LYS A 1 11 ? 8.868 0.454 -9.454 1.00 0.00 411 LYS A CA 14
ATOM 10086 C C . LYS A 1 11 ? 8.270 1.572 -10.302 1.00 0.00 411 LYS A C 14
ATOM 10087 O O . LYS A 1 11 ? 8.038 2.685 -9.830 1.00 0.00 411 LYS A O 14
ATOM 10106 N N . PRO A 1 12 ? 8.012 1.270 -11.583 1.00 0.00 412 PRO A N 14
ATOM 10107 C CA . PRO A 1 12 ? 7.436 2.236 -12.523 1.00 0.00 412 PRO A CA 14
ATOM 10108 C C . PRO A 1 12 ? 5.980 2.557 -12.203 1.00 0.00 412 PRO A C 14
ATOM 10109 O O . PRO A 1 12 ? 5.590 3.724 -12.144 1.00 0.00 412 PRO A O 14
ATOM 10120 N N . TYR A 1 13 ? 5.181 1.516 -11.998 1.00 0.00 413 TYR A N 14
ATOM 10121 C CA . TYR A 1 13 ? 3.767 1.688 -11.686 1.00 0.00 413 TYR A CA 14
ATOM 10122 C C . TYR A 1 13 ? 3.586 2.468 -10.388 1.00 0.00 413 TYR A C 14
ATOM 10123 O O . TYR A 1 13 ? 3.536 1.887 -9.303 1.00 0.00 413 TYR A O 14
ATOM 10141 N N . ILE A 1 14 ? 3.488 3.788 -10.507 1.00 0.00 414 ILE A N 14
ATOM 10142 C CA . ILE A 1 14 ? 3.311 4.649 -9.344 1.00 0.00 414 ILE A CA 14
ATOM 10143 C C . ILE A 1 14 ? 1.867 5.122 -9.225 1.00 0.00 414 ILE A C 14
ATOM 10144 O O . ILE A 1 14 ? 1.280 5.611 -10.191 1.00 0.00 414 ILE A O 14
ATOM 10160 N N . CYS A 1 15 ? 1.298 4.976 -8.033 1.00 0.00 415 CYS A N 14
ATOM 10161 C CA . CYS A 1 15 ? -0.078 5.390 -7.785 1.00 0.00 415 CYS A CA 14
ATOM 10162 C C . CYS A 1 15 ? -0.265 6.871 -8.099 1.00 0.00 415 CYS A C 14
ATOM 10163 O O . CYS A 1 15 ? 0.469 7.720 -7.595 1.00 0.00 415 CYS A O 14
ATOM 10170 N N . GLN A 1 16 ? -1.253 7.173 -8.936 1.00 0.00 416 GLN A N 14
ATOM 10171 C CA . GLN A 1 16 ? -1.537 8.551 -9.317 1.00 0.00 416 GLN A CA 14
ATOM 10172 C C . GLN A 1 16 ? -2.480 9.210 -8.316 1.00 0.00 416 GLN A C 14
ATOM 10173 O O . GLN A 1 16 ? -3.140 10.201 -8.630 1.00 0.00 416 GLN A O 14
ATOM 10187 N N . SER A 1 17 ? -2.540 8.652 -7.111 1.00 0.00 417 SER A N 14
ATOM 10188 C CA . SER A 1 17 ? -3.407 9.183 -6.065 1.00 0.00 417 SER A CA 14
ATOM 10189 C C . SER A 1 17 ? -2.586 9.661 -4.871 1.00 0.00 417 SER A C 14
ATOM 10190 O O . SER A 1 17 ? -2.735 10.795 -4.415 1.00 0.00 417 SER A O 14
ATOM 10198 N N . CYS A 1 18 ? -1.721 8.787 -4.369 1.00 0.00 418 CYS A N 14
ATOM 10199 C CA . CYS A 1 18 ? -0.876 9.117 -3.227 1.00 0.00 418 CYS A CA 14
ATOM 10200 C C . CYS A 1 18 ? 0.586 9.235 -3.648 1.00 0.00 418 CYS A C 14
ATOM 10201 O O . CYS A 1 18 ? 1.280 10.175 -3.263 1.00 0.00 418 CYS A O 14
ATOM 10208 N N . GLY A 1 19 ? 1.047 8.273 -4.442 1.00 0.00 419 GLY A N 14
ATOM 10209 C CA . GLY A 1 19 ? 2.423 8.287 -4.903 1.00 0.00 419 GLY A CA 14
ATOM 10210 C C . GLY A 1 19 ? 3.132 6.971 -4.651 1.00 0.00 419 GLY A C 14
ATOM 10211 O O . GLY A 1 19 ? 4.353 6.881 -4.781 1.00 0.00 419 GLY A O 14
ATOM 10215 N N . LYS A 1 20 ? 2.366 5.948 -4.288 1.00 0.00 420 LYS A N 14
ATOM 10216 C CA . LYS A 1 20 ? 2.928 4.630 -4.017 1.00 0.00 420 LYS A CA 14
ATOM 10217 C C . LYS A 1 20 ? 3.540 4.029 -5.278 1.00 0.00 420 LYS A C 14
ATOM 10218 O O . LYS A 1 20 ? 3.516 4.642 -6.344 1.00 0.00 420 LYS A O 14
ATOM 10237 N N . GLY A 1 21 ? 4.087 2.824 -5.148 1.00 0.00 421 GLY A N 14
ATOM 10238 C CA . GLY A 1 21 ? 4.697 2.160 -6.286 1.00 0.00 421 GLY A CA 14
ATOM 10239 C C . GLY A 1 21 ? 4.521 0.655 -6.241 1.00 0.00 421 GLY A C 14
ATOM 10240 O O . GLY A 1 21 ? 4.572 0.048 -5.172 1.00 0.00 421 GLY A O 14
ATOM 10244 N N . PHE A 1 22 ? 4.311 0.051 -7.406 1.00 0.00 422 PHE A N 14
ATOM 10245 C CA . PHE A 1 22 ? 4.124 -1.392 -7.496 1.00 0.00 422 PHE A CA 14
ATOM 10246 C C . PHE A 1 22 ? 4.883 -1.966 -8.690 1.00 0.00 422 PHE A C 14
ATOM 10247 O O . PHE A 1 22 ? 5.269 -1.236 -9.602 1.00 0.00 422 PHE A O 14
ATOM 10264 N N . SER A 1 23 ? 5.092 -3.278 -8.675 1.00 0.00 423 SER A N 14
ATOM 10265 C CA . SER A 1 23 ? 5.808 -3.950 -9.753 1.00 0.00 423 SER A CA 14
ATOM 10266 C C . SER A 1 23 ? 4.834 -4.505 -10.788 1.00 0.00 423 SER A C 14
ATOM 10267 O O . SER A 1 23 ? 5.155 -4.593 -11.974 1.00 0.00 423 SER A O 14
ATOM 10275 N N . ARG A 1 24 ? 3.643 -4.877 -10.332 1.00 0.00 424 ARG A N 14
ATOM 10276 C CA . ARG A 1 24 ? 2.622 -5.424 -11.217 1.00 0.00 424 ARG A CA 14
ATOM 10277 C C . ARG A 1 24 ? 1.454 -4.452 -11.366 1.00 0.00 424 ARG A C 14
ATOM 10278 O O . ARG A 1 24 ? 1.189 -3.623 -10.495 1.00 0.00 424 ARG A O 14
ATOM 10299 N N . PRO A 1 25 ? 0.738 -4.556 -12.495 1.00 0.00 425 PRO A N 14
ATOM 10300 C CA . PRO A 1 25 ? -0.412 -3.695 -12.785 1.00 0.00 425 PRO A CA 14
ATOM 10301 C C . PRO A 1 25 ? -1.605 -4.000 -11.886 1.00 0.00 425 PRO A C 14
ATOM 10302 O O . PRO A 1 25 ? -2.237 -3.091 -11.346 1.00 0.00 425 PRO A O 14
ATOM 10313 N N . ASP A 1 26 ? -1.908 -5.283 -11.728 1.00 0.00 426 ASP A N 14
ATOM 10314 C CA . ASP A 1 26 ? -3.025 -5.708 -10.892 1.00 0.00 426 ASP A CA 14
ATOM 10315 C C . ASP A 1 26 ? -2.771 -5.361 -9.428 1.00 0.00 426 ASP A C 14
ATOM 10316 O O . ASP A 1 26 ? -3.679 -4.932 -8.715 1.00 0.00 426 ASP A O 14
ATOM 10325 N N . HIS A 1 27 ? -1.532 -5.550 -8.987 1.00 0.00 427 HIS A N 14
ATOM 10326 C CA . HIS A 1 27 ? -1.158 -5.257 -7.607 1.00 0.00 427 HIS A CA 14
ATOM 10327 C C . HIS A 1 27 ? -1.513 -3.819 -7.242 1.00 0.00 427 HIS A C 14
ATOM 10328 O O . HIS A 1 27 ? -2.162 -3.567 -6.226 1.00 0.00 427 HIS A O 14
ATOM 10342 N N . LEU A 1 28 ? -1.083 -2.879 -8.076 1.00 0.00 428 LEU A N 14
ATOM 10343 C CA . LEU A 1 28 ? -1.354 -1.465 -7.841 1.00 0.00 428 LEU A CA 14
ATOM 10344 C C . LEU A 1 28 ? -2.854 -1.188 -7.860 1.00 0.00 428 LEU A C 14
ATOM 10345 O O . LEU A 1 28 ? -3.375 -0.481 -6.999 1.00 0.00 428 LEU A O 14
ATOM 10361 N N . ASN A 1 29 ? -3.542 -1.752 -8.847 1.00 0.00 429 ASN A N 14
ATOM 10362 C CA . ASN A 1 29 ? -4.983 -1.567 -8.977 1.00 0.00 429 ASN A CA 14
ATOM 10363 C C . ASN A 1 29 ? -5.690 -1.858 -7.657 1.00 0.00 429 ASN A C 14
ATOM 10364 O O . ASN A 1 29 ? -6.420 -1.017 -7.133 1.00 0.00 429 ASN A O 14
ATOM 10375 N N . GLY A 1 30 ? -5.467 -3.056 -7.124 1.00 0.00 430 GLY A N 14
ATOM 10376 C CA . GLY A 1 30 ? -6.089 -3.437 -5.869 1.00 0.00 430 GLY A CA 14
ATOM 10377 C C . GLY A 1 30 ? -5.939 -2.372 -4.801 1.00 0.00 430 GLY A C 14
ATOM 10378 O O . GLY A 1 30 ? -6.858 -2.136 -4.016 1.00 0.00 430 GLY A O 14
ATOM 10382 N N . HIS A 1 31 ? -4.777 -1.728 -4.768 1.00 0.00 431 HIS A N 14
ATOM 10383 C CA . HIS A 1 31 ? -4.509 -0.683 -3.786 1.00 0.00 431 HIS A CA 14
ATOM 10384 C C . HIS A 1 31 ? -5.389 0.537 -4.038 1.00 0.00 431 HIS A C 14
ATOM 10385 O O . HIS A 1 31 ? -5.903 1.147 -3.100 1.00 0.00 431 HIS A O 14
ATOM 10399 N N . ILE A 1 32 ? -5.556 0.888 -5.309 1.00 0.00 432 ILE A N 14
ATOM 10400 C CA . ILE A 1 32 ? -6.374 2.035 -5.683 1.00 0.00 432 ILE A CA 14
ATOM 10401 C C . ILE A 1 32 ? -7.859 1.724 -5.532 1.00 0.00 432 ILE A C 14
ATOM 10402 O O . ILE A 1 32 ? -8.688 2.629 -5.428 1.00 0.00 432 ILE A O 14
ATOM 10418 N N . LYS A 1 33 ? -8.190 0.437 -5.519 1.00 0.00 433 LYS A N 14
ATOM 10419 C CA . LYS A 1 33 ? -9.575 0.004 -5.378 1.00 0.00 433 LYS A CA 14
ATOM 10420 C C . LYS A 1 33 ? -9.825 -0.576 -3.990 1.00 0.00 433 LYS A C 14
ATOM 10421 O O . LYS A 1 33 ? -10.941 -0.984 -3.670 1.00 0.00 433 LYS A O 14
ATOM 10440 N N . GLN A 1 34 ? -8.779 -0.609 -3.170 1.00 0.00 434 GLN A N 14
ATOM 10441 C CA . GLN A 1 34 ? -8.887 -1.138 -1.816 1.00 0.00 434 GLN A CA 14
ATOM 10442 C C . GLN A 1 34 ? -8.607 -0.052 -0.782 1.00 0.00 434 GLN A C 14
ATOM 10443 O O . GLN A 1 34 ? -9.107 -0.106 0.341 1.00 0.00 434 GLN A O 14
ATOM 10457 N N . VAL A 1 35 ? -7.804 0.934 -1.170 1.00 0.00 435 VAL A N 14
ATOM 10458 C CA . VAL A 1 35 ? -7.458 2.033 -0.278 1.00 0.00 435 VAL A CA 14
ATOM 10459 C C . VAL A 1 35 ? -8.010 3.356 -0.796 1.00 0.00 435 VAL A C 14
ATOM 10460 O O . VAL A 1 35 ? -8.491 4.186 -0.023 1.00 0.00 435 VAL A O 14
ATOM 10473 N N . HIS A 1 36 ? -7.938 3.548 -2.109 1.00 0.00 436 HIS A N 14
ATOM 10474 C CA . HIS A 1 36 ? -8.433 4.770 -2.732 1.00 0.00 436 HIS A CA 14
ATOM 10475 C C . HIS A 1 36 ? -9.875 4.597 -3.200 1.00 0.00 436 HIS A C 14
ATOM 10476 O O . HIS A 1 36 ? -10.406 5.433 -3.932 1.00 0.00 436 HIS A O 14
ATOM 10490 N N . THR A 1 37 ? -10.503 3.506 -2.773 1.00 0.00 437 THR A N 14
ATOM 10491 C CA . THR A 1 37 ? -11.882 3.223 -3.150 1.00 0.00 437 THR A CA 14
ATOM 10492 C C . THR A 1 37 ? -12.862 3.901 -2.200 1.00 0.00 437 THR A C 14
ATOM 10493 O O . THR A 1 37 ? -12.764 3.755 -0.981 1.00 0.00 437 THR A O 14
ATOM 10504 N N . SER A 1 38 ? -13.809 4.644 -2.765 1.00 0.00 438 SER A N 14
ATOM 10505 C CA . SER A 1 38 ? -14.806 5.349 -1.967 1.00 0.00 438 SER A CA 14
ATOM 10506 C C . SER A 1 38 ? -15.519 4.390 -1.018 1.00 0.00 438 SER A C 14
ATOM 10507 O O . SER A 1 38 ? -16.280 3.525 -1.450 1.00 0.00 438 SER A O 14
ATOM 10515 N N . GLU A 1 39 ? -15.265 4.551 0.277 1.00 0.00 439 GLU A N 14
ATOM 10516 C CA . GLU A 1 39 ? -15.882 3.699 1.287 1.00 0.00 439 GLU A CA 14
ATOM 10517 C C . GLU A 1 39 ? -15.692 4.285 2.683 1.00 0.00 439 GLU A C 14
ATOM 10518 O O . GLU A 1 39 ? -14.566 4.539 3.113 1.00 0.00 439 GLU A O 14
ATOM 10530 N N . ARG A 1 40 ? -16.800 4.497 3.386 1.00 0.00 440 ARG A N 14
ATOM 10531 C CA . ARG A 1 40 ? -16.756 5.055 4.732 1.00 0.00 440 ARG A CA 14
ATOM 10532 C C . ARG A 1 40 ? -17.806 4.401 5.626 1.00 0.00 440 ARG A C 14
ATOM 10533 O O . ARG A 1 40 ? -18.884 4.014 5.176 1.00 0.00 440 ARG A O 14
ATOM 10554 N N . PRO A 1 41 ? -17.484 4.275 6.922 1.00 0.00 441 PRO A N 14
ATOM 10555 C CA . PRO A 1 41 ? -18.386 3.668 7.905 1.00 0.00 441 PRO A CA 14
ATOM 10556 C C . PRO A 1 41 ? -19.603 4.541 8.192 1.00 0.00 441 PRO A C 14
ATOM 10557 O O . PRO A 1 41 ? -19.601 5.739 7.906 1.00 0.00 441 PRO A O 14
ATOM 10568 N N . HIS A 1 42 ? -20.641 3.934 8.757 1.00 0.00 442 HIS A N 14
ATOM 10569 C CA . HIS A 1 42 ? -21.866 4.657 9.083 1.00 0.00 442 HIS A CA 14
ATOM 10570 C C . HIS A 1 42 ? -22.001 4.844 10.591 1.00 0.00 442 HIS A C 14
ATOM 10571 O O . HIS A 1 42 ? -23.082 4.672 11.154 1.00 0.00 442 HIS A O 14
ATOM 10585 N N . LYS A 1 43 ? -20.896 5.197 11.240 1.00 0.00 443 LYS A N 14
ATOM 10586 C CA . LYS A 1 43 ? -20.890 5.408 12.683 1.00 0.00 443 LYS A CA 14
ATOM 10587 C C . LYS A 1 43 ? -20.536 6.853 13.020 1.00 0.00 443 LYS A C 14
ATOM 10588 O O . LYS A 1 43 ? -19.372 7.177 13.258 1.00 0.00 443 LYS A O 14
ATOM 10607 N N . CYS A 1 44 ? -21.546 7.716 13.039 1.00 0.00 444 CYS A N 14
ATOM 10608 C CA . CYS A 1 44 ? -21.341 9.126 13.347 1.00 0.00 444 CYS A CA 14
ATOM 10609 C C . CYS A 1 44 ? -22.664 9.808 13.681 1.00 0.00 444 CYS A C 14
ATOM 10610 O O . CYS A 1 44 ? -23.730 9.348 13.272 1.00 0.00 444 CYS A O 14
ATOM 10618 N N . GLN A 1 45 ? -22.587 10.905 14.427 1.00 0.00 445 GLN A N 14
ATOM 10619 C CA . GLN A 1 45 ? -23.780 11.648 14.818 1.00 0.00 445 GLN A CA 14
ATOM 10620 C C . GLN A 1 45 ? -24.543 12.136 13.591 1.00 0.00 445 GLN A C 14
ATOM 10621 O O . GLN A 1 45 ? -24.064 12.994 12.850 1.00 0.00 445 GLN A O 14
ATOM 10635 N N . VAL A 1 46 ? -25.734 11.582 13.383 1.00 0.00 446 VAL A N 14
ATOM 10636 C CA . VAL A 1 46 ? -26.565 11.962 12.246 1.00 0.00 446 VAL A CA 14
ATOM 10637 C C . VAL A 1 46 ? -27.580 13.029 12.639 1.00 0.00 446 VAL A C 14
ATOM 10638 O O . VAL A 1 46 ? -28.067 13.050 13.769 1.00 0.00 446 VAL A O 14
ATOM 10651 N N . TRP A 1 47 ? -27.894 13.913 11.699 1.00 0.00 447 TRP A N 14
ATOM 10652 C CA . TRP A 1 47 ? -28.853 14.984 11.947 1.00 0.00 447 TRP A CA 14
ATOM 10653 C C . TRP A 1 47 ? -29.921 15.021 10.859 1.00 0.00 447 TRP A C 14
ATOM 10654 O O . TRP A 1 47 ? -29.629 14.812 9.682 1.00 0.00 447 TRP A O 14
ATOM 10675 N N . VAL A 1 48 ? -31.159 15.288 11.261 1.00 0.00 448 VAL A N 14
ATOM 10676 C CA . VAL A 1 48 ? -32.271 15.354 10.320 1.00 0.00 448 VAL A CA 14
ATOM 10677 C C . VAL A 1 48 ? -31.822 15.920 8.978 1.00 0.00 448 VAL A C 14
ATOM 10678 O O . VAL A 1 48 ? -31.722 17.135 8.806 1.00 0.00 448 VAL A O 14
ATOM 10691 N N . SER A 1 49 ? -31.552 15.030 8.028 1.00 0.00 449 SER A N 14
ATOM 10692 C CA . SER A 1 49 ? -31.109 15.440 6.700 1.00 0.00 449 SER A CA 14
ATOM 10693 C C . SER A 1 49 ? -31.988 14.818 5.618 1.00 0.00 449 SER A C 14
ATOM 10694 O O . SER A 1 49 ? -31.675 13.755 5.085 1.00 0.00 449 SER A O 14
ATOM 10702 N N . GLY A 1 50 ? -33.089 15.491 5.300 1.00 0.00 450 GLY A N 14
ATOM 10703 C CA . GLY A 1 50 ? -33.997 14.990 4.284 1.00 0.00 450 GLY A CA 14
ATOM 10704 C C . GLY A 1 50 ? -35.452 15.218 4.644 1.00 0.00 450 GLY A C 14
ATOM 10705 O O . GLY A 1 50 ? -36.017 16.282 4.390 1.00 0.00 450 GLY A O 14
ATOM 10709 N N . PRO A 1 51 ? -36.082 14.199 5.247 1.00 0.00 451 PRO A N 14
ATOM 10710 C CA . PRO A 1 51 ? -37.489 14.269 5.654 1.00 0.00 451 PRO A CA 14
ATOM 10711 C C . PRO A 1 51 ? -37.709 15.225 6.821 1.00 0.00 451 PRO A C 14
ATOM 10712 O O . PRO A 1 51 ? -37.490 14.868 7.978 1.00 0.00 451 PRO A O 14
ATOM 10723 N N . SER A 1 52 ? -38.143 16.442 6.509 1.00 0.00 452 SER A N 14
ATOM 10724 C CA . SER A 1 52 ? -38.389 17.451 7.532 1.00 0.00 452 SER A CA 14
ATOM 10725 C C . SER A 1 52 ? -39.758 17.251 8.175 1.00 0.00 452 SER A C 14
ATOM 10726 O O . SER A 1 52 ? -40.481 18.213 8.436 1.00 0.00 452 SER A O 14
ATOM 10734 N N . SER A 1 53 ? -40.108 15.994 8.427 1.00 0.00 453 SER A N 14
ATOM 10735 C CA . SER A 1 53 ? -41.392 15.665 9.036 1.00 0.00 453 SER A CA 14
ATOM 10736 C C . SER A 1 53 ? -41.217 14.639 10.152 1.00 0.00 453 SER A C 14
ATOM 10737 O O . SER A 1 53 ? -40.168 14.009 10.272 1.00 0.00 453 SER A O 14
ATOM 10745 N N . GLY A 1 54 ? -42.256 14.477 10.966 1.00 0.00 454 GLY A N 14
ATOM 10746 C CA . GLY A 1 54 ? -42.198 13.528 12.062 1.00 0.00 454 GLY A CA 14
ATOM 10747 C C . GLY A 1 54 ? -42.577 14.152 13.390 1.00 0.00 454 GLY A C 14
ATOM 10748 O O . GLY A 1 54 ? -42.081 13.743 14.440 1.00 0.00 454 GLY A O 14
ATOM 10753 N N . GLY A 1 1 ? 9.191 21.479 10.261 1.00 0.00 401 GLY A N 15
ATOM 10754 C CA . GLY A 1 1 ? 10.167 20.503 9.814 1.00 0.00 401 GLY A CA 15
ATOM 10755 C C . GLY A 1 1 ? 10.654 20.774 8.404 1.00 0.00 401 GLY A C 15
ATOM 10756 O O . GLY A 1 1 ? 10.066 21.577 7.680 1.00 0.00 401 GLY A O 15
ATOM 10760 N N . SER A 1 2 ? 11.733 20.103 8.013 1.00 0.00 402 SER A N 15
ATOM 10761 C CA . SER A 1 2 ? 12.302 20.280 6.683 1.00 0.00 402 SER A CA 15
ATOM 10762 C C . SER A 1 2 ? 12.518 18.932 6.001 1.00 0.00 402 SER A C 15
ATOM 10763 O O . SER A 1 2 ? 12.811 17.932 6.656 1.00 0.00 402 SER A O 15
ATOM 10771 N N . SER A 1 3 ? 12.370 18.914 4.680 1.00 0.00 403 SER A N 15
ATOM 10772 C CA . SER A 1 3 ? 12.544 17.689 3.908 1.00 0.00 403 SER A CA 15
ATOM 10773 C C . SER A 1 3 ? 14.023 17.401 3.673 1.00 0.00 403 SER A C 15
ATOM 10774 O O . SER A 1 3 ? 14.886 18.215 3.999 1.00 0.00 403 SER A O 15
ATOM 10782 N N . GLY A 1 4 ? 14.310 16.234 3.104 1.00 0.00 404 GLY A N 15
ATOM 10783 C CA . GLY A 1 4 ? 15.685 15.857 2.834 1.00 0.00 404 GLY A CA 15
ATOM 10784 C C . GLY A 1 4 ? 15.972 14.413 3.193 1.00 0.00 404 GLY A C 15
ATOM 10785 O O . GLY A 1 4 ? 16.134 14.078 4.367 1.00 0.00 404 GLY A O 15
ATOM 10789 N N . SER A 1 5 ? 16.032 13.553 2.181 1.00 0.00 405 SER A N 15
ATOM 10790 C CA . SER A 1 5 ? 16.295 12.135 2.396 1.00 0.00 405 SER A CA 15
ATOM 10791 C C . SER A 1 5 ? 16.510 11.415 1.069 1.00 0.00 405 SER A C 15
ATOM 10792 O O . SER A 1 5 ? 15.897 11.757 0.058 1.00 0.00 405 SER A O 15
ATOM 10800 N N . SER A 1 6 ? 17.386 10.416 1.080 1.00 0.00 406 SER A N 15
ATOM 10801 C CA . SER A 1 6 ? 17.687 9.648 -0.123 1.00 0.00 406 SER A CA 15
ATOM 10802 C C . SER A 1 6 ? 17.039 8.268 -0.063 1.00 0.00 406 SER A C 15
ATOM 10803 O O . SER A 1 6 ? 16.819 7.720 1.016 1.00 0.00 406 SER A O 15
ATOM 10811 N N . GLY A 1 7 ? 16.735 7.713 -1.232 1.00 0.00 407 GLY A N 15
ATOM 10812 C CA . GLY A 1 7 ? 16.115 6.402 -1.292 1.00 0.00 407 GLY A CA 15
ATOM 10813 C C . GLY A 1 7 ? 16.255 5.755 -2.656 1.00 0.00 407 GLY A C 15
ATOM 10814 O O . GLY A 1 7 ? 16.608 6.419 -3.631 1.00 0.00 407 GLY A O 15
ATOM 10818 N N . SER A 1 8 ? 15.981 4.457 -2.725 1.00 0.00 408 SER A N 15
ATOM 10819 C CA . SER A 1 8 ? 16.084 3.719 -3.978 1.00 0.00 408 SER A CA 15
ATOM 10820 C C . SER A 1 8 ? 14.921 2.744 -4.132 1.00 0.00 408 SER A C 15
ATOM 10821 O O . SER A 1 8 ? 14.637 1.950 -3.235 1.00 0.00 408 SER A O 15
ATOM 10829 N N . VAL A 1 9 ? 14.249 2.811 -5.278 1.00 0.00 409 VAL A N 15
ATOM 10830 C CA . VAL A 1 9 ? 13.116 1.935 -5.552 1.00 0.00 409 VAL A CA 15
ATOM 10831 C C . VAL A 1 9 ? 13.108 1.487 -7.009 1.00 0.00 409 VAL A C 15
ATOM 10832 O O . VAL A 1 9 ? 13.645 2.168 -7.882 1.00 0.00 409 VAL A O 15
ATOM 10845 N N . GLY A 1 10 ? 12.496 0.335 -7.265 1.00 0.00 410 GLY A N 15
ATOM 10846 C CA . GLY A 1 10 ? 12.429 -0.185 -8.618 1.00 0.00 410 GLY A CA 15
ATOM 10847 C C . GLY A 1 10 ? 11.011 -0.510 -9.045 1.00 0.00 410 GLY A C 15
ATOM 10848 O O . GLY A 1 10 ? 10.730 -1.620 -9.498 1.00 0.00 410 GLY A O 15
ATOM 10852 N N . LYS A 1 11 ? 10.114 0.459 -8.899 1.00 0.00 411 LYS A N 15
ATOM 10853 C CA . LYS A 1 11 ? 8.717 0.272 -9.272 1.00 0.00 411 LYS A CA 15
ATOM 10854 C C . LYS A 1 11 ? 8.209 1.454 -10.090 1.00 0.00 411 LYS A C 15
ATOM 10855 O O . LYS A 1 11 ? 7.986 2.548 -9.571 1.00 0.00 411 LYS A O 15
ATOM 10874 N N . PRO A 1 12 ? 8.020 1.232 -11.399 1.00 0.00 412 PRO A N 15
ATOM 10875 C CA . PRO A 1 12 ? 7.534 2.267 -12.316 1.00 0.00 412 PRO A CA 15
ATOM 10876 C C . PRO A 1 12 ? 6.073 2.624 -12.066 1.00 0.00 412 PRO A C 15
ATOM 10877 O O . PRO A 1 12 ? 5.717 3.799 -11.978 1.00 0.00 412 PRO A O 15
ATOM 10888 N N . TYR A 1 13 ? 5.231 1.603 -11.951 1.00 0.00 413 TYR A N 15
ATOM 10889 C CA . TYR A 1 13 ? 3.807 1.809 -11.713 1.00 0.00 413 TYR A CA 15
ATOM 10890 C C . TYR A 1 13 ? 3.576 2.544 -10.396 1.00 0.00 413 TYR A C 15
ATOM 10891 O O . TYR A 1 13 ? 3.499 1.928 -9.334 1.00 0.00 413 TYR A O 15
ATOM 10909 N N . ILE A 1 14 ? 3.467 3.866 -10.476 1.00 0.00 414 ILE A N 15
ATOM 10910 C CA . ILE A 1 14 ? 3.243 4.686 -9.292 1.00 0.00 414 ILE A CA 15
ATOM 10911 C C . ILE A 1 14 ? 1.777 5.090 -9.172 1.00 0.00 414 ILE A C 15
ATOM 10912 O O . ILE A 1 14 ? 1.171 5.561 -10.135 1.00 0.00 414 ILE A O 15
ATOM 10928 N N . CYS A 1 15 ? 1.214 4.905 -7.983 1.00 0.00 415 CYS A N 15
ATOM 10929 C CA . CYS A 1 15 ? -0.181 5.250 -7.735 1.00 0.00 415 CYS A CA 15
ATOM 10930 C C . CYS A 1 15 ? -0.443 6.718 -8.060 1.00 0.00 415 CYS A C 15
ATOM 10931 O O . CYS A 1 15 ? 0.231 7.608 -7.542 1.00 0.00 415 CYS A O 15
ATOM 10938 N N . GLN A 1 16 ? -1.427 6.962 -8.920 1.00 0.00 416 GLN A N 15
ATOM 10939 C CA . GLN A 1 16 ? -1.778 8.321 -9.313 1.00 0.00 416 GLN A CA 15
ATOM 10940 C C . GLN A 1 16 ? -2.763 8.937 -8.325 1.00 0.00 416 GLN A C 15
ATOM 10941 O O . GLN A 1 16 ? -3.460 9.899 -8.646 1.00 0.00 416 GLN A O 15
ATOM 10955 N N . SER A 1 17 ? -2.814 8.376 -7.121 1.00 0.00 417 SER A N 15
ATOM 10956 C CA . SER A 1 17 ? -3.716 8.867 -6.086 1.00 0.00 417 SER A CA 15
ATOM 10957 C C . SER A 1 17 ? -2.933 9.399 -4.890 1.00 0.00 417 SER A C 15
ATOM 10958 O O . SER A 1 17 ? -3.257 10.450 -4.338 1.00 0.00 417 SER A O 15
ATOM 10966 N N . CYS A 1 18 ? -1.899 8.663 -4.494 1.00 0.00 418 CYS A N 15
ATOM 10967 C CA . CYS A 1 18 ? -1.068 9.058 -3.363 1.00 0.00 418 CYS A CA 15
ATOM 10968 C C . CYS A 1 18 ? 0.391 9.202 -3.785 1.00 0.00 418 CYS A C 15
ATOM 10969 O O . CYS A 1 18 ? 1.049 10.188 -3.455 1.00 0.00 418 CYS A O 15
ATOM 10976 N N . GLY A 1 19 ? 0.891 8.211 -4.517 1.00 0.00 419 GLY A N 15
ATOM 10977 C CA . GLY A 1 19 ? 2.269 8.247 -4.973 1.00 0.00 419 GLY A CA 15
ATOM 10978 C C . GLY A 1 19 ? 2.975 6.919 -4.787 1.00 0.00 419 GLY A C 15
ATOM 10979 O O . GLY A 1 19 ? 4.142 6.771 -5.151 1.00 0.00 419 GLY A O 15
ATOM 10983 N N . LYS A 1 20 ? 2.268 5.949 -4.218 1.00 0.00 420 LYS A N 15
ATOM 10984 C CA . LYS A 1 20 ? 2.833 4.626 -3.983 1.00 0.00 420 LYS A CA 15
ATOM 10985 C C . LYS A 1 20 ? 3.452 4.065 -5.259 1.00 0.00 420 LYS A C 15
ATOM 10986 O O . LYS A 1 20 ? 3.420 4.704 -6.310 1.00 0.00 420 LYS A O 15
ATOM 11005 N N . GLY A 1 21 ? 4.015 2.864 -5.161 1.00 0.00 421 GLY A N 15
ATOM 11006 C CA . GLY A 1 21 ? 4.632 2.237 -6.315 1.00 0.00 421 GLY A CA 15
ATOM 11007 C C . GLY A 1 21 ? 4.503 0.727 -6.293 1.00 0.00 421 GLY A C 15
ATOM 11008 O O . GLY A 1 21 ? 4.580 0.105 -5.232 1.00 0.00 421 GLY A O 15
ATOM 11012 N N . PHE A 1 22 ? 4.304 0.134 -7.465 1.00 0.00 422 PHE A N 15
ATOM 11013 C CA . PHE A 1 22 ? 4.162 -1.313 -7.576 1.00 0.00 422 PHE A CA 15
ATOM 11014 C C . PHE A 1 22 ? 4.923 -1.844 -8.787 1.00 0.00 422 PHE A C 15
ATOM 11015 O O . PHE A 1 22 ? 5.298 -1.084 -9.679 1.00 0.00 422 PHE A O 15
ATOM 11032 N N . SER A 1 23 ? 5.147 -3.154 -8.810 1.00 0.00 423 SER A N 15
ATOM 11033 C CA . SER A 1 23 ? 5.868 -3.787 -9.908 1.00 0.00 423 SER A CA 15
ATOM 11034 C C . SER A 1 23 ? 4.896 -4.361 -10.936 1.00 0.00 423 SER A C 15
ATOM 11035 O O . SER A 1 23 ? 5.250 -4.557 -12.098 1.00 0.00 423 SER A O 15
ATOM 11043 N N . ARG A 1 24 ? 3.671 -4.628 -10.497 1.00 0.00 424 ARG A N 15
ATOM 11044 C CA . ARG A 1 24 ? 2.648 -5.180 -11.377 1.00 0.00 424 ARG A CA 15
ATOM 11045 C C . ARG A 1 24 ? 1.453 -4.236 -11.481 1.00 0.00 424 ARG A C 15
ATOM 11046 O O . ARG A 1 24 ? 1.167 -3.454 -10.574 1.00 0.00 424 ARG A O 15
ATOM 11067 N N . PRO A 1 25 ? 0.739 -4.309 -12.614 1.00 0.00 425 PRO A N 15
ATOM 11068 C CA . PRO A 1 25 ? -0.436 -3.469 -12.865 1.00 0.00 425 PRO A CA 15
ATOM 11069 C C . PRO A 1 25 ? -1.619 -3.847 -11.979 1.00 0.00 425 PRO A C 15
ATOM 11070 O O . PRO A 1 25 ? -2.315 -2.978 -11.453 1.00 0.00 425 PRO A O 15
ATOM 11081 N N . ASP A 1 26 ? -1.839 -5.147 -11.817 1.00 0.00 426 ASP A N 15
ATOM 11082 C CA . ASP A 1 26 ? -2.937 -5.639 -10.994 1.00 0.00 426 ASP A CA 15
ATOM 11083 C C . ASP A 1 26 ? -2.683 -5.347 -9.518 1.00 0.00 426 ASP A C 15
ATOM 11084 O O . ASP A 1 26 ? -3.590 -4.945 -8.789 1.00 0.00 426 ASP A O 15
ATOM 11093 N N . HIS A 1 27 ? -1.443 -5.553 -9.084 1.00 0.00 427 HIS A N 15
ATOM 11094 C CA . HIS A 1 27 ? -1.069 -5.312 -7.695 1.00 0.00 427 HIS A CA 15
ATOM 11095 C C . HIS A 1 27 ? -1.415 -3.885 -7.279 1.00 0.00 427 HIS A C 15
ATOM 11096 O O . HIS A 1 27 ? -1.988 -3.660 -6.213 1.00 0.00 427 HIS A O 15
ATOM 11110 N N . LEU A 1 28 ? -1.062 -2.925 -8.127 1.00 0.00 428 LEU A N 15
ATOM 11111 C CA . LEU A 1 28 ? -1.334 -1.519 -7.847 1.00 0.00 428 LEU A CA 15
ATOM 11112 C C . LEU A 1 28 ? -2.835 -1.247 -7.835 1.00 0.00 428 LEU A C 15
ATOM 11113 O O . LEU A 1 28 ? -3.345 -0.567 -6.946 1.00 0.00 428 LEU A O 15
ATOM 11129 N N . ASN A 1 29 ? -3.537 -1.786 -8.827 1.00 0.00 429 ASN A N 15
ATOM 11130 C CA . ASN A 1 29 ? -4.980 -1.602 -8.930 1.00 0.00 429 ASN A CA 15
ATOM 11131 C C . ASN A 1 29 ? -5.665 -1.929 -7.606 1.00 0.00 429 ASN A C 15
ATOM 11132 O O . ASN A 1 29 ? -6.402 -1.111 -7.058 1.00 0.00 429 ASN A O 15
ATOM 11143 N N . GLY A 1 30 ? -5.416 -3.133 -7.098 1.00 0.00 430 GLY A N 15
ATOM 11144 C CA . GLY A 1 30 ? -6.015 -3.547 -5.843 1.00 0.00 430 GLY A CA 15
ATOM 11145 C C . GLY A 1 30 ? -5.879 -2.495 -4.760 1.00 0.00 430 GLY A C 15
ATOM 11146 O O . GLY A 1 30 ? -6.827 -2.229 -4.021 1.00 0.00 430 GLY A O 15
ATOM 11150 N N . HIS A 1 31 ? -4.696 -1.896 -4.665 1.00 0.00 431 HIS A N 15
ATOM 11151 C CA . HIS A 1 31 ? -4.439 -0.868 -3.663 1.00 0.00 431 HIS A CA 15
ATOM 11152 C C . HIS A 1 31 ? -5.336 0.346 -3.887 1.00 0.00 431 HIS A C 15
ATOM 11153 O O . HIS A 1 31 ? -5.869 0.919 -2.937 1.00 0.00 431 HIS A O 15
ATOM 11167 N N . ILE A 1 32 ? -5.497 0.731 -5.148 1.00 0.00 432 ILE A N 15
ATOM 11168 C CA . ILE A 1 32 ? -6.329 1.876 -5.496 1.00 0.00 432 ILE A CA 15
ATOM 11169 C C . ILE A 1 32 ? -7.810 1.545 -5.347 1.00 0.00 432 ILE A C 15
ATOM 11170 O O . ILE A 1 32 ? -8.657 2.438 -5.306 1.00 0.00 432 ILE A O 15
ATOM 11186 N N . LYS A 1 33 ? -8.116 0.255 -5.264 1.00 0.00 433 LYS A N 15
ATOM 11187 C CA . LYS A 1 33 ? -9.495 -0.197 -5.115 1.00 0.00 433 LYS A CA 15
ATOM 11188 C C . LYS A 1 33 ? -9.765 -0.661 -3.688 1.00 0.00 433 LYS A C 15
ATOM 11189 O O . LYS A 1 33 ? -10.907 -0.932 -3.320 1.00 0.00 433 LYS A O 15
ATOM 11208 N N . GLN A 1 34 ? -8.706 -0.748 -2.888 1.00 0.00 434 GLN A N 15
ATOM 11209 C CA . GLN A 1 34 ? -8.831 -1.178 -1.501 1.00 0.00 434 GLN A CA 15
ATOM 11210 C C . GLN A 1 34 ? -8.507 -0.034 -0.545 1.00 0.00 434 GLN A C 15
ATOM 11211 O O . GLN A 1 34 ? -8.958 -0.022 0.600 1.00 0.00 434 GLN A O 15
ATOM 11225 N N . VAL A 1 35 ? -7.723 0.926 -1.024 1.00 0.00 435 VAL A N 15
ATOM 11226 C CA . VAL A 1 35 ? -7.339 2.075 -0.212 1.00 0.00 435 VAL A CA 15
ATOM 11227 C C . VAL A 1 35 ? -7.907 3.368 -0.787 1.00 0.00 435 VAL A C 15
ATOM 11228 O O . VAL A 1 35 ? -8.293 4.273 -0.046 1.00 0.00 435 VAL A O 15
ATOM 11241 N N . HIS A 1 36 ? -7.955 3.449 -2.113 1.00 0.00 436 HIS A N 15
ATOM 11242 C CA . HIS A 1 36 ? -8.477 4.631 -2.788 1.00 0.00 436 HIS A CA 15
ATOM 11243 C C . HIS A 1 36 ? -9.908 4.398 -3.265 1.00 0.00 436 HIS A C 15
ATOM 11244 O O . HIS A 1 36 ? -10.414 5.121 -4.123 1.00 0.00 436 HIS A O 15
ATOM 11258 N N . THR A 1 37 ? -10.555 3.382 -2.702 1.00 0.00 437 THR A N 15
ATOM 11259 C CA . THR A 1 37 ? -11.926 3.052 -3.070 1.00 0.00 437 THR A CA 15
ATOM 11260 C C . THR A 1 37 ? -12.926 3.797 -2.193 1.00 0.00 437 THR A C 15
ATOM 11261 O O . THR A 1 37 ? -13.325 3.308 -1.136 1.00 0.00 437 THR A O 15
ATOM 11272 N N . SER A 1 38 ? -13.328 4.983 -2.639 1.00 0.00 438 SER A N 15
ATOM 11273 C CA . SER A 1 38 ? -14.279 5.798 -1.892 1.00 0.00 438 SER A CA 15
ATOM 11274 C C . SER A 1 38 ? -14.861 6.899 -2.773 1.00 0.00 438 SER A C 15
ATOM 11275 O O . SER A 1 38 ? -14.435 7.086 -3.913 1.00 0.00 438 SER A O 15
ATOM 11283 N N . GLU A 1 39 ? -15.836 7.625 -2.236 1.00 0.00 439 GLU A N 15
ATOM 11284 C CA . GLU A 1 39 ? -16.477 8.707 -2.974 1.00 0.00 439 GLU A CA 15
ATOM 11285 C C . GLU A 1 39 ? -15.702 10.011 -2.810 1.00 0.00 439 GLU A C 15
ATOM 11286 O O . GLU A 1 39 ? -15.349 10.400 -1.696 1.00 0.00 439 GLU A O 15
ATOM 11298 N N . ARG A 1 40 ? -15.440 10.682 -3.927 1.00 0.00 440 ARG A N 15
ATOM 11299 C CA . ARG A 1 40 ? -14.705 11.941 -3.908 1.00 0.00 440 ARG A CA 15
ATOM 11300 C C . ARG A 1 40 ? -15.298 12.932 -4.905 1.00 0.00 440 ARG A C 15
ATOM 11301 O O . ARG A 1 40 ? -15.861 12.555 -5.933 1.00 0.00 440 ARG A O 15
ATOM 11322 N N . PRO A 1 41 ? -15.171 14.231 -4.596 1.00 0.00 441 PRO A N 15
ATOM 11323 C CA . PRO A 1 41 ? -15.689 15.303 -5.451 1.00 0.00 441 PRO A CA 15
ATOM 11324 C C . PRO A 1 41 ? -14.905 15.435 -6.752 1.00 0.00 441 PRO A C 15
ATOM 11325 O O . PRO A 1 41 ? -13.920 16.172 -6.823 1.00 0.00 441 PRO A O 15
ATOM 11336 N N . HIS A 1 42 ? -15.347 14.718 -7.780 1.00 0.00 442 HIS A N 15
ATOM 11337 C CA . HIS A 1 42 ? -14.687 14.757 -9.080 1.00 0.00 442 HIS A CA 15
ATOM 11338 C C . HIS A 1 42 ? -15.398 15.724 -10.022 1.00 0.00 442 HIS A C 15
ATOM 11339 O O . HIS A 1 42 ? -16.615 15.657 -10.195 1.00 0.00 442 HIS A O 15
ATOM 11353 N N . LYS A 1 43 ? -14.631 16.623 -10.629 1.00 0.00 443 LYS A N 15
ATOM 11354 C CA . LYS A 1 43 ? -15.186 17.604 -11.554 1.00 0.00 443 LYS A CA 15
ATOM 11355 C C . LYS A 1 43 ? -15.919 16.916 -12.701 1.00 0.00 443 LYS A C 15
ATOM 11356 O O . LYS A 1 43 ? -15.727 15.725 -12.947 1.00 0.00 443 LYS A O 15
ATOM 11375 N N . CYS A 1 44 ? -16.758 17.673 -13.400 1.00 0.00 444 CYS A N 15
ATOM 11376 C CA . CYS A 1 44 ? -17.519 17.136 -14.522 1.00 0.00 444 CYS A CA 15
ATOM 11377 C C . CYS A 1 44 ? -16.590 16.698 -15.649 1.00 0.00 444 CYS A C 15
ATOM 11378 O O . CYS A 1 44 ? -16.369 17.438 -16.607 1.00 0.00 444 CYS A O 15
ATOM 11386 N N . GLN A 1 45 ? -16.048 15.490 -15.527 1.00 0.00 445 GLN A N 15
ATOM 11387 C CA . GLN A 1 45 ? -15.141 14.955 -16.535 1.00 0.00 445 GLN A CA 15
ATOM 11388 C C . GLN A 1 45 ? -15.909 14.187 -17.606 1.00 0.00 445 GLN A C 15
ATOM 11389 O O . GLN A 1 45 ? -15.454 13.149 -18.086 1.00 0.00 445 GLN A O 15
ATOM 11403 N N . VAL A 1 46 ? -17.076 14.704 -17.975 1.00 0.00 446 VAL A N 15
ATOM 11404 C CA . VAL A 1 46 ? -17.907 14.068 -18.990 1.00 0.00 446 VAL A CA 15
ATOM 11405 C C . VAL A 1 46 ? -18.875 15.067 -19.613 1.00 0.00 446 VAL A C 15
ATOM 11406 O O . VAL A 1 46 ? -19.447 15.908 -18.920 1.00 0.00 446 VAL A O 15
ATOM 11419 N N . TRP A 1 47 ? -19.056 14.968 -20.925 1.00 0.00 447 TRP A N 15
ATOM 11420 C CA . TRP A 1 47 ? -19.956 15.863 -21.643 1.00 0.00 447 TRP A CA 15
ATOM 11421 C C . TRP A 1 47 ? -21.170 16.213 -20.789 1.00 0.00 447 TRP A C 15
ATOM 11422 O O . TRP A 1 47 ? -21.366 17.369 -20.416 1.00 0.00 447 TRP A O 15
ATOM 11443 N N . VAL A 1 48 ? -21.983 15.206 -20.484 1.00 0.00 448 VAL A N 15
ATOM 11444 C CA . VAL A 1 48 ? -23.178 15.408 -19.673 1.00 0.00 448 VAL A CA 15
ATOM 11445 C C . VAL A 1 48 ? -23.441 14.205 -18.773 1.00 0.00 448 VAL A C 15
ATOM 11446 O O . VAL A 1 48 ? -23.703 13.103 -19.254 1.00 0.00 448 VAL A O 15
ATOM 11459 N N . SER A 1 49 ? -23.369 14.425 -17.464 1.00 0.00 449 SER A N 15
ATOM 11460 C CA . SER A 1 49 ? -23.596 13.359 -16.496 1.00 0.00 449 SER A CA 15
ATOM 11461 C C . SER A 1 49 ? -25.007 13.437 -15.922 1.00 0.00 449 SER A C 15
ATOM 11462 O O . SER A 1 49 ? -25.704 12.429 -15.818 1.00 0.00 449 SER A O 15
ATOM 11470 N N . GLY A 1 50 ? -25.422 14.645 -15.550 1.00 0.00 450 GLY A N 15
ATOM 11471 C CA . GLY A 1 50 ? -26.747 14.834 -14.991 1.00 0.00 450 GLY A CA 15
ATOM 11472 C C . GLY A 1 50 ? -26.974 16.252 -14.504 1.00 0.00 450 GLY A C 15
ATOM 11473 O O . GLY A 1 50 ? -26.034 17.023 -14.311 1.00 0.00 450 GLY A O 15
ATOM 11477 N N . PRO A 1 51 ? -28.249 16.615 -14.301 1.00 0.00 451 PRO A N 15
ATOM 11478 C CA . PRO A 1 51 ? -28.627 17.952 -13.833 1.00 0.00 451 PRO A CA 15
ATOM 11479 C C . PRO A 1 51 ? -28.224 18.194 -12.383 1.00 0.00 451 PRO A C 15
ATOM 11480 O O . PRO A 1 51 ? -28.495 17.371 -11.508 1.00 0.00 451 PRO A O 15
ATOM 11491 N N . SER A 1 52 ? -27.577 19.328 -12.134 1.00 0.00 452 SER A N 15
ATOM 11492 C CA . SER A 1 52 ? -27.134 19.676 -10.789 1.00 0.00 452 SER A CA 15
ATOM 11493 C C . SER A 1 52 ? -27.449 21.135 -10.474 1.00 0.00 452 SER A C 15
ATOM 11494 O O . SER A 1 52 ? -26.883 22.048 -11.074 1.00 0.00 452 SER A O 15
ATOM 11502 N N . SER A 1 53 ? -28.358 21.346 -9.527 1.00 0.00 453 SER A N 15
ATOM 11503 C CA . SER A 1 53 ? -28.753 22.693 -9.133 1.00 0.00 453 SER A CA 15
ATOM 11504 C C . SER A 1 53 ? -27.564 23.465 -8.568 1.00 0.00 453 SER A C 15
ATOM 11505 O O . SER A 1 53 ? -27.348 24.628 -8.904 1.00 0.00 453 SER A O 15
ATOM 11513 N N . GLY A 1 54 ? -26.795 22.806 -7.707 1.00 0.00 454 GLY A N 15
ATOM 11514 C CA . GLY A 1 54 ? -25.637 23.444 -7.108 1.00 0.00 454 GLY A CA 15
ATOM 11515 C C . GLY A 1 54 ? -24.330 22.884 -7.633 1.00 0.00 454 GLY A C 15
ATOM 11516 O O . GLY A 1 54 ? -24.273 21.740 -8.082 1.00 0.00 454 GLY A O 15
ATOM 11521 N N . GLY A 1 1 ? 11.988 25.674 -16.942 1.00 0.00 401 GLY A N 16
ATOM 11522 C CA . GLY A 1 1 ? 11.538 25.315 -15.610 1.00 0.00 401 GLY A CA 16
ATOM 11523 C C . GLY A 1 1 ? 12.574 24.518 -14.844 1.00 0.00 401 GLY A C 16
ATOM 11524 O O . GLY A 1 1 ? 13.016 23.463 -15.298 1.00 0.00 401 GLY A O 16
ATOM 11528 N N . SER A 1 2 ? 12.964 25.023 -13.678 1.00 0.00 402 SER A N 16
ATOM 11529 C CA . SER A 1 2 ? 13.959 24.353 -12.849 1.00 0.00 402 SER A CA 16
ATOM 11530 C C . SER A 1 2 ? 13.490 22.954 -12.460 1.00 0.00 402 SER A C 16
ATOM 11531 O O . SER A 1 2 ? 12.549 22.797 -11.683 1.00 0.00 402 SER A O 16
ATOM 11539 N N . SER A 1 3 ? 14.154 21.941 -13.007 1.00 0.00 403 SER A N 16
ATOM 11540 C CA . SER A 1 3 ? 13.804 20.555 -12.722 1.00 0.00 403 SER A CA 16
ATOM 11541 C C . SER A 1 3 ? 14.721 19.972 -11.652 1.00 0.00 403 SER A C 16
ATOM 11542 O O . SER A 1 3 ? 15.801 20.500 -11.388 1.00 0.00 403 SER A O 16
ATOM 11550 N N . GLY A 1 4 ? 14.283 18.878 -11.037 1.00 0.00 404 GLY A N 16
ATOM 11551 C CA . GLY A 1 4 ? 15.075 18.240 -10.002 1.00 0.00 404 GLY A CA 16
ATOM 11552 C C . GLY A 1 4 ? 15.004 16.727 -10.066 1.00 0.00 404 GLY A C 16
ATOM 11553 O O . GLY A 1 4 ? 15.461 16.118 -11.033 1.00 0.00 404 GLY A O 16
ATOM 11557 N N . SER A 1 5 ? 14.431 16.119 -9.032 1.00 0.00 405 SER A N 16
ATOM 11558 C CA . SER A 1 5 ? 14.306 14.667 -8.973 1.00 0.00 405 SER A CA 16
ATOM 11559 C C . SER A 1 5 ? 12.839 14.248 -8.952 1.00 0.00 405 SER A C 16
ATOM 11560 O O . SER A 1 5 ? 12.058 14.724 -8.128 1.00 0.00 405 SER A O 16
ATOM 11568 N N . SER A 1 6 ? 12.473 13.355 -9.866 1.00 0.00 406 SER A N 16
ATOM 11569 C CA . SER A 1 6 ? 11.099 12.874 -9.956 1.00 0.00 406 SER A CA 16
ATOM 11570 C C . SER A 1 6 ? 10.790 11.898 -8.825 1.00 0.00 406 SER A C 16
ATOM 11571 O O . SER A 1 6 ? 9.766 12.016 -8.152 1.00 0.00 406 SER A O 16
ATOM 11579 N N . GLY A 1 7 ? 11.682 10.934 -8.622 1.00 0.00 407 GLY A N 16
ATOM 11580 C CA . GLY A 1 7 ? 11.487 9.952 -7.572 1.00 0.00 407 GLY A CA 16
ATOM 11581 C C . GLY A 1 7 ? 12.661 9.000 -7.443 1.00 0.00 407 GLY A C 16
ATOM 11582 O O . GLY A 1 7 ? 13.805 9.431 -7.300 1.00 0.00 407 GLY A O 16
ATOM 11586 N N . SER A 1 8 ? 12.377 7.703 -7.492 1.00 0.00 408 SER A N 16
ATOM 11587 C CA . SER A 1 8 ? 13.417 6.688 -7.374 1.00 0.00 408 SER A CA 16
ATOM 11588 C C . SER A 1 8 ? 13.132 5.509 -8.299 1.00 0.00 408 SER A C 16
ATOM 11589 O O . SER A 1 8 ? 11.980 5.127 -8.501 1.00 0.00 408 SER A O 16
ATOM 11597 N N . VAL A 1 9 ? 14.193 4.935 -8.859 1.00 0.00 409 VAL A N 16
ATOM 11598 C CA . VAL A 1 9 ? 14.059 3.798 -9.762 1.00 0.00 409 VAL A CA 16
ATOM 11599 C C . VAL A 1 9 ? 13.497 2.582 -9.035 1.00 0.00 409 VAL A C 16
ATOM 11600 O O . VAL A 1 9 ? 13.481 2.532 -7.806 1.00 0.00 409 VAL A O 16
ATOM 11613 N N . GLY A 1 10 ? 13.037 1.600 -9.805 1.00 0.00 410 GLY A N 16
ATOM 11614 C CA . GLY A 1 10 ? 12.480 0.395 -9.216 1.00 0.00 410 GLY A CA 16
ATOM 11615 C C . GLY A 1 10 ? 11.111 0.058 -9.772 1.00 0.00 410 GLY A C 16
ATOM 11616 O O . GLY A 1 10 ? 10.996 -0.613 -10.797 1.00 0.00 410 GLY A O 16
ATOM 11620 N N . LYS A 1 11 ? 10.068 0.523 -9.092 1.00 0.00 411 LYS A N 16
ATOM 11621 C CA . LYS A 1 11 ? 8.698 0.268 -9.522 1.00 0.00 411 LYS A CA 16
ATOM 11622 C C . LYS A 1 11 ? 8.147 1.450 -10.313 1.00 0.00 411 LYS A C 16
ATOM 11623 O O . LYS A 1 11 ? 7.954 2.545 -9.785 1.00 0.00 411 LYS A O 16
ATOM 11642 N N . PRO A 1 12 ? 7.885 1.225 -11.609 1.00 0.00 412 PRO A N 16
ATOM 11643 C CA . PRO A 1 12 ? 7.350 2.259 -12.500 1.00 0.00 412 PRO A CA 16
ATOM 11644 C C . PRO A 1 12 ? 5.906 2.618 -12.169 1.00 0.00 412 PRO A C 16
ATOM 11645 O O . PRO A 1 12 ? 5.559 3.793 -12.050 1.00 0.00 412 PRO A O 16
ATOM 11656 N N . TYR A 1 13 ? 5.067 1.599 -12.022 1.00 0.00 413 TYR A N 16
ATOM 11657 C CA . TYR A 1 13 ? 3.658 1.807 -11.708 1.00 0.00 413 TYR A CA 16
ATOM 11658 C C . TYR A 1 13 ? 3.500 2.565 -10.393 1.00 0.00 413 TYR A C 16
ATOM 11659 O O . TYR A 1 13 ? 3.492 1.967 -9.316 1.00 0.00 413 TYR A O 16
ATOM 11677 N N . ILE A 1 14 ? 3.375 3.884 -10.489 1.00 0.00 414 ILE A N 16
ATOM 11678 C CA . ILE A 1 14 ? 3.216 4.724 -9.309 1.00 0.00 414 ILE A CA 16
ATOM 11679 C C . ILE A 1 14 ? 1.777 5.210 -9.171 1.00 0.00 414 ILE A C 16
ATOM 11680 O O . ILE A 1 14 ? 1.229 5.832 -10.082 1.00 0.00 414 ILE A O 16
ATOM 11696 N N . CYS A 1 15 ? 1.170 4.925 -8.024 1.00 0.00 415 CYS A N 16
ATOM 11697 C CA . CYS A 1 15 ? -0.205 5.333 -7.763 1.00 0.00 415 CYS A CA 16
ATOM 11698 C C . CYS A 1 15 ? -0.394 6.820 -8.048 1.00 0.00 415 CYS A C 16
ATOM 11699 O O . CYS A 1 15 ? 0.353 7.658 -7.545 1.00 0.00 415 CYS A O 16
ATOM 11706 N N . GLN A 1 16 ? -1.398 7.139 -8.859 1.00 0.00 416 GLN A N 16
ATOM 11707 C CA . GLN A 1 16 ? -1.685 8.525 -9.211 1.00 0.00 416 GLN A CA 16
ATOM 11708 C C . GLN A 1 16 ? -2.637 9.157 -8.201 1.00 0.00 416 GLN A C 16
ATOM 11709 O O . GLN A 1 16 ? -3.274 10.171 -8.485 1.00 0.00 416 GLN A O 16
ATOM 11723 N N . SER A 1 17 ? -2.728 8.551 -7.021 1.00 0.00 417 SER A N 16
ATOM 11724 C CA . SER A 1 17 ? -3.606 9.053 -5.970 1.00 0.00 417 SER A CA 16
ATOM 11725 C C . SER A 1 17 ? -2.796 9.535 -4.770 1.00 0.00 417 SER A C 16
ATOM 11726 O O . SER A 1 17 ? -3.047 10.612 -4.229 1.00 0.00 417 SER A O 16
ATOM 11734 N N . CYS A 1 18 ? -1.822 8.729 -4.359 1.00 0.00 418 CYS A N 16
ATOM 11735 C CA . CYS A 1 18 ? -0.974 9.071 -3.224 1.00 0.00 418 CYS A CA 16
ATOM 11736 C C . CYS A 1 18 ? 0.486 9.188 -3.651 1.00 0.00 418 CYS A C 16
ATOM 11737 O O . CYS A 1 18 ? 1.159 10.169 -3.336 1.00 0.00 418 CYS A O 16
ATOM 11744 N N . GLY A 1 19 ? 0.969 8.181 -4.372 1.00 0.00 419 GLY A N 16
ATOM 11745 C CA . GLY A 1 19 ? 2.345 8.190 -4.831 1.00 0.00 419 GLY A CA 16
ATOM 11746 C C . GLY A 1 19 ? 3.023 6.845 -4.661 1.00 0.00 419 GLY A C 16
ATOM 11747 O O . GLY A 1 19 ? 4.201 6.689 -4.982 1.00 0.00 419 GLY A O 16
ATOM 11751 N N . LYS A 1 20 ? 2.277 5.869 -4.154 1.00 0.00 420 LYS A N 16
ATOM 11752 C CA . LYS A 1 20 ? 2.812 4.529 -3.941 1.00 0.00 420 LYS A CA 16
ATOM 11753 C C . LYS A 1 20 ? 3.399 3.966 -5.231 1.00 0.00 420 LYS A C 16
ATOM 11754 O O . LYS A 1 20 ? 3.279 4.572 -6.295 1.00 0.00 420 LYS A O 16
ATOM 11773 N N . GLY A 1 21 ? 4.032 2.801 -5.129 1.00 0.00 421 GLY A N 16
ATOM 11774 C CA . GLY A 1 21 ? 4.626 2.175 -6.296 1.00 0.00 421 GLY A CA 16
ATOM 11775 C C . GLY A 1 21 ? 4.475 0.667 -6.285 1.00 0.00 421 GLY A C 16
ATOM 11776 O O . GLY A 1 21 ? 4.506 0.040 -5.226 1.00 0.00 421 GLY A O 16
ATOM 11780 N N . PHE A 1 22 ? 4.308 0.083 -7.467 1.00 0.00 422 PHE A N 16
ATOM 11781 C CA . PHE A 1 22 ? 4.148 -1.362 -7.590 1.00 0.00 422 PHE A CA 16
ATOM 11782 C C . PHE A 1 22 ? 4.886 -1.888 -8.817 1.00 0.00 422 PHE A C 16
ATOM 11783 O O . PHE A 1 22 ? 5.323 -1.116 -9.671 1.00 0.00 422 PHE A O 16
ATOM 11800 N N . SER A 1 23 ? 5.021 -3.208 -8.898 1.00 0.00 423 SER A N 16
ATOM 11801 C CA . SER A 1 23 ? 5.709 -3.839 -10.019 1.00 0.00 423 SER A CA 16
ATOM 11802 C C . SER A 1 23 ? 4.709 -4.347 -11.054 1.00 0.00 423 SER A C 16
ATOM 11803 O O . SER A 1 23 ? 4.983 -4.337 -12.254 1.00 0.00 423 SER A O 16
ATOM 11811 N N . ARG A 1 24 ? 3.550 -4.790 -10.580 1.00 0.00 424 ARG A N 16
ATOM 11812 C CA . ARG A 1 24 ? 2.509 -5.303 -11.463 1.00 0.00 424 ARG A CA 16
ATOM 11813 C C . ARG A 1 24 ? 1.317 -4.352 -11.507 1.00 0.00 424 ARG A C 16
ATOM 11814 O O . ARG A 1 24 ? 1.073 -3.579 -10.581 1.00 0.00 424 ARG A O 16
ATOM 11835 N N . PRO A 1 25 ? 0.555 -4.409 -12.610 1.00 0.00 425 PRO A N 16
ATOM 11836 C CA . PRO A 1 25 ? -0.624 -3.560 -12.802 1.00 0.00 425 PRO A CA 16
ATOM 11837 C C . PRO A 1 25 ? -1.771 -3.942 -11.872 1.00 0.00 425 PRO A C 16
ATOM 11838 O O . PRO A 1 25 ? -2.495 -3.078 -11.377 1.00 0.00 425 PRO A O 16
ATOM 11849 N N . ASP A 1 26 ? -1.930 -5.240 -11.639 1.00 0.00 426 ASP A N 16
ATOM 11850 C CA . ASP A 1 26 ? -2.989 -5.736 -10.767 1.00 0.00 426 ASP A CA 16
ATOM 11851 C C . ASP A 1 26 ? -2.682 -5.419 -9.307 1.00 0.00 426 ASP A C 16
ATOM 11852 O O . ASP A 1 26 ? -3.586 -5.139 -8.518 1.00 0.00 426 ASP A O 16
ATOM 11861 N N . HIS A 1 27 ? -1.402 -5.467 -8.952 1.00 0.00 427 HIS A N 16
ATOM 11862 C CA . HIS A 1 27 ? -0.976 -5.185 -7.586 1.00 0.00 427 HIS A CA 16
ATOM 11863 C C . HIS A 1 27 ? -1.357 -3.764 -7.180 1.00 0.00 427 HIS A C 16
ATOM 11864 O O . HIS A 1 27 ? -1.991 -3.552 -6.145 1.00 0.00 427 HIS A O 16
ATOM 11878 N N . LEU A 1 28 ? -0.966 -2.795 -8.000 1.00 0.00 428 LEU A N 16
ATOM 11879 C CA . LEU A 1 28 ? -1.266 -1.394 -7.726 1.00 0.00 428 LEU A CA 16
ATOM 11880 C C . LEU A 1 28 ? -2.772 -1.153 -7.709 1.00 0.00 428 LEU A C 16
ATOM 11881 O O . LEU A 1 28 ? -3.295 -0.493 -6.812 1.00 0.00 428 LEU A O 16
ATOM 11897 N N . ASN A 1 29 ? -3.464 -1.693 -8.707 1.00 0.00 429 ASN A N 16
ATOM 11898 C CA . ASN A 1 29 ? -4.911 -1.538 -8.806 1.00 0.00 429 ASN A CA 16
ATOM 11899 C C . ASN A 1 29 ? -5.586 -1.874 -7.480 1.00 0.00 429 ASN A C 16
ATOM 11900 O O . ASN A 1 29 ? -6.353 -1.076 -6.942 1.00 0.00 429 ASN A O 16
ATOM 11911 N N . GLY A 1 30 ? -5.294 -3.061 -6.957 1.00 0.00 430 GLY A N 16
ATOM 11912 C CA . GLY A 1 30 ? -5.880 -3.482 -5.698 1.00 0.00 430 GLY A CA 16
ATOM 11913 C C . GLY A 1 30 ? -5.776 -2.416 -4.625 1.00 0.00 430 GLY A C 16
ATOM 11914 O O . GLY A 1 30 ? -6.711 -2.210 -3.851 1.00 0.00 430 GLY A O 16
ATOM 11918 N N . HIS A 1 31 ? -4.633 -1.738 -4.576 1.00 0.00 431 HIS A N 16
ATOM 11919 C CA . HIS A 1 31 ? -4.410 -0.688 -3.588 1.00 0.00 431 HIS A CA 16
ATOM 11920 C C . HIS A 1 31 ? -5.337 0.497 -3.836 1.00 0.00 431 HIS A C 16
ATOM 11921 O O . HIS A 1 31 ? -5.903 1.061 -2.899 1.00 0.00 431 HIS A O 16
ATOM 11935 N N . ILE A 1 32 ? -5.487 0.871 -5.102 1.00 0.00 432 ILE A N 16
ATOM 11936 C CA . ILE A 1 32 ? -6.345 1.989 -5.472 1.00 0.00 432 ILE A CA 16
ATOM 11937 C C . ILE A 1 32 ? -7.818 1.624 -5.323 1.00 0.00 432 ILE A C 16
ATOM 11938 O O . ILE A 1 32 ? -8.681 2.498 -5.236 1.00 0.00 432 ILE A O 16
ATOM 11954 N N . LYS A 1 33 ? -8.100 0.326 -5.292 1.00 0.00 433 LYS A N 16
ATOM 11955 C CA . LYS A 1 33 ? -9.468 -0.157 -5.150 1.00 0.00 433 LYS A CA 16
ATOM 11956 C C . LYS A 1 33 ? -9.695 -0.749 -3.762 1.00 0.00 433 LYS A C 16
ATOM 11957 O O . LYS A 1 33 ? -10.780 -1.246 -3.460 1.00 0.00 433 LYS A O 16
ATOM 11976 N N . GLN A 1 34 ? -8.665 -0.691 -2.924 1.00 0.00 434 GLN A N 16
ATOM 11977 C CA . GLN A 1 34 ? -8.754 -1.221 -1.568 1.00 0.00 434 GLN A CA 16
ATOM 11978 C C . GLN A 1 34 ? -8.480 -0.130 -0.538 1.00 0.00 434 GLN A C 16
ATOM 11979 O O . GLN A 1 34 ? -8.935 -0.211 0.603 1.00 0.00 434 GLN A O 16
ATOM 11993 N N . VAL A 1 35 ? -7.733 0.890 -0.948 1.00 0.00 435 VAL A N 16
ATOM 11994 C CA . VAL A 1 35 ? -7.399 1.998 -0.062 1.00 0.00 435 VAL A CA 16
ATOM 11995 C C . VAL A 1 35 ? -7.993 3.307 -0.570 1.00 0.00 435 VAL A C 16
ATOM 11996 O O . VAL A 1 35 ? -8.512 4.109 0.208 1.00 0.00 435 VAL A O 16
ATOM 12009 N N . HIS A 1 36 ? -7.914 3.517 -1.880 1.00 0.00 436 HIS A N 16
ATOM 12010 C CA . HIS A 1 36 ? -8.446 4.729 -2.493 1.00 0.00 436 HIS A CA 16
ATOM 12011 C C . HIS A 1 36 ? -9.909 4.545 -2.882 1.00 0.00 436 HIS A C 16
ATOM 12012 O O . HIS A 1 36 ? -10.670 5.511 -2.957 1.00 0.00 436 HIS A O 16
ATOM 12026 N N . THR A 1 37 ? -10.299 3.298 -3.129 1.00 0.00 437 THR A N 16
ATOM 12027 C CA . THR A 1 37 ? -11.670 2.987 -3.512 1.00 0.00 437 THR A CA 16
ATOM 12028 C C . THR A 1 37 ? -12.658 3.924 -2.826 1.00 0.00 437 THR A C 16
ATOM 12029 O O . THR A 1 37 ? -12.438 4.353 -1.693 1.00 0.00 437 THR A O 16
ATOM 12040 N N . SER A 1 38 ? -13.748 4.237 -3.519 1.00 0.00 438 SER A N 16
ATOM 12041 C CA . SER A 1 38 ? -14.769 5.126 -2.977 1.00 0.00 438 SER A CA 16
ATOM 12042 C C . SER A 1 38 ? -14.222 6.539 -2.802 1.00 0.00 438 SER A C 16
ATOM 12043 O O . SER A 1 38 ? -14.286 7.110 -1.714 1.00 0.00 438 SER A O 16
ATOM 12051 N N . GLU A 1 39 ? -13.684 7.097 -3.882 1.00 0.00 439 GLU A N 16
ATOM 12052 C CA . GLU A 1 39 ? -13.125 8.443 -3.848 1.00 0.00 439 GLU A CA 16
ATOM 12053 C C . GLU A 1 39 ? -14.230 9.493 -3.901 1.00 0.00 439 GLU A C 16
ATOM 12054 O O . GLU A 1 39 ? -15.411 9.162 -4.012 1.00 0.00 439 GLU A O 16
ATOM 12066 N N . ARG A 1 40 ? -13.839 10.761 -3.821 1.00 0.00 440 ARG A N 16
ATOM 12067 C CA . ARG A 1 40 ? -14.796 11.860 -3.858 1.00 0.00 440 ARG A CA 16
ATOM 12068 C C . ARG A 1 40 ? -14.597 12.712 -5.109 1.00 0.00 440 ARG A C 16
ATOM 12069 O O . ARG A 1 40 ? -13.487 12.857 -5.620 1.00 0.00 440 ARG A O 16
ATOM 12090 N N . PRO A 1 41 ? -15.698 13.288 -5.614 1.00 0.00 441 PRO A N 16
ATOM 12091 C CA . PRO A 1 41 ? -15.671 14.134 -6.810 1.00 0.00 441 PRO A CA 16
ATOM 12092 C C . PRO A 1 41 ? -14.969 15.465 -6.562 1.00 0.00 441 PRO A C 16
ATOM 12093 O O . PRO A 1 41 ? -15.592 16.435 -6.128 1.00 0.00 441 PRO A O 16
ATOM 12104 N N . HIS A 1 42 ? -13.670 15.505 -6.841 1.00 0.00 442 HIS A N 16
ATOM 12105 C CA . HIS A 1 42 ? -12.884 16.719 -6.649 1.00 0.00 442 HIS A CA 16
ATOM 12106 C C . HIS A 1 42 ? -11.579 16.651 -7.437 1.00 0.00 442 HIS A C 16
ATOM 12107 O O . HIS A 1 42 ? -11.297 15.658 -8.107 1.00 0.00 442 HIS A O 16
ATOM 12121 N N . LYS A 1 43 ? -10.788 17.715 -7.354 1.00 0.00 443 LYS A N 16
ATOM 12122 C CA . LYS A 1 43 ? -9.513 17.778 -8.058 1.00 0.00 443 LYS A CA 16
ATOM 12123 C C . LYS A 1 43 ? -9.597 17.059 -9.401 1.00 0.00 443 LYS A C 16
ATOM 12124 O O . LYS A 1 43 ? -8.694 16.308 -9.772 1.00 0.00 443 LYS A O 16
ATOM 12143 N N . CYS A 1 44 ? -10.685 17.294 -10.126 1.00 0.00 444 CYS A N 16
ATOM 12144 C CA . CYS A 1 44 ? -10.887 16.669 -11.428 1.00 0.00 444 CYS A CA 16
ATOM 12145 C C . CYS A 1 44 ? -10.661 17.674 -12.554 1.00 0.00 444 CYS A C 16
ATOM 12146 O O . CYS A 1 44 ? -11.324 18.709 -12.616 1.00 0.00 444 CYS A O 16
ATOM 12154 N N . GLN A 1 45 ? -9.722 17.360 -13.440 1.00 0.00 445 GLN A N 16
ATOM 12155 C CA . GLN A 1 45 ? -9.408 18.237 -14.562 1.00 0.00 445 GLN A CA 16
ATOM 12156 C C . GLN A 1 45 ? -9.902 17.639 -15.875 1.00 0.00 445 GLN A C 16
ATOM 12157 O O . GLN A 1 45 ? -9.165 16.936 -16.565 1.00 0.00 445 GLN A O 16
ATOM 12171 N N . VAL A 1 46 ? -11.156 17.923 -16.214 1.00 0.00 446 VAL A N 16
ATOM 12172 C CA . VAL A 1 46 ? -11.749 17.414 -17.444 1.00 0.00 446 VAL A CA 16
ATOM 12173 C C . VAL A 1 46 ? -12.656 18.457 -18.089 1.00 0.00 446 VAL A C 16
ATOM 12174 O O . VAL A 1 46 ? -13.481 19.076 -17.418 1.00 0.00 446 VAL A O 16
ATOM 12187 N N . TRP A 1 47 ? -12.498 18.644 -19.394 1.00 0.00 447 TRP A N 16
ATOM 12188 C CA . TRP A 1 47 ? -13.303 19.612 -20.131 1.00 0.00 447 TRP A CA 16
ATOM 12189 C C . TRP A 1 47 ? -14.585 18.970 -20.649 1.00 0.00 447 TRP A C 16
ATOM 12190 O O . TRP A 1 47 ? -15.662 19.562 -20.573 1.00 0.00 447 TRP A O 16
ATOM 12211 N N . VAL A 1 48 ? -14.463 17.756 -21.177 1.00 0.00 448 VAL A N 16
ATOM 12212 C CA . VAL A 1 48 ? -15.613 17.034 -21.708 1.00 0.00 448 VAL A CA 16
ATOM 12213 C C . VAL A 1 48 ? -16.668 16.813 -20.630 1.00 0.00 448 VAL A C 16
ATOM 12214 O O . VAL A 1 48 ? -16.508 17.252 -19.491 1.00 0.00 448 VAL A O 16
ATOM 12227 N N . SER A 1 49 ? -17.747 16.130 -20.997 1.00 0.00 449 SER A N 16
ATOM 12228 C CA . SER A 1 49 ? -18.832 15.853 -20.062 1.00 0.00 449 SER A CA 16
ATOM 12229 C C . SER A 1 49 ? -19.226 14.380 -20.108 1.00 0.00 449 SER A C 16
ATOM 12230 O O . SER A 1 49 ? -19.945 13.946 -21.008 1.00 0.00 449 SER A O 16
ATOM 12238 N N . GLY A 1 50 ? -18.750 13.615 -19.130 1.00 0.00 450 GLY A N 16
ATOM 12239 C CA . GLY A 1 50 ? -19.063 12.199 -19.077 1.00 0.00 450 GLY A CA 16
ATOM 12240 C C . GLY A 1 50 ? -18.414 11.506 -17.895 1.00 0.00 450 GLY A C 16
ATOM 12241 O O . GLY A 1 50 ? -17.257 11.758 -17.559 1.00 0.00 450 GLY A O 16
ATOM 12245 N N . PRO A 1 51 ? -19.170 10.611 -17.241 1.00 0.00 451 PRO A N 16
ATOM 12246 C CA . PRO A 1 51 ? -18.683 9.862 -16.079 1.00 0.00 451 PRO A CA 16
ATOM 12247 C C . PRO A 1 51 ? -17.619 8.836 -16.455 1.00 0.00 451 PRO A C 16
ATOM 12248 O O . PRO A 1 51 ? -17.472 8.480 -17.624 1.00 0.00 451 PRO A O 16
ATOM 12259 N N . SER A 1 52 ? -16.880 8.364 -15.456 1.00 0.00 452 SER A N 16
ATOM 12260 C CA . SER A 1 52 ? -15.827 7.381 -15.682 1.00 0.00 452 SER A CA 16
ATOM 12261 C C . SER A 1 52 ? -16.416 6.050 -16.138 1.00 0.00 452 SER A C 16
ATOM 12262 O O . SER A 1 52 ? -15.916 5.424 -17.073 1.00 0.00 452 SER A O 16
ATOM 12270 N N . SER A 1 53 ? -17.483 5.622 -15.470 1.00 0.00 453 SER A N 16
ATOM 12271 C CA . SER A 1 53 ? -18.139 4.363 -15.802 1.00 0.00 453 SER A CA 16
ATOM 12272 C C . SER A 1 53 ? -19.539 4.304 -15.199 1.00 0.00 453 SER A C 16
ATOM 12273 O O . SER A 1 53 ? -19.805 4.906 -14.159 1.00 0.00 453 SER A O 16
ATOM 12281 N N . GLY A 1 54 ? -20.432 3.573 -15.860 1.00 0.00 454 GLY A N 16
ATOM 12282 C CA . GLY A 1 54 ? -21.794 3.448 -15.376 1.00 0.00 454 GLY A CA 16
ATOM 12283 C C . GLY A 1 54 ? -21.864 2.812 -14.002 1.00 0.00 454 GLY A C 16
ATOM 12284 O O . GLY A 1 54 ? -21.206 3.265 -13.066 1.00 0.00 454 GLY A O 16
ATOM 12289 N N . GLY A 1 1 ? 11.615 15.572 10.593 1.00 0.00 401 GLY A N 17
ATOM 12290 C CA . GLY A 1 1 ? 10.892 16.418 9.661 1.00 0.00 401 GLY A CA 17
ATOM 12291 C C . GLY A 1 1 ? 11.284 16.160 8.219 1.00 0.00 401 GLY A C 17
ATOM 12292 O O . GLY A 1 1 ? 10.456 15.745 7.409 1.00 0.00 401 GLY A O 17
ATOM 12296 N N . SER A 1 2 ? 12.550 16.407 7.899 1.00 0.00 402 SER A N 17
ATOM 12297 C CA . SER A 1 2 ? 13.049 16.205 6.543 1.00 0.00 402 SER A CA 17
ATOM 12298 C C . SER A 1 2 ? 13.742 14.851 6.417 1.00 0.00 402 SER A C 17
ATOM 12299 O O . SER A 1 2 ? 14.716 14.572 7.115 1.00 0.00 402 SER A O 17
ATOM 12307 N N . SER A 1 3 ? 13.230 14.013 5.520 1.00 0.00 403 SER A N 17
ATOM 12308 C CA . SER A 1 3 ? 13.796 12.687 5.303 1.00 0.00 403 SER A CA 17
ATOM 12309 C C . SER A 1 3 ? 13.674 12.278 3.839 1.00 0.00 403 SER A C 17
ATOM 12310 O O . SER A 1 3 ? 12.586 12.292 3.266 1.00 0.00 403 SER A O 17
ATOM 12318 N N . GLY A 1 4 ? 14.803 11.912 3.237 1.00 0.00 404 GLY A N 17
ATOM 12319 C CA . GLY A 1 4 ? 14.802 11.504 1.845 1.00 0.00 404 GLY A CA 17
ATOM 12320 C C . GLY A 1 4 ? 15.671 10.286 1.597 1.00 0.00 404 GLY A C 17
ATOM 12321 O O . GLY A 1 4 ? 15.879 9.471 2.496 1.00 0.00 404 GLY A O 17
ATOM 12325 N N . SER A 1 5 ? 16.178 10.162 0.375 1.00 0.00 405 SER A N 17
ATOM 12326 C CA . SER A 1 5 ? 17.025 9.032 0.010 1.00 0.00 405 SER A CA 17
ATOM 12327 C C . SER A 1 5 ? 16.453 7.726 0.555 1.00 0.00 405 SER A C 17
ATOM 12328 O O . SER A 1 5 ? 17.169 6.925 1.155 1.00 0.00 405 SER A O 17
ATOM 12336 N N . SER A 1 6 ? 15.157 7.521 0.341 1.00 0.00 406 SER A N 17
ATOM 12337 C CA . SER A 1 6 ? 14.487 6.315 0.813 1.00 0.00 406 SER A CA 17
ATOM 12338 C C . SER A 1 6 ? 14.230 5.349 -0.340 1.00 0.00 406 SER A C 17
ATOM 12339 O O . SER A 1 6 ? 13.548 5.685 -1.307 1.00 0.00 406 SER A O 17
ATOM 12347 N N . GLY A 1 7 ? 14.784 4.145 -0.230 1.00 0.00 407 GLY A N 17
ATOM 12348 C CA . GLY A 1 7 ? 14.605 3.148 -1.269 1.00 0.00 407 GLY A CA 17
ATOM 12349 C C . GLY A 1 7 ? 15.271 3.543 -2.572 1.00 0.00 407 GLY A C 17
ATOM 12350 O O . GLY A 1 7 ? 15.910 4.591 -2.658 1.00 0.00 407 GLY A O 17
ATOM 12354 N N . SER A 1 8 ? 15.123 2.701 -3.590 1.00 0.00 408 SER A N 17
ATOM 12355 C CA . SER A 1 8 ? 15.719 2.965 -4.894 1.00 0.00 408 SER A CA 17
ATOM 12356 C C . SER A 1 8 ? 14.650 3.008 -5.982 1.00 0.00 408 SER A C 17
ATOM 12357 O O . SER A 1 8 ? 13.526 2.548 -5.782 1.00 0.00 408 SER A O 17
ATOM 12365 N N . VAL A 1 9 ? 15.010 3.563 -7.134 1.00 0.00 409 VAL A N 17
ATOM 12366 C CA . VAL A 1 9 ? 14.084 3.666 -8.255 1.00 0.00 409 VAL A CA 17
ATOM 12367 C C . VAL A 1 9 ? 13.841 2.304 -8.895 1.00 0.00 409 VAL A C 17
ATOM 12368 O O . VAL A 1 9 ? 14.694 1.783 -9.613 1.00 0.00 409 VAL A O 17
ATOM 12381 N N . GLY A 1 10 ? 12.671 1.731 -8.628 1.00 0.00 410 GLY A N 17
ATOM 12382 C CA . GLY A 1 10 ? 12.337 0.433 -9.186 1.00 0.00 410 GLY A CA 17
ATOM 12383 C C . GLY A 1 10 ? 10.909 0.370 -9.691 1.00 0.00 410 GLY A C 17
ATOM 12384 O O . GLY A 1 10 ? 10.653 0.578 -10.877 1.00 0.00 410 GLY A O 17
ATOM 12388 N N . LYS A 1 11 ? 9.977 0.080 -8.790 1.00 0.00 411 LYS A N 17
ATOM 12389 C CA . LYS A 1 11 ? 8.566 -0.010 -9.150 1.00 0.00 411 LYS A CA 17
ATOM 12390 C C . LYS A 1 11 ? 8.137 1.198 -9.977 1.00 0.00 411 LYS A C 17
ATOM 12391 O O . LYS A 1 11 ? 7.969 2.304 -9.462 1.00 0.00 411 LYS A O 17
ATOM 12410 N N . PRO A 1 12 ? 7.953 0.984 -11.288 1.00 0.00 412 PRO A N 17
ATOM 12411 C CA . PRO A 1 12 ? 7.538 2.043 -12.212 1.00 0.00 412 PRO A CA 17
ATOM 12412 C C . PRO A 1 12 ? 6.096 2.482 -11.982 1.00 0.00 412 PRO A C 17
ATOM 12413 O O . PRO A 1 12 ? 5.807 3.676 -11.891 1.00 0.00 412 PRO A O 17
ATOM 12424 N N . TYR A 1 13 ? 5.195 1.511 -11.887 1.00 0.00 413 TYR A N 17
ATOM 12425 C CA . TYR A 1 13 ? 3.782 1.798 -11.669 1.00 0.00 413 TYR A CA 17
ATOM 12426 C C . TYR A 1 13 ? 3.576 2.555 -10.360 1.00 0.00 413 TYR A C 17
ATOM 12427 O O . TYR A 1 13 ? 3.411 1.951 -9.300 1.00 0.00 413 TYR A O 17
ATOM 12445 N N . ILE A 1 14 ? 3.586 3.881 -10.444 1.00 0.00 414 ILE A N 17
ATOM 12446 C CA . ILE A 1 14 ? 3.398 4.722 -9.268 1.00 0.00 414 ILE A CA 17
ATOM 12447 C C . ILE A 1 14 ? 1.955 5.202 -9.160 1.00 0.00 414 ILE A C 17
ATOM 12448 O O . ILE A 1 14 ? 1.417 5.803 -10.091 1.00 0.00 414 ILE A O 17
ATOM 12464 N N . CYS A 1 15 ? 1.332 4.933 -8.018 1.00 0.00 415 CYS A N 17
ATOM 12465 C CA . CYS A 1 15 ? -0.049 5.337 -7.786 1.00 0.00 415 CYS A CA 17
ATOM 12466 C C . CYS A 1 15 ? -0.248 6.812 -8.125 1.00 0.00 415 CYS A C 17
ATOM 12467 O O . CYS A 1 15 ? 0.484 7.674 -7.640 1.00 0.00 415 CYS A O 17
ATOM 12474 N N . GLN A 1 16 ? -1.244 7.092 -8.959 1.00 0.00 416 GLN A N 17
ATOM 12475 C CA . GLN A 1 16 ? -1.539 8.462 -9.363 1.00 0.00 416 GLN A CA 17
ATOM 12476 C C . GLN A 1 16 ? -2.520 9.115 -8.396 1.00 0.00 416 GLN A C 17
ATOM 12477 O O . GLN A 1 16 ? -3.187 10.092 -8.738 1.00 0.00 416 GLN A O 17
ATOM 12491 N N . SER A 1 17 ? -2.605 8.569 -7.187 1.00 0.00 417 SER A N 17
ATOM 12492 C CA . SER A 1 17 ? -3.508 9.097 -6.172 1.00 0.00 417 SER A CA 17
ATOM 12493 C C . SER A 1 17 ? -2.728 9.618 -4.968 1.00 0.00 417 SER A C 17
ATOM 12494 O O . SER A 1 17 ? -3.003 10.704 -4.458 1.00 0.00 417 SER A O 17
ATOM 12502 N N . CYS A 1 18 ? -1.753 8.834 -4.519 1.00 0.00 418 CYS A N 17
ATOM 12503 C CA . CYS A 1 18 ? -0.932 9.214 -3.376 1.00 0.00 418 CYS A CA 17
ATOM 12504 C C . CYS A 1 18 ? 0.540 9.297 -3.768 1.00 0.00 418 CYS A C 17
ATOM 12505 O O . CYS A 1 18 ? 1.230 10.258 -3.430 1.00 0.00 418 CYS A O 17
ATOM 12512 N N . GLY A 1 19 ? 1.015 8.281 -4.483 1.00 0.00 419 GLY A N 17
ATOM 12513 C CA . GLY A 1 19 ? 2.402 8.259 -4.909 1.00 0.00 419 GLY A CA 17
ATOM 12514 C C . GLY A 1 19 ? 3.045 6.899 -4.717 1.00 0.00 419 GLY A C 17
ATOM 12515 O O . GLY A 1 19 ? 4.219 6.709 -5.036 1.00 0.00 419 GLY A O 17
ATOM 12519 N N . LYS A 1 20 ? 2.276 5.951 -4.193 1.00 0.00 420 LYS A N 17
ATOM 12520 C CA . LYS A 1 20 ? 2.776 4.602 -3.958 1.00 0.00 420 LYS A CA 17
ATOM 12521 C C . LYS A 1 20 ? 3.431 4.038 -5.215 1.00 0.00 420 LYS A C 17
ATOM 12522 O O . LYS A 1 20 ? 3.423 4.673 -6.269 1.00 0.00 420 LYS A O 17
ATOM 12541 N N . GLY A 1 21 ? 3.995 2.840 -5.096 1.00 0.00 421 GLY A N 17
ATOM 12542 C CA . GLY A 1 21 ? 4.645 2.210 -6.231 1.00 0.00 421 GLY A CA 17
ATOM 12543 C C . GLY A 1 21 ? 4.483 0.703 -6.229 1.00 0.00 421 GLY A C 17
ATOM 12544 O O . GLY A 1 21 ? 4.444 0.077 -5.169 1.00 0.00 421 GLY A O 17
ATOM 12548 N N . PHE A 1 22 ? 4.386 0.118 -7.418 1.00 0.00 422 PHE A N 17
ATOM 12549 C CA . PHE A 1 22 ? 4.224 -1.325 -7.549 1.00 0.00 422 PHE A CA 17
ATOM 12550 C C . PHE A 1 22 ? 5.007 -1.854 -8.747 1.00 0.00 422 PHE A C 17
ATOM 12551 O O . PHE A 1 22 ? 5.668 -1.093 -9.455 1.00 0.00 422 PHE A O 17
ATOM 12568 N N . SER A 1 23 ? 4.928 -3.162 -8.968 1.00 0.00 423 SER A N 17
ATOM 12569 C CA . SER A 1 23 ? 5.633 -3.794 -10.077 1.00 0.00 423 SER A CA 17
ATOM 12570 C C . SER A 1 23 ? 4.650 -4.282 -11.137 1.00 0.00 423 SER A C 17
ATOM 12571 O O . SER A 1 23 ? 4.947 -4.257 -12.332 1.00 0.00 423 SER A O 17
ATOM 12579 N N . ARG A 1 24 ? 3.480 -4.726 -10.691 1.00 0.00 424 ARG A N 17
ATOM 12580 C CA . ARG A 1 24 ? 2.453 -5.221 -11.600 1.00 0.00 424 ARG A CA 17
ATOM 12581 C C . ARG A 1 24 ? 1.255 -4.276 -11.634 1.00 0.00 424 ARG A C 17
ATOM 12582 O O . ARG A 1 24 ? 0.989 -3.538 -10.685 1.00 0.00 424 ARG A O 17
ATOM 12603 N N . PRO A 1 25 ? 0.515 -4.299 -12.752 1.00 0.00 425 PRO A N 17
ATOM 12604 C CA . PRO A 1 25 ? -0.667 -3.451 -12.936 1.00 0.00 425 PRO A CA 17
ATOM 12605 C C . PRO A 1 25 ? -1.828 -3.872 -12.041 1.00 0.00 425 PRO A C 17
ATOM 12606 O O . PRO A 1 25 ? -2.606 -3.035 -11.583 1.00 0.00 425 PRO A O 17
ATOM 12617 N N . ASP A 1 26 ? -1.937 -5.173 -11.796 1.00 0.00 426 ASP A N 17
ATOM 12618 C CA . ASP A 1 26 ? -3.003 -5.705 -10.955 1.00 0.00 426 ASP A CA 17
ATOM 12619 C C . ASP A 1 26 ? -2.709 -5.451 -9.479 1.00 0.00 426 ASP A C 17
ATOM 12620 O O . ASP A 1 26 ? -3.623 -5.268 -8.676 1.00 0.00 426 ASP A O 17
ATOM 12629 N N . HIS A 1 27 ? -1.426 -5.443 -9.130 1.00 0.00 427 HIS A N 17
ATOM 12630 C CA . HIS A 1 27 ? -1.011 -5.212 -7.751 1.00 0.00 427 HIS A CA 17
ATOM 12631 C C . HIS A 1 27 ? -1.361 -3.795 -7.308 1.00 0.00 427 HIS A C 17
ATOM 12632 O O . HIS A 1 27 ? -1.982 -3.595 -6.263 1.00 0.00 427 HIS A O 17
ATOM 12646 N N . LEU A 1 28 ? -0.958 -2.814 -8.109 1.00 0.00 428 LEU A N 17
ATOM 12647 C CA . LEU A 1 28 ? -1.229 -1.414 -7.799 1.00 0.00 428 LEU A CA 17
ATOM 12648 C C . LEU A 1 28 ? -2.728 -1.135 -7.807 1.00 0.00 428 LEU A C 17
ATOM 12649 O O . LEU A 1 28 ? -3.246 -0.449 -6.927 1.00 0.00 428 LEU A O 17
ATOM 12665 N N . ASN A 1 29 ? -3.420 -1.672 -8.806 1.00 0.00 429 ASN A N 17
ATOM 12666 C CA . ASN A 1 29 ? -4.861 -1.482 -8.927 1.00 0.00 429 ASN A CA 17
ATOM 12667 C C . ASN A 1 29 ? -5.569 -1.845 -7.626 1.00 0.00 429 ASN A C 17
ATOM 12668 O O . ASN A 1 29 ? -6.374 -1.072 -7.109 1.00 0.00 429 ASN A O 17
ATOM 12679 N N . GLY A 1 30 ? -5.261 -3.027 -7.101 1.00 0.00 430 GLY A N 17
ATOM 12680 C CA . GLY A 1 30 ? -5.876 -3.472 -5.864 1.00 0.00 430 GLY A CA 17
ATOM 12681 C C . GLY A 1 30 ? -5.760 -2.444 -4.756 1.00 0.00 430 GLY A C 17
ATOM 12682 O O . GLY A 1 30 ? -6.698 -2.244 -3.984 1.00 0.00 430 GLY A O 17
ATOM 12686 N N . HIS A 1 31 ? -4.605 -1.792 -4.675 1.00 0.00 431 HIS A N 17
ATOM 12687 C CA . HIS A 1 31 ? -4.369 -0.779 -3.652 1.00 0.00 431 HIS A CA 17
ATOM 12688 C C . HIS A 1 31 ? -5.281 0.426 -3.859 1.00 0.00 431 HIS A C 17
ATOM 12689 O O . HIS A 1 31 ? -5.814 0.985 -2.900 1.00 0.00 431 HIS A O 17
ATOM 12703 N N . ILE A 1 32 ? -5.457 0.820 -5.116 1.00 0.00 432 ILE A N 17
ATOM 12704 C CA . ILE A 1 32 ? -6.305 1.958 -5.448 1.00 0.00 432 ILE A CA 17
ATOM 12705 C C . ILE A 1 32 ? -7.779 1.623 -5.243 1.00 0.00 432 ILE A C 17
ATOM 12706 O O . ILE A 1 32 ? -8.611 2.513 -5.066 1.00 0.00 432 ILE A O 17
ATOM 12722 N N . LYS A 1 33 ? -8.095 0.333 -5.268 1.00 0.00 433 LYS A N 17
ATOM 12723 C CA . LYS A 1 33 ? -9.468 -0.123 -5.082 1.00 0.00 433 LYS A CA 17
ATOM 12724 C C . LYS A 1 33 ? -9.693 -0.606 -3.653 1.00 0.00 433 LYS A C 17
ATOM 12725 O O . LYS A 1 33 ? -10.797 -1.013 -3.293 1.00 0.00 433 LYS A O 17
ATOM 12744 N N . GLN A 1 34 ? -8.639 -0.557 -2.845 1.00 0.00 434 GLN A N 17
ATOM 12745 C CA . GLN A 1 34 ? -8.723 -0.990 -1.455 1.00 0.00 434 GLN A CA 17
ATOM 12746 C C . GLN A 1 34 ? -8.481 0.179 -0.505 1.00 0.00 434 GLN A C 17
ATOM 12747 O O . GLN A 1 34 ? -9.028 0.220 0.597 1.00 0.00 434 GLN A O 17
ATOM 12761 N N . VAL A 1 35 ? -7.657 1.127 -0.940 1.00 0.00 435 VAL A N 17
ATOM 12762 C CA . VAL A 1 35 ? -7.343 2.297 -0.129 1.00 0.00 435 VAL A CA 17
ATOM 12763 C C . VAL A 1 35 ? -7.926 3.565 -0.744 1.00 0.00 435 VAL A C 17
ATOM 12764 O O . VAL A 1 35 ? -8.406 4.448 -0.033 1.00 0.00 435 VAL A O 17
ATOM 12777 N N . HIS A 1 36 ? -7.882 3.647 -2.070 1.00 0.00 436 HIS A N 17
ATOM 12778 C CA . HIS A 1 36 ? -8.408 4.807 -2.781 1.00 0.00 436 HIS A CA 17
ATOM 12779 C C . HIS A 1 36 ? -9.838 4.555 -3.249 1.00 0.00 436 HIS A C 17
ATOM 12780 O O . HIS A 1 36 ? -10.377 5.302 -4.067 1.00 0.00 436 HIS A O 17
ATOM 12794 N N . THR A 1 37 ? -10.449 3.496 -2.725 1.00 0.00 437 THR A N 17
ATOM 12795 C CA . THR A 1 37 ? -11.816 3.144 -3.090 1.00 0.00 437 THR A CA 17
ATOM 12796 C C . THR A 1 37 ? -12.824 3.843 -2.185 1.00 0.00 437 THR A C 17
ATOM 12797 O O . THR A 1 37 ? -12.562 4.064 -1.003 1.00 0.00 437 THR A O 17
ATOM 12808 N N . SER A 1 38 ? -13.978 4.188 -2.748 1.00 0.00 438 SER A N 17
ATOM 12809 C CA . SER A 1 38 ? -15.025 4.865 -1.991 1.00 0.00 438 SER A CA 17
ATOM 12810 C C . SER A 1 38 ? -16.337 4.875 -2.769 1.00 0.00 438 SER A C 17
ATOM 12811 O O . SER A 1 38 ? -16.348 4.714 -3.989 1.00 0.00 438 SER A O 17
ATOM 12819 N N . GLU A 1 39 ? -17.441 5.064 -2.053 1.00 0.00 439 GLU A N 17
ATOM 12820 C CA . GLU A 1 39 ? -18.759 5.094 -2.676 1.00 0.00 439 GLU A CA 17
ATOM 12821 C C . GLU A 1 39 ? -18.702 5.782 -4.037 1.00 0.00 439 GLU A C 17
ATOM 12822 O O . GLU A 1 39 ? -17.983 6.765 -4.218 1.00 0.00 439 GLU A O 17
ATOM 12834 N N . ARG A 1 40 ? -19.464 5.258 -4.991 1.00 0.00 440 ARG A N 17
ATOM 12835 C CA . ARG A 1 40 ? -19.499 5.820 -6.336 1.00 0.00 440 ARG A CA 17
ATOM 12836 C C . ARG A 1 40 ? -20.187 7.182 -6.338 1.00 0.00 440 ARG A C 17
ATOM 12837 O O . ARG A 1 40 ? -21.116 7.437 -5.571 1.00 0.00 440 ARG A O 17
ATOM 12858 N N . PRO A 1 41 ? -19.722 8.078 -7.221 1.00 0.00 441 PRO A N 17
ATOM 12859 C CA . PRO A 1 41 ? -20.278 9.429 -7.344 1.00 0.00 441 PRO A CA 17
ATOM 12860 C C . PRO A 1 41 ? -21.682 9.426 -7.939 1.00 0.00 441 PRO A C 17
ATOM 12861 O O . PRO A 1 41 ? -22.315 10.475 -8.069 1.00 0.00 441 PRO A O 17
ATOM 12872 N N . HIS A 1 42 ? -22.165 8.241 -8.300 1.00 0.00 442 HIS A N 17
ATOM 12873 C CA . HIS A 1 42 ? -23.495 8.102 -8.880 1.00 0.00 442 HIS A CA 17
ATOM 12874 C C . HIS A 1 42 ? -24.478 7.539 -7.858 1.00 0.00 442 HIS A C 17
ATOM 12875 O O . HIS A 1 42 ? -24.486 6.339 -7.583 1.00 0.00 442 HIS A O 17
ATOM 12889 N N . LYS A 1 43 ? -25.306 8.414 -7.296 1.00 0.00 443 LYS A N 17
ATOM 12890 C CA . LYS A 1 43 ? -26.293 8.006 -6.304 1.00 0.00 443 LYS A CA 17
ATOM 12891 C C . LYS A 1 43 ? -27.503 8.936 -6.327 1.00 0.00 443 LYS A C 17
ATOM 12892 O O . LYS A 1 43 ? -27.424 10.082 -5.885 1.00 0.00 443 LYS A O 17
ATOM 12911 N N . CYS A 1 44 ? -28.619 8.433 -6.842 1.00 0.00 444 CYS A N 17
ATOM 12912 C CA . CYS A 1 44 ? -29.846 9.219 -6.921 1.00 0.00 444 CYS A CA 17
ATOM 12913 C C . CYS A 1 44 ? -31.048 8.397 -6.468 1.00 0.00 444 CYS A C 17
ATOM 12914 O O . CYS A 1 44 ? -30.935 7.195 -6.230 1.00 0.00 444 CYS A O 17
ATOM 12922 N N . GLN A 1 45 ? -32.197 9.054 -6.351 1.00 0.00 445 GLN A N 17
ATOM 12923 C CA . GLN A 1 45 ? -33.420 8.383 -5.924 1.00 0.00 445 GLN A CA 17
ATOM 12924 C C . GLN A 1 45 ? -34.114 7.713 -7.105 1.00 0.00 445 GLN A C 17
ATOM 12925 O O . GLN A 1 45 ? -35.332 7.806 -7.258 1.00 0.00 445 GLN A O 17
ATOM 12939 N N . VAL A 1 46 ? -33.330 7.037 -7.939 1.00 0.00 446 VAL A N 17
ATOM 12940 C CA . VAL A 1 46 ? -33.869 6.349 -9.107 1.00 0.00 446 VAL A CA 17
ATOM 12941 C C . VAL A 1 46 ? -34.237 4.908 -8.774 1.00 0.00 446 VAL A C 17
ATOM 12942 O O . VAL A 1 46 ? -35.269 4.402 -9.217 1.00 0.00 446 VAL A O 17
ATOM 12955 N N . TRP A 1 47 ? -33.389 4.252 -7.992 1.00 0.00 447 TRP A N 17
ATOM 12956 C CA . TRP A 1 47 ? -33.625 2.867 -7.599 1.00 0.00 447 TRP A CA 17
ATOM 12957 C C . TRP A 1 47 ? -35.063 2.672 -7.130 1.00 0.00 447 TRP A C 17
ATOM 12958 O O . TRP A 1 47 ? -35.710 1.684 -7.476 1.00 0.00 447 TRP A O 17
ATOM 12979 N N . VAL A 1 48 ? -35.558 3.622 -6.342 1.00 0.00 448 VAL A N 17
ATOM 12980 C CA . VAL A 1 48 ? -36.920 3.555 -5.827 1.00 0.00 448 VAL A CA 17
ATOM 12981 C C . VAL A 1 48 ? -37.451 4.945 -5.495 1.00 0.00 448 VAL A C 17
ATOM 12982 O O . VAL A 1 48 ? -36.718 5.797 -4.994 1.00 0.00 448 VAL A O 17
ATOM 12995 N N . SER A 1 49 ? -38.731 5.166 -5.776 1.00 0.00 449 SER A N 17
ATOM 12996 C CA . SER A 1 49 ? -39.360 6.454 -5.510 1.00 0.00 449 SER A CA 17
ATOM 12997 C C . SER A 1 49 ? -38.983 6.968 -4.124 1.00 0.00 449 SER A C 17
ATOM 12998 O O . SER A 1 49 ? -38.634 6.191 -3.236 1.00 0.00 449 SER A O 17
ATOM 13006 N N . GLY A 1 50 ? -39.055 8.283 -3.947 1.00 0.00 450 GLY A N 17
ATOM 13007 C CA . GLY A 1 50 ? -38.717 8.879 -2.667 1.00 0.00 450 GLY A CA 17
ATOM 13008 C C . GLY A 1 50 ? -38.805 10.392 -2.691 1.00 0.00 450 GLY A C 17
ATOM 13009 O O . GLY A 1 50 ? -38.407 11.043 -3.657 1.00 0.00 450 GLY A O 17
ATOM 13013 N N . PRO A 1 51 ? -39.339 10.975 -1.608 1.00 0.00 451 PRO A N 17
ATOM 13014 C CA . PRO A 1 51 ? -39.491 12.428 -1.484 1.00 0.00 451 PRO A CA 17
ATOM 13015 C C . PRO A 1 51 ? -38.152 13.140 -1.328 1.00 0.00 451 PRO A C 17
ATOM 13016 O O . PRO A 1 51 ? -37.506 13.047 -0.285 1.00 0.00 451 PRO A O 17
ATOM 13027 N N . SER A 1 52 ? -37.740 13.852 -2.373 1.00 0.00 452 SER A N 17
ATOM 13028 C CA . SER A 1 52 ? -36.475 14.577 -2.353 1.00 0.00 452 SER A CA 17
ATOM 13029 C C . SER A 1 52 ? -36.699 16.049 -2.019 1.00 0.00 452 SER A C 17
ATOM 13030 O O . SER A 1 52 ? -36.723 16.902 -2.907 1.00 0.00 452 SER A O 17
ATOM 13038 N N . SER A 1 53 ? -36.861 16.340 -0.732 1.00 0.00 453 SER A N 17
ATOM 13039 C CA . SER A 1 53 ? -37.087 17.708 -0.280 1.00 0.00 453 SER A CA 17
ATOM 13040 C C . SER A 1 53 ? -36.433 17.946 1.077 1.00 0.00 453 SER A C 17
ATOM 13041 O O . SER A 1 53 ? -36.777 17.301 2.067 1.00 0.00 453 SER A O 17
ATOM 13049 N N . GLY A 1 54 ? -35.486 18.879 1.116 1.00 0.00 454 GLY A N 17
ATOM 13050 C CA . GLY A 1 54 ? -34.798 19.187 2.356 1.00 0.00 454 GLY A CA 17
ATOM 13051 C C . GLY A 1 54 ? -35.531 20.223 3.184 1.00 0.00 454 GLY A C 17
ATOM 13052 O O . GLY A 1 54 ? -36.466 19.895 3.914 1.00 0.00 454 GLY A O 17
ATOM 13057 N N . GLY A 1 1 ? 28.982 19.420 2.812 1.00 0.00 401 GLY A N 18
ATOM 13058 C CA . GLY A 1 1 ? 28.762 18.054 2.375 1.00 0.00 401 GLY A CA 18
ATOM 13059 C C . GLY A 1 1 ? 27.890 17.974 1.137 1.00 0.00 401 GLY A C 18
ATOM 13060 O O . GLY A 1 1 ? 26.810 18.562 1.092 1.00 0.00 401 GLY A O 18
ATOM 13064 N N . SER A 1 2 ? 28.361 17.246 0.129 1.00 0.00 402 SER A N 18
ATOM 13065 C CA . SER A 1 2 ? 27.620 17.097 -1.117 1.00 0.00 402 SER A CA 18
ATOM 13066 C C . SER A 1 2 ? 26.786 15.819 -1.103 1.00 0.00 402 SER A C 18
ATOM 13067 O O . SER A 1 2 ? 27.325 14.713 -1.071 1.00 0.00 402 SER A O 18
ATOM 13075 N N . SER A 1 3 ? 25.467 15.981 -1.127 1.00 0.00 403 SER A N 18
ATOM 13076 C CA . SER A 1 3 ? 24.557 14.841 -1.113 1.00 0.00 403 SER A CA 18
ATOM 13077 C C . SER A 1 3 ? 23.781 14.750 -2.424 1.00 0.00 403 SER A C 18
ATOM 13078 O O . SER A 1 3 ? 23.197 15.730 -2.883 1.00 0.00 403 SER A O 18
ATOM 13086 N N . GLY A 1 4 ? 23.781 13.562 -3.022 1.00 0.00 404 GLY A N 18
ATOM 13087 C CA . GLY A 1 4 ? 23.075 13.363 -4.274 1.00 0.00 404 GLY A CA 18
ATOM 13088 C C . GLY A 1 4 ? 21.667 12.840 -4.069 1.00 0.00 404 GLY A C 18
ATOM 13089 O O . GLY A 1 4 ? 20.899 13.397 -3.285 1.00 0.00 404 GLY A O 18
ATOM 13093 N N . SER A 1 5 ? 21.327 11.767 -4.777 1.00 0.00 405 SER A N 18
ATOM 13094 C CA . SER A 1 5 ? 19.999 11.173 -4.672 1.00 0.00 405 SER A CA 18
ATOM 13095 C C . SER A 1 5 ? 19.993 9.755 -5.236 1.00 0.00 405 SER A C 18
ATOM 13096 O O . SER A 1 5 ? 20.330 9.536 -6.399 1.00 0.00 405 SER A O 18
ATOM 13104 N N . SER A 1 6 ? 19.609 8.795 -4.401 1.00 0.00 406 SER A N 18
ATOM 13105 C CA . SER A 1 6 ? 19.562 7.397 -4.813 1.00 0.00 406 SER A CA 18
ATOM 13106 C C . SER A 1 6 ? 18.215 7.061 -5.445 1.00 0.00 406 SER A C 18
ATOM 13107 O O . SER A 1 6 ? 17.204 6.946 -4.753 1.00 0.00 406 SER A O 18
ATOM 13115 N N . GLY A 1 7 ? 18.210 6.905 -6.765 1.00 0.00 407 GLY A N 18
ATOM 13116 C CA . GLY A 1 7 ? 16.982 6.584 -7.469 1.00 0.00 407 GLY A CA 18
ATOM 13117 C C . GLY A 1 7 ? 17.016 5.204 -8.096 1.00 0.00 407 GLY A C 18
ATOM 13118 O O . GLY A 1 7 ? 17.044 5.070 -9.319 1.00 0.00 407 GLY A O 18
ATOM 13122 N N . SER A 1 8 ? 17.016 4.174 -7.255 1.00 0.00 408 SER A N 18
ATOM 13123 C CA . SER A 1 8 ? 17.053 2.797 -7.733 1.00 0.00 408 SER A CA 18
ATOM 13124 C C . SER A 1 8 ? 15.723 2.407 -8.371 1.00 0.00 408 SER A C 18
ATOM 13125 O O . SER A 1 8 ? 14.668 2.509 -7.745 1.00 0.00 408 SER A O 18
ATOM 13133 N N . VAL A 1 9 ? 15.782 1.961 -9.621 1.00 0.00 409 VAL A N 18
ATOM 13134 C CA . VAL A 1 9 ? 14.583 1.554 -10.345 1.00 0.00 409 VAL A CA 18
ATOM 13135 C C . VAL A 1 9 ? 14.029 0.243 -9.799 1.00 0.00 409 VAL A C 18
ATOM 13136 O O . VAL A 1 9 ? 14.658 -0.808 -9.922 1.00 0.00 409 VAL A O 18
ATOM 13149 N N . GLY A 1 10 ? 12.847 0.312 -9.195 1.00 0.00 410 GLY A N 18
ATOM 13150 C CA . GLY A 1 10 ? 12.228 -0.877 -8.639 1.00 0.00 410 GLY A CA 18
ATOM 13151 C C . GLY A 1 10 ? 10.769 -1.009 -9.031 1.00 0.00 410 GLY A C 18
ATOM 13152 O O . GLY A 1 10 ? 10.390 -1.942 -9.739 1.00 0.00 410 GLY A O 18
ATOM 13156 N N . LYS A 1 11 ? 9.947 -0.072 -8.570 1.00 0.00 411 LYS A N 18
ATOM 13157 C CA . LYS A 1 11 ? 8.522 -0.087 -8.876 1.00 0.00 411 LYS A CA 18
ATOM 13158 C C . LYS A 1 11 ? 8.134 1.124 -9.719 1.00 0.00 411 LYS A C 18
ATOM 13159 O O . LYS A 1 11 ? 7.934 2.227 -9.210 1.00 0.00 411 LYS A O 18
ATOM 13178 N N . PRO A 1 12 ? 8.023 0.915 -11.040 1.00 0.00 412 PRO A N 18
ATOM 13179 C CA . PRO A 1 12 ? 7.657 1.978 -11.981 1.00 0.00 412 PRO A CA 18
ATOM 13180 C C . PRO A 1 12 ? 6.202 2.411 -11.828 1.00 0.00 412 PRO A C 18
ATOM 13181 O O . PRO A 1 12 ? 5.905 3.603 -11.749 1.00 0.00 412 PRO A O 18
ATOM 13192 N N . TYR A 1 13 ? 5.301 1.436 -11.787 1.00 0.00 413 TYR A N 18
ATOM 13193 C CA . TYR A 1 13 ? 3.877 1.717 -11.646 1.00 0.00 413 TYR A CA 18
ATOM 13194 C C . TYR A 1 13 ? 3.601 2.500 -10.366 1.00 0.00 413 TYR A C 18
ATOM 13195 O O . TYR A 1 13 ? 3.409 1.918 -9.298 1.00 0.00 413 TYR A O 18
ATOM 13213 N N . ILE A 1 14 ? 3.582 3.824 -10.483 1.00 0.00 414 ILE A N 18
ATOM 13214 C CA . ILE A 1 14 ? 3.327 4.688 -9.337 1.00 0.00 414 ILE A CA 18
ATOM 13215 C C . ILE A 1 14 ? 1.857 5.085 -9.264 1.00 0.00 414 ILE A C 18
ATOM 13216 O O . ILE A 1 14 ? 1.258 5.477 -10.265 1.00 0.00 414 ILE A O 18
ATOM 13232 N N . CYS A 1 15 ? 1.281 4.984 -8.070 1.00 0.00 415 CYS A N 18
ATOM 13233 C CA . CYS A 1 15 ? -0.119 5.334 -7.864 1.00 0.00 415 CYS A CA 18
ATOM 13234 C C . CYS A 1 15 ? -0.369 6.800 -8.206 1.00 0.00 415 CYS A C 18
ATOM 13235 O O . CYS A 1 15 ? 0.280 7.693 -7.664 1.00 0.00 415 CYS A O 18
ATOM 13242 N N . GLN A 1 16 ? -1.315 7.038 -9.109 1.00 0.00 416 GLN A N 18
ATOM 13243 C CA . GLN A 1 16 ? -1.651 8.395 -9.523 1.00 0.00 416 GLN A CA 18
ATOM 13244 C C . GLN A 1 16 ? -2.654 9.025 -8.563 1.00 0.00 416 GLN A C 18
ATOM 13245 O O . GLN A 1 16 ? -3.290 10.028 -8.884 1.00 0.00 416 GLN A O 18
ATOM 13259 N N . SER A 1 17 ? -2.789 8.430 -7.382 1.00 0.00 417 SER A N 18
ATOM 13260 C CA . SER A 1 17 ? -3.718 8.931 -6.375 1.00 0.00 417 SER A CA 18
ATOM 13261 C C . SER A 1 17 ? -2.966 9.479 -5.167 1.00 0.00 417 SER A C 18
ATOM 13262 O O . SER A 1 17 ? -3.283 10.555 -4.658 1.00 0.00 417 SER A O 18
ATOM 13270 N N . CYS A 1 18 ? -1.966 8.731 -4.711 1.00 0.00 418 CYS A N 18
ATOM 13271 C CA . CYS A 1 18 ? -1.167 9.140 -3.562 1.00 0.00 418 CYS A CA 18
ATOM 13272 C C . CYS A 1 18 ? 0.304 9.280 -3.945 1.00 0.00 418 CYS A C 18
ATOM 13273 O O . CYS A 1 18 ? 0.948 10.277 -3.621 1.00 0.00 418 CYS A O 18
ATOM 13280 N N . GLY A 1 19 ? 0.828 8.274 -4.637 1.00 0.00 419 GLY A N 18
ATOM 13281 C CA . GLY A 1 19 ? 2.218 8.304 -5.052 1.00 0.00 419 GLY A CA 18
ATOM 13282 C C . GLY A 1 19 ? 2.916 6.975 -4.840 1.00 0.00 419 GLY A C 18
ATOM 13283 O O . GLY A 1 19 ? 4.078 6.809 -5.211 1.00 0.00 419 GLY A O 18
ATOM 13287 N N . LYS A 1 20 ? 2.206 6.025 -4.241 1.00 0.00 420 LYS A N 18
ATOM 13288 C CA . LYS A 1 20 ? 2.763 4.703 -3.979 1.00 0.00 420 LYS A CA 18
ATOM 13289 C C . LYS A 1 20 ? 3.393 4.119 -5.240 1.00 0.00 420 LYS A C 18
ATOM 13290 O O . LYS A 1 20 ? 3.312 4.708 -6.317 1.00 0.00 420 LYS A O 18
ATOM 13309 N N . GLY A 1 21 ? 4.021 2.955 -5.098 1.00 0.00 421 GLY A N 18
ATOM 13310 C CA . GLY A 1 21 ? 4.654 2.310 -6.233 1.00 0.00 421 GLY A CA 18
ATOM 13311 C C . GLY A 1 21 ? 4.519 0.801 -6.193 1.00 0.00 421 GLY A C 18
ATOM 13312 O O . GLY A 1 21 ? 4.603 0.192 -5.126 1.00 0.00 421 GLY A O 18
ATOM 13316 N N . PHE A 1 22 ? 4.306 0.196 -7.357 1.00 0.00 422 PHE A N 18
ATOM 13317 C CA . PHE A 1 22 ? 4.156 -1.251 -7.450 1.00 0.00 422 PHE A CA 18
ATOM 13318 C C . PHE A 1 22 ? 4.951 -1.806 -8.628 1.00 0.00 422 PHE A C 18
ATOM 13319 O O . PHE A 1 22 ? 5.426 -1.054 -9.479 1.00 0.00 422 PHE A O 18
ATOM 13336 N N . SER A 1 23 ? 5.092 -3.127 -8.669 1.00 0.00 423 SER A N 18
ATOM 13337 C CA . SER A 1 23 ? 5.833 -3.783 -9.740 1.00 0.00 423 SER A CA 18
ATOM 13338 C C . SER A 1 23 ? 4.885 -4.319 -10.808 1.00 0.00 423 SER A C 18
ATOM 13339 O O . SER A 1 23 ? 5.233 -4.383 -11.987 1.00 0.00 423 SER A O 18
ATOM 13347 N N . ARG A 1 24 ? 3.685 -4.704 -10.385 1.00 0.00 424 ARG A N 18
ATOM 13348 C CA . ARG A 1 24 ? 2.686 -5.236 -11.304 1.00 0.00 424 ARG A CA 18
ATOM 13349 C C . ARG A 1 24 ? 1.496 -4.287 -11.422 1.00 0.00 424 ARG A C 18
ATOM 13350 O O . ARG A 1 24 ? 1.211 -3.494 -10.524 1.00 0.00 424 ARG A O 18
ATOM 13371 N N . PRO A 1 25 ? 0.783 -4.369 -12.555 1.00 0.00 425 PRO A N 18
ATOM 13372 C CA . PRO A 1 25 ? -0.387 -3.526 -12.817 1.00 0.00 425 PRO A CA 18
ATOM 13373 C C . PRO A 1 25 ? -1.573 -3.889 -11.930 1.00 0.00 425 PRO A C 18
ATOM 13374 O O . PRO A 1 25 ? -2.229 -3.013 -11.365 1.00 0.00 425 PRO A O 18
ATOM 13385 N N . ASP A 1 26 ? -1.843 -5.184 -11.811 1.00 0.00 426 ASP A N 18
ATOM 13386 C CA . ASP A 1 26 ? -2.949 -5.663 -10.991 1.00 0.00 426 ASP A CA 18
ATOM 13387 C C . ASP A 1 26 ? -2.710 -5.346 -9.518 1.00 0.00 426 ASP A C 18
ATOM 13388 O O . ASP A 1 26 ? -3.644 -5.028 -8.781 1.00 0.00 426 ASP A O 18
ATOM 13397 N N . HIS A 1 27 ? -1.453 -5.437 -9.095 1.00 0.00 427 HIS A N 18
ATOM 13398 C CA . HIS A 1 27 ? -1.091 -5.161 -7.709 1.00 0.00 427 HIS A CA 18
ATOM 13399 C C . HIS A 1 27 ? -1.468 -3.734 -7.323 1.00 0.00 427 HIS A C 18
ATOM 13400 O O . HIS A 1 27 ? -2.130 -3.507 -6.309 1.00 0.00 427 HIS A O 18
ATOM 13414 N N . LEU A 1 28 ? -1.042 -2.774 -8.137 1.00 0.00 428 LEU A N 18
ATOM 13415 C CA . LEU A 1 28 ? -1.334 -1.368 -7.881 1.00 0.00 428 LEU A CA 18
ATOM 13416 C C . LEU A 1 28 ? -2.836 -1.107 -7.924 1.00 0.00 428 LEU A C 18
ATOM 13417 O O . LEU A 1 28 ? -3.384 -0.434 -7.052 1.00 0.00 428 LEU A O 18
ATOM 13433 N N . ASN A 1 29 ? -3.497 -1.647 -8.943 1.00 0.00 429 ASN A N 18
ATOM 13434 C CA . ASN A 1 29 ? -4.937 -1.474 -9.098 1.00 0.00 429 ASN A CA 18
ATOM 13435 C C . ASN A 1 29 ? -5.664 -1.772 -7.791 1.00 0.00 429 ASN A C 18
ATOM 13436 O O . ASN A 1 29 ? -6.437 -0.952 -7.297 1.00 0.00 429 ASN A O 18
ATOM 13447 N N . GLY A 1 30 ? -5.412 -2.953 -7.235 1.00 0.00 430 GLY A N 18
ATOM 13448 C CA . GLY A 1 30 ? -6.050 -3.339 -5.990 1.00 0.00 430 GLY A CA 18
ATOM 13449 C C . GLY A 1 30 ? -5.949 -2.262 -4.929 1.00 0.00 430 GLY A C 18
ATOM 13450 O O . GLY A 1 30 ? -6.914 -1.993 -4.213 1.00 0.00 430 GLY A O 18
ATOM 13454 N N . HIS A 1 31 ? -4.777 -1.643 -4.825 1.00 0.00 431 HIS A N 18
ATOM 13455 C CA . HIS A 1 31 ? -4.553 -0.589 -3.841 1.00 0.00 431 HIS A CA 18
ATOM 13456 C C . HIS A 1 31 ? -5.443 0.617 -4.126 1.00 0.00 431 HIS A C 18
ATOM 13457 O O . HIS A 1 31 ? -5.979 1.235 -3.206 1.00 0.00 431 HIS A O 18
ATOM 13471 N N . ILE A 1 32 ? -5.594 0.946 -5.405 1.00 0.00 432 ILE A N 18
ATOM 13472 C CA . ILE A 1 32 ? -6.418 2.078 -5.809 1.00 0.00 432 ILE A CA 18
ATOM 13473 C C . ILE A 1 32 ? -7.902 1.744 -5.701 1.00 0.00 432 ILE A C 18
ATOM 13474 O O . ILE A 1 32 ? -8.750 2.636 -5.659 1.00 0.00 432 ILE A O 18
ATOM 13490 N N . LYS A 1 33 ? -8.210 0.452 -5.655 1.00 0.00 433 LYS A N 18
ATOM 13491 C CA . LYS A 1 33 ? -9.591 -0.002 -5.548 1.00 0.00 433 LYS A CA 18
ATOM 13492 C C . LYS A 1 33 ? -9.871 -0.571 -4.161 1.00 0.00 433 LYS A C 18
ATOM 13493 O O . LYS A 1 33 ? -10.990 -0.991 -3.867 1.00 0.00 433 LYS A O 18
ATOM 13512 N N . GLN A 1 34 ? -8.849 -0.578 -3.312 1.00 0.00 434 GLN A N 18
ATOM 13513 C CA . GLN A 1 34 ? -8.987 -1.093 -1.955 1.00 0.00 434 GLN A CA 18
ATOM 13514 C C . GLN A 1 34 ? -8.728 0.003 -0.927 1.00 0.00 434 GLN A C 18
ATOM 13515 O O . GLN A 1 34 ? -9.243 -0.045 0.190 1.00 0.00 434 GLN A O 18
ATOM 13529 N N . VAL A 1 35 ? -7.925 0.990 -1.311 1.00 0.00 435 VAL A N 18
ATOM 13530 C CA . VAL A 1 35 ? -7.598 2.099 -0.423 1.00 0.00 435 VAL A CA 18
ATOM 13531 C C . VAL A 1 35 ? -8.150 3.415 -0.960 1.00 0.00 435 VAL A C 18
ATOM 13532 O O . VAL A 1 35 ? -8.597 4.271 -0.196 1.00 0.00 435 VAL A O 18
ATOM 13545 N N . HIS A 1 36 ? -8.117 3.569 -2.280 1.00 0.00 436 HIS A N 18
ATOM 13546 C CA . HIS A 1 36 ? -8.616 4.781 -2.921 1.00 0.00 436 HIS A CA 18
ATOM 13547 C C . HIS A 1 36 ? -10.062 4.600 -3.374 1.00 0.00 436 HIS A C 18
ATOM 13548 O O . HIS A 1 36 ? -10.622 5.459 -4.057 1.00 0.00 436 HIS A O 18
ATOM 13562 N N . THR A 1 37 ? -10.661 3.478 -2.990 1.00 0.00 437 THR A N 18
ATOM 13563 C CA . THR A 1 37 ? -12.040 3.183 -3.359 1.00 0.00 437 THR A CA 18
ATOM 13564 C C . THR A 1 37 ? -13.019 3.803 -2.367 1.00 0.00 437 THR A C 18
ATOM 13565 O O . THR A 1 37 ? -14.051 4.348 -2.757 1.00 0.00 437 THR A O 18
ATOM 13576 N N . SER A 1 38 ? -12.687 3.715 -1.083 1.00 0.00 438 SER A N 18
ATOM 13577 C CA . SER A 1 38 ? -13.539 4.265 -0.034 1.00 0.00 438 SER A CA 18
ATOM 13578 C C . SER A 1 38 ? -13.637 5.783 -0.154 1.00 0.00 438 SER A C 18
ATOM 13579 O O . SER A 1 38 ? -12.910 6.403 -0.930 1.00 0.00 438 SER A O 18
ATOM 13587 N N . GLU A 1 39 ? -14.541 6.374 0.620 1.00 0.00 439 GLU A N 18
ATOM 13588 C CA . GLU A 1 39 ? -14.735 7.819 0.600 1.00 0.00 439 GLU A CA 18
ATOM 13589 C C . GLU A 1 39 ? -13.946 8.490 1.722 1.00 0.00 439 GLU A C 18
ATOM 13590 O O . GLU A 1 39 ? -13.891 7.986 2.843 1.00 0.00 439 GLU A O 18
ATOM 13602 N N . ARG A 1 40 ? -13.337 9.629 1.409 1.00 0.00 440 ARG A N 18
ATOM 13603 C CA . ARG A 1 40 ? -12.550 10.368 2.389 1.00 0.00 440 ARG A CA 18
ATOM 13604 C C . ARG A 1 40 ? -13.452 11.200 3.296 1.00 0.00 440 ARG A C 18
ATOM 13605 O O . ARG A 1 40 ? -14.555 11.596 2.920 1.00 0.00 440 ARG A O 18
ATOM 13626 N N . PRO A 1 41 ? -12.974 11.470 4.519 1.00 0.00 441 PRO A N 18
ATOM 13627 C CA . PRO A 1 41 ? -13.721 12.257 5.505 1.00 0.00 441 PRO A CA 18
ATOM 13628 C C . PRO A 1 41 ? -13.826 13.727 5.114 1.00 0.00 441 PRO A C 18
ATOM 13629 O O . PRO A 1 41 ? -14.644 14.468 5.660 1.00 0.00 441 PRO A O 18
ATOM 13640 N N . HIS A 1 42 ? -12.993 14.143 4.165 1.00 0.00 442 HIS A N 18
ATOM 13641 C CA . HIS A 1 42 ? -12.994 15.526 3.700 1.00 0.00 442 HIS A CA 18
ATOM 13642 C C . HIS A 1 42 ? -14.204 15.800 2.812 1.00 0.00 442 HIS A C 18
ATOM 13643 O O . HIS A 1 42 ? -14.809 16.870 2.882 1.00 0.00 442 HIS A O 18
ATOM 13657 N N . LYS A 1 43 ? -14.552 14.827 1.977 1.00 0.00 443 LYS A N 18
ATOM 13658 C CA . LYS A 1 43 ? -15.690 14.962 1.076 1.00 0.00 443 LYS A CA 18
ATOM 13659 C C . LYS A 1 43 ? -16.884 14.159 1.582 1.00 0.00 443 LYS A C 18
ATOM 13660 O O . LYS A 1 43 ? -17.108 13.026 1.155 1.00 0.00 443 LYS A O 18
ATOM 13679 N N . CYS A 1 44 ? -17.647 14.753 2.493 1.00 0.00 444 CYS A N 18
ATOM 13680 C CA . CYS A 1 44 ? -18.819 14.093 3.057 1.00 0.00 444 CYS A CA 18
ATOM 13681 C C . CYS A 1 44 ? -20.097 14.826 2.665 1.00 0.00 444 CYS A C 18
ATOM 13682 O O . CYS A 1 44 ? -20.049 15.912 2.089 1.00 0.00 444 CYS A O 18
ATOM 13690 N N . GLN A 1 45 ? -21.239 14.223 2.981 1.00 0.00 445 GLN A N 18
ATOM 13691 C CA . GLN A 1 45 ? -22.531 14.819 2.659 1.00 0.00 445 GLN A CA 18
ATOM 13692 C C . GLN A 1 45 ? -22.784 16.060 3.507 1.00 0.00 445 GLN A C 18
ATOM 13693 O O . GLN A 1 45 ? -22.020 16.366 4.423 1.00 0.00 445 GLN A O 18
ATOM 13707 N N . VAL A 1 46 ? -23.862 16.773 3.197 1.00 0.00 446 VAL A N 18
ATOM 13708 C CA . VAL A 1 46 ? -24.217 17.982 3.931 1.00 0.00 446 VAL A CA 18
ATOM 13709 C C . VAL A 1 46 ? -24.624 17.655 5.364 1.00 0.00 446 VAL A C 18
ATOM 13710 O O . VAL A 1 46 ? -25.239 16.621 5.624 1.00 0.00 446 VAL A O 18
ATOM 13723 N N . TRP A 1 47 ? -24.276 18.542 6.288 1.00 0.00 447 TRP A N 18
ATOM 13724 C CA . TRP A 1 47 ? -24.605 18.348 7.696 1.00 0.00 447 TRP A CA 18
ATOM 13725 C C . TRP A 1 47 ? -24.862 19.685 8.384 1.00 0.00 447 TRP A C 18
ATOM 13726 O O . TRP A 1 47 ? -24.174 20.672 8.121 1.00 0.00 447 TRP A O 18
ATOM 13747 N N . VAL A 1 48 ? -25.855 19.710 9.267 1.00 0.00 448 VAL A N 18
ATOM 13748 C CA . VAL A 1 48 ? -26.202 20.925 9.994 1.00 0.00 448 VAL A CA 18
ATOM 13749 C C . VAL A 1 48 ? -24.957 21.744 10.319 1.00 0.00 448 VAL A C 18
ATOM 13750 O O . VAL A 1 48 ? -24.237 21.445 11.272 1.00 0.00 448 VAL A O 18
ATOM 13763 N N . SER A 1 49 ? -24.711 22.778 9.522 1.00 0.00 449 SER A N 18
ATOM 13764 C CA . SER A 1 49 ? -23.552 23.639 9.723 1.00 0.00 449 SER A CA 18
ATOM 13765 C C . SER A 1 49 ? -23.965 25.107 9.762 1.00 0.00 449 SER A C 18
ATOM 13766 O O . SER A 1 49 ? -25.074 25.462 9.363 1.00 0.00 449 SER A O 18
ATOM 13774 N N . GLY A 1 50 ? -23.065 25.957 10.246 1.00 0.00 450 GLY A N 18
ATOM 13775 C CA . GLY A 1 50 ? -23.354 27.377 10.329 1.00 0.00 450 GLY A CA 18
ATOM 13776 C C . GLY A 1 50 ? -22.432 28.208 9.459 1.00 0.00 450 GLY A C 18
ATOM 13777 O O . GLY A 1 50 ? -22.811 28.671 8.382 1.00 0.00 450 GLY A O 18
ATOM 13781 N N . PRO A 1 51 ? -21.192 28.409 9.927 1.00 0.00 451 PRO A N 18
ATOM 13782 C CA . PRO A 1 51 ? -20.188 29.192 9.199 1.00 0.00 451 PRO A CA 18
ATOM 13783 C C . PRO A 1 51 ? -19.704 28.485 7.938 1.00 0.00 451 PRO A C 18
ATOM 13784 O O . PRO A 1 51 ? -18.768 27.686 7.984 1.00 0.00 451 PRO A O 18
ATOM 13795 N N . SER A 1 52 ? -20.346 28.783 6.814 1.00 0.00 452 SER A N 18
ATOM 13796 C CA . SER A 1 52 ? -19.981 28.173 5.540 1.00 0.00 452 SER A CA 18
ATOM 13797 C C . SER A 1 52 ? -20.022 29.201 4.414 1.00 0.00 452 SER A C 18
ATOM 13798 O O . SER A 1 52 ? -21.031 29.876 4.211 1.00 0.00 452 SER A O 18
ATOM 13806 N N . SER A 1 53 ? -18.917 29.314 3.684 1.00 0.00 453 SER A N 18
ATOM 13807 C CA . SER A 1 53 ? -18.823 30.262 2.580 1.00 0.00 453 SER A CA 18
ATOM 13808 C C . SER A 1 53 ? -19.157 29.585 1.253 1.00 0.00 453 SER A C 18
ATOM 13809 O O . SER A 1 53 ? -19.943 30.102 0.461 1.00 0.00 453 SER A O 18
ATOM 13817 N N . GLY A 1 54 ? -18.552 28.424 1.020 1.00 0.00 454 GLY A N 18
ATOM 13818 C CA . GLY A 1 54 ? -18.796 27.695 -0.211 1.00 0.00 454 GLY A CA 18
ATOM 13819 C C . GLY A 1 54 ? -17.564 27.611 -1.090 1.00 0.00 454 GLY A C 18
ATOM 13820 O O . GLY A 1 54 ? -16.528 28.196 -0.774 1.00 0.00 454 GLY A O 18
ATOM 13825 N N . GLY A 1 1 ? 12.757 24.915 -20.075 1.00 0.00 401 GLY A N 19
ATOM 13826 C CA . GLY A 1 1 ? 13.595 25.111 -18.906 1.00 0.00 401 GLY A CA 19
ATOM 13827 C C . GLY A 1 1 ? 13.457 23.986 -17.899 1.00 0.00 401 GLY A C 19
ATOM 13828 O O . GLY A 1 1 ? 12.422 23.851 -17.247 1.00 0.00 401 GLY A O 19
ATOM 13832 N N . SER A 1 2 ? 14.503 23.176 -17.772 1.00 0.00 402 SER A N 19
ATOM 13833 C CA . SER A 1 2 ? 14.492 22.054 -16.842 1.00 0.00 402 SER A CA 19
ATOM 13834 C C . SER A 1 2 ? 13.316 21.124 -17.125 1.00 0.00 402 SER A C 19
ATOM 13835 O O . SER A 1 2 ? 12.607 20.706 -16.210 1.00 0.00 402 SER A O 19
ATOM 13843 N N . SER A 1 3 ? 13.115 20.806 -18.400 1.00 0.00 403 SER A N 19
ATOM 13844 C CA . SER A 1 3 ? 12.023 19.930 -18.806 1.00 0.00 403 SER A CA 19
ATOM 13845 C C . SER A 1 3 ? 12.515 18.497 -18.986 1.00 0.00 403 SER A C 19
ATOM 13846 O O . SER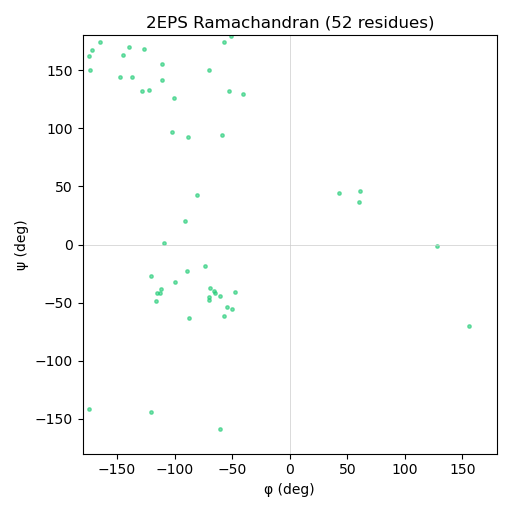 A 1 3 ? 13.544 18.256 -19.616 1.00 0.00 403 SER A O 19
ATOM 13854 N N . GLY A 1 4 ? 11.770 17.547 -18.427 1.00 0.00 404 GLY A N 19
ATOM 13855 C CA . GLY A 1 4 ? 12.146 16.150 -18.536 1.00 0.00 404 GLY A CA 19
ATOM 13856 C C . GLY A 1 4 ? 12.540 15.549 -17.202 1.00 0.00 404 GLY A C 19
ATOM 13857 O O . GLY A 1 4 ? 13.620 14.974 -17.067 1.00 0.00 404 GLY A O 19
ATOM 13861 N N . SER A 1 5 ? 11.664 15.684 -16.212 1.00 0.00 405 SER A N 19
ATOM 13862 C CA . SER A 1 5 ? 11.929 15.155 -14.879 1.00 0.00 405 SER A CA 19
ATOM 13863 C C . SER A 1 5 ? 11.175 13.848 -14.654 1.00 0.00 405 SER A C 19
ATOM 13864 O O . SER A 1 5 ? 10.056 13.844 -14.141 1.00 0.00 405 SER A O 19
ATOM 13872 N N . SER A 1 6 ? 11.797 12.739 -15.041 1.00 0.00 406 SER A N 19
ATOM 13873 C CA . SER A 1 6 ? 11.185 11.425 -14.885 1.00 0.00 406 SER A CA 19
ATOM 13874 C C . SER A 1 6 ? 12.147 10.454 -14.206 1.00 0.00 406 SER A C 19
ATOM 13875 O O . SER A 1 6 ? 12.904 9.747 -14.869 1.00 0.00 406 SER A O 19
ATOM 13883 N N . GLY A 1 7 ? 12.110 10.427 -12.877 1.00 0.00 407 GLY A N 19
ATOM 13884 C CA . GLY A 1 7 ? 12.982 9.541 -12.129 1.00 0.00 407 GLY A CA 19
ATOM 13885 C C . GLY A 1 7 ? 12.226 8.409 -11.464 1.00 0.00 407 GLY A C 19
ATOM 13886 O O . GLY A 1 7 ? 11.591 8.602 -10.426 1.00 0.00 407 GLY A O 19
ATOM 13890 N N . SER A 1 8 ? 12.291 7.224 -12.062 1.00 0.00 408 SER A N 19
ATOM 13891 C CA . SER A 1 8 ? 11.601 6.057 -11.523 1.00 0.00 408 SER A CA 19
ATOM 13892 C C . SER A 1 8 ? 12.554 4.871 -11.402 1.00 0.00 408 SER A C 19
ATOM 13893 O O . SER A 1 8 ? 13.254 4.523 -12.353 1.00 0.00 408 SER A O 19
ATOM 13901 N N . VAL A 1 9 ? 12.574 4.254 -10.225 1.00 0.00 409 VAL A N 19
ATOM 13902 C CA . VAL A 1 9 ? 13.439 3.107 -9.978 1.00 0.00 409 VAL A CA 19
ATOM 13903 C C . VAL A 1 9 ? 12.707 2.026 -9.191 1.00 0.00 409 VAL A C 19
ATOM 13904 O O . VAL A 1 9 ? 11.898 2.323 -8.313 1.00 0.00 409 VAL A O 19
ATOM 13917 N N . GLY A 1 10 ? 12.998 0.769 -9.510 1.00 0.00 410 GLY A N 19
ATOM 13918 C CA . GLY A 1 10 ? 12.360 -0.338 -8.823 1.00 0.00 410 GLY A CA 19
ATOM 13919 C C . GLY A 1 10 ? 10.944 -0.582 -9.306 1.00 0.00 410 GLY A C 19
ATOM 13920 O O . GLY A 1 10 ? 10.703 -1.466 -10.128 1.00 0.00 410 GLY A O 19
ATOM 13924 N N . LYS A 1 11 ? 10.002 0.204 -8.794 1.00 0.00 411 LYS A N 19
ATOM 13925 C CA . LYS A 1 11 ? 8.602 0.070 -9.177 1.00 0.00 411 LYS A CA 19
ATOM 13926 C C . LYS A 1 11 ? 8.162 1.243 -10.047 1.00 0.00 411 LYS A C 19
ATOM 13927 O O . LYS A 1 11 ? 7.991 2.367 -9.576 1.00 0.00 411 LYS A O 19
ATOM 13946 N N . PRO A 1 12 ? 7.972 0.978 -11.348 1.00 0.00 412 PRO A N 19
ATOM 13947 C CA . PRO A 1 12 ? 7.548 1.998 -12.311 1.00 0.00 412 PRO A CA 19
ATOM 13948 C C . PRO A 1 12 ? 6.105 2.438 -12.090 1.00 0.00 412 PRO A C 19
ATOM 13949 O O . PRO A 1 12 ? 5.809 3.633 -12.052 1.00 0.00 412 PRO A O 19
ATOM 13960 N N . TYR A 1 13 ? 5.210 1.467 -11.945 1.00 0.00 413 TYR A N 19
ATOM 13961 C CA . TYR A 1 13 ? 3.797 1.755 -11.730 1.00 0.00 413 TYR A CA 19
ATOM 13962 C C . TYR A 1 13 ? 3.590 2.525 -10.429 1.00 0.00 413 TYR A C 19
ATOM 13963 O O . TYR A 1 13 ? 3.525 1.935 -9.350 1.00 0.00 413 TYR A O 19
ATOM 13981 N N . ILE A 1 14 ? 3.487 3.845 -10.541 1.00 0.00 414 ILE A N 19
ATOM 13982 C CA . ILE A 1 14 ? 3.285 4.696 -9.375 1.00 0.00 414 ILE A CA 19
ATOM 13983 C C . ILE A 1 14 ? 1.827 5.129 -9.256 1.00 0.00 414 ILE A C 19
ATOM 13984 O O . ILE A 1 14 ? 1.236 5.628 -10.214 1.00 0.00 414 ILE A O 19
ATOM 14000 N N . CYS A 1 15 ? 1.253 4.936 -8.074 1.00 0.00 415 CYS A N 19
ATOM 14001 C CA . CYS A 1 15 ? -0.135 5.307 -7.827 1.00 0.00 415 CYS A CA 19
ATOM 14002 C C . CYS A 1 15 ? -0.373 6.776 -8.164 1.00 0.00 415 CYS A C 19
ATOM 14003 O O . CYS A 1 15 ? 0.374 7.652 -7.727 1.00 0.00 415 CYS A O 19
ATOM 14010 N N . GLN A 1 16 ? -1.418 7.038 -8.942 1.00 0.00 416 GLN A N 19
ATOM 14011 C CA . GLN A 1 16 ? -1.754 8.400 -9.337 1.00 0.00 416 GLN A CA 19
ATOM 14012 C C . GLN A 1 16 ? -2.681 9.051 -8.315 1.00 0.00 416 GLN A C 19
ATOM 14013 O O . GLN A 1 16 ? -3.393 10.004 -8.628 1.00 0.00 416 GLN A O 19
ATOM 14027 N N . SER A 1 17 ? -2.666 8.528 -7.093 1.00 0.00 417 SER A N 19
ATOM 14028 C CA . SER A 1 17 ? -3.508 9.055 -6.026 1.00 0.00 417 SER A CA 19
ATOM 14029 C C . SER A 1 17 ? -2.660 9.549 -4.858 1.00 0.00 417 SER A C 19
ATOM 14030 O O . SER A 1 17 ? -2.747 10.711 -4.460 1.00 0.00 417 SER A O 19
ATOM 14038 N N . CYS A 1 18 ? -1.839 8.658 -4.313 1.00 0.00 418 CYS A N 19
ATOM 14039 C CA . CYS A 1 18 ? -0.974 9.000 -3.190 1.00 0.00 418 CYS A CA 19
ATOM 14040 C C . CYS A 1 18 ? 0.475 9.146 -3.645 1.00 0.00 418 CYS A C 19
ATOM 14041 O O . CYS A 1 18 ? 1.181 10.060 -3.221 1.00 0.00 418 CYS A O 19
ATOM 14048 N N . GLY A 1 19 ? 0.912 8.237 -4.512 1.00 0.00 419 GLY A N 19
ATOM 14049 C CA . GLY A 1 19 ? 2.275 8.282 -5.010 1.00 0.00 419 GLY A CA 19
ATOM 14050 C C . GLY A 1 19 ? 3.021 6.984 -4.776 1.00 0.00 419 GLY A C 19
ATOM 14051 O O . GLY A 1 19 ? 4.226 6.900 -5.012 1.00 0.00 419 GLY A O 19
ATOM 14055 N N . LYS A 1 20 ? 2.304 5.967 -4.309 1.00 0.00 420 LYS A N 19
ATOM 14056 C CA . LYS A 1 20 ? 2.904 4.666 -4.043 1.00 0.00 420 LYS A CA 19
ATOM 14057 C C . LYS A 1 20 ? 3.531 4.086 -5.307 1.00 0.00 420 LYS A C 19
ATOM 14058 O O . LYS A 1 20 ? 3.475 4.695 -6.375 1.00 0.00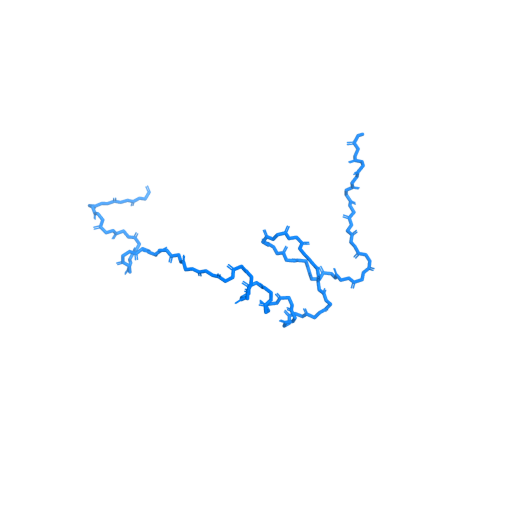 420 LYS A O 19
ATOM 14077 N N . GLY A 1 21 ? 4.127 2.904 -5.179 1.00 0.00 421 GLY A N 19
ATOM 14078 C CA . GLY A 1 21 ? 4.753 2.262 -6.319 1.00 0.00 421 GLY A CA 19
ATOM 14079 C C . GLY A 1 21 ? 4.607 0.754 -6.288 1.00 0.00 421 GLY A C 19
ATOM 14080 O O . GLY A 1 21 ? 4.725 0.133 -5.232 1.00 0.00 421 GLY A O 19
ATOM 14084 N N . PHE A 1 22 ? 4.347 0.162 -7.450 1.00 0.00 422 PHE A N 19
ATOM 14085 C CA . PHE A 1 22 ? 4.181 -1.283 -7.551 1.00 0.00 422 PHE A CA 19
ATOM 14086 C C . PHE A 1 22 ? 4.957 -1.838 -8.742 1.00 0.00 422 PHE A C 19
ATOM 14087 O O . PHE A 1 22 ? 5.469 -1.083 -9.569 1.00 0.00 422 PHE A O 19
ATOM 14104 N N . SER A 1 23 ? 5.040 -3.162 -8.823 1.00 0.00 423 SER A N 19
ATOM 14105 C CA . SER A 1 23 ? 5.757 -3.818 -9.909 1.00 0.00 423 SER A CA 19
ATOM 14106 C C . SER A 1 23 ? 4.785 -4.349 -10.959 1.00 0.00 423 SER A C 19
ATOM 14107 O O . SER A 1 23 ? 5.123 -4.452 -12.138 1.00 0.00 423 SER A O 19
ATOM 14115 N N . ARG A 1 24 ? 3.575 -4.683 -10.521 1.00 0.00 424 ARG A N 19
ATOM 14116 C CA . ARG A 1 24 ? 2.553 -5.203 -11.422 1.00 0.00 424 ARG A CA 19
ATOM 14117 C C . ARG A 1 24 ? 1.360 -4.255 -11.496 1.00 0.00 424 ARG A C 19
ATOM 14118 O O . ARG A 1 24 ? 1.102 -3.470 -10.584 1.00 0.00 424 ARG A O 19
ATOM 14139 N N . PRO A 1 25 ? 0.615 -4.328 -12.609 1.00 0.00 425 PRO A N 19
ATOM 14140 C CA . PRO A 1 25 ? -0.563 -3.484 -12.829 1.00 0.00 425 PRO A CA 19
ATOM 14141 C C . PRO A 1 25 ? -1.722 -3.855 -11.911 1.00 0.00 425 PRO A C 19
ATOM 14142 O O . PRO A 1 25 ? -2.351 -2.986 -11.307 1.00 0.00 425 PRO A O 19
ATOM 14153 N N . ASP A 1 26 ? -2.000 -5.150 -11.810 1.00 0.00 426 ASP A N 19
ATOM 14154 C CA . ASP A 1 26 ? -3.083 -5.636 -10.964 1.00 0.00 426 ASP A CA 19
ATOM 14155 C C . ASP A 1 26 ? -2.788 -5.363 -9.492 1.00 0.00 426 ASP A C 19
ATOM 14156 O O . ASP A 1 26 ? -3.695 -5.088 -8.707 1.00 0.00 426 ASP A O 19
ATOM 14165 N N . HIS A 1 27 ? -1.513 -5.441 -9.126 1.00 0.00 427 HIS A N 19
ATOM 14166 C CA . HIS A 1 27 ? -1.097 -5.202 -7.748 1.00 0.00 427 HIS A CA 19
ATOM 14167 C C . HIS A 1 27 ? -1.438 -3.779 -7.317 1.00 0.00 427 HIS A C 19
ATOM 14168 O O . HIS A 1 27 ? -2.045 -3.565 -6.267 1.00 0.00 427 HIS A O 19
ATOM 14182 N N . LEU A 1 28 ? -1.042 -2.808 -8.133 1.00 0.00 428 LEU A N 19
ATOM 14183 C CA . LEU A 1 28 ? -1.305 -1.404 -7.836 1.00 0.00 428 LEU A CA 19
ATOM 14184 C C . LEU A 1 28 ? -2.804 -1.127 -7.799 1.00 0.00 428 LEU A C 19
ATOM 14185 O O . LEU A 1 28 ? -3.297 -0.447 -6.899 1.00 0.00 428 LEU A O 19
ATOM 14201 N N . ASN A 1 29 ? -3.524 -1.659 -8.781 1.00 0.00 429 ASN A N 19
ATOM 14202 C CA . ASN A 1 29 ? -4.968 -1.470 -8.860 1.00 0.00 429 ASN A CA 19
ATOM 14203 C C . ASN A 1 29 ? -5.633 -1.799 -7.526 1.00 0.00 429 ASN A C 19
ATOM 14204 O O . ASN A 1 29 ? -6.361 -0.981 -6.965 1.00 0.00 429 ASN A O 19
ATOM 14215 N N . GLY A 1 30 ? -5.377 -3.003 -7.024 1.00 0.00 430 GLY A N 19
ATOM 14216 C CA . GLY A 1 30 ? -5.957 -3.419 -5.761 1.00 0.00 430 GLY A CA 19
ATOM 14217 C C . GLY A 1 30 ? -5.814 -2.364 -4.682 1.00 0.00 430 GLY A C 19
ATOM 14218 O O . GLY A 1 30 ? -6.713 -2.179 -3.861 1.00 0.00 430 GLY A O 19
ATOM 14222 N N . HIS A 1 31 ? -4.681 -1.670 -4.681 1.00 0.00 431 HIS A N 19
ATOM 14223 C CA . HIS A 1 31 ? -4.423 -0.628 -3.694 1.00 0.00 431 HIS A CA 19
ATOM 14224 C C . HIS A 1 31 ? -5.324 0.580 -3.930 1.00 0.00 431 HIS A C 19
ATOM 14225 O O . HIS A 1 31 ? -5.835 1.180 -2.984 1.00 0.00 431 HIS A O 19
ATOM 14239 N N . ILE A 1 32 ? -5.514 0.931 -5.198 1.00 0.00 432 ILE A N 19
ATOM 14240 C CA . ILE A 1 32 ? -6.354 2.067 -5.558 1.00 0.00 432 ILE A CA 19
ATOM 14241 C C . ILE A 1 32 ? -7.833 1.726 -5.410 1.00 0.00 432 ILE A C 19
ATOM 14242 O O . ILE A 1 32 ? -8.686 2.613 -5.373 1.00 0.00 432 ILE A O 19
ATOM 14258 N N . LYS A 1 33 ? -8.131 0.434 -5.324 1.00 0.00 433 LYS A N 19
ATOM 14259 C CA . LYS A 1 33 ? -9.506 -0.027 -5.177 1.00 0.00 433 LYS A CA 19
ATOM 14260 C C . LYS A 1 33 ? -9.736 -0.620 -3.790 1.00 0.00 433 LYS A C 19
ATOM 14261 O O . LYS A 1 33 ? -10.833 -1.081 -3.477 1.00 0.00 433 LYS A O 19
ATOM 14280 N N . GLN A 1 34 ? -8.695 -0.603 -2.964 1.00 0.00 434 GLN A N 19
ATOM 14281 C CA . GLN A 1 34 ? -8.785 -1.139 -1.611 1.00 0.00 434 GLN A CA 19
ATOM 14282 C C . GLN A 1 34 ? -8.473 -0.062 -0.577 1.00 0.00 434 GLN A C 19
ATOM 14283 O O . GLN A 1 34 ? -8.976 -0.101 0.545 1.00 0.00 434 GLN A O 19
ATOM 14297 N N . VAL A 1 35 ? -7.640 0.899 -0.964 1.00 0.00 435 VAL A N 19
ATOM 14298 C CA . VAL A 1 35 ? -7.262 1.988 -0.071 1.00 0.00 435 VAL A CA 19
ATOM 14299 C C . VAL A 1 35 ? -7.859 3.311 -0.534 1.00 0.00 435 VAL A C 19
ATOM 14300 O O . VAL A 1 35 ? -8.360 4.096 0.273 1.00 0.00 435 VAL A O 19
ATOM 14313 N N . HIS A 1 36 ? -7.804 3.555 -1.840 1.00 0.00 436 HIS A N 19
ATOM 14314 C CA . HIS A 1 36 ? -8.341 4.784 -2.412 1.00 0.00 436 HIS A CA 19
ATOM 14315 C C . HIS A 1 36 ? -9.818 4.622 -2.758 1.00 0.00 436 HIS A C 19
ATOM 14316 O O . HIS A 1 36 ? -10.539 5.607 -2.924 1.00 0.00 436 HIS A O 19
ATOM 14330 N N . THR A 1 37 ? -10.262 3.374 -2.866 1.00 0.00 437 THR A N 19
ATOM 14331 C CA . THR A 1 37 ? -11.652 3.083 -3.195 1.00 0.00 437 THR A CA 19
ATOM 14332 C C . THR A 1 37 ? -12.602 3.969 -2.397 1.00 0.00 437 THR A C 19
ATOM 14333 O O . THR A 1 37 ? -12.354 4.269 -1.229 1.00 0.00 437 THR A O 19
ATOM 14344 N N . SER A 1 38 ? -13.692 4.385 -3.034 1.00 0.00 438 SER A N 19
ATOM 14345 C CA . SER A 1 38 ? -14.679 5.240 -2.384 1.00 0.00 438 SER A CA 19
ATOM 14346 C C . SER A 1 38 ? -16.092 4.866 -2.819 1.00 0.00 438 SER A C 19
ATOM 14347 O O . SER A 1 38 ? -16.280 4.065 -3.734 1.00 0.00 438 SER A O 19
ATOM 14355 N N . GLU A 1 39 ? -17.084 5.452 -2.156 1.00 0.00 439 GLU A N 19
ATOM 14356 C CA . GLU A 1 39 ? -18.481 5.180 -2.473 1.00 0.00 439 GLU A CA 19
ATOM 14357 C C . GLU A 1 39 ? -19.182 6.441 -2.969 1.00 0.00 439 GLU A C 19
ATOM 14358 O O . GLU A 1 39 ? -18.693 7.554 -2.773 1.00 0.00 439 GLU A O 19
ATOM 14370 N N . ARG A 1 40 ? -20.330 6.259 -3.613 1.00 0.00 440 ARG A N 19
ATOM 14371 C CA . ARG A 1 40 ? -21.098 7.381 -4.139 1.00 0.00 440 ARG A CA 19
ATOM 14372 C C . ARG A 1 40 ? -22.596 7.119 -4.018 1.00 0.00 440 ARG A C 19
ATOM 14373 O O . ARG A 1 40 ? -23.074 6.002 -4.218 1.00 0.00 440 ARG A O 19
ATOM 14394 N N . PRO A 1 41 ? -23.356 8.172 -3.681 1.00 0.00 441 PRO A N 19
ATOM 14395 C CA . PRO A 1 41 ? -24.810 8.081 -3.525 1.00 0.00 441 PRO A CA 19
ATOM 14396 C C . PRO A 1 41 ? -25.524 7.867 -4.856 1.00 0.00 441 PRO A C 19
ATOM 14397 O O . PRO A 1 41 ? -24.907 7.930 -5.920 1.00 0.00 441 PRO A O 19
ATOM 14408 N N . HIS A 1 42 ? -26.827 7.615 -4.790 1.00 0.00 442 HIS A N 19
ATOM 14409 C CA . HIS A 1 42 ? -27.625 7.393 -5.990 1.00 0.00 442 HIS A CA 19
ATOM 14410 C C . HIS A 1 42 ? -27.215 8.356 -7.101 1.00 0.00 442 HIS A C 19
ATOM 14411 O O . HIS A 1 42 ? -27.553 9.539 -7.067 1.00 0.00 442 HIS A O 19
ATOM 14425 N N . LYS A 1 43 ? -26.483 7.841 -8.083 1.00 0.00 443 LYS A N 19
ATOM 14426 C CA . LYS A 1 43 ? -26.027 8.654 -9.204 1.00 0.00 443 LYS A CA 19
ATOM 14427 C C . LYS A 1 43 ? -26.351 7.978 -10.533 1.00 0.00 443 LYS A C 19
ATOM 14428 O O . LYS A 1 43 ? -26.586 6.771 -10.585 1.00 0.00 443 LYS A O 19
ATOM 14447 N N . CYS A 1 44 ? -26.359 8.764 -11.604 1.00 0.00 444 CYS A N 19
ATOM 14448 C CA . CYS A 1 44 ? -26.653 8.241 -12.934 1.00 0.00 444 CYS A CA 19
ATOM 14449 C C . CYS A 1 44 ? -28.015 7.555 -12.959 1.00 0.00 444 CYS A C 19
ATOM 14450 O O . CYS A 1 44 ? -28.159 6.462 -13.506 1.00 0.00 444 CYS A O 19
ATOM 14458 N N . GLN A 1 45 ? -29.010 8.203 -12.362 1.00 0.00 445 GLN A N 19
ATOM 14459 C CA . GLN A 1 45 ? -30.359 7.653 -12.314 1.00 0.00 445 GLN A CA 19
ATOM 14460 C C . GLN A 1 45 ? -30.999 7.659 -13.699 1.00 0.00 445 GLN A C 19
ATOM 14461 O O . GLN A 1 45 ? -30.553 8.373 -14.597 1.00 0.00 445 GLN A O 19
ATOM 14475 N N . VAL A 1 46 ? -32.046 6.857 -13.865 1.00 0.00 446 VAL A N 19
ATOM 14476 C CA . VAL A 1 46 ? -32.747 6.770 -15.140 1.00 0.00 446 VAL A CA 19
ATOM 14477 C C . VAL A 1 46 ? -33.127 8.154 -15.654 1.00 0.00 446 VAL A C 19
ATOM 14478 O O . VAL A 1 46 ? -33.369 8.340 -16.847 1.00 0.00 446 VAL A O 19
ATOM 14491 N N . TRP A 1 47 ? -33.177 9.123 -14.747 1.00 0.00 447 TRP A N 19
ATOM 14492 C CA . TRP A 1 47 ? -33.527 10.492 -15.108 1.00 0.00 447 TRP A CA 19
ATOM 14493 C C . TRP A 1 47 ? -32.611 11.014 -16.210 1.00 0.00 447 TRP A C 19
ATOM 14494 O O . TRP A 1 47 ? -32.998 11.884 -16.992 1.00 0.00 447 TRP A O 19
ATOM 14515 N N . VAL A 1 48 ? -31.396 10.479 -16.267 1.00 0.00 448 VAL A N 19
ATOM 14516 C CA . VAL A 1 48 ? -30.426 10.892 -17.275 1.00 0.00 448 VAL A CA 19
ATOM 14517 C C . VAL A 1 48 ? -30.394 9.910 -18.441 1.00 0.00 448 VAL A C 19
ATOM 14518 O O . VAL A 1 48 ? -29.324 9.498 -18.889 1.00 0.00 448 VAL A O 19
ATOM 14531 N N . SER A 1 49 ? -31.573 9.539 -18.928 1.00 0.00 449 SER A N 19
ATOM 14532 C CA . SER A 1 49 ? -31.681 8.603 -20.040 1.00 0.00 449 SER A CA 19
ATOM 14533 C C . SER A 1 49 ? -32.899 8.921 -20.902 1.00 0.00 449 SER A C 19
ATOM 14534 O O . SER A 1 49 ? -34.010 9.072 -20.396 1.00 0.00 449 SER A O 19
ATOM 14542 N N . GLY A 1 50 ? -32.681 9.022 -22.210 1.00 0.00 450 GLY A N 19
ATOM 14543 C CA . GLY A 1 50 ? -33.769 9.321 -23.123 1.00 0.00 450 GLY A CA 19
ATOM 14544 C C . GLY A 1 50 ? -34.938 8.370 -22.964 1.00 0.00 450 GLY A C 19
ATOM 14545 O O . GLY A 1 50 ? -34.954 7.515 -22.077 1.00 0.00 450 GLY A O 19
ATOM 14549 N N . PRO A 1 51 ? -35.946 8.514 -23.837 1.00 0.00 451 PRO A N 19
ATOM 14550 C CA . PRO A 1 51 ? -37.144 7.669 -23.809 1.00 0.00 451 PRO A CA 19
ATOM 14551 C C . PRO A 1 51 ? -36.851 6.234 -24.233 1.00 0.00 451 PRO A C 19
ATOM 14552 O O . PRO A 1 51 ? -36.692 5.947 -25.419 1.00 0.00 451 PRO A O 19
ATOM 14563 N N . SER A 1 52 ? -36.782 5.335 -23.255 1.00 0.00 452 SER A N 19
ATOM 14564 C CA . SER A 1 52 ? -36.506 3.930 -23.528 1.00 0.00 452 SER A CA 19
ATOM 14565 C C . SER A 1 52 ? -37.750 3.077 -23.298 1.00 0.00 452 SER A C 19
ATOM 14566 O O . SER A 1 52 ? -38.455 3.244 -22.303 1.00 0.00 452 SER A O 19
ATOM 14574 N N . SER A 1 53 ? -38.012 2.163 -24.227 1.00 0.00 453 SER A N 19
ATOM 14575 C CA . SER A 1 53 ? -39.173 1.286 -24.129 1.00 0.00 453 SER A CA 19
ATOM 14576 C C . SER A 1 53 ? -38.856 0.057 -23.282 1.00 0.00 453 SER A C 19
ATOM 14577 O O . SER A 1 53 ? -38.288 -0.919 -23.771 1.00 0.00 453 SER A O 19
ATOM 14585 N N . GLY A 1 54 ? -39.227 0.113 -22.006 1.00 0.00 454 GLY A N 19
ATOM 14586 C CA . GLY A 1 54 ? -38.974 -1.000 -21.110 1.00 0.00 454 GLY A CA 19
ATOM 14587 C C . GLY A 1 54 ? -40.103 -2.012 -21.109 1.00 0.00 454 GLY A C 19
ATOM 14588 O O . GLY A 1 54 ? -40.817 -2.156 -22.101 1.00 0.00 454 GLY A O 19
ATOM 14593 N N . GLY A 1 1 ? 13.977 26.745 3.107 1.00 0.00 401 GLY A N 20
ATOM 14594 C CA . GLY A 1 1 ? 15.093 26.048 2.493 1.00 0.00 401 GLY A CA 20
ATOM 14595 C C . GLY A 1 1 ? 14.650 25.086 1.409 1.00 0.00 401 GLY A C 20
ATOM 14596 O O . GLY A 1 1 ? 13.936 24.121 1.680 1.00 0.00 401 GLY A O 20
ATOM 14600 N N . SER A 1 2 ? 15.072 25.350 0.177 1.00 0.00 402 SER A N 20
ATOM 14601 C CA . SER A 1 2 ? 14.710 24.504 -0.954 1.00 0.00 402 SER A CA 20
ATOM 14602 C C . SER A 1 2 ? 15.630 23.290 -1.040 1.00 0.00 402 SER A C 20
ATOM 14603 O O . SER A 1 2 ? 16.101 22.930 -2.119 1.00 0.00 402 SER A O 20
ATOM 14611 N N . SER A 1 3 ? 15.883 22.663 0.104 1.00 0.00 403 SER A N 20
ATOM 14612 C CA . SER A 1 3 ? 16.750 21.492 0.160 1.00 0.00 403 SER A CA 20
ATOM 14613 C C . SER A 1 3 ? 15.981 20.229 -0.214 1.00 0.00 403 SER A C 20
ATOM 14614 O O . SER A 1 3 ? 16.142 19.183 0.413 1.00 0.00 403 SER A O 20
ATOM 14622 N N . GLY A 1 4 ? 15.144 20.335 -1.242 1.00 0.00 404 GLY A N 20
ATOM 14623 C CA . GLY A 1 4 ? 14.362 19.195 -1.682 1.00 0.00 404 GLY A CA 20
ATOM 14624 C C . GLY A 1 4 ? 15.129 18.298 -2.634 1.00 0.00 404 GLY A C 20
ATOM 14625 O O . GLY A 1 4 ? 16.120 18.719 -3.231 1.00 0.00 404 GLY A O 20
ATOM 14629 N N . SER A 1 5 ? 14.672 17.058 -2.774 1.00 0.00 405 SER A N 20
ATOM 14630 C CA . SER A 1 5 ? 15.325 16.098 -3.656 1.00 0.00 405 SER A CA 20
ATOM 14631 C C . SER A 1 5 ? 14.296 15.229 -4.371 1.00 0.00 405 SER A C 20
ATOM 14632 O O . SER A 1 5 ? 13.118 15.222 -4.014 1.00 0.00 405 SER A O 20
ATOM 14640 N N . SER A 1 6 ? 14.749 14.498 -5.384 1.00 0.00 406 SER A N 20
ATOM 14641 C CA . SER A 1 6 ? 13.868 13.627 -6.154 1.00 0.00 406 SER A CA 20
ATOM 14642 C C . SER A 1 6 ? 14.675 12.656 -7.010 1.00 0.00 406 SER A C 20
ATOM 14643 O O . SER A 1 6 ? 15.838 12.906 -7.322 1.00 0.00 406 SER A O 20
ATOM 14651 N N . GLY A 1 7 ? 14.047 11.546 -7.386 1.00 0.00 407 GLY A N 20
ATOM 14652 C CA . GLY A 1 7 ? 14.721 10.553 -8.202 1.00 0.00 407 GLY A CA 20
ATOM 14653 C C . GLY A 1 7 ? 14.739 9.184 -7.552 1.00 0.00 407 GLY A C 20
ATOM 14654 O O . GLY A 1 7 ? 15.666 8.851 -6.815 1.00 0.00 407 GLY A O 20
ATOM 14658 N N . SER A 1 8 ? 13.710 8.388 -7.825 1.00 0.00 408 SER A N 20
ATOM 14659 C CA . SER A 1 8 ? 13.608 7.048 -7.257 1.00 0.00 408 SER A CA 20
ATOM 14660 C C . SER A 1 8 ? 13.569 5.993 -8.358 1.00 0.00 408 SER A C 20
ATOM 14661 O O . SER A 1 8 ? 12.670 5.989 -9.199 1.00 0.00 408 SER A O 20
ATOM 14669 N N . VAL A 1 9 ? 14.552 5.098 -8.346 1.00 0.00 409 VAL A N 20
ATOM 14670 C CA . VAL A 1 9 ? 14.631 4.036 -9.341 1.00 0.00 409 VAL A CA 20
ATOM 14671 C C . VAL A 1 9 ? 14.090 2.722 -8.788 1.00 0.00 409 VAL A C 20
ATOM 14672 O O . VAL A 1 9 ? 14.643 2.159 -7.845 1.00 0.00 409 VAL A O 20
ATOM 14685 N N . GLY A 1 10 ? 13.004 2.239 -9.384 1.00 0.00 410 GLY A N 20
ATOM 14686 C CA . GLY A 1 10 ? 12.406 0.994 -8.937 1.00 0.00 410 GLY A CA 20
ATOM 14687 C C . GLY A 1 10 ? 11.077 0.715 -9.611 1.00 0.00 410 GLY A C 20
ATOM 14688 O O . GLY A 1 10 ? 10.979 0.731 -10.839 1.00 0.00 410 GLY A O 20
ATOM 14692 N N . LYS A 1 11 ? 10.051 0.456 -8.808 1.00 0.00 411 LYS A N 20
ATOM 14693 C CA . LYS A 1 11 ? 8.721 0.171 -9.333 1.00 0.00 411 LYS A CA 20
ATOM 14694 C C . LYS A 1 11 ? 8.208 1.334 -10.177 1.00 0.00 411 LYS A C 20
ATOM 14695 O O . LYS A 1 11 ? 8.024 2.451 -9.692 1.00 0.00 411 LYS A O 20
ATOM 14714 N N . PRO A 1 12 ? 7.971 1.069 -11.470 1.00 0.00 412 PRO A N 20
ATOM 14715 C CA . PRO A 1 12 ? 7.474 2.080 -12.408 1.00 0.00 412 PRO A CA 20
ATOM 14716 C C . PRO A 1 12 ? 6.029 2.476 -12.122 1.00 0.00 412 PRO A C 20
ATOM 14717 O O . PRO A 1 12 ? 5.698 3.661 -12.073 1.00 0.00 412 PRO A O 20
ATOM 14728 N N . TYR A 1 13 ? 5.174 1.477 -11.935 1.00 0.00 413 TYR A N 20
ATOM 14729 C CA . TYR A 1 13 ? 3.763 1.721 -11.656 1.00 0.00 413 TYR A CA 20
ATOM 14730 C C . TYR A 1 13 ? 3.593 2.514 -10.364 1.00 0.00 413 TYR A C 20
ATOM 14731 O O . TYR A 1 13 ? 3.548 1.943 -9.274 1.00 0.00 413 TYR A O 20
ATOM 14749 N N . ILE A 1 14 ? 3.497 3.833 -10.494 1.00 0.00 414 ILE A N 20
ATOM 14750 C CA . ILE A 1 14 ? 3.329 4.704 -9.338 1.00 0.00 414 ILE A CA 20
ATOM 14751 C C . ILE A 1 14 ? 1.891 5.196 -9.224 1.00 0.00 414 ILE A C 20
ATOM 14752 O O . ILE A 1 14 ? 1.354 5.799 -10.154 1.00 0.00 414 ILE A O 20
ATOM 14768 N N . CYS A 1 15 ? 1.271 4.937 -8.078 1.00 0.00 415 CYS A N 20
ATOM 14769 C CA . CYS A 1 15 ? -0.105 5.354 -7.840 1.00 0.00 415 CYS A CA 20
ATOM 14770 C C . CYS A 1 15 ? -0.278 6.844 -8.119 1.00 0.00 415 CYS A C 20
ATOM 14771 O O . CYS A 1 15 ? 0.500 7.669 -7.641 1.00 0.00 415 CYS A O 20
ATOM 14778 N N . GLN A 1 16 ? -1.302 7.180 -8.897 1.00 0.00 416 GLN A N 20
ATOM 14779 C CA . GLN A 1 16 ? -1.577 8.570 -9.240 1.00 0.00 416 GLN A CA 20
ATOM 14780 C C . GLN A 1 16 ? -2.538 9.199 -8.237 1.00 0.00 416 GLN A C 20
ATOM 14781 O O . GLN A 1 16 ? -3.191 10.200 -8.532 1.00 0.00 416 GLN A O 20
ATOM 14795 N N . SER A 1 17 ? -2.621 8.605 -7.051 1.00 0.00 417 SER A N 20
ATOM 14796 C CA . SER A 1 17 ? -3.506 9.104 -6.005 1.00 0.00 417 SER A CA 20
ATOM 14797 C C . SER A 1 17 ? -2.705 9.577 -4.796 1.00 0.00 417 SER A C 20
ATOM 14798 O O . SER A 1 17 ? -2.958 10.652 -4.251 1.00 0.00 417 SER A O 20
ATOM 14806 N N . CYS A 1 18 ? -1.738 8.765 -4.381 1.00 0.00 418 CYS A N 20
ATOM 14807 C CA . CYS A 1 18 ? -0.899 9.098 -3.236 1.00 0.00 418 CYS A CA 20
ATOM 14808 C C . CYS A 1 18 ? 0.567 9.202 -3.647 1.00 0.00 418 CYS A C 20
ATOM 14809 O O . CYS A 1 18 ? 1.271 10.128 -3.248 1.00 0.00 418 CYS A O 20
ATOM 14816 N N . GLY A 1 19 ? 1.020 8.243 -4.449 1.00 0.00 419 GLY A N 20
ATOM 14817 C CA . GLY A 1 19 ? 2.399 8.244 -4.902 1.00 0.00 419 GLY A CA 20
ATOM 14818 C C . GLY A 1 19 ? 3.072 6.899 -4.717 1.00 0.00 419 GLY A C 20
ATOM 14819 O O . GLY A 1 19 ? 4.248 6.734 -5.042 1.00 0.00 419 GLY A O 20
ATOM 14823 N N . LYS A 1 20 ? 2.326 5.934 -4.190 1.00 0.00 420 LYS A N 20
ATOM 14824 C CA . LYS A 1 20 ? 2.856 4.595 -3.960 1.00 0.00 420 LYS A CA 20
ATOM 14825 C C . LYS A 1 20 ? 3.432 4.010 -5.246 1.00 0.00 420 LYS A C 20
ATOM 14826 O O . LYS A 1 20 ? 3.291 4.591 -6.321 1.00 0.00 420 LYS A O 20
ATOM 14845 N N . GLY A 1 21 ? 4.082 2.856 -5.127 1.00 0.00 421 GLY A N 20
ATOM 14846 C CA . GLY A 1 21 ? 4.668 2.212 -6.288 1.00 0.00 421 GLY A CA 20
ATOM 14847 C C . GLY A 1 21 ? 4.512 0.704 -6.255 1.00 0.00 421 GLY A C 20
ATOM 14848 O O . GLY A 1 21 ? 4.579 0.089 -5.190 1.00 0.00 421 GLY A O 20
ATOM 14852 N N . PHE A 1 22 ? 4.302 0.107 -7.423 1.00 0.00 422 PHE A N 20
ATOM 14853 C CA . PHE A 1 22 ? 4.133 -1.338 -7.524 1.00 0.00 422 PHE A CA 20
ATOM 14854 C C . PHE A 1 22 ? 4.908 -1.894 -8.714 1.00 0.00 422 PHE A C 20
ATOM 14855 O O . PHE A 1 22 ? 5.365 -1.144 -9.577 1.00 0.00 422 PHE A O 20
ATOM 14872 N N . SER A 1 23 ? 5.053 -3.215 -8.753 1.00 0.00 423 SER A N 20
ATOM 14873 C CA . SER A 1 23 ? 5.777 -3.873 -9.835 1.00 0.00 423 SER A CA 20
ATOM 14874 C C . SER A 1 23 ? 4.811 -4.412 -10.885 1.00 0.00 423 SER A C 20
ATOM 14875 O O . SER A 1 23 ? 5.131 -4.457 -12.073 1.00 0.00 423 SER A O 20
ATOM 14883 N N . ARG A 1 24 ? 3.628 -4.821 -10.438 1.00 0.00 424 ARG A N 20
ATOM 14884 C CA . ARG A 1 24 ? 2.615 -5.358 -11.339 1.00 0.00 424 ARG A CA 20
ATOM 14885 C C . ARG A 1 24 ? 1.432 -4.403 -11.458 1.00 0.00 424 ARG A C 20
ATOM 14886 O O . ARG A 1 24 ? 1.173 -3.583 -10.576 1.00 0.00 424 ARG A O 20
ATOM 14907 N N . PRO A 1 25 ? 0.695 -4.508 -12.574 1.00 0.00 425 PRO A N 20
ATOM 14908 C CA . PRO A 1 25 ? -0.473 -3.662 -12.835 1.00 0.00 425 PRO A CA 20
ATOM 14909 C C . PRO A 1 25 ? -1.643 -3.989 -11.915 1.00 0.00 425 PRO A C 20
ATOM 14910 O O . PRO A 1 25 ? -2.268 -3.094 -11.347 1.00 0.00 425 PRO A O 20
ATOM 14921 N N . ASP A 1 26 ? -1.935 -5.278 -11.772 1.00 0.00 426 ASP A N 20
ATOM 14922 C CA . ASP A 1 26 ? -3.030 -5.724 -10.918 1.00 0.00 426 ASP A CA 20
ATOM 14923 C C . ASP A 1 26 ? -2.757 -5.378 -9.458 1.00 0.00 426 ASP A C 20
ATOM 14924 O O . ASP A 1 26 ? -3.666 -5.001 -8.717 1.00 0.00 426 ASP A O 20
ATOM 14933 N N . HIS A 1 27 ? -1.498 -5.510 -9.049 1.00 0.00 427 HIS A N 20
ATOM 14934 C CA . HIS A 1 27 ? -1.105 -5.212 -7.677 1.00 0.00 427 HIS A CA 20
ATOM 14935 C C . HIS A 1 27 ? -1.476 -3.780 -7.304 1.00 0.00 427 HIS A C 20
ATOM 14936 O O . HIS A 1 27 ? -2.145 -3.542 -6.297 1.00 0.00 427 HIS A O 20
ATOM 14950 N N . LEU A 1 28 ? -1.038 -2.828 -8.121 1.00 0.00 428 LEU A N 20
ATOM 14951 C CA . LEU A 1 28 ? -1.323 -1.419 -7.877 1.00 0.00 428 LEU A CA 20
ATOM 14952 C C . LEU A 1 28 ? -2.826 -1.158 -7.885 1.00 0.00 428 LEU A C 20
ATOM 14953 O O . LEU A 1 28 ? -3.349 -0.463 -7.015 1.00 0.00 428 LEU A O 20
ATOM 14969 N N . ASN A 1 29 ? -3.514 -1.722 -8.872 1.00 0.00 429 ASN A N 20
ATOM 14970 C CA . ASN A 1 29 ? -4.957 -1.552 -8.991 1.00 0.00 429 ASN A CA 20
ATOM 14971 C C . ASN A 1 29 ? -5.651 -1.838 -7.663 1.00 0.00 429 ASN A C 20
ATOM 14972 O O . ASN A 1 29 ? -6.425 -1.021 -7.166 1.00 0.00 429 ASN A O 20
ATOM 14983 N N . GLY A 1 30 ? -5.366 -3.004 -7.091 1.00 0.00 430 GLY A N 20
ATOM 14984 C CA . GLY A 1 30 ? -5.970 -3.377 -5.825 1.00 0.00 430 GLY A CA 20
ATOM 14985 C C . GLY A 1 30 ? -5.851 -2.284 -4.782 1.00 0.00 430 GLY A C 20
ATOM 14986 O O . GLY A 1 30 ? -6.805 -2.002 -4.056 1.00 0.00 430 GLY A O 20
ATOM 14990 N N . HIS A 1 31 ? -4.676 -1.668 -4.704 1.00 0.00 431 HIS A N 20
ATOM 14991 C CA . HIS A 1 31 ? -4.435 -0.600 -3.740 1.00 0.00 431 HIS A CA 20
ATOM 14992 C C . HIS A 1 31 ? -5.339 0.597 -4.018 1.00 0.00 431 HIS A C 20
ATOM 14993 O O . HIS A 1 31 ? -5.862 1.220 -3.093 1.00 0.00 431 HIS A O 20
ATOM 15007 N N . ILE A 1 32 ? -5.518 0.913 -5.296 1.00 0.00 432 ILE A N 20
ATOM 15008 C CA . ILE A 1 32 ? -6.359 2.035 -5.695 1.00 0.00 432 ILE A CA 20
ATOM 15009 C C . ILE A 1 32 ? -7.838 1.694 -5.543 1.00 0.00 432 ILE A C 20
ATOM 15010 O O . ILE A 1 32 ? -8.693 2.580 -5.535 1.00 0.00 432 ILE A O 20
ATOM 15026 N N . LYS A 1 33 ? -8.133 0.404 -5.420 1.00 0.00 433 LYS A N 20
ATOM 15027 C CA . LYS A 1 33 ? -9.508 -0.055 -5.265 1.00 0.00 433 LYS A CA 20
ATOM 15028 C C . LYS A 1 33 ? -9.755 -0.563 -3.848 1.00 0.00 433 LYS A C 20
ATOM 15029 O O . LYS A 1 33 ? -10.870 -0.956 -3.506 1.00 0.00 433 LYS A O 20
ATOM 15048 N N . GLN A 1 34 ? -8.708 -0.551 -3.029 1.00 0.00 434 GLN A N 20
ATOM 15049 C CA . GLN A 1 34 ? -8.813 -1.010 -1.649 1.00 0.00 434 GLN A CA 20
ATOM 15050 C C . GLN A 1 34 ? -8.499 0.119 -0.674 1.00 0.00 434 GLN A C 20
ATOM 15051 O O . GLN A 1 34 ? -8.959 0.114 0.468 1.00 0.00 434 GLN A O 20
ATOM 15065 N N . VAL A 1 35 ? -7.711 1.087 -1.132 1.00 0.00 435 VAL A N 20
ATOM 15066 C CA . VAL A 1 35 ? -7.335 2.224 -0.300 1.00 0.00 435 VAL A CA 20
ATOM 15067 C C . VAL A 1 35 ? -7.896 3.525 -0.862 1.00 0.00 435 VAL A C 20
ATOM 15068 O O . VAL A 1 35 ? -8.293 4.418 -0.112 1.00 0.00 435 VAL A O 20
ATOM 15081 N N . HIS A 1 36 ? -7.927 3.627 -2.187 1.00 0.00 436 HIS A N 20
ATOM 15082 C CA . HIS A 1 36 ? -8.442 4.819 -2.851 1.00 0.00 436 HIS A CA 20
ATOM 15083 C C . HIS A 1 36 ? -9.869 4.595 -3.341 1.00 0.00 436 HIS A C 20
ATOM 15084 O O . HIS A 1 36 ? -10.382 5.356 -4.163 1.00 0.00 436 HIS A O 20
ATOM 15098 N N . THR A 1 37 ? -10.507 3.546 -2.832 1.00 0.00 437 THR A N 20
ATOM 15099 C CA . THR A 1 37 ? -11.874 3.220 -3.219 1.00 0.00 437 THR A CA 20
ATOM 15100 C C . THR A 1 37 ? -12.882 3.921 -2.316 1.00 0.00 437 THR A C 20
ATOM 15101 O O . THR A 1 37 ? -12.660 4.064 -1.114 1.00 0.00 437 THR A O 20
ATOM 15112 N N . SER A 1 38 ? -13.992 4.356 -2.903 1.00 0.00 438 SER A N 20
ATOM 15113 C CA . SER A 1 38 ? -15.035 5.046 -2.152 1.00 0.00 438 SER A CA 20
ATOM 15114 C C . SER A 1 38 ? -15.408 4.262 -0.897 1.00 0.00 438 SER A C 20
ATOM 15115 O O . SER A 1 38 ? -15.746 3.081 -0.967 1.00 0.00 438 SER A O 20
ATOM 15123 N N . GLU A 1 39 ? -15.343 4.930 0.251 1.00 0.00 439 GLU A N 20
ATOM 15124 C CA . GLU A 1 39 ? -15.673 4.296 1.522 1.00 0.00 439 GLU A CA 20
ATOM 15125 C C . GLU A 1 39 ? -15.705 5.324 2.650 1.00 0.00 439 GLU A C 20
ATOM 15126 O O . GLU A 1 39 ? -14.740 6.058 2.863 1.00 0.00 439 GLU A O 20
ATOM 15138 N N . ARG A 1 40 ? -16.822 5.369 3.370 1.00 0.00 440 ARG A N 20
ATOM 15139 C CA . ARG A 1 40 ? -16.981 6.307 4.474 1.00 0.00 440 ARG A CA 20
ATOM 15140 C C . ARG A 1 40 ? -18.010 5.795 5.478 1.00 0.00 440 ARG A C 20
ATOM 15141 O O . ARG A 1 40 ? -19.007 5.170 5.118 1.00 0.00 440 ARG A O 20
ATOM 15162 N N . PRO A 1 41 ? -17.763 6.065 6.769 1.00 0.00 441 PRO A N 20
ATOM 15163 C CA . PRO A 1 41 ? -18.655 5.641 7.851 1.00 0.00 441 PRO A CA 20
ATOM 15164 C C . PRO A 1 41 ? -19.977 6.401 7.844 1.00 0.00 441 PRO A C 20
ATOM 15165 O O . PRO A 1 41 ? -20.223 7.230 6.967 1.00 0.00 441 PRO A O 20
ATOM 15176 N N . HIS A 1 42 ? -20.826 6.113 8.826 1.00 0.00 442 HIS A N 20
ATOM 15177 C CA . HIS A 1 42 ? -22.123 6.771 8.933 1.00 0.00 442 HIS A CA 20
ATOM 15178 C C . HIS A 1 42 ? -22.023 8.239 8.530 1.00 0.00 442 HIS A C 20
ATOM 15179 O O . HIS A 1 42 ? -21.375 9.037 9.208 1.00 0.00 442 HIS A O 20
ATOM 15193 N N . LYS A 1 43 ? -22.667 8.589 7.422 1.00 0.00 443 LYS A N 20
ATOM 15194 C CA . LYS A 1 43 ? -22.652 9.961 6.928 1.00 0.00 443 LYS A CA 20
ATOM 15195 C C . LYS A 1 43 ? -24.069 10.510 6.803 1.00 0.00 443 LYS A C 20
ATOM 15196 O O . LYS A 1 43 ? -24.965 9.832 6.297 1.00 0.00 443 LYS A O 20
ATOM 15215 N N . CYS A 1 44 ? -24.265 11.740 7.264 1.00 0.00 444 CYS A N 20
ATOM 15216 C CA . CYS A 1 44 ? -25.574 12.380 7.203 1.00 0.00 444 CYS A CA 20
ATOM 15217 C C . CYS A 1 44 ? -25.502 13.691 6.427 1.00 0.00 444 CYS A C 20
ATOM 15218 O O . CYS A 1 44 ? -25.791 14.759 6.967 1.00 0.00 444 CYS A O 20
ATOM 15226 N N . GLN A 1 45 ? -25.114 13.602 5.159 1.00 0.00 445 GLN A N 20
ATOM 15227 C CA . GLN A 1 45 ? -25.002 14.782 4.310 1.00 0.00 445 GLN A CA 20
ATOM 15228 C C . GLN A 1 45 ? -26.380 15.287 3.895 1.00 0.00 445 GLN A C 20
ATOM 15229 O O . GLN A 1 45 ? -26.965 14.802 2.926 1.00 0.00 445 GLN A O 20
ATOM 15243 N N . VAL A 1 46 ? -26.894 16.264 4.635 1.00 0.00 446 VAL A N 20
ATOM 15244 C CA . VAL A 1 46 ? -28.203 16.836 4.344 1.00 0.00 446 VAL A CA 20
ATOM 15245 C C . VAL A 1 46 ? -28.296 17.284 2.890 1.00 0.00 446 VAL A C 20
ATOM 15246 O O . VAL A 1 46 ? -27.313 17.740 2.306 1.00 0.00 446 VAL A O 20
ATOM 15259 N N . TRP A 1 47 ? -29.484 17.151 2.311 1.00 0.00 447 TRP A N 20
ATOM 15260 C CA . TRP A 1 47 ? -29.706 17.543 0.923 1.00 0.00 447 TRP A CA 20
ATOM 15261 C C . TRP A 1 47 ? -30.908 18.473 0.806 1.00 0.00 447 TRP A C 20
ATOM 15262 O O . TRP A 1 47 ? -31.886 18.335 1.541 1.00 0.00 447 TRP A O 20
ATOM 15283 N N . VAL A 1 48 ? -30.829 19.421 -0.123 1.00 0.00 448 VAL A N 20
ATOM 15284 C CA . VAL A 1 48 ? -31.913 20.373 -0.337 1.00 0.00 448 VAL A CA 20
ATOM 15285 C C . VAL A 1 48 ? -33.272 19.718 -0.118 1.00 0.00 448 VAL A C 20
ATOM 15286 O O . VAL A 1 48 ? -33.476 18.556 -0.469 1.00 0.00 448 VAL A O 20
ATOM 15299 N N . SER A 1 49 ? -34.198 20.472 0.466 1.00 0.00 449 SER A N 20
ATOM 15300 C CA . SER A 1 49 ? -35.538 19.963 0.735 1.00 0.00 449 SER A CA 20
ATOM 15301 C C . SER A 1 49 ? -36.434 21.064 1.296 1.00 0.00 449 SER A C 20
ATOM 15302 O O . SER A 1 49 ? -35.951 22.082 1.790 1.00 0.00 449 SER A O 20
ATOM 15310 N N . GLY A 1 50 ? -37.744 20.850 1.215 1.00 0.00 450 GLY A N 20
ATOM 15311 C CA . GLY A 1 50 ? -38.688 21.832 1.717 1.00 0.00 450 GLY A CA 20
ATOM 15312 C C . GLY A 1 50 ? -38.195 23.254 1.539 1.00 0.00 450 GLY A C 20
ATOM 15313 O O . GLY A 1 50 ? -38.349 23.858 0.477 1.00 0.00 450 GLY A O 20
ATOM 15317 N N . PRO A 1 51 ? -37.590 23.812 2.597 1.00 0.00 451 PRO A N 20
ATOM 15318 C CA . PRO A 1 51 ? -37.062 25.179 2.578 1.00 0.00 451 PRO A CA 20
ATOM 15319 C C . PRO A 1 51 ? -35.836 25.315 1.681 1.00 0.00 451 PRO A C 20
ATOM 15320 O O . PRO A 1 51 ? -34.702 25.182 2.140 1.00 0.00 451 PRO A O 20
ATOM 15331 N N . SER A 1 52 ? -36.072 25.580 0.400 1.00 0.00 452 SER A N 20
ATOM 15332 C CA . SER A 1 52 ? -34.986 25.731 -0.562 1.00 0.00 452 SER A CA 20
ATOM 15333 C C . SER A 1 52 ? -34.437 27.154 -0.544 1.00 0.00 452 SER A C 20
ATOM 15334 O O . SER A 1 52 ? -35.189 28.119 -0.405 1.00 0.00 452 SER A O 20
ATOM 15342 N N . SER A 1 53 ? -33.121 27.276 -0.684 1.00 0.00 453 SER A N 20
ATOM 15343 C CA . SER A 1 53 ? -32.470 28.581 -0.681 1.00 0.00 453 SER A CA 20
ATOM 15344 C C . SER A 1 53 ? -31.779 28.847 -2.015 1.00 0.00 453 SER A C 20
ATOM 15345 O O . SER A 1 53 ? -30.673 28.368 -2.260 1.00 0.00 453 SER A O 20
ATOM 15353 N N . GLY A 1 54 ? -32.441 29.615 -2.874 1.00 0.00 454 GLY A N 20
ATOM 15354 C CA . GLY A 1 54 ? -31.876 29.932 -4.173 1.00 0.00 454 GLY A CA 20
ATOM 15355 C C . GLY A 1 54 ? -32.895 30.542 -5.115 1.00 0.00 454 GLY A C 20
ATOM 15356 O O . GLY A 1 54 ? -32.542 31.310 -6.010 1.00 0.00 454 GLY A O 20
#

Radius of gyration: 18.38 Å; Cα contacts (8 Å, |Δi|>4): 35; chains: 1; bounding box: 50×32×22 Å

Solvent-accessible surface area: 5052 Å² total; per-residue (Å²): 136,88,127,44,121,106,77,72,165,50,107,87,100,61,3,170,72,74,42,106,31,40,68,138,59,102,107,18,75,35,16,58,162,138,98,57,70,91,170,193,137,149,135,82,151,71,172,55,85,50,141,94,80,110